Protein AF-0000000069985763 (afdb_homodimer)

InterPro domains:
  IPR008758 Peptidase S28 [PF05577] (62-496)
  IPR029058 Alpha/Beta hydrolase fold [G3DSA:3.40.50.1820] (59-503)
  IPR029058 Alpha/Beta hydrolase fold [SSF53474] (86-218)
  IPR042269 Serine carboxypeptidase S28, SKS domain [G3DSA:1.20.120.980] (218-400)

Secondary structure (DSSP, 8-state):
-------------------------HHHHHHHHHHHHHHHHHHHHH--SS---PPEEEEEEEES-TT-TT---EEEEEEEEE-TT---TTS-EEEEE--SS---GGGGTSHHHHHHHHHHT-EEEEEPPTTSTT---TT-SSHHHHTT-SHHHHHHHHHHHHHHHHHHTT--TTPPEEEEEETHHHHHHHHHHHH-TTT--EEEEES---S-EEE-THHHHHHHHHHT-GGGT--HHHHHHHHHHHHHHHHHHHS-HHHHHHHHHHTTBSS---SHHHHHHHHHHHHHHHHHHHHTTT-TT-S--HHHHHHHHH--TT---S---S-HHHHHHHHHHHHHHHHTT-SSB---HHHHHHHHT--S--TT--SHHHHHHHIIIIIEEE----STT-SS-S-S-HHHHHHHHHHHH---HHHHHHHHHHHHHHH-TT----SSEEEEEETT-GGGGGS--S--STTS-EEEETT--TTGGGSPP-TT--HHHHHHHHHHHHHHHHHHHHHHHHHHHHH-/-------------------------HHHHHHHHHHHHHHHHHHHHH--SS---PPEEEEEEEES-TT-TT---EEEEEEEEE-TT---TTS-EEEEE--SS---GGGGTSHHHHHHHHHHT-EEEEEPPTTSTT---TT-SSHHHHTT-SHHHHHHHHHHHHHHHHHHTT--TTPPEEEEEETHHHHHHHHHHHH-TTT--EEEEES---S-EEE-THHHHHHHHHHT-GGGT--HHHHHHHHHHHHHHHHHHHS-HHHHHHHHHHTTBSS---SHHHHHHHHHHHHHHHHHHHHTTT-TT-S--HHHHHHHHH--TT---S---S-HHHHHHHHHHHHHHHHTT-SSB---HHHHHHHHT--S--TT--SHHHHHHHIIIIIEEE----STT-SS-S-S-HHHHHHHHHHHH---HHHHHHHHHHHHHHH-TT----SSEEEEEETT-GGGGGS--S--STTS-EEEETT--TTGGGSPP-TT--HHHHHHHHHHHHHHHHHHHHHHHHHHHHH-

Sequence (1032 aa):
MDIGPVPWLGPLLLVSLWASSAPASLLRRLGEHILRFQESSALGLGLGPDSVTLPKEGWLEQPLDPFNASDRRSLLQRYWVNDQHWTSQDGPVFLHLGGEGSLGPGSVMRGHPANLAPIWGALVISLEHRFYGLSIPAEGLDMAQLRFLSSRHALADAASAHLTLSRLFNVSSTSPWICFGGSYAGSLAAWARLKFPHLFFASIASSAPVRATLDFSKYNDVVSRSLMNTAIGGSLECRAAASAAFAEVERRLRASRGARAALSVELGACGSLERAEDQAELLGALQALVGGAVQYDGQAGAPLSVRQLCRFLLGDRGNCRGNCSGPAPYRGLRRAVQVVTHGLGQRCLSISRAETVAQLRVTELQVSSVGDRQWLYQTCTEFGYYVTCEVPGCPFSQLPALPSELELCEQVFGLSTSSVAQAVAQTNSYYGGQTPGATQVLFVNGDTDPWHVLSVTQPLGPSEPALLIPSASHCLDMAPERPSDSPGLRLARQKISQQLQTWLGLAKESQVRGVVMDIGPVPWLGPLLLVSLWASSAPASLLRRLGEHILRFQESSALGLGLGPDSVTLPKEGWLEQPLDPFNASDRRSLLQRYWVNDQHWTSQDGPVFLHLGGEGSLGPGSVMRGHPANLAPIWGALVISLEHRFYGLSIPAEGLDMAQLRFLSSRHALADAASAHLTLSRLFNVSSTSPWICFGGSYAGSLAAWARLKFPHLFFASIASSAPVRATLDFSKYNDVVSRSLMNTAIGGSLECRAAASAAFAEVERRLRASRGARAALSVELGACGSLERAEDQAELLGALQALVGGAVQYDGQAGAPLSVRQLCRFLLGDRGNCRGNCSGPAPYRGLRRAVQVVTHGLGQRCLSISRAETVAQLRVTELQVSSVGDRQWLYQTCTEFGYYVTCEVPGCPFSQLPALPSELELCEQVFGLSTSSVAQAVAQTNSYYGGQTPGATQVLFVNGDTDPWHVLSVTQPLGPSEPALLIPSASHCLDMAPERPSDSPGLRLARQKISQQLQTWLGLAKESQVRGVV

Nearest PDB structures (foldseek):
  4ebb-assembly1_A  TM=8.493E-01  e=4.870E-25  Homo sapiens
  4ebb-assembly2_B  TM=8.503E-01  e=5.120E-25  Homo sapiens
  3n2z-assembly1_B-2  TM=8.230E-01  e=1.158E-22  Homo sapiens
  5d7b-assembly1_A  TM=5.131E-01  e=3.036E-05  Corynebacterium glutamicum
  5hcu-assembly1_B  TM=3.250E-01  e=1.850E-04  Mus musculus

Structure (mmCIF, N/CA/C/O backbone):
data_AF-0000000069985763-model_v1
#
loop_
_entity.id
_entity.type
_entity.pdbx_description
1 polymer 'Thymus-specific serine protease'
#
loop_
_atom_site.group_PDB
_atom_site.id
_atom_site.type_symbol
_atom_site.label_atom_id
_atom_site.label_alt_id
_atom_site.label_comp_id
_atom_site.label_asym_id
_atom_site.label_entity_id
_atom_site.label_seq_id
_atom_site.pdbx_PDB_ins_code
_atom_site.Cartn_x
_atom_site.Cartn_y
_atom_site.Cartn_z
_atom_site.occupancy
_atom_site.B_iso_or_equiv
_atom_site.auth_seq_id
_atom_site.auth_comp_id
_atom_site.auth_asym_id
_atom_site.auth_atom_id
_atom_site.pdbx_PDB_model_num
ATOM 1 N N . MET A 1 1 ? -63.969 12.508 34.781 1 21.58 1 MET A N 1
ATOM 2 C CA . MET A 1 1 ? -63.156 13.656 35.188 1 21.58 1 MET A CA 1
ATOM 3 C C . MET A 1 1 ? -61.75 13.594 34.562 1 21.58 1 MET A C 1
ATOM 5 O O . MET A 1 1 ? -61.031 12.617 34.75 1 21.58 1 MET A O 1
ATOM 9 N N . ASP A 1 2 ? -61.656 14.18 33.406 1 23.69 2 ASP A N 1
ATOM 10 C CA . ASP A 1 2 ? -60.75 14.109 32.25 1 23.69 2 ASP A CA 1
ATOM 11 C C . ASP A 1 2 ? -59.406 14.773 32.531 1 23.69 2 ASP A C 1
ATOM 13 O O . ASP A 1 2 ? -59.312 16 32.5 1 23.69 2 ASP A O 1
ATOM 17 N N . ILE A 1 3 ? -58.875 14.344 33.75 1 29.98 3 ILE A N 1
ATOM 18 C CA . ILE A 1 3 ? -57.656 15.039 34.219 1 29.98 3 ILE A CA 1
ATOM 19 C C . ILE A 1 3 ? -56.688 15.141 33.062 1 29.98 3 ILE A C 1
ATOM 21 O O . ILE A 1 3 ? -56.344 14.141 32.406 1 29.98 3 ILE A O 1
ATOM 25 N N . GLY A 1 4 ? -56.688 16.281 32.438 1 29.42 4 GLY A N 1
ATOM 26 C CA . GLY A 1 4 ? -55.906 16.703 31.297 1 29.42 4 GLY A CA 1
ATOM 27 C C . GLY A 1 4 ? -54.406 16.5 31.5 1 29.42 4 GLY A C 1
ATOM 28 O O . GLY A 1 4 ? -53.938 16.406 32.625 1 29.42 4 GLY A O 1
ATOM 29 N N . PRO A 1 5 ? -53.781 15.688 30.625 1 32.38 5 PRO A N 1
ATOM 30 C CA . PRO A 1 5 ? -52.406 15.234 30.703 1 32.38 5 PRO A CA 1
ATOM 31 C C . PRO A 1 5 ? -51.406 16.391 30.953 1 32.38 5 PRO A C 1
ATOM 33 O O . PRO A 1 5 ? -51.625 17.484 30.453 1 32.38 5 PRO A O 1
ATOM 36 N N . VAL A 1 6 ? -51.062 16.609 32.25 1 34.28 6 VAL A N 1
ATOM 37 C CA . VAL A 1 6 ? -50.094 17.609 32.656 1 34.28 6 VAL A CA 1
ATOM 38 C C . VAL A 1 6 ? -48.875 17.547 31.719 1 34.28 6 VAL A C 1
ATOM 40 O O . VAL A 1 6 ? -48.312 16.469 31.484 1 34.28 6 VAL A O 1
ATOM 43 N N . PRO A 1 7 ? -48.688 18.594 30.859 1 31.94 7 PRO A N 1
ATOM 44 C CA . PRO A 1 7 ? -47.562 18.625 29.938 1 31.94 7 PRO A CA 1
ATOM 45 C C . PRO A 1 7 ? -46.219 18.531 30.641 1 31.94 7 PRO A C 1
ATOM 47 O O . PRO A 1 7 ? -45.969 19.266 31.594 1 31.94 7 PRO A O 1
ATOM 50 N N . TRP A 1 8 ? -45.75 17.297 30.953 1 31.22 8 TRP A N 1
ATOM 51 C CA . TRP A 1 8 ? -44.438 17.094 31.562 1 31.22 8 TRP A CA 1
ATOM 52 C C . TRP A 1 8 ? -43.375 17.922 30.859 1 31.22 8 TRP A C 1
ATOM 54 O O . TRP A 1 8 ? -43.125 17.734 29.656 1 31.22 8 TRP A O 1
ATOM 64 N N . LEU A 1 9 ? -43.312 19.25 31.188 1 31.33 9 LEU A N 1
ATOM 65 C CA . LEU A 1 9 ? -42.188 20.062 30.734 1 31.33 9 LEU A CA 1
ATOM 66 C C . LEU A 1 9 ? -40.844 19.359 31.047 1 31.33 9 LEU A C 1
ATOM 68 O O . LEU A 1 9 ? -40.531 19.109 32.219 1 31.33 9 LEU A O 1
ATOM 72 N N . GLY A 1 10 ? -40.531 18.312 30.312 1 29.94 10 GLY A N 1
ATOM 73 C CA . GLY A 1 10 ? -39.219 17.672 30.469 1 29.94 10 GLY A CA 1
ATOM 74 C C . GLY A 1 10 ? -38.094 18.656 30.625 1 29.94 10 GLY A C 1
ATOM 75 O O . GLY A 1 10 ? -38.156 19.766 30.094 1 29.94 10 GLY A O 1
ATOM 76 N N . PRO A 1 11 ? -37.406 18.688 31.844 1 34.97 11 PRO A N 1
ATOM 77 C CA . PRO A 1 11 ? -36.281 19.578 32.125 1 34.97 11 PRO A CA 1
ATOM 78 C C . PRO A 1 11 ? -35.312 19.688 30.938 1 34.97 11 PRO A C 1
ATOM 80 O O . PRO A 1 11 ? -35.125 18.719 30.203 1 34.97 11 PRO A O 1
ATOM 83 N N . LEU A 1 12 ? -35.188 20.828 30.266 1 30.08 12 LEU A N 1
ATOM 84 C CA . LEU A 1 12 ? -34.125 21.266 29.391 1 30.08 12 LEU A CA 1
ATOM 85 C C . LEU A 1 12 ? -32.75 21 30.031 1 30.08 12 LEU A C 1
ATOM 87 O O . LEU A 1 12 ? -32.406 21.609 31.062 1 30.08 12 LEU A O 1
ATOM 91 N N . LEU A 1 13 ? -32.312 19.719 30.141 1 30.8 13 LEU A N 1
ATOM 92 C CA . LEU A 1 13 ? -30.938 19.484 30.516 1 30.8 13 LEU A CA 1
ATOM 93 C C . LEU A 1 13 ? -29.984 20.422 29.766 1 30.8 13 LEU A C 1
ATOM 95 O O . LEU A 1 13 ? -29.891 20.344 28.531 1 30.8 13 LEU A O 1
ATOM 99 N N . LEU A 1 14 ? -29.828 21.547 30.297 1 28.73 14 LEU A N 1
ATOM 100 C CA . LEU A 1 14 ? -28.688 22.359 29.938 1 28.73 14 LEU A CA 1
ATOM 101 C C . LEU A 1 14 ? -27.406 21.531 29.953 1 28.73 14 LEU A C 1
ATOM 103 O O . LEU A 1 14 ? -26.953 21.094 31 1 28.73 14 LEU A O 1
ATOM 107 N N . VAL A 1 15 ? -27.141 20.75 28.953 1 31.88 15 VAL A N 1
ATOM 108 C CA . VAL A 1 15 ? -25.781 20.234 28.75 1 31.88 15 VAL A CA 1
ATOM 109 C C . VAL A 1 15 ? -24.781 21.359 28.953 1 31.88 15 VAL A C 1
ATOM 111 O O . VAL A 1 15 ? -24.75 22.328 28.203 1 31.88 15 VAL A O 1
ATOM 114 N N . SER A 1 16 ? -24.609 21.672 30.234 1 30 16 SER A N 1
ATOM 115 C CA . SER A 1 16 ? -23.422 22.453 30.5 1 30 16 SER A CA 1
ATOM 116 C C . SER A 1 16 ? -22.234 21.969 29.672 1 30 16 SER A C 1
ATOM 118 O O . SER A 1 16 ? -21.812 20.812 29.797 1 30 16 SER A O 1
ATOM 120 N N . LEU A 1 17 ? -22.109 22.406 28.516 1 33.44 17 LEU A N 1
ATOM 121 C CA . LEU A 1 17 ? -20.891 22.344 27.719 1 33.44 17 LEU A CA 1
ATOM 122 C C . LEU A 1 17 ? -19.672 22.656 28.578 1 33.44 17 LEU A C 1
ATOM 124 O O . LEU A 1 17 ? -19.266 23.812 28.703 1 33.44 17 LEU A O 1
ATOM 128 N N . TRP A 1 18 ? -19.688 22.109 29.812 1 33.41 18 TRP A N 1
ATOM 129 C CA . TRP A 1 18 ? -18.344 22.266 30.344 1 33.41 18 TRP A CA 1
ATOM 130 C C . TRP A 1 18 ? -17.297 21.922 29.297 1 33.41 18 TRP A C 1
ATOM 132 O O . TRP A 1 18 ? -17.281 20.812 28.766 1 33.41 18 TRP A O 1
ATOM 142 N N . ALA A 1 19 ? -16.938 22.906 28.469 1 36.84 19 ALA A N 1
ATOM 143 C CA . ALA A 1 19 ? -15.781 22.875 27.578 1 36.84 19 ALA A CA 1
ATOM 144 C C . ALA A 1 19 ? -14.633 22.094 28.203 1 36.84 19 ALA A C 1
ATOM 146 O O . ALA A 1 19 ? -14.023 22.531 29.172 1 36.84 19 ALA A O 1
ATOM 147 N N . SER A 1 20 ? -14.719 20.891 28.391 1 38.59 20 SER A N 1
ATOM 148 C CA . SER A 1 20 ? -13.555 20.078 28.734 1 38.59 20 SER A CA 1
ATOM 149 C C . SER A 1 20 ? -12.305 20.609 28.031 1 38.59 20 SER A C 1
ATOM 151 O O . SER A 1 20 ? -12.258 20.688 26.797 1 38.59 20 SER A O 1
ATOM 153 N N . SER A 1 21 ? -11.492 21.547 28.625 1 39.97 21 SER A N 1
ATOM 154 C CA . SER A 1 21 ? -10.242 22.219 28.297 1 39.97 21 SER A CA 1
ATOM 155 C C . SER A 1 21 ? -9.141 21.219 27.984 1 39.97 21 SER A C 1
ATOM 157 O O . SER A 1 21 ? -8.188 21.062 28.75 1 39.97 21 SER A O 1
ATOM 159 N N . ALA A 1 22 ? -9.406 20.125 27.469 1 46.09 22 ALA A N 1
ATOM 160 C CA . ALA A 1 22 ? -8.188 19.391 27.188 1 46.09 22 ALA A CA 1
ATOM 161 C C . ALA A 1 22 ? -7.234 20.219 26.312 1 46.09 22 ALA A C 1
ATOM 163 O O . ALA A 1 22 ? -7.648 20.812 25.328 1 46.09 22 ALA A O 1
ATOM 164 N N . PRO A 1 23 ? -6.023 20.484 26.984 1 44.78 23 PRO A N 1
ATOM 165 C CA . PRO A 1 23 ? -5.082 21.312 26.219 1 44.78 23 PRO A CA 1
ATOM 166 C C . PRO A 1 23 ? -4.699 20.688 24.875 1 44.78 23 PRO A C 1
ATOM 168 O O . PRO A 1 23 ? -4.266 19.531 24.828 1 44.78 23 PRO A O 1
ATOM 171 N N . ALA A 1 24 ? -5.457 21 23.891 1 57.75 24 ALA A N 1
ATOM 172 C CA . ALA A 1 24 ? -5.02 20.766 22.516 1 57.75 24 ALA A CA 1
ATOM 173 C C . ALA A 1 24 ? -3.994 21.828 22.094 1 57.75 24 ALA A C 1
ATOM 175 O O . ALA A 1 24 ? -3.932 22.906 22.672 1 57.75 24 ALA A O 1
ATOM 176 N N . SER A 1 25 ? -3.125 21.281 21.266 1 82.12 25 SER A N 1
ATOM 177 C CA . SER A 1 25 ? -2.242 22.312 20.719 1 82.12 25 SER A CA 1
ATOM 178 C C . SER A 1 25 ? -3.037 23.5 20.188 1 82.12 25 SER A C 1
ATOM 180 O O . SER A 1 25 ? -4.164 23.344 19.719 1 82.12 25 SER A O 1
ATOM 182 N N . LEU A 1 26 ? -2.639 24.594 20.547 1 89.25 26 LEU A N 1
ATOM 183 C CA . LEU A 1 26 ? -3.32 25.812 20.172 1 89.25 26 LEU A CA 1
ATOM 184 C C . LEU A 1 26 ? -3.609 25.844 18.672 1 89.25 26 LEU A C 1
ATOM 186 O O . LEU A 1 26 ? -4.695 26.25 18.266 1 89.25 26 LEU A O 1
ATOM 190 N N . LEU A 1 27 ? -2.688 25.344 17.875 1 90.38 27 LEU A N 1
ATOM 191 C CA . LEU A 1 27 ? -2.879 25.328 16.422 1 90.38 27 LEU A CA 1
ATOM 192 C C . LEU A 1 27 ? -4.055 24.438 16.031 1 90.38 27 LEU A C 1
ATOM 194 O O . LEU A 1 27 ? -4.848 24.797 15.164 1 90.38 27 LEU A O 1
ATOM 198 N N . ARG A 1 28 ? -4.137 23.328 16.625 1 90.44 28 ARG A N 1
ATOM 199 C CA . ARG A 1 28 ? -5.23 22.406 16.312 1 90.44 28 ARG A CA 1
ATOM 200 C C . ARG A 1 28 ? -6.566 22.969 16.781 1 90.44 28 ARG A C 1
ATOM 202 O O . ARG A 1 28 ? -7.578 22.844 16.094 1 90.44 28 ARG A O 1
ATOM 209 N N . ARG A 1 29 ? -6.578 23.609 17.922 1 91.19 29 ARG A N 1
ATOM 210 C CA . ARG A 1 29 ? -7.797 24.234 18.422 1 91.19 29 ARG A CA 1
ATOM 211 C C . ARG A 1 29 ? -8.266 25.344 17.484 1 91.19 29 ARG A C 1
ATOM 213 O O . ARG A 1 29 ? -9.469 25.5 17.25 1 91.19 29 ARG A O 1
ATOM 220 N N . LEU A 1 30 ? -7.316 26.078 17.062 1 92.56 30 LEU A N 1
ATOM 221 C CA . LEU A 1 30 ? -7.633 27.141 16.094 1 92.56 30 LEU A CA 1
ATOM 222 C C . LEU A 1 30 ? -8.25 26.547 14.836 1 92.56 30 LEU A C 1
ATOM 224 O O . LEU A 1 30 ? -9.266 27.047 14.344 1 92.56 30 LEU A O 1
ATOM 228 N N . GLY A 1 31 ? -7.641 25.484 14.312 1 91.75 31 GLY A N 1
ATOM 229 C CA . GLY A 1 31 ? -8.156 24.828 13.125 1 91.75 31 GLY A CA 1
ATOM 230 C C . GLY A 1 31 ? -9.57 24.312 13.297 1 91.75 31 GLY A C 1
ATOM 231 O O . GLY A 1 31 ? -10.422 24.5 12.422 1 91.75 31 GLY A O 1
ATOM 232 N N . GLU A 1 32 ? -9.766 23.672 14.398 1 89.38 32 GLU A N 1
ATOM 233 C CA . GLU A 1 32 ? -11.094 23.125 14.688 1 89.38 32 GLU A CA 1
ATOM 234 C C . GLU A 1 32 ? -12.125 24.25 14.805 1 89.38 32 GLU A C 1
ATOM 236 O O . GLU A 1 32 ? -13.25 24.109 14.32 1 89.38 32 GLU A O 1
ATOM 241 N N . HIS A 1 33 ? -11.789 25.312 15.469 1 91.62 33 HIS A N 1
ATOM 242 C CA . HIS A 1 33 ? -12.672 26.453 15.641 1 91.62 33 HIS A CA 1
ATOM 243 C C . HIS A 1 33 ? -13.07 27.047 14.297 1 91.62 33 HIS A C 1
ATOM 245 O O . HIS A 1 33 ? -14.25 27.344 14.062 1 91.62 33 HIS A O 1
ATOM 251 N N . ILE A 1 34 ? -12.109 27.234 13.492 1 91.5 34 ILE A N 1
ATOM 252 C CA . ILE A 1 34 ? -12.328 27.844 12.188 1 91.5 34 ILE A CA 1
ATOM 253 C C . ILE A 1 34 ? -13.234 26.938 11.352 1 91.5 34 ILE A C 1
ATOM 255 O O . ILE A 1 34 ? -14.18 27.422 10.711 1 91.5 34 ILE A O 1
ATOM 259 N N . LEU A 1 35 ? -12.938 25.656 11.352 1 88 35 LEU A N 1
ATOM 260 C CA . LEU A 1 35 ? -13.75 24.703 10.602 1 88 35 LEU A CA 1
ATOM 261 C C . LEU A 1 35 ? -15.195 24.734 11.094 1 88 35 LEU A C 1
ATOM 263 O O . LEU A 1 35 ? -16.125 24.734 10.289 1 88 35 LEU A O 1
ATOM 267 N N . ARG A 1 36 ? -15.391 24.734 12.398 1 85.81 36 ARG A N 1
ATOM 268 C CA . ARG A 1 36 ? -16.734 24.781 12.984 1 85.81 36 ARG A CA 1
ATOM 269 C C . ARG A 1 36 ? -17.453 26.062 12.609 1 85.81 36 ARG A C 1
ATOM 271 O O . ARG A 1 36 ? -18.656 26.047 12.312 1 85.81 36 ARG A O 1
ATOM 278 N N . PHE A 1 37 ? -16.781 27.156 12.648 1 89.69 37 PHE A N 1
ATOM 279 C CA . PHE A 1 37 ? -17.359 28.453 12.281 1 89.69 37 PHE A CA 1
ATOM 280 C C . PHE A 1 37 ? -17.828 28.438 10.836 1 89.69 37 PHE A C 1
ATOM 282 O O . PHE A 1 37 ? -18.953 28.875 10.539 1 89.69 37 PHE A O 1
ATOM 289 N N . GLN A 1 38 ? -16.969 27.922 9.984 1 86.44 38 GLN A N 1
ATOM 290 C CA . GLN A 1 38 ? -17.297 27.906 8.562 1 86.44 38 GLN A CA 1
ATOM 291 C C . GLN A 1 38 ? -18.438 26.953 8.266 1 86.44 38 GLN A C 1
ATOM 293 O O . GLN A 1 38 ? -19.234 27.188 7.348 1 86.44 38 GLN A O 1
ATOM 298 N N . GLU A 1 39 ? -18.516 25.891 8.992 1 81.19 39 GLU A N 1
ATOM 299 C CA . GLU A 1 39 ? -19.625 24.938 8.812 1 81.19 39 GLU A CA 1
ATOM 300 C C . GLU A 1 39 ? -20.938 25.531 9.289 1 81.19 39 GLU A C 1
ATOM 302 O O . GLU A 1 39 ? -21.984 25.312 8.68 1 81.19 39 GLU A O 1
ATOM 307 N N . SER A 1 40 ? -20.906 26.234 10.328 1 79.06 40 SER A N 1
ATOM 308 C CA . SER A 1 40 ? -22.125 26.859 10.875 1 79.06 40 SER A CA 1
ATOM 309 C C . SER A 1 40 ? -22.609 27.984 9.984 1 79.06 40 SER A C 1
ATOM 311 O O . SER A 1 40 ? -23.828 28.172 9.82 1 79.06 40 SER A O 1
ATOM 313 N N . SER A 1 41 ? -21.75 28.719 9.445 1 72.38 41 SER A N 1
ATOM 314 C CA . SER A 1 41 ? -22.125 29.828 8.57 1 72.38 41 SER A CA 1
ATOM 315 C C . SER A 1 41 ? -22.75 29.312 7.27 1 72.38 41 SER A C 1
ATOM 317 O O . SER A 1 41 ? -23.609 29.969 6.691 1 72.38 41 SER A O 1
ATOM 319 N N . ALA A 1 42 ? -22.344 28.219 6.812 1 64.25 42 ALA A N 1
ATOM 320 C CA . ALA A 1 42 ? -22.859 27.625 5.586 1 64.25 42 ALA A CA 1
ATOM 321 C C . ALA A 1 42 ? -24.266 27.047 5.801 1 64.25 42 ALA A C 1
ATOM 323 O O . ALA A 1 42 ? -25.109 27.141 4.918 1 64.25 42 ALA A O 1
ATOM 324 N N . LEU A 1 43 ? -24.422 26.438 6.922 1 58.84 43 LEU A N 1
ATOM 325 C CA . LEU A 1 43 ? -25.734 25.891 7.23 1 58.84 43 LEU A CA 1
ATOM 326 C C . LEU A 1 43 ? -26.766 27 7.418 1 58.84 43 LEU A C 1
ATOM 328 O O . LEU A 1 43 ? -27.938 26.828 7.09 1 58.84 43 LEU A O 1
ATOM 332 N N . GLY A 1 44 ? -26.391 28.109 8.016 1 53.44 44 GLY A N 1
ATOM 333 C CA . GLY A 1 44 ? -27.297 29.234 8.18 1 53.44 44 GLY A CA 1
ATOM 334 C C . GLY A 1 44 ? -27.703 29.859 6.863 1 53.44 44 GLY A C 1
ATOM 335 O O . GLY A 1 44 ? -28.844 30.312 6.707 1 53.44 44 GLY A O 1
ATOM 336 N N . LEU A 1 45 ? -26.828 30.094 5.988 1 49.31 45 LEU A N 1
ATOM 337 C CA . LEU A 1 45 ? -27.109 30.766 4.727 1 49.31 45 LEU A CA 1
ATOM 338 C C . LEU A 1 45 ? -27.859 29.844 3.77 1 49.31 45 LEU A C 1
ATOM 340 O O . LEU A 1 45 ? -28.609 30.312 2.918 1 49.31 45 LEU A O 1
ATOM 344 N N . GLY A 1 46 ? -27.531 28.594 3.77 1 48.94 46 GLY A N 1
ATOM 345 C CA . GLY A 1 46 ? -28 27.734 2.695 1 48.94 46 GLY A CA 1
ATOM 346 C C . GLY A 1 46 ? -29.344 27.078 3.008 1 48.94 46 GLY A C 1
ATOM 347 O O . GLY A 1 46 ? -29.875 26.344 2.186 1 48.94 46 GLY A O 1
ATOM 348 N N . LEU A 1 47 ? -29.672 26.984 4.359 1 47 47 LEU A N 1
ATOM 349 C CA . LEU A 1 47 ? -30.938 26.281 4.52 1 47 47 LEU A CA 1
ATOM 350 C C . LEU A 1 47 ? -32.094 27.188 4.156 1 47 47 LEU A C 1
ATOM 352 O O . LEU A 1 47 ? -32.594 27.953 5 1 47 47 LEU A O 1
ATOM 356 N N . GLY A 1 48 ? -32.062 27.781 3.123 1 41.41 48 GLY A N 1
ATOM 357 C CA . GLY A 1 48 ? -33.344 28.344 2.742 1 41.41 48 GLY A CA 1
ATOM 358 C C . GLY A 1 48 ? -34.5 27.359 2.945 1 41.41 48 GLY A C 1
ATOM 359 O O . GLY A 1 48 ? -34.25 26.156 3.076 1 41.41 48 GLY A O 1
ATOM 360 N N . PRO A 1 49 ? -35.719 27.859 3.318 1 42.22 49 PRO A N 1
ATOM 361 C CA . PRO A 1 49 ? -36.906 27.031 3.541 1 42.22 49 PRO A CA 1
ATOM 362 C C . PRO A 1 49 ? -37.031 25.906 2.52 1 42.22 49 PRO A C 1
ATOM 364 O O . PRO A 1 49 ? -37.938 25.078 2.635 1 42.22 49 PRO A O 1
ATOM 367 N N . ASP A 1 50 ? -36.781 26.141 1.234 1 42.91 50 ASP A N 1
ATOM 368 C CA . ASP A 1 50 ? -37.188 25.109 0.279 1 42.91 50 ASP A CA 1
ATOM 369 C C . ASP A 1 50 ? -36.438 23.797 0.556 1 42.91 50 ASP A C 1
ATOM 371 O O . ASP A 1 50 ? -35.5 23.766 1.335 1 42.91 50 ASP A O 1
ATOM 375 N N . SER A 1 51 ? -36.531 22.578 -0.515 1 45.47 51 SER A N 1
ATOM 376 C CA . SER A 1 51 ? -36.312 21.141 -0.564 1 45.47 51 SER A CA 1
ATOM 377 C C . SER A 1 51 ? -34.844 20.812 -0.349 1 45.47 51 SER A C 1
ATOM 379 O O . SER A 1 51 ? -34.094 20.516 -1.304 1 45.47 51 SER A O 1
ATOM 381 N N . VAL A 1 52 ? -34.125 21.484 0.335 1 52.06 52 VAL A N 1
ATOM 382 C CA . VAL A 1 52 ? -32.719 21.109 0.406 1 52.06 52 VAL A CA 1
ATOM 383 C C . VAL A 1 52 ? -32.594 19.688 0.959 1 52.06 52 VAL A C 1
ATOM 385 O O . VAL A 1 52 ? -33 19.406 2.088 1 52.06 52 VAL A O 1
ATOM 388 N N . THR A 1 53 ? -32.5 18.672 0.192 1 63.06 53 THR A N 1
ATOM 389 C CA . THR A 1 53 ? -32.125 17.312 0.573 1 63.06 53 THR A CA 1
ATOM 390 C C . THR A 1 53 ? -30.859 17.312 1.44 1 63.06 53 THR A C 1
ATOM 392 O O . THR A 1 53 ? -29.828 17.875 1.052 1 63.06 53 THR A O 1
ATOM 395 N N . LEU A 1 54 ? -30.969 17.125 2.756 1 81.31 54 LEU A N 1
ATOM 396 C CA . LEU A 1 54 ? -29.938 17.047 3.787 1 81.31 54 LEU A CA 1
ATOM 397 C C . LEU A 1 54 ? -29.016 15.852 3.537 1 81.31 54 LEU A C 1
ATOM 399 O O . LEU A 1 54 ? -29.453 14.789 3.102 1 81.31 54 LEU A O 1
ATOM 403 N N . PRO A 1 55 ? -27.656 16.156 3.686 1 92.38 55 PRO A N 1
ATOM 404 C CA . PRO A 1 55 ? -26.719 15.031 3.592 1 92.38 55 PRO A CA 1
ATOM 405 C C . PRO A 1 55 ? -27.109 13.867 4.5 1 92.38 55 PRO A C 1
ATOM 407 O O . PRO A 1 55 ? -27.75 14.07 5.535 1 92.38 55 PRO A O 1
ATOM 410 N N . LYS A 1 56 ? -26.891 12.758 4.047 1 95.5 56 LYS A N 1
ATOM 411 C CA . LYS A 1 56 ? -27.188 11.539 4.797 1 95.5 56 LYS A CA 1
ATOM 412 C C . LYS A 1 56 ? -25.922 10.969 5.438 1 95.5 56 LYS A C 1
ATOM 414 O O . LYS A 1 56 ? -24.844 11.008 4.84 1 95.5 56 LYS A O 1
ATOM 419 N N . GLU A 1 57 ? -26.109 10.531 6.645 1 96.94 57 GLU A N 1
ATOM 420 C CA . GLU A 1 57 ? -25.047 9.828 7.363 1 96.94 57 GLU A CA 1
ATOM 421 C C . GLU A 1 57 ? -25.125 8.32 7.141 1 96.94 57 GLU A C 1
ATOM 423 O O . GLU A 1 57 ? -26.219 7.754 7.102 1 96.94 57 GLU A O 1
ATOM 428 N N . GLY A 1 58 ? -23.984 7.695 6.902 1 98.19 58 GLY A N 1
ATOM 429 C CA . GLY A 1 58 ? -23.906 6.246 6.801 1 98.19 58 GLY A CA 1
ATOM 430 C C . GLY A 1 58 ? -22.688 5.656 7.48 1 98.19 58 GLY A C 1
ATOM 431 O O . GLY A 1 58 ? -21.812 6.395 7.941 1 98.19 58 GLY A O 1
ATOM 432 N N . TRP A 1 59 ? -22.719 4.332 7.613 1 98.06 59 TRP A N 1
ATOM 433 C CA . TRP A 1 59 ? -21.641 3.598 8.273 1 98.06 59 TRP A CA 1
ATOM 434 C C . TRP A 1 59 ? -21.203 2.402 7.438 1 98.06 59 TRP A C 1
ATOM 436 O O . TRP A 1 59 ? -22.031 1.712 6.844 1 98.06 59 TRP A O 1
ATOM 446 N N . LEU A 1 60 ? -19.906 2.215 7.324 1 97.31 60 LEU A N 1
ATOM 447 C CA . LEU A 1 60 ? -19.297 1.07 6.656 1 97.31 60 LEU A CA 1
ATOM 448 C C . LEU A 1 60 ? -18.562 0.183 7.66 1 97.31 60 LEU A C 1
ATOM 450 O O . LEU A 1 60 ? -17.922 0.684 8.586 1 97.31 60 LEU A O 1
ATOM 454 N N . GLU A 1 61 ? -18.703 -1.067 7.434 1 96.38 61 GLU A N 1
ATOM 455 C CA . GLU A 1 61 ? -17.844 -1.984 8.172 1 96.38 61 GLU A CA 1
ATOM 456 C C . GLU A 1 61 ? -16.5 -2.148 7.477 1 96.38 61 GLU A C 1
ATOM 458 O O . GLU A 1 61 ? -16.438 -2.504 6.297 1 96.38 61 GLU A O 1
ATOM 463 N N . GLN A 1 62 ? -15.414 -1.823 8.164 1 96.69 62 GLN A N 1
ATOM 464 C CA . GLN A 1 62 ? -14.047 -1.951 7.664 1 96.69 62 GLN A CA 1
ATOM 465 C C . GLN A 1 62 ? -13.258 -2.967 8.484 1 96.69 62 GLN A C 1
ATOM 467 O O . GLN A 1 62 ? -13.422 -3.061 9.695 1 96.69 62 GLN A O 1
ATOM 472 N N . PRO A 1 63 ? -12.398 -3.787 7.762 1 95.56 63 PRO A N 1
ATOM 473 C CA . PRO A 1 63 ? -11.484 -4.586 8.578 1 95.56 63 PRO A CA 1
ATOM 474 C C . PRO A 1 63 ? -10.656 -3.736 9.539 1 95.56 63 PRO A C 1
ATOM 476 O O . PRO A 1 63 ? -10.195 -2.652 9.164 1 95.56 63 PRO A O 1
ATOM 479 N N . LEU A 1 64 ? -10.5 -4.188 10.789 1 97.12 64 LEU A N 1
ATOM 480 C CA . LEU A 1 64 ? -9.633 -3.477 11.727 1 97.12 64 LEU A CA 1
ATOM 481 C C . LEU A 1 64 ? -8.203 -3.426 11.211 1 97.12 64 LEU A C 1
ATOM 483 O O . LEU A 1 64 ? -7.535 -2.393 11.312 1 97.12 64 LEU A O 1
ATOM 487 N N . ASP A 1 65 ? -7.746 -4.566 10.656 1 96.69 65 ASP A N 1
ATOM 488 C CA . ASP A 1 65 ? -6.434 -4.66 10.023 1 96.69 65 ASP A CA 1
ATOM 489 C C . ASP A 1 65 ? -6.551 -5.125 8.578 1 96.69 65 ASP A C 1
ATOM 491 O O . ASP A 1 65 ? -6.523 -6.324 8.305 1 96.69 65 ASP A O 1
ATOM 495 N N . PRO A 1 66 ? -6.574 -4.195 7.684 1 96 66 PRO A N 1
ATOM 496 C CA . PRO A 1 66 ? -6.719 -4.566 6.273 1 96 66 PRO A CA 1
ATOM 497 C C . PRO A 1 66 ? -5.492 -5.289 5.727 1 96 66 PRO A C 1
ATOM 499 O O . PRO A 1 66 ? -5.531 -5.82 4.609 1 96 66 PRO A O 1
ATOM 502 N N . PHE A 1 67 ? -4.402 -5.441 6.453 1 96.69 67 PHE A N 1
ATOM 503 C CA . PHE A 1 67 ? -3.176 -6.074 5.98 1 96.69 67 PHE A CA 1
ATOM 504 C C . PHE A 1 67 ? -3.041 -7.48 6.543 1 96.69 67 PHE A C 1
ATOM 506 O O . PHE A 1 67 ? -2.031 -8.148 6.32 1 96.69 67 PHE A O 1
ATOM 513 N N . ASN A 1 68 ? -4.031 -7.91 7.32 1 95.31 68 ASN A N 1
ATOM 514 C CA . ASN A 1 68 ? -4.121 -9.25 7.895 1 95.31 68 ASN A CA 1
ATOM 515 C C . ASN A 1 68 ? -5.523 -9.836 7.734 1 95.31 68 ASN A C 1
ATOM 517 O O . ASN A 1 68 ? -6.375 -9.656 8.602 1 95.31 68 ASN A O 1
ATOM 521 N N . ALA A 1 69 ? -5.734 -10.609 6.75 1 93.38 69 ALA A N 1
ATOM 522 C CA . ALA A 1 69 ? -7.066 -11.117 6.43 1 93.38 69 ALA A CA 1
ATOM 523 C C . ALA A 1 69 ? -7.496 -12.195 7.426 1 93.38 69 ALA A C 1
ATOM 525 O O . ALA A 1 69 ? -8.672 -12.57 7.477 1 93.38 69 ALA A O 1
ATOM 526 N N . SER A 1 70 ? -6.516 -12.695 8.203 1 94.62 70 SER A N 1
ATOM 527 C CA . SER A 1 70 ? -6.887 -13.68 9.211 1 94.62 70 SER A CA 1
ATOM 528 C C . SER A 1 70 ? -7.473 -13.008 10.453 1 94.62 70 SER A C 1
ATOM 530 O O . SER A 1 70 ? -8.039 -13.672 11.32 1 94.62 70 SER A O 1
ATOM 532 N N . ASP A 1 71 ? -7.305 -11.688 10.57 1 93.81 71 ASP A N 1
ATOM 533 C CA . ASP A 1 71 ? -7.949 -10.914 11.625 1 93.81 71 ASP A CA 1
ATOM 534 C C . ASP A 1 71 ? -9.398 -10.594 11.266 1 93.81 71 ASP A C 1
ATOM 536 O O . ASP A 1 71 ? -9.656 -9.812 10.344 1 93.81 71 ASP A O 1
ATOM 540 N N . ARG A 1 72 ? -10.359 -11.047 11.984 1 91.19 72 ARG A N 1
ATOM 541 C CA . ARG A 1 72 ? -11.766 -10.953 11.625 1 91.19 72 ARG A CA 1
ATOM 542 C C . ARG A 1 72 ? -12.422 -9.742 12.289 1 91.19 72 ARG A C 1
ATOM 544 O O . ARG A 1 72 ? -13.602 -9.469 12.062 1 91.19 72 ARG A O 1
ATOM 551 N N . ARG A 1 73 ? -11.711 -9.055 13.133 1 95.19 73 ARG A N 1
ATOM 552 C CA . ARG A 1 73 ? -12.258 -7.875 13.797 1 95.19 73 ARG A CA 1
ATOM 553 C C . ARG A 1 73 ? -12.516 -6.754 12.789 1 95.19 73 ARG A C 1
ATOM 555 O O . ARG A 1 73 ? -11.844 -6.668 11.766 1 95.19 73 ARG A O 1
ATOM 562 N N . SER A 1 74 ? -13.445 -5.883 13.07 1 95.81 74 SER A N 1
ATOM 563 C CA . SER A 1 74 ? -13.836 -4.789 12.188 1 95.81 74 SER A CA 1
ATOM 564 C C . SER A 1 74 ? -14.094 -3.51 12.977 1 95.81 74 SER A C 1
ATOM 566 O O . SER A 1 74 ? -14.133 -3.527 14.203 1 95.81 74 SER A O 1
ATOM 568 N N . LEU A 1 75 ? -14.117 -2.428 12.352 1 96.5 75 LEU A N 1
ATOM 569 C CA . LEU A 1 75 ? -14.578 -1.162 12.906 1 96.5 75 LEU A CA 1
ATOM 570 C C . LEU A 1 75 ? -15.617 -0.516 11.992 1 96.5 75 LEU A C 1
ATOM 572 O O . LEU A 1 75 ? -15.68 -0.82 10.805 1 96.5 75 LEU A O 1
ATOM 576 N N . LEU A 1 76 ? -16.453 0.315 12.602 1 97.62 76 LEU A N 1
ATOM 577 C CA . LEU A 1 76 ? -17.422 1.096 11.844 1 97.62 76 LEU A CA 1
ATOM 578 C C . LEU A 1 76 ? -16.828 2.441 11.43 1 97.62 76 LEU A C 1
ATOM 580 O O . LEU A 1 76 ? -16.281 3.162 12.266 1 97.62 76 LEU A O 1
ATOM 584 N N . GLN A 1 77 ? -16.859 2.734 10.188 1 98.25 77 GLN A N 1
ATOM 585 C CA . GL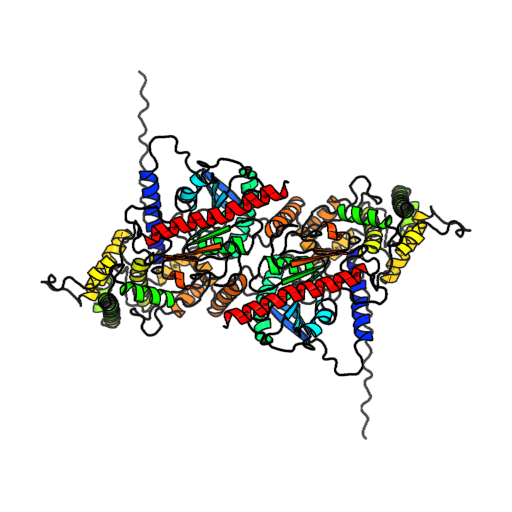N A 1 77 ? -16.359 3.984 9.625 1 98.25 77 GLN A CA 1
ATOM 586 C C . GLN A 1 77 ? -17.5 4.844 9.078 1 98.25 77 GLN A C 1
ATOM 588 O O . GLN A 1 77 ? -18.281 4.383 8.25 1 98.25 77 GLN A O 1
ATOM 593 N N . ARG A 1 78 ? -17.578 6.055 9.516 1 98.25 78 ARG A N 1
ATOM 594 C CA . ARG A 1 78 ? -18.672 6.965 9.164 1 98.25 78 ARG A CA 1
ATOM 595 C C . ARG A 1 78 ? -18.422 7.633 7.82 1 98.25 78 ARG A C 1
ATOM 597 O O . ARG A 1 78 ? -17.281 8.008 7.508 1 98.25 78 ARG A O 1
ATOM 604 N N . TYR A 1 79 ? -19.469 7.723 7.023 1 98.5 79 TYR A N 1
ATOM 605 C CA . TYR A 1 79 ? -19.422 8.508 5.797 1 98.5 79 TYR A CA 1
ATOM 606 C C . TYR A 1 79 ? -20.641 9.391 5.66 1 98.5 79 TYR A C 1
ATOM 608 O O . TYR A 1 79 ? -21.656 9.164 6.328 1 98.5 79 TYR A O 1
ATOM 616 N N . TRP A 1 80 ? -20.531 10.5 4.957 1 97.62 80 TRP A N 1
ATOM 617 C CA . TRP A 1 80 ? -21.641 11.375 4.598 1 97.62 80 TRP A CA 1
ATOM 618 C C . TRP A 1 80 ? -21.844 11.398 3.09 1 97.62 80 TRP A C 1
ATOM 620 O O . TRP A 1 80 ? -20.891 11.242 2.322 1 97.62 80 TRP A O 1
ATOM 630 N N . VAL A 1 81 ? -23.109 11.578 2.66 1 97.81 81 VAL A N 1
ATOM 631 C CA . VAL A 1 81 ? -23.438 11.57 1.236 1 97.81 81 VAL A CA 1
ATOM 632 C C . VAL A 1 81 ? -24.344 12.742 0.905 1 97.81 81 VAL A C 1
ATOM 634 O O . VAL A 1 81 ? -25.281 13.039 1.655 1 97.81 81 VAL A O 1
ATOM 637 N N . ASN A 1 82 ? -24.031 13.484 -0.084 1 96.75 82 ASN A N 1
ATOM 638 C CA . ASN A 1 82 ? -24.875 14.5 -0.712 1 96.75 82 ASN A CA 1
ATOM 639 C C . ASN A 1 82 ? -25.141 14.172 -2.178 1 96.75 82 ASN A C 1
ATOM 641 O O . ASN A 1 82 ? -24.266 14.359 -3.031 1 96.75 82 ASN A O 1
ATOM 645 N N . ASP A 1 83 ? -26.359 13.68 -2.484 1 95.5 83 ASP A N 1
ATOM 646 C CA . ASP A 1 83 ? -26.703 13.258 -3.838 1 95.5 83 ASP A CA 1
ATOM 647 C C . ASP A 1 83 ? -27.609 14.289 -4.52 1 95.5 83 ASP A C 1
ATOM 649 O O . ASP A 1 83 ? -28.281 13.977 -5.504 1 95.5 83 ASP A O 1
ATOM 653 N N . GLN A 1 84 ? -27.609 15.477 -4.039 1 93.38 84 GLN A N 1
ATOM 654 C CA . GLN A 1 84 ? -28.484 16.531 -4.535 1 93.38 84 GLN A CA 1
ATOM 655 C C . GLN A 1 84 ? -28.25 16.781 -6.023 1 93.38 84 GLN A C 1
ATOM 657 O O . GLN A 1 84 ? -29.203 17.094 -6.754 1 93.38 84 GLN A O 1
ATOM 662 N N . HIS A 1 85 ? -27.062 16.641 -6.48 1 94.38 85 HIS A N 1
ATOM 663 C CA . HIS A 1 85 ? -26.75 17 -7.859 1 94.38 85 HIS A CA 1
ATOM 664 C C . HIS A 1 85 ? -26.422 15.758 -8.695 1 94.38 85 HIS A C 1
ATOM 666 O O . HIS A 1 85 ? -25.953 15.875 -9.82 1 94.38 85 HIS A O 1
ATOM 672 N N . TRP A 1 86 ? -26.547 14.617 -8.07 1 93.88 86 TRP A N 1
ATOM 673 C CA . TRP A 1 86 ? -26.203 13.375 -8.758 1 93.88 86 TRP A CA 1
ATOM 674 C C . TRP A 1 86 ? -27.203 13.086 -9.883 1 93.88 86 TRP A C 1
ATOM 676 O O . TRP A 1 86 ? -28.391 12.898 -9.641 1 93.88 86 TRP A O 1
ATOM 686 N N . THR A 1 87 ? -26.688 12.977 -11.133 1 93.56 87 THR A N 1
ATOM 687 C CA . THR A 1 87 ? -27.594 12.945 -12.273 1 93.56 87 THR A CA 1
ATOM 688 C C . THR A 1 87 ? -27.672 11.539 -12.867 1 93.56 87 THR A C 1
ATOM 690 O O . THR A 1 87 ? -28.625 11.203 -13.57 1 93.56 87 THR A O 1
ATOM 693 N N . SER A 1 88 ? -26.641 10.766 -12.664 1 93.06 88 SER A N 1
ATOM 694 C CA . SER A 1 88 ? -26.594 9.453 -13.297 1 93.06 88 SER A CA 1
ATOM 695 C C . SER A 1 88 ? -25.656 8.516 -12.562 1 93.06 88 SER A C 1
ATOM 697 O O . SER A 1 88 ? -24.688 8.961 -11.938 1 93.06 88 SER A O 1
ATOM 699 N N . GLN A 1 89 ? -25.938 7.25 -12.734 1 93.5 89 GLN A N 1
ATOM 700 C CA . GLN A 1 89 ? -25.078 6.223 -12.148 1 93.5 89 GLN A CA 1
ATOM 701 C C . GLN A 1 89 ? -23.688 6.23 -12.789 1 93.5 89 GLN A C 1
ATOM 703 O O . GLN A 1 89 ? -22.734 5.688 -12.227 1 93.5 89 GLN A O 1
ATOM 708 N N . ASP A 1 90 ? -23.562 6.879 -13.914 1 92.56 90 ASP A N 1
ATOM 709 C CA . ASP A 1 90 ? -22.297 6.945 -14.633 1 92.56 90 ASP A CA 1
ATOM 710 C C . ASP A 1 90 ? -21.547 8.242 -14.328 1 92.56 90 ASP A C 1
ATOM 712 O O . ASP A 1 90 ? -20.422 8.438 -14.773 1 92.56 90 ASP A O 1
ATOM 716 N N . GLY A 1 91 ? -22.234 9.125 -13.578 1 94 91 GLY A N 1
ATOM 717 C CA . GLY A 1 91 ? -21.609 10.391 -13.227 1 94 91 GLY A CA 1
ATOM 718 C C . GLY A 1 91 ? -20.438 10.234 -12.289 1 94 91 GLY A C 1
ATOM 719 O O . GLY A 1 91 ? -20.266 9.18 -11.672 1 94 91 GLY A O 1
ATOM 720 N N . PRO A 1 92 ? -19.656 11.258 -12.195 1 96.38 92 PRO A N 1
ATOM 721 C CA . PRO A 1 92 ? -18.484 11.172 -11.32 1 96.38 92 PRO A CA 1
ATOM 722 C C . PRO A 1 92 ? -18.859 11.133 -9.836 1 96.38 92 PRO A C 1
ATOM 724 O O . PRO A 1 92 ? -19.938 11.578 -9.453 1 96.38 92 PRO A O 1
ATOM 727 N N . VAL A 1 93 ? -18.031 10.547 -9.078 1 98.12 93 VAL A N 1
ATOM 728 C CA . VAL A 1 93 ? -18.141 10.547 -7.625 1 98.12 93 VAL A CA 1
ATOM 729 C C . VAL A 1 93 ? -17 11.367 -7.023 1 98.12 93 VAL A C 1
ATOM 731 O O . VAL A 1 93 ? -15.82 11.109 -7.309 1 98.12 93 VAL A O 1
ATOM 734 N N . PHE A 1 94 ? -17.312 12.391 -6.309 1 98.44 94 PHE A N 1
ATOM 735 C CA . PHE A 1 94 ? -16.344 13.188 -5.578 1 98.44 94 PHE A CA 1
ATOM 736 C C . PHE A 1 94 ? -16.188 12.688 -4.145 1 98.44 94 PHE A C 1
ATOM 738 O O . PHE A 1 94 ? -17.125 12.82 -3.34 1 98.44 94 PHE A O 1
ATOM 745 N N . LEU A 1 95 ? -15.039 12.094 -3.842 1 98.75 95 LEU A N 1
ATOM 746 C CA . LEU A 1 95 ? -14.766 11.547 -2.518 1 98.75 95 LEU A CA 1
ATOM 747 C C . LEU A 1 95 ? -13.891 12.5 -1.707 1 98.75 95 LEU A C 1
ATOM 749 O O . LEU A 1 95 ? -12.719 12.711 -2.037 1 98.75 95 LEU A O 1
ATOM 753 N N . HIS A 1 96 ? -14.461 13.062 -0.692 1 98.5 96 HIS A N 1
ATOM 754 C CA . HIS A 1 96 ? -13.719 13.883 0.26 1 98.5 96 HIS A CA 1
ATOM 755 C C . HIS A 1 96 ? -13.156 13.031 1.396 1 98.5 96 HIS A C 1
ATOM 757 O O . HIS A 1 96 ? -13.914 12.531 2.234 1 98.5 96 HIS A O 1
ATOM 763 N N . LEU A 1 97 ? -11.852 12.875 1.42 1 98.69 97 LEU A N 1
ATOM 764 C CA . LEU A 1 97 ? -11.227 12.094 2.475 1 98.69 97 LEU A CA 1
ATOM 765 C C . LEU A 1 97 ? -11.039 12.922 3.738 1 98.69 97 LEU A C 1
ATOM 767 O O . LEU A 1 97 ? -10.625 14.086 3.668 1 98.69 97 LEU A O 1
ATOM 771 N N . GLY A 1 98 ? -11.406 12.312 4.875 1 97.62 98 GLY A N 1
ATOM 772 C CA . GLY A 1 98 ? -11.188 12.953 6.164 1 97.62 98 GLY A CA 1
ATOM 773 C C . GLY A 1 98 ? -9.758 12.828 6.652 1 97.62 98 GLY A C 1
ATOM 774 O O . GLY A 1 98 ? -9.023 11.938 6.223 1 97.62 98 GLY A O 1
ATOM 775 N N . GLY A 1 99 ? -9.383 13.766 7.535 1 96.25 99 GLY A N 1
ATOM 776 C CA . GLY A 1 99 ? -8.086 13.773 8.195 1 96.25 99 GLY A CA 1
ATOM 777 C C . GLY A 1 99 ? -8.18 13.562 9.695 1 96.25 99 GLY A C 1
ATOM 778 O O . GLY A 1 99 ? -8.867 12.656 10.156 1 96.25 99 GLY A O 1
ATOM 779 N N . GLU A 1 100 ? -7.527 14.391 10.453 1 94.25 100 GLU A N 1
ATOM 780 C CA . GLU A 1 100 ? -7.289 14.227 11.883 1 94.25 100 GLU A CA 1
ATOM 781 C C . GLU A 1 100 ? -8.414 14.836 12.703 1 94.25 100 GLU A C 1
ATOM 783 O O . GLU A 1 100 ? -8.164 15.508 13.711 1 94.25 100 GLU A O 1
ATOM 788 N N . GLY A 1 101 ? -9.648 14.625 12.266 1 91.75 101 GLY A N 1
ATOM 789 C CA . GLY A 1 101 ? -10.805 15.148 12.977 1 91.75 101 GLY A CA 1
ATOM 790 C C . GLY A 1 101 ? -12.109 14.516 12.539 1 91.75 101 GLY A C 1
ATOM 791 O O . GLY A 1 101 ? -12.133 13.68 11.641 1 91.75 101 GLY A O 1
ATOM 792 N N . SER A 1 102 ? -13.195 14.93 13.188 1 92.12 102 SER A N 1
ATOM 793 C CA . SER A 1 102 ? -14.531 14.438 12.875 1 92.12 102 SER A CA 1
ATOM 794 C C . SER A 1 102 ? -15.07 15.078 11.602 1 92.12 102 SER A C 1
ATOM 796 O O . SER A 1 102 ? -14.781 16.234 11.312 1 92.12 102 SER A O 1
ATOM 798 N N . LEU A 1 103 ? -15.82 14.344 10.867 1 93.25 103 LEU A N 1
ATOM 799 C CA . LEU A 1 103 ? -16.547 14.898 9.734 1 93.25 103 LEU A CA 1
ATOM 800 C C . LEU A 1 103 ? -18.031 15.055 10.062 1 93.25 103 LEU A C 1
ATOM 802 O O . LEU A 1 103 ? -18.609 14.219 10.758 1 93.25 103 LEU A O 1
ATOM 806 N N . GLY A 1 104 ? -18.594 16.172 9.641 1 91.31 104 GLY A N 1
ATOM 807 C CA . GLY A 1 104 ? -20.016 16.422 9.734 1 91.31 104 GLY A CA 1
ATOM 808 C C . GLY A 1 104 ? -20.672 16.625 8.383 1 91.31 104 GLY A C 1
ATOM 809 O O . GLY A 1 104 ? -20.031 16.438 7.34 1 91.31 104 GLY A O 1
ATOM 810 N N . PRO A 1 105 ? -21.906 16.906 8.375 1 91.69 105 PRO A N 1
ATOM 811 C CA . PRO A 1 105 ? -22.625 17.078 7.113 1 91.69 105 PRO A CA 1
ATOM 812 C C . PRO A 1 105 ? -21.984 18.141 6.215 1 91.69 105 PRO A C 1
ATOM 814 O O . PRO A 1 105 ? -22.094 18.062 4.988 1 91.69 105 PRO A O 1
ATOM 817 N N . GLY A 1 106 ? -21.297 19.094 6.84 1 90.56 106 GLY A N 1
ATOM 818 C CA . GLY A 1 106 ? -20.625 20.141 6.074 1 90.56 106 GLY A CA 1
ATOM 819 C C . GLY A 1 106 ? -19.562 19.609 5.141 1 90.56 106 GLY A C 1
ATOM 820 O O . GLY A 1 106 ? -19.219 20.25 4.145 1 90.56 106 GLY A O 1
ATOM 821 N N . SER A 1 107 ? -19.078 18.422 5.422 1 93 107 SER A N 1
ATOM 822 C CA . SER A 1 107 ? -18 17.828 4.637 1 93 107 SER A CA 1
ATOM 823 C C . SER A 1 107 ? -18.453 17.516 3.213 1 93 107 SER A C 1
ATOM 825 O O . SER A 1 107 ? -17.625 17.344 2.316 1 93 107 SER A O 1
ATOM 827 N N . VAL A 1 108 ? -19.781 17.453 2.977 1 95.19 108 VAL A N 1
ATOM 828 C CA . VAL A 1 108 ? -20.281 17.172 1.637 1 95.19 108 VAL A CA 1
ATOM 829 C C . VAL A 1 108 ? -21.125 18.344 1.137 1 95.19 108 VAL A C 1
ATOM 831 O O . VAL A 1 108 ? -21.797 18.234 0.107 1 95.19 108 VAL A O 1
ATOM 834 N N . MET A 1 109 ? -21.078 19.453 1.844 1 91.38 109 MET A N 1
ATOM 835 C CA . MET A 1 109 ? -21.906 20.594 1.465 1 91.38 109 MET A CA 1
ATOM 836 C C . MET A 1 109 ? -21.047 21.797 1.137 1 91.38 109 MET A C 1
ATOM 838 O O . MET A 1 109 ? -21.562 22.828 0.688 1 91.38 109 MET A O 1
ATOM 842 N N . ARG A 1 110 ? -19.766 21.641 1.377 1 87.62 110 ARG A N 1
ATOM 843 C CA . ARG A 1 110 ? -18.875 22.766 1.124 1 87.62 110 ARG A CA 1
ATOM 844 C C . ARG A 1 110 ? -17.594 22.312 0.433 1 87.62 110 ARG A C 1
ATOM 846 O O . ARG A 1 110 ? -17.359 21.109 0.295 1 87.62 110 ARG A O 1
ATOM 853 N N . GLY A 1 111 ? -16.812 23.359 0.057 1 87.75 111 GLY A N 1
ATOM 854 C CA . GLY A 1 111 ? -15.523 23.062 -0.545 1 87.75 111 GLY A CA 1
ATOM 855 C C . GLY A 1 111 ? -15.609 22.734 -2.023 1 87.75 111 GLY A C 1
ATOM 856 O O . GLY A 1 111 ? -16.656 22.953 -2.648 1 87.75 111 GLY A O 1
ATOM 857 N N . HIS A 1 112 ? -14.5 22.25 -2.516 1 89.19 112 HIS A N 1
ATOM 858 C CA . HIS A 1 112 ? -14.391 21.984 -3.945 1 89.19 112 HIS A CA 1
ATOM 859 C C . HIS A 1 112 ? -15.43 20.953 -4.391 1 89.19 112 HIS A C 1
ATOM 861 O O . HIS A 1 112 ? -16.141 21.172 -5.375 1 89.19 112 HIS A O 1
ATOM 867 N N . PRO A 1 113 ? -15.602 19.844 -3.637 1 90.88 113 PRO A N 1
ATOM 868 C CA . PRO A 1 113 ? -16.562 18.844 -4.109 1 90.88 113 PRO A CA 1
ATOM 869 C C . PRO A 1 113 ? -17.969 19.406 -4.246 1 90.88 113 PRO A C 1
ATOM 871 O O . PRO A 1 113 ? -18.625 19.188 -5.27 1 90.88 113 PRO A O 1
ATOM 874 N N . ALA A 1 114 ? -18.391 20.141 -3.277 1 90.06 114 ALA A N 1
ATOM 875 C CA . ALA A 1 114 ? -19.75 20.672 -3.285 1 90.06 114 ALA A CA 1
ATOM 876 C C . ALA A 1 114 ? -19.922 21.719 -4.383 1 90.06 114 ALA A C 1
ATOM 878 O O . ALA A 1 114 ? -20.969 21.797 -5.02 1 90.06 114 ALA A O 1
ATOM 879 N N . ASN A 1 115 ? -18.922 22.516 -4.594 1 90.5 115 ASN A N 1
ATOM 880 C CA . ASN A 1 115 ? -19 23.594 -5.59 1 90.5 115 ASN A CA 1
ATOM 881 C C . ASN A 1 115 ? -18.969 23.031 -7.008 1 90.5 115 ASN A C 1
ATOM 883 O O . ASN A 1 115 ? -19.562 23.594 -7.918 1 90.5 115 ASN A O 1
ATOM 887 N N . LEU A 1 116 ? -18.297 21.938 -7.164 1 93.75 116 LEU A N 1
ATOM 888 C CA . LEU A 1 116 ? -18.094 21.359 -8.492 1 93.75 116 LEU A CA 1
ATOM 889 C C . LEU A 1 116 ? -19.203 20.375 -8.828 1 93.75 116 LEU A C 1
ATOM 891 O O . LEU A 1 116 ? -19.438 20.078 -10 1 93.75 116 LEU A O 1
ATOM 895 N N . ALA A 1 117 ? -19.891 19.859 -7.855 1 95 117 ALA A N 1
ATOM 896 C CA . ALA A 1 117 ? -20.875 18.797 -8.016 1 95 117 ALA A CA 1
ATOM 897 C C . ALA A 1 117 ? -21.984 19.203 -8.984 1 95 117 ALA A C 1
ATOM 899 O O . ALA A 1 117 ? -22.375 18.438 -9.859 1 95 117 ALA A O 1
ATOM 900 N N . PRO A 1 118 ? -22.547 20.516 -8.891 1 93.81 118 PRO A N 1
ATOM 901 C CA . PRO A 1 118 ? -23.609 20.891 -9.82 1 93.81 118 PRO A CA 1
ATOM 902 C C . PRO A 1 118 ? -23.125 20.953 -11.273 1 93.81 118 PRO A C 1
ATOM 904 O O . PRO A 1 118 ? -23.906 20.703 -12.195 1 93.81 118 PRO A O 1
ATOM 907 N N . ILE A 1 119 ? -21.859 21.203 -11.484 1 92.56 119 ILE A N 1
ATOM 908 C CA . ILE A 1 119 ? -21.281 21.344 -12.82 1 92.56 119 ILE A CA 1
ATOM 909 C C . ILE A 1 119 ? -21.188 19.984 -13.484 1 92.56 119 ILE A C 1
ATOM 911 O O . ILE A 1 119 ? -21.469 19.844 -14.68 1 92.56 119 ILE A O 1
ATOM 915 N N . TRP A 1 120 ? -20.953 18.891 -12.695 1 93.81 120 TRP A N 1
ATOM 916 C CA . TRP A 1 120 ? -20.609 17.609 -13.289 1 93.81 120 TRP A CA 1
ATOM 917 C C . TRP A 1 120 ? -21.672 16.562 -12.992 1 93.81 120 TRP A C 1
ATOM 919 O O . TRP A 1 120 ? -21.578 15.422 -13.453 1 93.81 120 TRP A O 1
ATOM 929 N N . GLY A 1 121 ? -22.688 17.031 -12.195 1 95.25 121 GLY A N 1
ATOM 930 C CA . GLY A 1 121 ? -23.672 16.047 -11.789 1 95.25 121 GLY A CA 1
ATOM 931 C C . GLY A 1 121 ? -23.094 14.945 -10.914 1 95.25 121 GLY A C 1
ATOM 932 O O . GLY A 1 121 ? -23.359 13.766 -11.133 1 95.25 121 GLY A O 1
ATOM 933 N N . ALA A 1 122 ? -22.266 15.344 -9.992 1 96.75 122 ALA A N 1
ATOM 934 C CA . ALA A 1 122 ? -21.469 14.383 -9.234 1 96.75 122 ALA A CA 1
ATOM 935 C C . ALA A 1 122 ? -22.172 13.977 -7.945 1 96.75 122 ALA A C 1
ATOM 937 O O . ALA A 1 122 ? -22.938 14.766 -7.375 1 96.75 122 ALA A O 1
ATOM 938 N N . LEU A 1 123 ? -21.938 12.75 -7.555 1 97.75 123 LEU A N 1
ATOM 939 C CA . LEU A 1 123 ? -22.203 12.289 -6.195 1 97.75 123 LEU A CA 1
ATOM 940 C C . LEU A 1 123 ? -21.078 12.695 -5.25 1 97.75 123 LEU A C 1
ATOM 942 O O . LEU A 1 123 ? -19.906 12.469 -5.547 1 97.75 123 LEU A O 1
ATOM 946 N N . VAL A 1 124 ? -21.453 13.398 -4.137 1 98.12 124 VAL A N 1
ATOM 947 C CA . VAL A 1 124 ? -20.422 13.812 -3.186 1 98.12 124 VAL A CA 1
ATOM 948 C C . VAL A 1 124 ? -20.484 12.93 -1.942 1 98.12 124 VAL A C 1
ATOM 950 O O . VAL A 1 124 ? -21.531 12.812 -1.307 1 98.12 124 VAL A O 1
ATOM 953 N N . ILE A 1 125 ? -19.375 12.281 -1.62 1 98.62 125 ILE A N 1
ATOM 954 C CA . ILE A 1 125 ? -19.25 11.43 -0.444 1 98.62 125 ILE A CA 1
ATOM 955 C C . ILE A 1 125 ? -18.031 11.867 0.382 1 98.62 125 ILE A C 1
ATOM 957 O O . ILE A 1 125 ? -17 12.258 -0.172 1 98.62 125 ILE A O 1
ATOM 961 N N . SER A 1 126 ? -18.172 11.938 1.654 1 98.5 126 SER A N 1
ATOM 962 C CA . SER A 1 126 ? -17.016 12.094 2.516 1 98.5 126 SER A CA 1
ATOM 963 C C . SER A 1 126 ? -16.797 10.859 3.385 1 98.5 126 SER A C 1
ATOM 965 O O . SER A 1 126 ? -17.75 10.188 3.762 1 98.5 126 SER A O 1
ATOM 967 N N . LEU A 1 127 ? -15.594 10.492 3.619 1 98.81 127 LEU A N 1
ATOM 968 C CA . LEU A 1 127 ? -15.219 9.32 4.402 1 98.81 127 LEU A CA 1
ATOM 969 C C . LEU A 1 127 ? -14.367 9.719 5.605 1 98.81 127 LEU A C 1
ATOM 971 O O . LEU A 1 127 ? -13.25 10.219 5.445 1 98.81 127 LEU A O 1
ATOM 975 N N . GLU A 1 128 ? -14.922 9.547 6.809 1 98.12 128 GLU A N 1
ATOM 976 C CA . GLU A 1 128 ? -14.203 9.883 8.039 1 98.12 128 GLU A CA 1
ATOM 977 C C . GLU A 1 128 ? -12.984 8.984 8.219 1 98.12 128 GLU A C 1
ATOM 979 O O . GLU A 1 128 ? -13.023 7.793 7.906 1 98.12 128 GLU A O 1
ATOM 984 N N . HIS A 1 129 ? -11.898 9.516 8.664 1 98.25 129 HIS A N 1
ATOM 985 C CA . HIS A 1 129 ? -10.672 8.773 8.898 1 98.25 129 HIS A CA 1
ATOM 986 C C . HIS A 1 129 ? -10.828 7.789 10.055 1 98.25 129 HIS A C 1
ATOM 988 O O . HIS A 1 129 ? -11.438 8.125 11.078 1 98.25 129 HIS A O 1
ATOM 994 N N . ARG A 1 130 ? -10.328 6.602 9.859 1 97.88 130 ARG A N 1
ATOM 995 C CA . ARG A 1 130 ? -10.336 5.668 10.977 1 97.88 130 ARG A CA 1
ATOM 996 C C . ARG A 1 130 ? -9.695 6.297 12.211 1 97.88 130 ARG A C 1
ATOM 998 O O . ARG A 1 130 ? -8.703 7.023 12.109 1 97.88 130 ARG A O 1
ATOM 1005 N N . PHE A 1 131 ? -10.305 6.031 13.43 1 96.75 131 PHE A N 1
ATOM 1006 C CA . PHE A 1 131 ? -9.812 6.391 14.758 1 96.75 131 PHE A CA 1
ATOM 1007 C C . PHE A 1 131 ? -10.031 7.875 15.031 1 96.75 131 PHE A C 1
ATOM 1009 O O . PHE A 1 131 ? -9.555 8.406 16.031 1 96.75 131 PHE A O 1
ATOM 1016 N N . TYR A 1 132 ? -10.703 8.609 14.18 1 95.62 132 TYR A N 1
ATOM 1017 C CA . TYR A 1 132 ? -11.109 9.984 14.445 1 95.62 132 TYR A CA 1
ATOM 1018 C C . TYR A 1 132 ? -12.625 10.117 14.422 1 95.62 132 TYR A C 1
ATOM 1020 O O . TYR A 1 132 ? -13.32 9.25 13.883 1 95.62 132 TYR A O 1
ATOM 1028 N N . GLY A 1 133 ? -13.125 11.234 14.992 1 93.38 133 GLY A N 1
ATOM 1029 C CA . GLY A 1 133 ? -14.57 11.391 15.062 1 93.38 133 GLY A CA 1
ATOM 1030 C C . GLY A 1 133 ? -15.266 10.242 15.773 1 93.38 133 GLY A C 1
ATOM 1031 O O . GLY A 1 133 ? -14.883 9.875 16.891 1 93.38 133 GLY A O 1
ATOM 1032 N N . LEU A 1 134 ? -16.219 9.664 15.031 1 93.56 134 LEU A N 1
ATOM 1033 C CA . LEU A 1 134 ? -16.953 8.547 15.609 1 93.56 134 LEU A CA 1
ATOM 1034 C C . LEU A 1 134 ? -16.469 7.219 15.031 1 93.56 134 LEU A C 1
ATOM 1036 O O . LEU A 1 134 ? -16.938 6.152 15.453 1 93.56 134 LEU A O 1
ATOM 1040 N N . SER A 1 135 ? -15.523 7.312 14.133 1 96.12 135 SER A N 1
ATOM 1041 C CA . SER A 1 135 ? -14.984 6.113 13.492 1 96.12 135 SER A CA 1
ATOM 1042 C C . SER A 1 135 ? -13.867 5.496 14.336 1 96.12 135 SER A C 1
ATOM 1044 O O . SER A 1 135 ? -12.734 5.363 13.875 1 96.12 135 SER A O 1
ATOM 1046 N N . ILE A 1 136 ? -14.164 5.148 15.578 1 95.06 136 ILE A N 1
ATOM 1047 C CA . ILE A 1 136 ? -13.219 4.621 16.562 1 95.06 136 ILE A CA 1
ATOM 1048 C C . ILE A 1 136 ? -13.625 3.201 16.953 1 95.06 136 ILE A C 1
ATOM 1050 O O . ILE A 1 136 ? -14.812 2.93 17.188 1 95.06 136 ILE A O 1
ATOM 1054 N N . PRO A 1 137 ? -12.625 2.301 16.953 1 92.88 137 PRO A N 1
ATOM 1055 C CA . PRO A 1 137 ? -12.969 0.952 17.406 1 92.88 137 PRO A CA 1
ATOM 1056 C C . PRO A 1 137 ? -13.617 0.945 18.797 1 92.88 137 PRO A C 1
ATOM 1058 O O . PRO A 1 137 ? -13.258 1.757 19.656 1 92.88 137 PRO A O 1
ATOM 1061 N N . ALA A 1 138 ? -14.453 -0.051 19.016 1 88.69 138 ALA A N 1
ATOM 1062 C CA . ALA A 1 138 ? -15.188 -0.159 20.266 1 88.69 138 ALA A CA 1
ATOM 1063 C C . ALA A 1 138 ? -14.234 -0.32 21.453 1 88.69 138 ALA A C 1
ATOM 1065 O O . ALA A 1 138 ? -14.531 0.128 22.562 1 88.69 138 ALA A O 1
ATOM 1066 N N . GLU A 1 139 ? -13.055 -0.85 21.141 1 90.31 139 GLU A N 1
ATOM 1067 C CA . GLU A 1 139 ? -12.086 -1.157 22.203 1 90.31 139 GLU A CA 1
ATOM 1068 C C . GLU A 1 139 ? -11.328 0.093 22.641 1 90.31 139 GLU A C 1
ATOM 1070 O O . GLU A 1 139 ? -10.641 0.08 23.656 1 90.31 139 GLU A O 1
ATOM 1075 N N . GLY A 1 140 ? -11.5 1.128 21.891 1 91.38 140 GLY A N 1
ATOM 1076 C CA . GLY A 1 140 ? -10.969 2.4 22.359 1 91.38 140 GLY A CA 1
ATOM 1077 C C . GLY A 1 140 ? -9.672 2.791 21.688 1 91.38 140 GLY A C 1
ATOM 1078 O O . GLY A 1 140 ? -9.5 2.555 20.484 1 91.38 140 GLY A O 1
ATOM 1079 N N . LEU A 1 141 ? -8.773 3.551 22.453 1 95.06 141 LEU A N 1
ATOM 1080 C CA . LEU A 1 141 ? -7.617 4.203 21.828 1 95.06 141 LEU A CA 1
ATOM 1081 C C . LEU A 1 141 ? -6.328 3.791 22.531 1 95.06 141 LEU A C 1
ATOM 1083 O O . LEU A 1 141 ? -5.355 4.547 22.547 1 95.06 141 LEU A O 1
ATOM 1087 N N . ASP A 1 142 ? -6.316 2.668 23.203 1 95.06 142 ASP A N 1
ATOM 1088 C CA . ASP A 1 142 ? -5.062 2.217 23.797 1 95.06 142 ASP A CA 1
ATOM 1089 C C . ASP A 1 142 ? -4.074 1.769 22.719 1 95.06 142 ASP A C 1
ATOM 1091 O O . ASP A 1 142 ? -4.398 1.778 21.531 1 95.06 142 ASP A O 1
ATOM 1095 N N . MET A 1 143 ? -2.918 1.423 23.125 1 95.19 143 MET A N 1
ATOM 1096 C CA . MET A 1 143 ? -1.851 1.111 22.188 1 95.19 143 MET A CA 1
ATOM 1097 C C . MET A 1 143 ? -2.197 -0.124 21.359 1 95.19 143 MET A C 1
ATOM 1099 O O . MET A 1 143 ? -1.807 -0.229 20.188 1 95.19 143 MET A O 1
ATOM 1103 N N . ALA A 1 144 ? -2.959 -1.024 21.938 1 94.38 144 ALA A N 1
ATOM 1104 C CA . ALA A 1 144 ? -3.371 -2.24 21.234 1 94.38 144 ALA A CA 1
ATOM 1105 C C . ALA A 1 144 ? -4.242 -1.911 20.031 1 94.38 144 ALA A C 1
ATOM 1107 O O . ALA A 1 144 ? -4.289 -2.676 19.062 1 94.38 144 ALA A O 1
ATOM 1108 N N . GLN A 1 145 ? -4.918 -0.781 20.094 1 95.62 145 GLN A N 1
ATOM 1109 C CA . GLN A 1 145 ? -5.777 -0.362 18.984 1 95.62 145 GLN A CA 1
ATOM 1110 C C . GLN A 1 145 ? -5.07 0.662 18.094 1 95.62 145 GLN A C 1
ATOM 1112 O O . GLN A 1 145 ? -5.184 0.612 16.875 1 95.62 145 GLN A O 1
ATOM 1117 N N . LEU A 1 146 ? -4.262 1.547 18.703 1 97 146 LEU A N 1
ATOM 1118 C CA . LEU A 1 146 ? -3.646 2.648 17.969 1 97 146 LEU A CA 1
ATOM 1119 C C . LEU A 1 146 ? -2.715 2.127 16.875 1 97 146 LEU A C 1
ATOM 1121 O O . LEU A 1 146 ? -2.447 2.822 15.891 1 97 146 LEU A O 1
ATOM 1125 N N . ARG A 1 147 ? -2.287 0.906 17.078 1 96.5 147 ARG A N 1
ATOM 1126 C CA . ARG A 1 147 ? -1.37 0.332 16.094 1 96.5 147 ARG A CA 1
ATOM 1127 C C . ARG A 1 147 ? -2.029 0.226 14.727 1 96.5 147 ARG A C 1
ATOM 1129 O O . ARG A 1 147 ? -1.344 0.072 13.719 1 96.5 147 ARG A O 1
ATOM 1136 N N . PHE A 1 148 ? -3.426 0.301 14.656 1 97.94 148 PHE A N 1
ATOM 1137 C CA . PHE A 1 148 ? -4.156 0.203 13.398 1 97.94 148 PHE A CA 1
ATOM 1138 C C . PHE A 1 148 ? -4.496 1.588 12.859 1 97.94 148 PHE A C 1
ATOM 1140 O O . PHE A 1 148 ? -5.336 1.725 11.969 1 97.94 148 PHE A O 1
ATOM 1147 N N . LEU A 1 149 ? -3.943 2.607 13.477 1 98.19 149 LEU A N 1
ATOM 1148 C CA . LEU A 1 149 ? -4.07 3.98 13 1 98.19 149 LEU A CA 1
ATOM 1149 C C . LEU A 1 149 ? -2.838 4.398 12.211 1 98.19 149 LEU A C 1
ATOM 1151 O O . LEU A 1 149 ? -1.759 4.57 12.781 1 98.19 149 LEU A O 1
ATOM 1155 N N . SER A 1 150 ? -3.002 4.527 10.93 1 98.38 150 SER A N 1
ATOM 1156 C CA . SER A 1 150 ? -1.959 5.059 10.055 1 98.38 150 SER A CA 1
ATOM 1157 C C . SER A 1 150 ? -2.533 5.512 8.719 1 98.38 150 SER A C 1
ATOM 1159 O O . SER A 1 150 ? -3.678 5.195 8.391 1 98.38 150 SER A O 1
ATOM 1161 N N . SER A 1 151 ? -1.776 6.254 7.98 1 98.75 151 SER A N 1
ATOM 1162 C CA . SER A 1 151 ? -2.146 6.648 6.625 1 98.75 151 SER A CA 1
ATOM 1163 C C . SER A 1 151 ? -2.311 5.434 5.719 1 98.75 151 SER A C 1
ATOM 1165 O O . SER A 1 151 ? -3.182 5.418 4.848 1 98.75 151 SER A O 1
ATOM 1167 N N . ARG A 1 152 ? -1.515 4.395 5.926 1 98.19 152 ARG A N 1
ATOM 1168 C CA . ARG A 1 152 ? -1.576 3.184 5.113 1 98.19 152 ARG A CA 1
ATOM 1169 C C . ARG A 1 152 ? -2.895 2.445 5.328 1 98.19 152 ARG A C 1
ATOM 1171 O O . ARG A 1 152 ? -3.533 2.014 4.367 1 98.19 152 ARG A O 1
ATOM 1178 N N . HIS A 1 153 ? -3.301 2.346 6.582 1 98.44 153 HIS A N 1
ATOM 1179 C CA . HIS A 1 153 ? -4.598 1.757 6.902 1 98.44 153 HIS A CA 1
ATOM 1180 C C . HIS A 1 153 ? -5.738 2.578 6.309 1 98.44 153 HIS A C 1
ATOM 1182 O O . HIS A 1 153 ? -6.695 2.02 5.77 1 98.44 153 HIS A O 1
ATOM 1188 N N . ALA A 1 154 ? -5.598 3.877 6.453 1 98.75 154 ALA A N 1
ATOM 1189 C CA . ALA A 1 154 ? -6.633 4.77 5.945 1 98.75 154 ALA A CA 1
ATOM 1190 C C . ALA A 1 154 ? -6.801 4.613 4.438 1 98.75 154 ALA A C 1
ATOM 1192 O O . ALA A 1 154 ? -7.922 4.668 3.924 1 98.75 154 ALA A O 1
ATOM 1193 N N . LEU A 1 155 ? -5.711 4.445 3.676 1 98.75 155 LEU A N 1
ATOM 1194 C CA . LEU A 1 155 ? -5.781 4.258 2.23 1 98.75 155 LEU A CA 1
ATOM 1195 C C . LEU A 1 155 ? -6.445 2.932 1.883 1 98.75 155 LEU A C 1
ATOM 1197 O O . LEU A 1 155 ? -7.203 2.846 0.914 1 98.75 155 LEU A O 1
ATOM 1201 N N . ALA A 1 156 ? -6.113 1.908 2.666 1 98 156 ALA A N 1
ATOM 1202 C CA . ALA A 1 156 ? -6.797 0.632 2.459 1 98 156 ALA A CA 1
ATOM 1203 C C . ALA A 1 156 ? -8.297 0.767 2.695 1 98 156 ALA A C 1
ATOM 1205 O O . ALA A 1 156 ? -9.102 0.141 1.999 1 98 156 ALA A O 1
ATOM 1206 N N . ASP A 1 157 ? -8.711 1.597 3.705 1 98.38 157 ASP A N 1
ATOM 1207 C CA . ASP A 1 157 ? -10.117 1.88 3.943 1 98.38 157 ASP A CA 1
ATOM 1208 C C . ASP A 1 157 ? -10.766 2.523 2.719 1 98.38 157 ASP A C 1
ATOM 1210 O O . ASP A 1 157 ? -11.906 2.209 2.373 1 98.38 157 ASP A O 1
ATOM 1214 N N . ALA A 1 158 ? -10.039 3.453 2.152 1 98.69 158 ALA A N 1
ATOM 1215 C CA . ALA A 1 158 ? -10.586 4.145 0.986 1 98.69 158 ALA A CA 1
ATOM 1216 C C . ALA A 1 158 ? -10.867 3.17 -0.153 1 98.69 158 ALA A C 1
ATOM 1218 O O . ALA A 1 158 ? -11.898 3.256 -0.813 1 98.69 158 ALA A O 1
ATOM 1219 N N . ALA A 1 159 ? -9.977 2.246 -0.393 1 97.5 159 ALA A N 1
ATOM 1220 C CA . ALA A 1 159 ? -10.164 1.235 -1.432 1 97.5 159 ALA A CA 1
ATOM 1221 C C . ALA A 1 159 ? -11.367 0.352 -1.129 1 97.5 159 ALA A C 1
ATOM 1223 O O . ALA A 1 159 ? -12.188 0.083 -2.012 1 97.5 159 ALA A O 1
ATOM 1224 N N . SER A 1 160 ? -11.445 -0.086 0.127 1 96.62 160 SER A N 1
ATOM 1225 C CA . SER A 1 160 ? -12.57 -0.907 0.556 1 96.62 160 SER A CA 1
ATOM 1226 C C . SER A 1 160 ? -13.883 -0.14 0.454 1 96.62 160 SER A C 1
ATOM 1228 O O . SER A 1 160 ? -14.906 -0.694 0.037 1 96.62 160 SER A O 1
ATOM 1230 N N . ALA A 1 161 ? -13.844 1.113 0.86 1 98.25 161 ALA A N 1
ATOM 1231 C CA . ALA A 1 161 ? -15.039 1.955 0.799 1 98.25 161 ALA A CA 1
ATOM 1232 C C . ALA A 1 161 ? -15.508 2.141 -0.642 1 98.25 161 ALA A C 1
ATOM 1234 O O . ALA A 1 161 ? -16.703 2.152 -0.915 1 98.25 161 ALA A O 1
ATOM 1235 N N . HIS A 1 162 ? -14.547 2.354 -1.554 1 97.81 162 HIS A N 1
ATOM 1236 C CA . HIS A 1 162 ? -14.891 2.471 -2.967 1 97.81 162 HIS A CA 1
ATOM 1237 C C . HIS A 1 162 ? -15.75 1.299 -3.426 1 97.81 162 HIS A C 1
ATOM 1239 O O . HIS A 1 162 ? -16.781 1.495 -4.078 1 97.81 162 HIS A O 1
ATOM 1245 N N . LEU A 1 163 ? -15.328 0.102 -3.053 1 94.31 163 LEU A N 1
ATOM 1246 C CA . LEU A 1 163 ? -16.031 -1.113 -3.455 1 94.31 163 LEU A CA 1
ATOM 1247 C C . LEU A 1 163 ? -17.422 -1.153 -2.861 1 94.31 163 LEU A C 1
ATOM 1249 O O . LEU A 1 163 ? -18.406 -1.376 -3.58 1 94.31 163 LEU A O 1
ATOM 1253 N N . THR A 1 164 ? -17.531 -0.905 -1.59 1 96.25 164 THR A N 1
ATOM 1254 C CA . THR A 1 164 ? -18.797 -1.036 -0.874 1 96.25 164 THR A CA 1
ATOM 1255 C C . THR A 1 164 ? -19.766 0.072 -1.279 1 96.25 164 THR A C 1
ATOM 1257 O O . THR A 1 164 ? -20.953 -0.184 -1.508 1 96.25 164 THR A O 1
ATOM 1260 N N . LEU A 1 165 ? -19.281 1.284 -1.371 1 97.75 165 LEU A N 1
ATOM 1261 C CA . LEU A 1 165 ? -20.141 2.424 -1.673 1 97.75 165 LEU A CA 1
ATOM 1262 C C . LEU A 1 165 ? -20.609 2.383 -3.125 1 97.75 165 LEU A C 1
ATOM 1264 O O . LEU A 1 165 ? -21.703 2.828 -3.438 1 97.75 165 LEU A O 1
ATOM 1268 N N . SER A 1 166 ? -19.75 1.861 -4.023 1 96.88 166 SER A N 1
ATOM 1269 C CA . SER A 1 166 ? -20.188 1.676 -5.406 1 96.88 166 SER A CA 1
ATOM 1270 C C . SER A 1 166 ? -21.391 0.758 -5.488 1 96.88 166 SER A C 1
ATOM 1272 O O . SER A 1 166 ? -22.328 1.021 -6.254 1 96.88 166 SER A O 1
ATOM 1274 N N . ARG A 1 167 ? -21.344 -0.294 -4.699 1 95.56 167 ARG A N 1
ATOM 1275 C CA . ARG A 1 167 ? -22.484 -1.22 -4.672 1 95.56 167 ARG A CA 1
ATOM 1276 C C . ARG A 1 167 ? -23.703 -0.575 -4.02 1 95.56 167 ARG A C 1
ATOM 1278 O O . ARG A 1 167 ? -24.812 -0.667 -4.547 1 95.56 167 ARG A O 1
ATOM 1285 N N . LEU A 1 168 ? -23.5 0.126 -2.932 1 96.88 168 LEU A N 1
ATOM 1286 C CA . LEU A 1 168 ? -24.578 0.708 -2.139 1 96.88 168 LEU A CA 1
ATOM 1287 C C . LEU A 1 168 ? -25.312 1.78 -2.932 1 96.88 168 LEU A C 1
ATOM 1289 O O . LEU A 1 168 ? -26.547 1.911 -2.816 1 96.88 168 LEU A O 1
ATOM 1293 N N . PHE A 1 169 ? -24.609 2.557 -3.736 1 97.12 169 PHE A N 1
ATOM 1294 C CA . PHE A 1 169 ? -25.219 3.686 -4.43 1 97.12 169 PHE A CA 1
ATOM 1295 C C . PHE A 1 169 ? -25.375 3.391 -5.918 1 97.12 169 PHE A C 1
ATOM 1297 O O . PHE A 1 169 ? -25.672 4.289 -6.703 1 97.12 169 PHE A O 1
ATOM 1304 N N . ASN A 1 170 ? -25.078 2.102 -6.305 1 96.88 170 ASN A N 1
ATOM 1305 C CA . ASN A 1 170 ? -25.203 1.649 -7.684 1 96.88 170 ASN A CA 1
ATOM 1306 C C . ASN A 1 170 ? -24.406 2.518 -8.641 1 96.88 170 ASN A C 1
ATOM 1308 O O . ASN A 1 170 ? -24.922 2.984 -9.656 1 96.88 170 ASN A O 1
ATOM 1312 N N . VAL A 1 171 ? -23.219 2.867 -8.203 1 97.12 171 VAL A N 1
ATOM 1313 C CA . VAL A 1 171 ? -22.297 3.607 -9.047 1 97.12 171 VAL A CA 1
ATOM 1314 C C . VAL A 1 171 ? -21.734 2.684 -10.125 1 97.12 171 VAL A C 1
ATOM 1316 O O . VAL A 1 171 ? -21.297 1.569 -9.828 1 97.12 171 VAL A O 1
ATOM 1319 N N . SER A 1 172 ? -21.703 3.146 -11.32 1 94.62 172 SER A N 1
ATOM 1320 C CA . SER A 1 172 ? -21.188 2.355 -12.43 1 94.62 172 SER A CA 1
ATOM 1321 C C . SER A 1 172 ? -19.688 2.131 -12.297 1 94.62 172 SER A C 1
ATOM 1323 O O . SER A 1 172 ? -18.984 2.959 -11.719 1 94.62 172 SER A O 1
ATOM 1325 N N . SER A 1 173 ? -19.172 1.006 -12.859 1 89.81 173 SER A N 1
ATOM 1326 C CA . SER A 1 173 ? -17.75 0.681 -12.812 1 89.81 173 SER A CA 1
ATOM 1327 C C . SER A 1 173 ? -16.938 1.656 -13.656 1 89.81 173 SER A C 1
ATOM 1329 O O . SER A 1 173 ? -15.719 1.756 -13.484 1 89.81 173 SER A O 1
ATOM 1331 N N . THR A 1 174 ? -17.609 2.414 -14.5 1 89.44 174 THR A N 1
ATOM 1332 C CA . THR A 1 174 ? -16.891 3.336 -15.383 1 89.44 174 THR A CA 1
ATOM 1333 C C . THR A 1 174 ? -16.922 4.754 -14.812 1 89.44 174 THR A C 1
ATOM 1335 O O . THR A 1 174 ? -16.281 5.66 -15.359 1 89.44 174 THR A O 1
ATOM 1338 N N . SER A 1 175 ? -17.656 4.934 -13.719 1 95 175 SER A N 1
ATOM 1339 C CA . SER A 1 175 ? -17.734 6.254 -13.109 1 95 175 SER A CA 1
ATOM 1340 C C . SER A 1 175 ? -16.375 6.668 -12.531 1 95 175 SER A C 1
ATOM 1342 O O . SER A 1 175 ? -15.781 5.934 -11.734 1 95 175 SER A O 1
ATOM 1344 N N . PRO A 1 176 ? -15.875 7.816 -12.922 1 96.62 176 PRO A N 1
ATOM 1345 C CA . PRO A 1 176 ? -14.602 8.266 -12.344 1 96.62 176 PRO A CA 1
ATOM 1346 C C . PRO A 1 176 ? -14.758 8.773 -10.914 1 96.62 176 PRO A C 1
ATOM 1348 O O . PRO A 1 176 ? -15.672 9.555 -10.625 1 96.62 176 PRO A O 1
ATOM 1351 N N . TRP A 1 177 ? -13.953 8.297 -10.047 1 97.94 177 TRP A N 1
ATOM 1352 C CA . TRP A 1 177 ? -13.859 8.789 -8.68 1 97.94 177 TRP A CA 1
ATOM 1353 C C . TRP A 1 177 ? -12.742 9.812 -8.539 1 97.94 177 TRP A C 1
ATOM 1355 O O . TRP A 1 177 ? -11.602 9.547 -8.93 1 97.94 177 TRP A O 1
ATOM 1365 N N . ILE A 1 178 ? -13.016 10.953 -8.031 1 98.5 178 ILE A N 1
ATOM 1366 C CA . ILE A 1 178 ? -12.031 12 -7.77 1 98.5 178 ILE A CA 1
ATOM 1367 C C . ILE A 1 178 ? -11.883 12.211 -6.266 1 98.5 178 ILE A C 1
ATOM 1369 O O . ILE A 1 178 ? -12.875 12.453 -5.566 1 98.5 178 ILE A O 1
ATOM 1373 N N . CYS A 1 179 ? -10.641 12.117 -5.762 1 98.62 179 CYS A N 1
ATOM 1374 C CA . CYS A 1 179 ? -10.391 12.305 -4.336 1 98.62 179 CYS A CA 1
ATOM 1375 C C . CYS A 1 179 ? -10.023 13.758 -4.039 1 98.62 179 CYS A C 1
ATOM 1377 O O . CYS A 1 179 ? -9.305 14.398 -4.812 1 98.62 179 CYS A O 1
ATOM 1379 N N . PHE A 1 180 ? -10.578 14.227 -2.99 1 98.69 180 PHE A N 1
ATOM 1380 C CA . PHE A 1 180 ? -10.281 15.555 -2.477 1 98.69 180 PHE A CA 1
ATOM 1381 C C . PHE A 1 180 ? -9.82 15.492 -1.025 1 98.69 180 PHE A C 1
ATOM 1383 O O . PHE A 1 180 ? -10.266 14.625 -0.267 1 98.69 180 PHE A O 1
ATOM 1390 N N . GLY A 1 181 ? -8.953 16.359 -0.604 1 98.19 181 GLY A N 1
ATOM 1391 C CA . GLY A 1 181 ? -8.531 16.5 0.781 1 98.19 181 GLY A CA 1
ATOM 1392 C C . GLY A 1 181 ? -7.672 17.734 1.025 1 98.19 181 GLY A C 1
ATOM 1393 O O . GLY A 1 181 ? -7.109 18.297 0.086 1 98.19 181 GLY A O 1
ATOM 1394 N N . GLY A 1 182 ? -7.621 18.172 2.232 1 97.94 182 GLY A N 1
ATOM 1395 C CA . GLY A 1 182 ? -6.789 19.281 2.67 1 97.94 182 GLY A CA 1
ATOM 1396 C C . GLY A 1 182 ? -5.871 18.906 3.822 1 97.94 182 GLY A C 1
ATOM 1397 O O . GLY A 1 182 ? -6.254 18.156 4.711 1 97.94 182 GLY A O 1
ATOM 1398 N N . SER A 1 183 ? -4.719 19.531 3.805 1 97.94 183 SER A N 1
ATOM 1399 C CA . SER A 1 183 ? -3.754 19.25 4.859 1 97.94 183 SER A CA 1
ATOM 1400 C C . SER A 1 183 ? -3.357 17.766 4.863 1 97.94 183 SER A C 1
ATOM 1402 O O . SER A 1 183 ? -2.973 17.219 3.828 1 97.94 183 SER A O 1
ATOM 1404 N N . TYR A 1 184 ? -3.395 17.094 5.996 1 98.38 184 TYR A N 1
ATOM 1405 C CA . TYR A 1 184 ? -3.113 15.664 6.066 1 98.38 184 TYR A CA 1
ATOM 1406 C C . TYR A 1 184 ? -4.039 14.883 5.145 1 98.38 184 TYR A C 1
ATOM 1408 O O . TYR A 1 184 ? -3.598 13.969 4.438 1 98.38 184 TYR A O 1
ATOM 1416 N N . ALA A 1 185 ? -5.266 15.242 5.094 1 98.62 185 ALA A N 1
ATOM 1417 C CA . ALA A 1 185 ? -6.215 14.602 4.188 1 98.62 185 ALA A CA 1
ATOM 1418 C C . ALA A 1 185 ? -5.852 14.867 2.732 1 98.62 185 ALA A C 1
ATOM 1420 O O . ALA A 1 185 ? -6.156 14.062 1.85 1 98.62 185 ALA A O 1
ATOM 1421 N N . GLY A 1 186 ? -5.234 16.016 2.451 1 98.81 186 GLY A N 1
ATOM 1422 C CA . GLY A 1 186 ? -4.715 16.266 1.116 1 98.81 186 GLY A CA 1
ATOM 1423 C C . GLY A 1 186 ? -3.637 15.281 0.704 1 98.81 186 GLY A C 1
ATOM 1424 O O . GLY A 1 186 ? -3.613 14.82 -0.44 1 98.81 186 GLY A O 1
ATOM 1425 N N . SER A 1 187 ? -2.715 15.016 1.666 1 98.88 187 SER A N 1
ATOM 1426 C CA . SER A 1 187 ? -1.723 13.977 1.415 1 98.88 187 SER A CA 1
ATOM 1427 C C . SER A 1 187 ? -2.389 12.633 1.117 1 98.88 187 SER A C 1
ATOM 1429 O O . SER A 1 187 ? -1.976 11.922 0.202 1 98.88 187 SER A O 1
ATOM 1431 N N . LEU A 1 188 ? -3.438 12.305 1.9 1 98.88 188 LEU A N 1
ATOM 1432 C CA . LEU A 1 188 ? -4.156 11.055 1.68 1 98.88 188 LEU A CA 1
ATOM 1433 C C . LEU A 1 188 ? -4.766 11.016 0.282 1 98.88 188 LEU A C 1
ATOM 1435 O O . LEU A 1 188 ? -4.746 9.977 -0.381 1 98.88 188 LEU A O 1
ATOM 1439 N N . ALA A 1 189 ? -5.32 12.141 -0.145 1 98.88 189 ALA A N 1
ATOM 1440 C CA . ALA A 1 189 ? -5.898 12.195 -1.483 1 98.88 189 ALA A CA 1
ATOM 1441 C C . ALA A 1 189 ? -4.844 11.914 -2.551 1 98.88 189 ALA A C 1
ATOM 1443 O O . ALA A 1 189 ? -5.07 11.117 -3.461 1 98.88 189 ALA A O 1
ATOM 1444 N N . ALA A 1 190 ? -3.711 12.57 -2.414 1 98.88 190 ALA A N 1
ATOM 1445 C CA . ALA A 1 190 ? -2.621 12.352 -3.361 1 98.88 190 ALA A CA 1
ATOM 1446 C C . ALA A 1 190 ? -2.158 10.898 -3.334 1 98.88 190 ALA A C 1
ATOM 1448 O O . ALA A 1 190 ? -1.95 10.289 -4.387 1 98.88 190 ALA A O 1
ATOM 1449 N N . TRP A 1 191 ? -2.012 10.367 -2.154 1 98.88 191 TRP A N 1
ATOM 1450 C CA . TRP A 1 191 ? -1.515 9.008 -1.98 1 98.88 191 TRP A CA 1
ATOM 1451 C C . TRP A 1 191 ? -2.545 7.988 -2.457 1 98.88 191 TRP A C 1
ATOM 1453 O O . TRP A 1 191 ? -2.184 6.914 -2.941 1 98.88 191 TRP A O 1
ATOM 1463 N N . ALA A 1 192 ? -3.863 8.336 -2.334 1 98.75 192 ALA A N 1
ATOM 1464 C CA . ALA A 1 192 ? -4.902 7.445 -2.848 1 98.75 192 ALA A CA 1
ATOM 1465 C C . ALA A 1 192 ? -4.754 7.246 -4.352 1 98.75 192 ALA A C 1
ATOM 1467 O O . ALA A 1 192 ? -4.836 6.117 -4.848 1 98.75 192 ALA A O 1
ATOM 1468 N N . ARG A 1 193 ? -4.527 8.32 -5.059 1 98.31 193 ARG A N 1
ATOM 1469 C CA . ARG A 1 193 ? -4.297 8.219 -6.496 1 98.31 193 ARG A CA 1
ATOM 1470 C C . ARG A 1 193 ? -2.992 7.48 -6.785 1 98.31 193 ARG A C 1
ATOM 1472 O O . ARG A 1 193 ? -2.92 6.684 -7.727 1 98.31 193 ARG A O 1
ATOM 1479 N N . LEU A 1 194 ? -1.986 7.746 -6.008 1 98.12 194 LEU A N 1
ATOM 1480 C CA . LEU A 1 194 ? -0.67 7.141 -6.176 1 98.12 194 LEU A CA 1
ATOM 1481 C C . LEU A 1 194 ? -0.752 5.621 -6.055 1 98.12 194 LEU A C 1
ATOM 1483 O O . LEU A 1 194 ? -0.198 4.898 -6.887 1 98.12 194 LEU A O 1
ATOM 1487 N N . LYS A 1 195 ? -1.444 5.129 -5.039 1 98.44 195 LYS A N 1
ATOM 1488 C CA . LYS A 1 195 ? -1.438 3.711 -4.695 1 98.44 195 LYS A CA 1
ATOM 1489 C C . LYS A 1 195 ? -2.543 2.961 -5.43 1 98.44 195 LYS A C 1
ATOM 1491 O O . LYS A 1 195 ? -2.438 1.753 -5.656 1 98.44 195 LYS A O 1
ATOM 1496 N N . PHE A 1 196 ? -3.688 3.68 -5.797 1 98.19 196 PHE A N 1
ATOM 1497 C CA . PHE A 1 196 ? -4.859 3.018 -6.355 1 98.19 196 PHE A CA 1
ATOM 1498 C C . PHE A 1 196 ? -5.332 3.73 -7.617 1 98.19 196 PHE A C 1
ATOM 1500 O O . PHE A 1 196 ? -6.496 4.133 -7.707 1 98.19 196 PHE A O 1
ATOM 1507 N N . PRO A 1 197 ? -4.512 3.816 -8.609 1 96.44 197 PRO A N 1
ATOM 1508 C CA . PRO A 1 197 ? -4.91 4.516 -9.836 1 96.44 197 PRO A CA 1
ATOM 1509 C C . PRO A 1 197 ? -6.059 3.824 -10.562 1 96.44 197 PRO A C 1
ATOM 1511 O O . PRO A 1 197 ? -6.754 4.453 -11.367 1 96.44 197 PRO A O 1
ATOM 1514 N N . HIS A 1 198 ? -6.324 2.529 -10.273 1 95.5 198 HIS A N 1
ATOM 1515 C CA . HIS A 1 198 ? -7.418 1.786 -10.891 1 95.5 198 HIS A CA 1
ATOM 1516 C C . HIS A 1 198 ? -8.75 2.109 -10.219 1 95.5 198 HIS A C 1
ATOM 1518 O O . HIS A 1 198 ? -9.812 1.814 -10.773 1 95.5 198 HIS A O 1
ATOM 1524 N N . LEU A 1 199 ? -8.703 2.707 -9.039 1 97.62 199 LEU A N 1
ATOM 1525 C CA . LEU A 1 199 ? -9.93 3.031 -8.312 1 97.62 199 LEU A CA 1
ATOM 1526 C C . LEU A 1 199 ? -10.219 4.527 -8.367 1 97.62 199 LEU A C 1
ATOM 1528 O O . LEU A 1 199 ? -11.375 4.938 -8.484 1 97.62 199 LEU A O 1
ATOM 1532 N N . PHE A 1 200 ? -9.18 5.312 -8.242 1 98 200 PHE A N 1
ATOM 1533 C CA . PHE A 1 200 ? -9.32 6.762 -8.172 1 98 200 PHE A CA 1
ATOM 1534 C C . PHE A 1 200 ? -8.727 7.422 -9.414 1 98 200 PHE A C 1
ATOM 1536 O O . PHE A 1 200 ? -7.516 7.375 -9.625 1 98 200 PHE A O 1
ATOM 1543 N N . PHE A 1 201 ? -9.578 8.07 -10.133 1 97.12 201 PHE A N 1
ATOM 1544 C CA . PHE A 1 201 ? -9.25 8.609 -11.453 1 97.12 201 PHE A CA 1
ATOM 1545 C C . PHE A 1 201 ? -8.312 9.805 -11.328 1 97.12 201 PHE A C 1
ATOM 1547 O O . PHE A 1 201 ? -7.391 9.961 -12.133 1 97.12 201 PHE A O 1
ATOM 1554 N N . ALA A 1 202 ? -8.531 10.641 -10.352 1 98 202 ALA A N 1
ATOM 1555 C CA . ALA A 1 202 ? -7.723 11.836 -10.109 1 98 202 ALA A CA 1
ATOM 1556 C C . ALA A 1 202 ? -7.852 12.297 -8.656 1 98 202 ALA A C 1
ATOM 1558 O O . ALA A 1 202 ? -8.695 11.797 -7.914 1 98 202 ALA A O 1
ATOM 1559 N N . SER A 1 203 ? -6.922 13.227 -8.273 1 98.62 203 SER A N 1
ATOM 1560 C CA . SER A 1 203 ? -6.98 13.781 -6.926 1 98.62 203 SER A CA 1
ATOM 1561 C C . SER A 1 203 ? -6.648 15.273 -6.926 1 98.62 203 SER A C 1
ATOM 1563 O O . SER A 1 203 ? -5.797 15.719 -7.695 1 98.62 203 SER A O 1
ATOM 1565 N N . ILE A 1 204 ? -7.387 15.977 -6.145 1 98.69 204 ILE A N 1
ATOM 1566 C CA . ILE A 1 204 ? -7.059 17.359 -5.801 1 98.69 204 ILE A CA 1
ATOM 1567 C C . ILE A 1 204 ? -6.559 17.422 -4.359 1 98.69 204 ILE A C 1
ATOM 1569 O O . ILE A 1 204 ? -7.32 17.188 -3.418 1 98.69 204 ILE A O 1
ATOM 1573 N N . ALA A 1 205 ? -5.301 17.75 -4.195 1 98.81 205 ALA A N 1
ATOM 1574 C CA . ALA A 1 205 ? -4.637 17.75 -2.896 1 98.81 205 ALA A CA 1
ATOM 1575 C C . ALA A 1 205 ? -4.293 19.172 -2.457 1 98.81 205 ALA A C 1
ATOM 1577 O O . ALA A 1 205 ? -3.314 19.75 -2.932 1 98.81 205 ALA A O 1
ATOM 1578 N N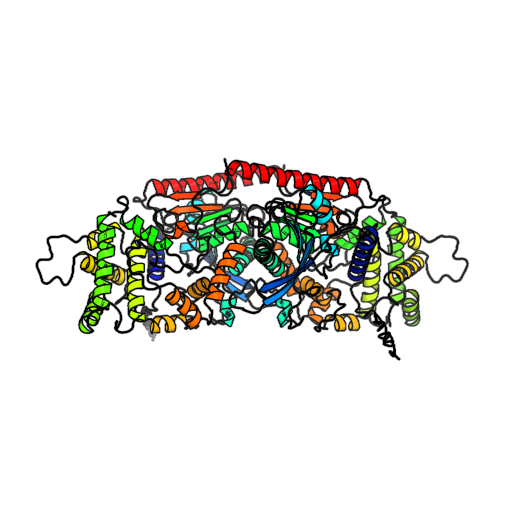 . SER A 1 206 ? -5.047 19.688 -1.479 1 98.75 206 SER A N 1
ATOM 1579 C CA . SER A 1 206 ? -4.863 21.062 -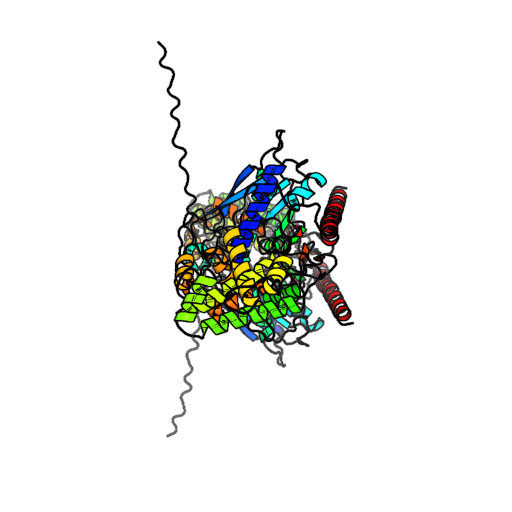1.007 1 98.75 206 SER A CA 1
ATOM 1580 C C . SER A 1 206 ? -3.988 21.094 0.241 1 98.75 206 SER A C 1
ATOM 1582 O O . SER A 1 206 ? -4.242 20.375 1.208 1 98.75 206 SER A O 1
ATOM 1584 N N . SER A 1 207 ? -2.961 22 0.226 1 98.69 207 SER A N 1
ATOM 1585 C CA . SER A 1 207 ? -2.074 22.203 1.369 1 98.69 207 SER A CA 1
ATOM 1586 C C . SER A 1 207 ? -1.564 20.859 1.904 1 98.69 207 SER A C 1
ATOM 1588 O O . SER A 1 207 ? -1.584 20.625 3.113 1 98.69 207 SER A O 1
ATOM 1590 N N . ALA A 1 208 ? -1.139 19.922 1.003 1 98.81 208 ALA A N 1
ATOM 1591 C CA . ALA A 1 208 ? -0.836 18.531 1.332 1 98.81 208 ALA A CA 1
ATOM 1592 C C . ALA A 1 208 ? 0.638 18.359 1.686 1 98.81 208 ALA A C 1
ATOM 1594 O O . ALA A 1 208 ? 1.493 18.297 0.799 1 98.81 208 ALA A O 1
ATOM 1595 N N . PRO A 1 209 ? 0.988 18.297 2.943 1 98.75 209 PRO A N 1
ATOM 1596 C CA . PRO A 1 209 ? 2.387 18.047 3.301 1 98.75 209 PRO A CA 1
ATOM 1597 C C . PRO A 1 209 ? 2.824 16.609 3.02 1 98.75 209 PRO A C 1
ATOM 1599 O O . PRO A 1 209 ? 2.916 15.797 3.941 1 98.75 209 PRO A O 1
ATOM 1602 N N . VAL A 1 210 ? 3.279 16.297 1.802 1 98.75 210 VAL A N 1
ATOM 1603 C CA . VAL A 1 210 ? 3.566 14.945 1.351 1 98.75 210 VAL A CA 1
ATOM 1604 C C . VAL A 1 210 ? 4.961 14.531 1.812 1 98.75 210 VAL A C 1
ATOM 1606 O O . VAL A 1 210 ? 5.309 13.352 1.78 1 98.75 210 VAL A O 1
ATOM 1609 N N . ARG A 1 211 ? 5.781 15.43 2.262 1 98.81 211 ARG A N 1
ATOM 1610 C CA . ARG A 1 211 ? 7.074 15.086 2.844 1 98.81 211 ARG A CA 1
ATOM 1611 C C . ARG A 1 211 ? 7.008 15.078 4.367 1 98.81 211 ARG A C 1
ATOM 1613 O O . ARG A 1 211 ? 6.691 16.094 4.984 1 98.81 211 ARG A O 1
ATOM 1620 N N . ALA A 1 212 ? 7.234 13.914 4.945 1 98.69 212 ALA A N 1
ATOM 1621 C CA . ALA A 1 212 ? 7.402 13.852 6.395 1 98.69 212 ALA A CA 1
ATOM 1622 C C . ALA A 1 212 ? 8.75 14.43 6.816 1 98.69 212 ALA A C 1
ATOM 1624 O O . ALA A 1 212 ? 9.734 14.336 6.082 1 98.69 212 ALA A O 1
ATOM 1625 N N . THR A 1 213 ? 8.727 15.062 7.926 1 98.44 213 THR A N 1
ATOM 1626 C CA . THR A 1 213 ? 9.953 15.688 8.414 1 98.44 213 THR A CA 1
ATOM 1627 C C . THR A 1 213 ? 9.969 15.727 9.938 1 98.44 213 THR A C 1
ATOM 1629 O O . THR A 1 213 ? 8.969 16.078 10.562 1 98.44 213 THR A O 1
ATOM 1632 N N . LEU A 1 214 ? 11.086 15.312 10.492 1 97.81 214 LEU A N 1
ATOM 1633 C CA . LEU A 1 214 ? 11.195 15.297 11.945 1 97.81 214 LEU A CA 1
ATOM 1634 C C . LEU A 1 214 ? 11.164 16.703 12.516 1 97.81 214 LEU A C 1
ATOM 1636 O O . LEU A 1 214 ? 10.172 17.125 13.109 1 97.81 214 LEU A O 1
ATOM 1640 N N . ASP A 1 215 ? 12.117 17.516 12.188 1 97.31 215 ASP A N 1
ATOM 1641 C CA . ASP A 1 215 ? 12.211 18.906 12.57 1 97.31 215 ASP A CA 1
ATOM 1642 C C . ASP A 1 215 ? 11.609 19.812 11.5 1 97.31 215 ASP A C 1
ATOM 1644 O O . ASP A 1 215 ? 12.172 19.953 10.414 1 97.31 215 ASP A O 1
ATOM 1648 N N . PHE A 1 216 ? 10.555 20.5 11.82 1 97.31 216 PHE A N 1
ATOM 1649 C CA . PHE A 1 216 ? 9.844 21.344 10.875 1 97.31 216 PHE A CA 1
ATOM 1650 C C . PHE A 1 216 ? 10.117 22.812 11.164 1 97.31 216 PHE A C 1
ATOM 1652 O O . PHE A 1 216 ? 9.188 23.625 11.281 1 97.31 216 PHE A O 1
ATOM 1659 N N . SER A 1 217 ? 11.336 23.203 11.281 1 96.31 217 SER A N 1
ATOM 1660 C CA . SER A 1 217 ? 11.75 24.594 11.523 1 96.31 217 SER A CA 1
ATOM 1661 C C . SER A 1 217 ? 11.336 25.484 10.359 1 96.31 217 SER A C 1
ATOM 1663 O O . SER A 1 217 ? 11.094 26.688 10.555 1 96.31 217 SER A O 1
ATOM 1665 N N . LYS A 1 218 ? 11.18 24.875 9.172 1 96.88 218 LYS A N 1
ATOM 1666 C CA . LYS A 1 218 ? 10.797 25.656 7.996 1 96.88 218 LYS A CA 1
ATOM 1667 C C . LYS A 1 218 ? 9.414 26.266 8.172 1 96.88 218 LYS A C 1
ATOM 1669 O O . LYS A 1 218 ? 9.086 27.266 7.516 1 96.88 218 LYS A O 1
ATOM 1674 N N . TYR A 1 219 ? 8.625 25.656 9.07 1 97.56 219 TYR A N 1
ATOM 1675 C CA . TYR A 1 219 ? 7.355 26.281 9.422 1 97.56 219 TYR A CA 1
ATOM 1676 C C . TYR A 1 219 ? 7.559 27.734 9.867 1 97.56 219 TYR A C 1
ATOM 1678 O O . TYR A 1 219 ? 6.918 28.641 9.344 1 97.56 219 TYR A O 1
ATOM 1686 N N . ASN A 1 220 ? 8.445 27.922 10.812 1 97.19 220 ASN A N 1
ATOM 1687 C CA . ASN A 1 220 ? 8.68 29.25 11.383 1 97.19 220 ASN A CA 1
ATOM 1688 C C . ASN A 1 220 ? 9.43 30.156 10.414 1 97.19 220 ASN A C 1
ATOM 1690 O O . ASN A 1 220 ? 9.336 31.375 10.492 1 97.19 220 ASN A O 1
ATOM 1694 N N . ASP A 1 221 ? 10.156 29.547 9.445 1 96.56 221 ASP A N 1
ATOM 1695 C CA . ASP A 1 221 ? 10.734 30.359 8.367 1 96.56 221 ASP A CA 1
ATOM 1696 C C . ASP A 1 221 ? 9.641 31.062 7.562 1 96.56 221 ASP A C 1
ATOM 1698 O O . ASP A 1 221 ? 9.766 32.25 7.246 1 96.56 221 ASP A O 1
ATOM 1702 N N . VAL A 1 222 ? 8.617 30.297 7.273 1 97.38 222 VAL A N 1
ATOM 1703 C CA . VAL A 1 222 ? 7.523 30.859 6.488 1 97.38 222 VAL A CA 1
ATOM 1704 C C . VAL A 1 222 ? 6.758 31.875 7.328 1 97.38 222 VAL A C 1
ATOM 1706 O O . VAL A 1 222 ? 6.379 32.938 6.828 1 97.38 222 VAL A O 1
ATOM 1709 N N . VAL A 1 223 ? 6.543 31.578 8.609 1 98.12 223 VAL A N 1
ATOM 1710 C CA . VAL A 1 223 ? 5.863 32.5 9.5 1 98.12 223 VAL A CA 1
ATOM 1711 C C . VAL A 1 223 ? 6.648 33.812 9.57 1 98.12 223 VAL A C 1
ATOM 1713 O O . VAL A 1 223 ? 6.07 34.906 9.461 1 98.12 223 VAL A O 1
ATOM 1716 N N . SER A 1 224 ? 7.953 33.688 9.727 1 97.56 224 SER A N 1
ATOM 1717 C CA . SER A 1 224 ? 8.836 34.844 9.773 1 97.56 224 SER A CA 1
ATOM 1718 C C . SER A 1 224 ? 8.703 35.688 8.508 1 97.56 224 SER A C 1
ATOM 1720 O O . SER A 1 224 ? 8.539 36.906 8.586 1 97.56 224 SER A O 1
ATOM 1722 N N . ARG A 1 225 ? 8.766 35.062 7.375 1 97.06 225 ARG A N 1
ATOM 1723 C CA . ARG A 1 225 ? 8.648 35.781 6.098 1 97.06 225 ARG A CA 1
ATOM 1724 C C . ARG A 1 225 ? 7.281 36.438 5.957 1 97.06 225 ARG A C 1
ATOM 1726 O O . ARG A 1 225 ? 7.168 37.531 5.434 1 97.06 225 ARG A O 1
ATOM 1733 N N . SER A 1 226 ? 6.273 35.75 6.426 1 97.81 226 SER A N 1
ATOM 1734 C CA . SER A 1 226 ? 4.906 36.25 6.312 1 97.81 226 SER A CA 1
ATOM 1735 C C . SER A 1 226 ? 4.695 37.469 7.176 1 97.81 226 SER A C 1
ATOM 1737 O O . SER A 1 226 ? 3.932 38.375 6.809 1 97.81 226 SER A O 1
ATOM 1739 N N . LEU A 1 227 ? 5.359 37.562 8.312 1 98.06 227 LEU A N 1
ATOM 1740 C CA . LEU A 1 227 ? 5.277 38.719 9.188 1 98.06 227 LEU A CA 1
ATOM 1741 C C . LEU A 1 227 ? 5.891 39.969 8.516 1 98.06 227 LEU A C 1
ATOM 1743 O O . LEU A 1 227 ? 5.66 41.094 8.945 1 98.06 227 LEU A O 1
ATOM 1747 N N . MET A 1 228 ? 6.703 39.719 7.465 1 98 228 MET A N 1
ATOM 1748 C CA . MET A 1 228 ? 7.316 40.812 6.734 1 98 228 MET A CA 1
ATOM 1749 C C . MET A 1 228 ? 6.516 41.156 5.477 1 98 228 MET A C 1
ATOM 1751 O O . MET A 1 228 ? 6.793 42.156 4.809 1 98 228 MET A O 1
ATOM 1755 N N . ASN A 1 229 ? 5.539 40.375 5.137 1 97.69 229 ASN A N 1
ATOM 1756 C CA . ASN A 1 229 ? 4.812 40.469 3.875 1 97.69 229 ASN A CA 1
ATOM 1757 C C . ASN A 1 229 ? 3.756 41.594 3.936 1 97.69 229 ASN A C 1
ATOM 1759 O O . ASN A 1 229 ? 2.723 41.406 4.586 1 97.69 229 ASN A O 1
ATOM 1763 N N . THR A 1 230 ? 3.871 42.594 3.145 1 97.56 230 THR A N 1
ATOM 1764 C CA . THR A 1 230 ? 3 43.781 3.197 1 97.56 230 THR A CA 1
ATOM 1765 C C . THR A 1 230 ? 1.631 43.438 2.602 1 97.56 230 THR A C 1
ATOM 1767 O O . THR A 1 230 ? 0.632 44.062 2.959 1 97.56 230 THR A O 1
ATOM 1770 N N . ALA A 1 231 ? 1.569 42.438 1.793 1 95.81 231 ALA A N 1
ATOM 1771 C CA . ALA A 1 231 ? 0.317 42.094 1.131 1 95.81 231 ALA A CA 1
ATOM 1772 C C . ALA A 1 231 ? -0.725 41.625 2.145 1 95.81 231 ALA A C 1
ATOM 1774 O O . ALA A 1 231 ? -1.928 41.781 1.916 1 95.81 231 ALA A O 1
ATOM 1775 N N . ILE A 1 232 ? -0.21 41.188 3.305 1 97.19 232 ILE A N 1
ATOM 1776 C CA . ILE A 1 232 ? -1.165 40.656 4.285 1 97.19 232 ILE A CA 1
ATOM 1777 C C . ILE A 1 232 ? -1.027 41.469 5.59 1 97.19 232 ILE A C 1
ATOM 1779 O O . ILE A 1 232 ? -1.455 41 6.648 1 97.19 232 ILE A O 1
ATOM 1783 N N . GLY A 1 233 ? -0.359 42.562 5.523 1 97.38 233 GLY A N 1
ATOM 1784 C CA . GLY A 1 233 ? -0.328 43.5 6.645 1 97.38 233 GLY A CA 1
ATOM 1785 C C . GLY A 1 233 ? 0.951 43.406 7.453 1 97.38 233 GLY A C 1
ATOM 1786 O O . GLY A 1 233 ? 1.076 44.062 8.5 1 97.38 233 GLY A O 1
ATOM 1787 N N . GLY A 1 234 ? 1.946 42.625 6.961 1 97.69 234 GLY A N 1
ATOM 1788 C CA . GLY A 1 234 ? 3.232 42.531 7.633 1 97.69 234 GLY A CA 1
ATOM 1789 C C . GLY A 1 234 ? 4.184 43.656 7.25 1 97.69 234 GLY A C 1
ATOM 1790 O O . GLY A 1 234 ? 3.832 44.531 6.465 1 97.69 234 GLY A O 1
ATOM 1791 N N . SER A 1 235 ? 5.25 43.719 7.906 1 98.06 235 SER A N 1
ATOM 1792 C CA . SER A 1 235 ? 6.352 44.625 7.66 1 98.06 235 SER A CA 1
ATOM 1793 C C . SER A 1 235 ? 7.629 44.156 8.344 1 98.06 235 SER A C 1
ATOM 1795 O O . SER A 1 235 ? 7.59 43.312 9.227 1 98.06 235 SER A O 1
ATOM 1797 N N . LEU A 1 236 ? 8.766 44.688 7.875 1 97.69 236 LEU A N 1
ATOM 1798 C CA . LEU A 1 236 ? 10.023 44.375 8.531 1 97.69 236 LEU A CA 1
ATOM 1799 C C . LEU A 1 236 ? 9.961 44.719 10.016 1 97.69 236 LEU A C 1
ATOM 1801 O O . LEU A 1 236 ? 10.508 44 10.852 1 97.69 236 LEU A O 1
ATOM 1805 N N . GLU A 1 237 ? 9.281 45.844 10.305 1 97.5 237 GLU A N 1
ATOM 1806 C CA . GLU A 1 237 ? 9.133 46.281 11.688 1 97.5 237 GLU A CA 1
ATOM 1807 C C . GLU A 1 237 ? 8.305 45.312 12.5 1 97.5 237 GLU A C 1
ATOM 1809 O O . GLU A 1 237 ? 8.578 45.062 13.68 1 97.5 237 GLU A O 1
ATOM 1814 N N . CYS A 1 238 ? 7.297 44.75 11.836 1 97.94 238 CYS A N 1
ATOM 1815 C CA . CYS A 1 238 ? 6.445 43.812 12.523 1 97.94 238 CYS A CA 1
ATOM 1816 C C . CYS A 1 238 ? 7.242 42.562 12.945 1 97.94 238 CYS A C 1
ATOM 1818 O O . CYS A 1 238 ? 7.137 42.125 14.086 1 97.94 238 CYS A O 1
ATOM 1820 N N . ARG A 1 239 ? 8.023 42 12.016 1 98 239 ARG A N 1
ATOM 1821 C CA . ARG A 1 239 ? 8.867 40.844 12.336 1 98 239 ARG A CA 1
ATOM 1822 C C . ARG A 1 239 ? 9.82 41.156 13.477 1 98 239 ARG A C 1
ATOM 1824 O O . ARG A 1 239 ? 10.008 40.344 14.391 1 98 239 ARG A O 1
ATOM 1831 N N . ALA A 1 240 ? 10.438 42.312 13.438 1 97.38 240 ALA A N 1
ATOM 1832 C CA . ALA A 1 240 ? 11.352 42.75 14.492 1 97.38 240 ALA A CA 1
ATOM 1833 C C . ALA A 1 240 ? 10.625 42.875 15.828 1 97.38 240 ALA A C 1
ATOM 1835 O O . ALA A 1 240 ? 11.172 42.531 16.875 1 97.38 240 ALA A O 1
ATOM 1836 N N . ALA A 1 241 ? 9.445 43.438 15.758 1 97.69 241 ALA A N 1
ATOM 1837 C CA . ALA A 1 241 ? 8.648 43.594 16.969 1 97.69 241 ALA A CA 1
ATOM 1838 C C . ALA A 1 241 ? 8.297 42.25 17.562 1 97.69 241 ALA A C 1
ATOM 1840 O O . ALA A 1 241 ? 8.281 42.094 18.797 1 97.69 241 ALA A O 1
ATOM 1841 N N . ALA A 1 242 ? 7.969 41.281 16.703 1 98.12 242 ALA A N 1
ATOM 1842 C CA . ALA A 1 242 ? 7.707 39.938 17.203 1 98.12 242 ALA A CA 1
ATOM 1843 C C . ALA A 1 242 ? 8.93 39.375 17.922 1 98.12 242 ALA A C 1
ATOM 1845 O O . ALA A 1 242 ? 8.805 38.812 19.016 1 98.12 242 ALA A O 1
ATOM 1846 N N . SER A 1 243 ? 10.078 39.531 17.312 1 97.62 243 SER A N 1
ATOM 1847 C CA . SER A 1 243 ? 11.32 39.062 17.922 1 97.62 243 SER A CA 1
ATOM 1848 C C . SER A 1 243 ? 11.555 39.719 19.281 1 97.62 243 SER A C 1
ATOM 1850 O O . SER A 1 243 ? 11.922 39.062 20.25 1 97.62 243 SER A O 1
ATOM 1852 N N . ALA A 1 244 ? 11.305 40.969 19.328 1 97.31 244 ALA A N 1
ATOM 1853 C CA . ALA A 1 244 ? 11.492 41.719 20.578 1 97.31 244 ALA A CA 1
ATOM 1854 C C . ALA A 1 244 ? 10.516 41.25 21.641 1 97.31 244 ALA A C 1
ATOM 1856 O O . ALA A 1 244 ? 10.867 41.219 22.828 1 97.31 244 ALA A O 1
ATOM 1857 N N . ALA A 1 245 ? 9.312 41.031 21.234 1 97.81 245 ALA A N 1
ATOM 1858 C CA . ALA A 1 245 ? 8.312 40.562 22.188 1 97.81 245 ALA A CA 1
ATOM 1859 C C . ALA A 1 245 ? 8.734 39.219 22.828 1 97.81 245 ALA A C 1
ATOM 1861 O O . ALA A 1 245 ? 8.625 39.062 24.031 1 97.81 245 ALA A O 1
ATOM 1862 N N . PHE A 1 246 ? 9.195 38.25 22.047 1 97.81 246 PHE A N 1
ATOM 1863 C CA . PHE A 1 246 ? 9.625 36.938 22.547 1 97.81 246 PHE A CA 1
ATOM 1864 C C . PHE A 1 246 ? 10.859 37.094 23.438 1 97.81 246 PHE A C 1
ATOM 1866 O O . PHE A 1 246 ? 10.977 36.406 24.453 1 97.81 246 PHE A O 1
ATOM 1873 N N . ALA A 1 247 ? 11.758 37.969 23.031 1 96.75 247 ALA A N 1
ATOM 1874 C CA . ALA A 1 247 ? 12.93 38.219 23.844 1 96.75 247 ALA A CA 1
ATOM 1875 C C . ALA A 1 247 ? 12.531 38.75 25.234 1 96.75 247 ALA A C 1
ATOM 1877 O O . ALA A 1 247 ? 13.148 38.375 26.234 1 96.75 247 ALA A O 1
ATOM 1878 N N . GLU A 1 248 ? 11.562 39.656 25.234 1 96.81 248 GLU A N 1
ATOM 1879 C CA . GLU A 1 248 ? 11.086 40.188 26.5 1 96.81 248 GLU A CA 1
ATOM 1880 C C . GLU A 1 248 ? 10.469 39.094 27.375 1 96.81 248 GLU A C 1
ATOM 1882 O O . GLU A 1 248 ? 10.672 39.062 28.594 1 96.81 248 GLU A O 1
ATOM 1887 N N . VAL A 1 249 ? 9.719 38.188 26.766 1 97.75 249 VAL A N 1
ATOM 1888 C CA . VAL A 1 249 ? 9.141 37.062 27.484 1 97.75 249 VAL A CA 1
ATOM 1889 C C . VAL A 1 249 ? 10.25 36.219 28.094 1 97.75 249 VAL A C 1
ATOM 1891 O O . VAL A 1 249 ? 10.188 35.844 29.266 1 97.75 249 VAL A O 1
ATOM 1894 N N . GLU A 1 250 ? 11.258 35.906 27.328 1 97.25 250 GLU A N 1
ATOM 1895 C CA . GLU A 1 250 ? 12.367 35.094 27.797 1 97.25 250 GLU A CA 1
ATOM 1896 C C . GLU A 1 250 ? 13.109 35.781 28.938 1 97.25 250 GLU A C 1
ATOM 1898 O O . GLU A 1 250 ? 13.523 35.125 29.906 1 97.25 250 GLU A O 1
ATOM 1903 N N . ARG A 1 251 ? 13.312 37.062 28.828 1 96.94 251 ARG A N 1
ATOM 1904 C CA . ARG A 1 251 ? 13.977 37.812 29.875 1 96.94 251 ARG A CA 1
ATOM 1905 C C . ARG A 1 251 ? 13.211 37.719 31.188 1 96.94 251 ARG A C 1
ATOM 1907 O O . ARG A 1 251 ? 13.805 37.5 32.25 1 96.94 251 ARG A O 1
ATOM 1914 N N . ARG A 1 252 ? 11.953 37.844 31.078 1 96.5 252 ARG A N 1
ATOM 1915 C CA . ARG A 1 252 ? 11.109 37.781 32.281 1 96.5 252 ARG A CA 1
ATOM 1916 C C . ARG A 1 252 ? 11.086 36.375 32.844 1 96.5 252 ARG A C 1
ATOM 1918 O O . ARG A 1 252 ? 11 36.188 34.062 1 96.5 252 ARG A O 1
ATOM 1925 N N . LEU A 1 253 ? 11.164 35.344 32.031 1 97.62 253 LEU A N 1
ATOM 1926 C CA . LEU A 1 253 ? 11.203 33.969 32.5 1 97.62 253 LEU A CA 1
ATOM 1927 C C . LEU A 1 253 ? 12.492 33.656 33.25 1 97.62 253 LEU A C 1
ATOM 1929 O O . LEU A 1 253 ? 12.508 32.844 34.156 1 97.62 253 LEU A O 1
ATOM 1933 N N . ARG A 1 254 ? 13.555 34.375 32.938 1 96.38 254 ARG A N 1
ATOM 1934 C CA . ARG A 1 254 ? 14.859 34.156 33.562 1 96.38 254 ARG A CA 1
ATOM 1935 C C . ARG A 1 254 ? 15.023 35.062 34.781 1 96.38 254 ARG A C 1
ATOM 1937 O O . ARG A 1 254 ? 16 34.906 35.531 1 96.38 254 ARG A O 1
ATOM 1944 N N . ALA A 1 255 ? 14.133 35.906 35 1 94.56 255 ALA A N 1
ATOM 1945 C CA . ALA A 1 255 ? 14.242 36.875 36.094 1 94.56 255 ALA A CA 1
ATOM 1946 C C . ALA A 1 255 ? 13.844 36.25 37.438 1 94.56 255 ALA A C 1
ATOM 1948 O O . ALA A 1 255 ? 14.039 35.031 37.625 1 94.56 255 ALA A O 1
ATOM 1949 N N . SER A 1 256 ? 13.156 37.062 38.375 1 93.88 256 SER A N 1
ATOM 1950 C CA . SER A 1 256 ? 12.82 36.594 39.719 1 93.88 256 SER A CA 1
ATOM 1951 C C . SER A 1 256 ? 11.523 35.812 39.719 1 93.88 256 SER A C 1
ATOM 1953 O O . SER A 1 256 ? 10.773 35.812 38.719 1 93.88 256 SER A O 1
ATOM 1955 N N . ARG A 1 257 ? 11.328 35.156 40.781 1 95.19 257 ARG A N 1
ATOM 1956 C CA . ARG A 1 257 ? 10.078 34.438 40.969 1 95.19 257 ARG A CA 1
ATOM 1957 C C . ARG A 1 257 ? 8.883 35.375 40.844 1 95.19 257 ARG A C 1
ATOM 1959 O O . ARG A 1 257 ? 7.852 35.031 40.281 1 95.19 257 ARG A O 1
ATOM 1966 N N . GLY A 1 258 ? 9.039 36.531 41.375 1 94.69 258 GLY A N 1
ATOM 1967 C CA . GLY A 1 258 ? 7.98 37.531 41.25 1 94.69 258 GLY A CA 1
ATOM 1968 C C . GLY A 1 258 ? 7.707 37.938 39.812 1 94.69 258 GLY A C 1
ATOM 1969 O O . GLY A 1 258 ? 6.551 38.125 39.438 1 94.69 258 GLY A O 1
ATOM 1970 N N . ALA A 1 259 ? 8.742 38.031 39.031 1 94.81 259 ALA A N 1
ATOM 1971 C CA . ALA A 1 259 ? 8.609 38.406 37.625 1 94.81 259 ALA A CA 1
ATOM 1972 C C . ALA A 1 259 ? 7.891 37.312 36.844 1 94.81 259 ALA A C 1
ATOM 1974 O O . ALA A 1 259 ? 7.078 37.594 35.969 1 94.81 259 ALA A O 1
ATOM 1975 N N . ARG A 1 260 ? 8.227 36.062 37.156 1 96.75 260 ARG A N 1
ATOM 1976 C CA . ARG A 1 260 ? 7.566 34.906 36.531 1 96.75 260 ARG A CA 1
ATOM 1977 C C . ARG A 1 260 ? 6.082 34.875 36.875 1 96.75 260 ARG A C 1
ATOM 1979 O O . ARG A 1 260 ? 5.242 34.562 36.031 1 96.75 260 ARG A O 1
ATOM 1986 N N . ALA A 1 261 ? 5.77 35.125 38.125 1 96.12 261 ALA A N 1
ATOM 1987 C CA . ALA A 1 261 ? 4.375 35.125 38.562 1 96.12 261 ALA A CA 1
ATOM 1988 C C . ALA A 1 261 ? 3.596 36.219 37.844 1 96.12 261 ALA A C 1
ATOM 1990 O O . ALA A 1 261 ? 2.453 36.031 37.438 1 96.12 261 ALA A O 1
ATOM 1991 N N . ALA A 1 262 ? 4.203 37.438 37.719 1 95.25 262 ALA A N 1
ATOM 1992 C CA . ALA A 1 262 ? 3.566 38.531 37 1 95.25 262 ALA A CA 1
ATOM 1993 C C . ALA A 1 262 ? 3.359 38.188 35.531 1 95.25 262 ALA A C 1
ATOM 1995 O O . ALA A 1 262 ? 2.326 38.531 34.938 1 95.25 262 ALA A O 1
ATOM 1996 N N . LEU A 1 263 ? 4.387 37.594 35 1 96.62 263 LEU A N 1
ATOM 1997 C CA . LEU A 1 263 ? 4.316 37.188 33.594 1 96.62 263 LEU A CA 1
ATOM 1998 C C . LEU A 1 263 ? 3.148 36.219 33.344 1 96.62 263 LEU A C 1
ATOM 2000 O O . LEU A 1 263 ? 2.432 36.344 32.344 1 96.62 263 LEU A O 1
ATOM 2004 N N . SER A 1 264 ? 2.998 35.219 34.188 1 96.81 264 SER A N 1
ATOM 2005 C CA . SER A 1 264 ? 1.905 34.281 34.094 1 96.81 264 SER A CA 1
ATOM 2006 C C . SER A 1 264 ? 0.552 34.969 34.062 1 96.81 264 SER A C 1
ATOM 2008 O O . SER A 1 264 ? -0.31 34.625 33.25 1 96.81 264 SER A O 1
ATOM 2010 N N . VAL A 1 265 ? 0.362 35.938 34.875 1 95 265 VAL A N 1
ATOM 2011 C CA . VAL A 1 265 ? -0.891 36.688 34.969 1 95 265 VAL A CA 1
ATOM 2012 C C . VAL A 1 265 ? -1.067 37.562 33.719 1 95 265 VAL A C 1
ATOM 2014 O O . VAL A 1 265 ? -2.15 37.594 33.125 1 95 265 VAL A O 1
ATOM 2017 N N . GLU A 1 266 ? -0.064 38.219 33.312 1 94.56 266 GLU A N 1
ATOM 2018 C CA . GLU A 1 266 ? -0.131 39.156 32.188 1 94.56 266 GLU A CA 1
ATOM 2019 C C . GLU A 1 266 ? -0.449 38.438 30.891 1 94.56 266 GLU A C 1
ATOM 2021 O O . GLU A 1 266 ? -1.196 38.938 30.047 1 94.56 266 GLU A O 1
ATOM 2026 N N . LEU A 1 267 ? 0.105 37.219 30.75 1 96 267 LEU A N 1
ATOM 2027 C CA . LEU A 1 267 ? -0.08 36.5 29.5 1 96 267 LEU A CA 1
ATOM 2028 C C . LEU A 1 267 ? -1.25 35.531 29.594 1 96 267 LEU A C 1
ATOM 2030 O O . LEU A 1 267 ? -1.532 34.781 28.656 1 96 267 LEU A O 1
ATOM 2034 N N . GLY A 1 268 ? -1.868 35.562 30.703 1 94.69 268 GLY A N 1
ATOM 2035 C CA . GLY A 1 268 ? -3.006 34.656 30.875 1 94.69 268 GLY A CA 1
ATOM 2036 C C . GLY A 1 268 ? -2.633 33.188 30.812 1 94.69 268 GLY A C 1
ATOM 2037 O O . GLY A 1 268 ? -3.266 32.438 30.094 1 94.69 268 GLY A O 1
ATOM 2038 N N . ALA A 1 269 ? -1.564 32.75 31.469 1 94.75 269 ALA A N 1
ATOM 2039 C CA . ALA A 1 269 ? -1.124 31.375 31.531 1 94.75 269 ALA A CA 1
ATOM 2040 C C . ALA A 1 269 ? -1.844 30.625 32.656 1 94.75 269 ALA A C 1
ATOM 2042 O O . ALA A 1 269 ? -2.096 31.172 33.719 1 94.75 269 ALA A O 1
ATOM 2043 N N . CYS A 1 270 ? -2.225 29.391 32.375 1 91.5 270 CYS A N 1
ATOM 2044 C CA . CYS A 1 270 ? -2.92 28.562 33.344 1 91.5 270 CYS A CA 1
ATOM 2045 C C . CYS A 1 270 ? -1.935 27.938 34.344 1 91.5 270 CYS A C 1
ATOM 2047 O O . CYS A 1 270 ? -1.726 26.734 34.344 1 91.5 270 CYS A O 1
ATOM 2049 N N . GLY A 1 271 ? -1.317 28.688 35.25 1 90.5 271 GLY A N 1
ATOM 2050 C CA . GLY A 1 271 ? -0.502 28.062 36.281 1 90.5 271 GLY A CA 1
ATOM 2051 C C . GLY A 1 271 ? 0.834 28.75 36.469 1 90.5 271 GLY A C 1
ATOM 2052 O O . GLY A 1 271 ? 1.051 29.859 35.969 1 90.5 271 GLY A O 1
ATOM 2053 N N . SER A 1 272 ? 1.723 27.984 37.156 1 94.5 272 SER A N 1
ATOM 2054 C CA . SER A 1 272 ? 3.012 28.531 37.531 1 94.5 272 SER A CA 1
ATOM 2055 C C . SER A 1 272 ? 4.062 28.328 36.469 1 94.5 272 SER A C 1
ATOM 2057 O O . SER A 1 272 ? 4.055 27.312 35.781 1 94.5 272 SER A O 1
ATOM 2059 N N . LEU A 1 273 ? 4.996 29.266 36.344 1 97.31 273 LEU A N 1
ATOM 2060 C CA . LEU A 1 273 ? 6.09 29.203 35.375 1 97.31 273 LEU A CA 1
ATOM 2061 C C . LEU A 1 273 ? 7.414 28.906 36.062 1 97.31 273 LEU A C 1
ATOM 2063 O O . LEU A 1 273 ? 8.477 29.328 35.594 1 97.31 273 LEU A O 1
ATOM 2067 N N . GLU A 1 274 ? 7.324 28.156 37.125 1 95.56 274 GLU A N 1
ATOM 2068 C CA . GLU A 1 274 ? 8.539 27.844 37.875 1 95.56 274 GLU A CA 1
ATOM 2069 C C . GLU A 1 274 ? 9.32 26.719 37.219 1 95.56 274 GLU A C 1
ATOM 2071 O O . GLU A 1 274 ? 10.539 26.625 37.375 1 95.56 274 GLU A O 1
ATOM 2076 N N . ARG A 1 275 ? 8.656 25.812 36.656 1 94.56 275 ARG A N 1
ATOM 2077 C CA . ARG A 1 275 ? 9.312 24.656 36.031 1 94.56 275 ARG A CA 1
ATOM 2078 C C . ARG A 1 275 ? 9.727 24.969 34.625 1 94.56 275 ARG A C 1
ATOM 2080 O O . ARG A 1 275 ? 8.969 25.578 33.844 1 94.56 275 ARG A O 1
ATOM 2087 N N . ALA A 1 276 ? 10.867 24.5 34.25 1 95.62 276 ALA A N 1
ATOM 2088 C CA . ALA A 1 276 ? 11.43 24.75 32.938 1 95.62 276 ALA A CA 1
ATOM 2089 C C . ALA A 1 276 ? 10.523 24.203 31.828 1 95.62 276 ALA A C 1
ATOM 2091 O O . ALA A 1 276 ? 10.383 24.812 30.781 1 95.62 276 ALA A O 1
ATOM 2092 N N . GLU A 1 277 ? 9.977 23.078 32.094 1 95.25 277 GLU A N 1
ATOM 2093 C CA . GLU A 1 277 ? 9.117 22.453 31.078 1 95.25 277 GLU A CA 1
ATOM 2094 C C . GLU A 1 277 ? 7.859 23.297 30.844 1 95.25 277 GLU A C 1
ATOM 2096 O O . GLU A 1 277 ? 7.363 23.359 29.719 1 95.25 277 GLU A O 1
ATOM 2101 N N . ASP A 1 278 ? 7.363 23.906 31.844 1 96.25 278 ASP A N 1
ATOM 2102 C CA . ASP A 1 278 ? 6.184 24.75 31.703 1 96.25 278 ASP A CA 1
ATOM 2103 C C . ASP A 1 278 ? 6.527 26.047 30.984 1 96.25 278 ASP A C 1
ATOM 2105 O O . ASP A 1 278 ? 5.699 26.594 30.25 1 96.25 278 ASP A O 1
ATOM 2109 N N . GLN A 1 279 ? 7.738 26.547 31.234 1 96.88 279 GLN A N 1
ATOM 2110 C CA . GLN A 1 279 ? 8.211 27.719 30.5 1 96.88 279 GLN A CA 1
ATOM 2111 C C . GLN A 1 279 ? 8.289 27.438 29 1 96.88 279 GLN A C 1
ATOM 2113 O O . GLN A 1 279 ? 7.863 28.25 28.188 1 96.88 279 GLN A O 1
ATOM 2118 N N . ALA A 1 280 ? 8.773 26.266 28.703 1 95.31 280 ALA A N 1
ATOM 2119 C CA . ALA A 1 280 ? 8.867 25.859 27.297 1 95.31 280 ALA A CA 1
ATOM 2120 C C . ALA A 1 280 ? 7.484 25.734 26.672 1 95.31 280 ALA A C 1
ATOM 2122 O O . ALA A 1 280 ? 7.285 26.109 25.516 1 95.31 280 ALA A O 1
ATOM 2123 N N . GLU A 1 281 ? 6.555 25.25 27.453 1 95.25 281 GLU A N 1
ATOM 2124 C CA . GLU A 1 281 ? 5.188 25.125 26.969 1 95.25 281 GLU A CA 1
ATOM 2125 C C . GLU A 1 281 ? 4.594 26.5 26.656 1 95.25 281 GLU A C 1
ATOM 2127 O O . GLU A 1 281 ? 3.885 26.656 25.656 1 95.25 281 GLU A O 1
ATOM 2132 N N . LEU A 1 282 ? 4.84 27.422 27.547 1 96.25 282 LEU A N 1
ATOM 2133 C CA . LEU A 1 282 ? 4.348 28.781 27.312 1 96.25 282 LEU A CA 1
ATOM 2134 C C . LEU A 1 282 ? 4.922 29.344 26.016 1 96.25 282 LEU A C 1
ATOM 2136 O O . LEU A 1 282 ? 4.188 29.906 25.203 1 96.25 282 LEU A O 1
ATOM 2140 N N . LEU A 1 283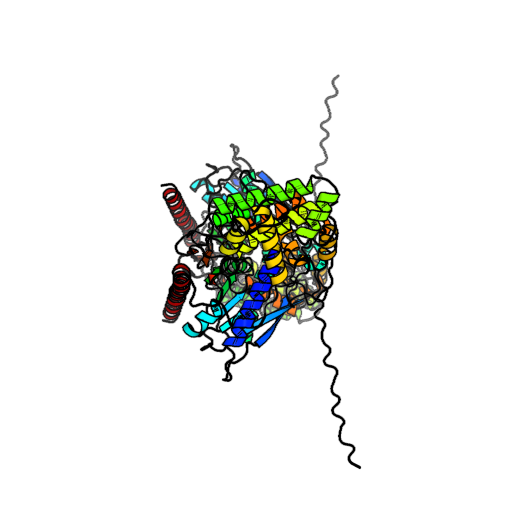 ? 6.219 29.203 25.875 1 96.5 283 LEU A N 1
ATOM 2141 C CA . LEU A 1 283 ? 6.879 29.719 24.672 1 96.5 283 LEU A CA 1
ATOM 2142 C C . LEU A 1 283 ? 6.348 29.031 23.422 1 96.5 283 LEU A C 1
ATOM 2144 O O . LEU A 1 283 ? 6.156 29.688 22.391 1 96.5 283 LEU A O 1
ATOM 2148 N N . GLY A 1 284 ? 6.082 27.75 23.516 1 95.19 284 GLY A N 1
ATOM 2149 C CA . GLY A 1 284 ? 5.465 27.031 22.406 1 95.19 284 GLY A CA 1
ATOM 2150 C C . GLY A 1 284 ? 4.078 27.531 22.078 1 95.19 284 GLY A C 1
ATOM 2151 O O . GLY A 1 284 ? 3.725 27.656 20.891 1 95.19 284 GLY A O 1
ATOM 2152 N N . ALA A 1 285 ? 3.316 27.781 23.062 1 95.62 285 ALA A N 1
ATOM 2153 C CA . ALA A 1 285 ? 1.967 28.297 22.844 1 95.62 285 ALA A CA 1
ATOM 2154 C C . ALA A 1 285 ? 2.002 29.656 22.172 1 95.62 285 ALA A C 1
ATOM 2156 O O . ALA A 1 285 ? 1.172 29.953 21.297 1 95.62 285 ALA A O 1
ATOM 2157 N N . LEU A 1 286 ? 2.951 30.5 22.609 1 97.19 286 LEU A N 1
ATOM 2158 C CA . LEU A 1 286 ? 3.08 31.828 22 1 97.19 286 LEU A CA 1
ATOM 2159 C C . LEU A 1 286 ? 3.52 31.719 20.547 1 97.19 286 LEU A C 1
ATOM 2161 O O . LEU A 1 286 ? 3.035 32.469 19.688 1 97.19 286 LEU A O 1
ATOM 2165 N N . GLN A 1 287 ? 4.422 30.812 20.281 1 96.62 287 GLN A N 1
ATOM 2166 C CA . GLN A 1 287 ? 4.824 30.547 18.906 1 96.62 287 GLN A CA 1
ATOM 2167 C C . GLN A 1 287 ? 3.641 30.078 18.062 1 96.62 287 GLN A C 1
ATOM 2169 O O . GLN A 1 287 ? 3.465 30.516 16.922 1 96.62 287 GLN A O 1
ATOM 2174 N N . ALA A 1 288 ? 2.846 29.188 18.625 1 96.25 288 ALA A N 1
ATOM 2175 C CA . ALA A 1 288 ? 1.668 28.656 17.938 1 96.25 288 ALA A CA 1
ATOM 2176 C C . ALA A 1 288 ? 0.655 29.766 17.672 1 96.25 288 ALA A C 1
ATOM 2178 O O . ALA A 1 288 ? -0.035 29.75 16.641 1 96.25 288 ALA A O 1
ATOM 2179 N N . LEU A 1 289 ? 0.581 30.688 18.609 1 97 289 LEU A N 1
ATOM 2180 C CA . LEU A 1 289 ? -0.326 31.812 18.422 1 97 289 LEU A CA 1
ATOM 2181 C C . LEU A 1 289 ? 0.071 32.656 17.219 1 97 289 LEU A C 1
ATOM 2183 O O . LEU A 1 289 ? -0.765 32.938 16.359 1 97 289 LEU A O 1
ATOM 2187 N N . VAL A 1 290 ? 1.339 33 17.109 1 98.06 290 VAL A N 1
ATOM 2188 C CA . VAL A 1 290 ? 1.834 33.781 15.977 1 98.06 290 VAL A CA 1
ATOM 2189 C C . VAL A 1 290 ? 1.721 32.969 14.703 1 98.06 290 VAL A C 1
ATOM 2191 O O . VAL A 1 290 ? 1.25 33.438 13.672 1 98.06 290 VAL A O 1
ATOM 2194 N N . GLY A 1 291 ? 2.145 31.703 14.805 1 97.81 291 GLY A N 1
ATOM 2195 C CA . GLY A 1 291 ? 2.01 30.797 13.672 1 97.81 291 GLY A CA 1
ATOM 2196 C C . GLY A 1 291 ? 0.573 30.625 13.219 1 97.81 291 GLY A C 1
ATOM 2197 O O . GLY A 1 291 ? 0.305 30.516 12.016 1 97.81 291 GLY A O 1
ATOM 2198 N N . GLY A 1 292 ? -0.346 30.531 14.18 1 97.88 292 GLY A N 1
ATOM 2199 C CA . GLY A 1 292 ? -1.762 30.406 13.867 1 97.88 292 GLY A CA 1
ATOM 2200 C C . GLY A 1 292 ? -2.318 31.609 13.133 1 97.88 292 GLY A C 1
ATOM 2201 O O . GLY A 1 292 ? -3.156 31.469 12.242 1 97.88 292 GLY A O 1
ATOM 2202 N N . ALA A 1 293 ? -1.879 32.812 13.531 1 98.31 293 ALA A N 1
ATOM 2203 C CA . ALA A 1 293 ? -2.297 34.031 12.828 1 98.31 293 ALA A CA 1
ATOM 2204 C C . ALA A 1 293 ? -1.897 33.969 11.352 1 98.31 293 ALA A C 1
ATOM 2206 O O . ALA A 1 293 ? -2.643 34.438 10.484 1 98.31 293 ALA A O 1
ATOM 2207 N N . VAL A 1 294 ? -0.734 33.438 11.078 1 98.5 294 VAL A N 1
ATOM 2208 C CA . VAL A 1 294 ? -0.225 33.312 9.719 1 98.5 294 VAL A CA 1
ATOM 2209 C C . VAL A 1 294 ? -0.918 32.156 9 1 98.5 294 VAL A C 1
ATOM 2211 O O . VAL A 1 294 ? -1.47 32.344 7.91 1 98.5 294 VAL A O 1
ATOM 2214 N N . GLN A 1 295 ? -0.984 31 9.586 1 98.31 295 GLN A N 1
ATOM 2215 C CA . GLN A 1 295 ? -1.501 29.766 9 1 98.31 295 GLN A CA 1
ATOM 2216 C C . GLN A 1 295 ? -2.973 29.906 8.617 1 98.31 295 GLN A C 1
ATOM 2218 O O . GLN A 1 295 ? -3.43 29.312 7.641 1 98.31 295 GLN A O 1
ATOM 2223 N N . TYR A 1 296 ? -3.668 30.734 9.359 1 97.88 296 TYR A N 1
ATOM 2224 C CA . TYR A 1 296 ? -5.102 30.859 9.125 1 97.88 296 TYR A CA 1
ATOM 2225 C C . TYR A 1 296 ? -5.473 32.281 8.758 1 97.88 296 TYR A C 1
ATOM 2227 O O . TYR A 1 296 ? -6.617 32.719 8.945 1 97.88 296 TYR A O 1
ATOM 2235 N N . ASP A 1 297 ? -4.488 33.031 8.258 1 97.81 297 ASP A N 1
ATOM 2236 C CA . ASP A 1 297 ? -4.734 34.438 7.871 1 97.81 297 ASP A CA 1
ATOM 2237 C C . ASP A 1 297 ? -5.824 34.531 6.805 1 97.81 297 ASP A C 1
ATOM 2239 O O . ASP A 1 297 ? -5.805 33.781 5.824 1 97.81 297 ASP A O 1
ATOM 2243 N N . GLY A 1 298 ? -6.742 35.406 7.027 1 93.94 298 GLY A N 1
ATOM 2244 C CA . GLY A 1 298 ? -7.77 35.688 6.035 1 93.94 298 GLY A CA 1
ATOM 2245 C C . GLY A 1 298 ? -8.914 34.688 6.062 1 93.94 298 GLY A C 1
ATOM 2246 O O . GLY A 1 298 ? -9.883 34.812 5.32 1 93.94 298 GLY A O 1
ATOM 2247 N N . GLN A 1 299 ? -8.852 33.75 6.938 1 95.06 299 GLN A N 1
ATOM 2248 C CA . GLN A 1 299 ? -9.922 32.75 7.016 1 95.06 299 GLN A CA 1
ATOM 2249 C C . GLN A 1 299 ? -11.094 33.25 7.848 1 95.06 299 GLN A C 1
ATOM 2251 O O . GLN A 1 299 ? -10.891 33.906 8.883 1 95.06 299 GLN A O 1
ATOM 2256 N N . ALA A 1 300 ? -12.281 32.969 7.297 1 92.06 300 ALA A N 1
ATOM 2257 C CA . ALA A 1 300 ? -13.453 33.281 8.102 1 92.06 300 ALA A CA 1
ATOM 2258 C C . ALA A 1 300 ? -13.445 32.531 9.43 1 92.06 300 ALA A C 1
ATOM 2260 O O . ALA A 1 300 ? -13.258 31.328 9.453 1 92.06 300 ALA A O 1
ATOM 2261 N N . GLY A 1 301 ? -13.555 33.25 10.477 1 92.81 301 GLY A N 1
ATOM 2262 C CA . GLY A 1 301 ? -13.594 32.625 11.797 1 92.81 301 GLY A CA 1
ATOM 2263 C C . GLY A 1 301 ? -12.273 32.719 12.531 1 92.81 301 GLY A C 1
ATOM 2264 O O . GLY A 1 301 ? -12.211 32.469 13.742 1 92.81 301 GLY A O 1
ATOM 2265 N N . ALA A 1 302 ? -11.18 33.031 11.859 1 95.5 302 ALA A N 1
ATOM 2266 C CA . ALA A 1 302 ? -9.891 33.188 12.531 1 95.5 302 ALA A CA 1
ATOM 2267 C C . ALA A 1 302 ? -9.906 34.375 13.5 1 95.5 302 ALA A C 1
ATOM 2269 O O . ALA A 1 302 ? -10.258 35.469 13.125 1 95.5 302 ALA A O 1
ATOM 2270 N N . PRO A 1 303 ? -9.5 34.188 14.68 1 96.81 303 PRO A N 1
ATOM 2271 C CA . PRO A 1 303 ? -9.602 35.25 15.672 1 96.81 303 PRO A CA 1
ATOM 2272 C C . PRO A 1 303 ? -8.562 36.344 15.461 1 96.81 303 PRO A C 1
ATOM 2274 O O . PRO A 1 303 ? -8.742 37.469 15.938 1 96.81 303 PRO A O 1
ATOM 2277 N N . LEU A 1 304 ? -7.543 36.062 14.781 1 97.62 304 LEU A N 1
ATOM 2278 C CA . LEU A 1 304 ? -6.422 37 14.664 1 97.62 304 LEU A CA 1
ATOM 2279 C C . LEU A 1 304 ? -5.785 36.906 13.281 1 97.62 304 LEU A C 1
ATOM 2281 O O . LEU A 1 304 ? -5.41 35.812 12.836 1 97.62 304 LEU A O 1
ATOM 2285 N N . SER A 1 305 ? -5.688 38.031 12.562 1 97.81 305 SER A N 1
ATOM 2286 C CA . SER A 1 305 ? -4.996 38.094 11.281 1 97.81 305 SER A CA 1
ATOM 2287 C C . SER A 1 305 ? -3.568 38.594 11.453 1 97.81 305 SER A C 1
ATOM 2289 O O . SER A 1 305 ? -3.209 39.094 12.523 1 97.81 305 SER A O 1
ATOM 2291 N N . VAL A 1 306 ? -2.777 38.469 10.445 1 98.5 306 VAL A N 1
ATOM 2292 C CA . VAL A 1 306 ? -1.42 39 10.469 1 98.5 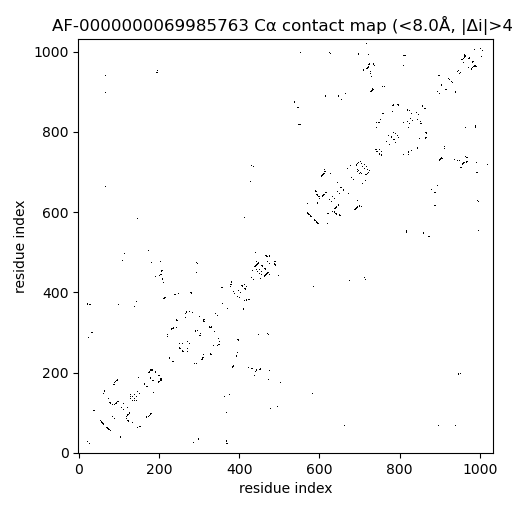306 VAL A CA 1
ATOM 2293 C C . VAL A 1 306 ? -1.464 40.531 10.625 1 98.5 306 VAL A C 1
ATOM 2295 O O . VAL A 1 306 ? -0.698 41.094 11.406 1 98.5 306 VAL A O 1
ATOM 2298 N N . ARG A 1 307 ? -2.346 41.156 9.922 1 97.94 307 ARG A N 1
ATOM 2299 C CA . ARG A 1 307 ? -2.494 42.625 9.984 1 97.94 307 ARG A CA 1
ATOM 2300 C C . ARG A 1 307 ? -2.793 43.062 11.406 1 97.94 307 ARG A C 1
ATOM 2302 O O . ARG A 1 307 ? -2.172 44.031 11.906 1 97.94 307 ARG A O 1
ATOM 2309 N N . GLN A 1 308 ? -3.727 42.438 12.039 1 97.94 308 GLN A N 1
ATOM 2310 C CA . GLN A 1 308 ? -4.094 42.781 13.406 1 97.94 308 GLN A CA 1
ATOM 2311 C C . GLN A 1 308 ? -2.939 42.531 14.375 1 97.94 308 GLN A C 1
ATOM 2313 O O . GLN A 1 308 ? -2.672 43.312 15.266 1 97.94 308 GLN A O 1
ATOM 2318 N N . LEU A 1 309 ? -2.303 41.375 14.234 1 98.5 309 LEU A N 1
ATOM 2319 C CA . LEU A 1 309 ? -1.156 41.031 15.07 1 98.5 309 LEU A CA 1
ATOM 2320 C C . LEU A 1 309 ? -0.067 42.094 14.953 1 98.5 309 LEU A C 1
ATOM 2322 O O . LEU A 1 309 ? 0.478 42.531 15.961 1 98.5 309 LEU A O 1
ATOM 2326 N N . CYS A 1 310 ? 0.225 42.469 13.742 1 98.06 310 CYS A N 1
ATOM 2327 C CA . CYS A 1 310 ? 1.267 43.469 13.516 1 98.06 310 CYS A CA 1
ATOM 2328 C C . CYS A 1 310 ? 0.869 44.812 14.102 1 98.06 310 CYS A C 1
ATOM 2330 O O . CYS A 1 310 ? 1.706 45.531 14.656 1 98.06 310 CYS A O 1
ATOM 2332 N N . ARG A 1 311 ? -0.371 45.125 13.984 1 97.25 311 ARG A N 1
ATOM 2333 C CA . ARG A 1 311 ? -0.853 46.375 14.609 1 97.25 311 ARG A CA 1
ATOM 2334 C C . ARG A 1 311 ? -0.64 46.312 16.125 1 97.25 311 ARG A C 1
ATOM 2336 O O . ARG A 1 311 ? -0.216 47.312 16.719 1 97.25 311 ARG A O 1
ATOM 2343 N N . PHE A 1 312 ? -0.949 45.188 16.703 1 96.94 312 PHE A N 1
ATOM 2344 C CA . PHE A 1 312 ? -0.759 45.031 18.141 1 96.94 312 PHE A CA 1
ATOM 2345 C C . PHE A 1 312 ? 0.714 45.188 18.516 1 96.94 312 PHE A C 1
ATOM 2347 O O . PHE A 1 312 ? 1.063 45.906 19.438 1 96.94 312 PHE A O 1
ATOM 2354 N N . LEU A 1 313 ? 1.584 44.5 17.812 1 97.12 313 LEU A N 1
ATOM 2355 C CA . LEU A 1 313 ? 3.002 44.438 18.141 1 97.12 313 LEU A CA 1
ATOM 2356 C C . LEU A 1 313 ? 3.68 45.781 17.953 1 97.12 313 LEU A C 1
ATOM 2358 O O . LEU A 1 313 ? 4.621 46.094 18.688 1 97.12 313 LEU A O 1
ATOM 2362 N N . LEU A 1 314 ? 3.242 46.531 17 1 95 314 LEU A N 1
ATOM 2363 C CA . LEU A 1 314 ? 3.867 47.812 16.688 1 95 314 LEU A CA 1
ATOM 2364 C C . LEU A 1 314 ? 3.254 48.938 17.531 1 95 314 LEU A C 1
ATOM 2366 O O . LEU A 1 314 ? 3.863 50 17.703 1 95 314 LEU A O 1
ATOM 2370 N N . GLY A 1 315 ? 2.346 48.688 18.359 1 81.75 315 GLY A N 1
ATOM 2371 C CA . GLY A 1 315 ? 1.772 49.625 19.312 1 81.75 315 GLY A CA 1
ATOM 2372 C C . GLY A 1 315 ? 1.307 50.906 18.672 1 81.75 315 GLY A C 1
ATOM 2373 O O . GLY A 1 315 ? 1.666 51.219 17.531 1 81.75 315 GLY A O 1
ATOM 2374 N N . ASP A 1 316 ? 0.145 51.469 19.109 1 63 316 ASP A N 1
ATOM 2375 C CA . ASP A 1 316 ? -0.037 52.906 18.891 1 63 316 ASP A CA 1
ATOM 2376 C C . ASP A 1 316 ? 0.91 53.719 19.766 1 63 316 ASP A C 1
ATOM 2378 O O . ASP A 1 316 ? 1.018 53.438 20.969 1 63 316 ASP A O 1
ATOM 2382 N N . ARG A 1 317 ? 2.213 54.188 19.438 1 52.88 317 ARG A N 1
ATOM 2383 C CA . ARG A 1 317 ? 3.133 55 20.219 1 52.88 317 ARG A CA 1
ATOM 2384 C C . ARG A 1 317 ? 2.4 55.75 21.328 1 52.88 317 ARG A C 1
ATOM 2386 O O . ARG A 1 317 ? 2.967 56 22.391 1 52.88 317 ARG A O 1
ATOM 2393 N N . GLY A 1 318 ? 1.323 56.344 21.078 1 45.69 318 GLY A N 1
ATOM 2394 C CA . GLY A 1 318 ? 0.841 57.469 21.844 1 45.69 318 GLY A CA 1
ATOM 2395 C C . GLY A 1 318 ? 0.025 57.062 23.062 1 45.69 318 GLY A C 1
ATOM 2396 O O . GLY A 1 318 ? -0.316 57.906 23.906 1 45.69 318 GLY A O 1
ATOM 2397 N N . ASN A 1 319 ? -0.62 55.969 22.953 1 45.06 319 ASN A N 1
ATOM 2398 C CA . ASN A 1 319 ? -1.742 56 23.891 1 45.06 319 ASN A CA 1
ATOM 2399 C C . ASN A 1 319 ? -1.365 55.375 25.234 1 45.06 319 ASN A C 1
ATOM 2401 O O . ASN A 1 319 ? -2.229 54.875 25.969 1 45.06 319 ASN A O 1
ATOM 2405 N N . CYS A 1 320 ? -0.074 54.875 25.344 1 50 320 CYS A N 1
ATOM 2406 C CA . CYS A 1 320 ? -0.036 54.312 26.688 1 50 320 CYS A CA 1
ATOM 2407 C C . CYS A 1 320 ? 0.238 55.406 27.719 1 50 320 CYS A C 1
ATOM 2409 O O . CYS A 1 320 ? 1.382 55.844 27.891 1 50 320 CYS A O 1
ATOM 2411 N N . ARG A 1 321 ? -0.581 56.281 27.875 1 46.84 321 ARG A N 1
ATOM 2412 C CA . ARG A 1 321 ? -0.399 57.312 28.922 1 46.84 321 ARG A CA 1
ATOM 2413 C C . ARG A 1 321 ? 0.176 56.688 30.188 1 46.84 321 ARG A C 1
ATOM 2415 O O . ARG A 1 321 ? 0.829 57.375 30.969 1 46.84 321 ARG A O 1
ATOM 2422 N N . GLY A 1 322 ? -0.526 55.625 30.828 1 42.56 322 GLY A N 1
ATOM 2423 C CA . GLY A 1 322 ? -0.207 55.188 32.188 1 42.56 322 GLY A CA 1
ATOM 2424 C C . GLY A 1 322 ? 0.926 54.188 32.25 1 42.56 322 GLY A C 1
ATOM 2425 O O . GLY A 1 322 ? 1.646 54 31.25 1 42.56 322 GLY A O 1
ATOM 2426 N N . ASN A 1 323 ? 1.108 53.438 33.5 1 46.12 323 ASN A N 1
ATOM 2427 C CA . ASN A 1 323 ? 2.012 52.375 33.969 1 46.12 323 ASN A CA 1
ATOM 2428 C C . ASN A 1 323 ? 2.004 51.188 33 1 46.12 323 ASN A C 1
ATOM 2430 O O . ASN A 1 323 ? 1.383 50.156 33.281 1 46.12 323 ASN A O 1
ATOM 2434 N N . CYS A 1 324 ? 2.227 51.438 31.828 1 59.41 324 CYS A N 1
ATOM 2435 C CA . CYS A 1 324 ? 2.227 50.312 30.906 1 59.41 324 CYS A CA 1
ATOM 2436 C C . CYS A 1 324 ? 3.434 49.406 31.156 1 59.41 324 CYS A C 1
ATOM 2438 O O . CYS A 1 324 ? 4.574 49.875 31.125 1 59.41 324 CYS A O 1
ATOM 2440 N N . SER A 1 325 ? 3.32 48.312 31.797 1 64.5 325 SER A N 1
ATOM 2441 C CA . SER A 1 325 ? 4.355 47.344 32.125 1 64.5 325 SER A CA 1
ATOM 2442 C C . SER A 1 325 ? 4.887 46.656 30.891 1 64.5 325 SER A C 1
ATOM 2444 O O . SER A 1 325 ? 4.227 45.75 30.328 1 64.5 325 SER A O 1
ATOM 2446 N N . GLY A 1 326 ? 6.09 47.125 30.438 1 70.62 326 GLY A N 1
ATOM 2447 C CA . GLY A 1 326 ? 6.898 46.469 29.422 1 70.62 326 GLY A CA 1
ATOM 2448 C C . GLY A 1 326 ? 6.895 47.188 28.078 1 70.62 326 GLY A C 1
ATOM 2449 O O . GLY A 1 326 ? 6.098 48.094 27.859 1 70.62 326 GLY A O 1
ATOM 2450 N N . PRO A 1 327 ? 7.746 46.812 27.172 1 87.44 327 PRO A N 1
ATOM 2451 C CA . PRO A 1 327 ? 7.875 47.438 25.859 1 87.44 327 PRO A CA 1
ATOM 2452 C C . PRO A 1 327 ? 6.668 47.156 24.953 1 87.44 327 PRO A C 1
ATOM 2454 O O . PRO A 1 327 ? 5.922 46.219 25.203 1 87.44 327 PRO A O 1
ATOM 2457 N N . ALA A 1 328 ? 6.379 47.969 24 1 89.12 328 ALA A N 1
ATOM 2458 C CA . ALA A 1 328 ? 5.211 47.938 23.125 1 89.12 328 ALA A CA 1
ATO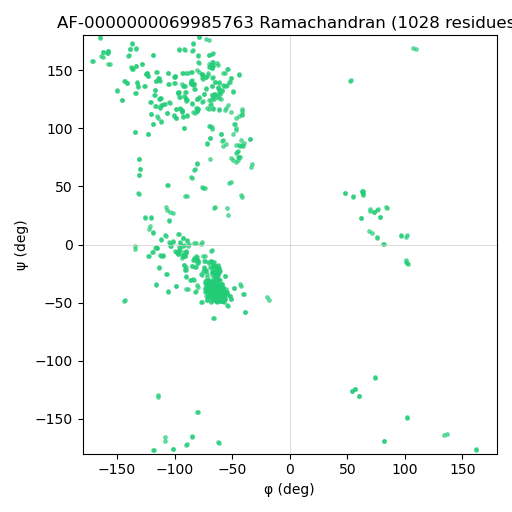M 2459 C C . ALA A 1 328 ? 5.023 46.594 22.484 1 89.12 328 ALA A C 1
ATOM 2461 O O . ALA A 1 328 ? 3.914 46.031 22.453 1 89.12 328 ALA A O 1
ATOM 2462 N N . PRO A 1 329 ? 6.117 45.969 21.969 1 95.44 329 PRO A N 1
ATOM 2463 C CA . PRO A 1 329 ? 5.938 44.656 21.359 1 95.44 329 PRO A CA 1
ATOM 2464 C C . PRO A 1 329 ? 5.402 43.625 22.344 1 95.44 329 PRO A C 1
ATOM 2466 O O . PRO A 1 329 ? 4.547 42.812 21.984 1 95.44 329 PRO A O 1
ATOM 2469 N N . TYR A 1 330 ? 5.867 43.625 23.547 1 96.19 330 TYR A N 1
ATOM 2470 C CA . TYR A 1 330 ? 5.402 42.688 24.562 1 96.19 330 TYR A CA 1
ATOM 2471 C C . TYR A 1 330 ? 3.936 42.938 24.906 1 96.19 330 TYR A C 1
ATOM 2473 O O . TYR A 1 330 ? 3.154 42 25.016 1 96.19 330 TYR A O 1
ATOM 2481 N N . ARG A 1 331 ? 3.541 44.188 25.062 1 95.25 331 ARG A N 1
ATOM 2482 C CA . ARG A 1 331 ? 2.141 44.5 25.312 1 95.25 331 ARG A CA 1
ATOM 2483 C C . ARG A 1 331 ? 1.256 44.062 24.156 1 95.25 331 ARG A C 1
ATOM 2485 O O . ARG A 1 331 ? 0.127 43.625 24.375 1 95.25 331 ARG A O 1
ATOM 2492 N N . GLY A 1 332 ? 1.791 44.281 22.969 1 96.56 332 GLY A N 1
ATOM 2493 C CA . GLY A 1 332 ? 1.077 43.812 21.797 1 96.56 332 GLY A CA 1
ATOM 2494 C C . GLY A 1 332 ? 0.861 42.312 21.797 1 96.56 332 GLY A C 1
ATOM 2495 O O . GLY A 1 332 ? -0.212 41.844 21.422 1 96.56 332 GLY A O 1
ATOM 2496 N N . LEU A 1 333 ? 1.925 41.562 22.156 1 97 333 LEU A N 1
ATOM 2497 C CA . LEU A 1 333 ? 1.812 40.094 22.25 1 97 333 LEU A CA 1
ATOM 2498 C C . LEU A 1 333 ? 0.776 39.719 23.297 1 97 333 LEU A C 1
ATOM 2500 O O . LEU A 1 333 ? -0 38.781 23.078 1 97 333 LEU A O 1
ATOM 2504 N N . ARG A 1 334 ? 0.727 40.375 24.422 1 96 334 ARG A N 1
ATOM 2505 C CA . ARG A 1 334 ? -0.268 40.156 25.469 1 96 334 ARG A CA 1
ATOM 2506 C C . ARG A 1 334 ? -1.681 40.344 24.922 1 96 334 ARG A C 1
ATOM 2508 O O . ARG A 1 334 ? -2.57 39.531 25.188 1 96 334 ARG A O 1
ATOM 2515 N N . ARG A 1 335 ? -1.883 41.438 24.156 1 95.75 335 ARG A N 1
ATOM 2516 C CA . ARG A 1 335 ? -3.189 41.719 23.562 1 95.75 335 ARG A CA 1
ATOM 2517 C C . ARG A 1 335 ? -3.582 40.625 22.578 1 95.75 335 ARG A C 1
ATOM 2519 O O . ARG A 1 335 ? -4.742 40.188 22.531 1 95.75 335 ARG A O 1
ATOM 2526 N N . ALA A 1 336 ? -2.611 40.188 21.812 1 97.56 336 ALA A N 1
ATOM 2527 C CA . ALA A 1 336 ? -2.863 39.125 20.875 1 97.56 336 ALA A CA 1
ATOM 2528 C C . ALA A 1 336 ? -3.32 37.844 21.594 1 97.56 336 ALA A C 1
ATOM 2530 O O . ALA A 1 336 ? -4.242 37.156 21.141 1 97.56 336 ALA A O 1
ATOM 2531 N N . VAL A 1 337 ? -2.648 37.469 22.719 1 97.12 337 VAL A N 1
ATOM 2532 C CA . VAL A 1 337 ? -3.021 36.312 23.516 1 97.12 337 VAL A CA 1
ATOM 2533 C C . VAL A 1 337 ? -4.469 36.469 23.984 1 97.12 337 VAL A C 1
ATOM 2535 O O . VAL A 1 337 ? -5.246 35.5 23.906 1 97.12 337 VAL A O 1
ATOM 2538 N N . GLN A 1 338 ? -4.859 37.656 24.391 1 96 338 GLN A N 1
ATOM 2539 C CA . GLN A 1 338 ? -6.215 37.906 24.875 1 96 338 GLN A CA 1
ATOM 2540 C C . GLN A 1 338 ? -7.238 37.719 23.75 1 96 338 GLN A C 1
ATOM 2542 O O . GLN A 1 338 ? -8.289 37.094 23.969 1 96 338 GLN A O 1
ATOM 2547 N N . VAL A 1 339 ? -6.93 38.219 22.641 1 96.94 339 VAL A N 1
ATOM 2548 C CA . VAL A 1 339 ? -7.836 38.125 21.5 1 96.94 339 VAL A CA 1
ATOM 2549 C C . VAL A 1 339 ? -8.039 36.656 21.109 1 96.94 339 VAL A C 1
ATOM 2551 O O . VAL A 1 339 ? -9.172 36.219 20.875 1 96.94 339 VAL A O 1
ATOM 2554 N N . VAL A 1 340 ? -6.961 35.906 21.078 1 96.88 340 VAL A N 1
ATOM 2555 C CA . VAL A 1 340 ? -7.031 34.531 20.641 1 96.88 340 VAL A CA 1
ATOM 2556 C C . VAL A 1 340 ? -7.734 33.688 21.703 1 96.88 340 VAL A C 1
ATOM 2558 O O . VAL A 1 340 ? -8.609 32.875 21.391 1 96.88 340 VAL A O 1
ATOM 2561 N N . THR A 1 341 ? -7.348 33.812 23 1 95.56 341 THR A N 1
ATOM 2562 C CA . THR A 1 341 ? -7.98 33.031 24.062 1 95.56 341 THR A CA 1
ATOM 2563 C C . THR A 1 341 ? -9.469 33.344 24.156 1 95.56 341 THR A C 1
ATOM 2565 O O . THR A 1 341 ? -10.297 32.469 24.344 1 95.56 341 THR A O 1
ATOM 2568 N N . HIS A 1 342 ? -9.836 34.625 23.969 1 94.81 342 HIS A N 1
ATOM 2569 C CA . HIS A 1 342 ? -11.242 35.031 23.969 1 94.81 342 HIS A CA 1
ATOM 2570 C C . HIS A 1 342 ? -11.977 34.438 22.766 1 94.81 342 HIS A C 1
ATOM 2572 O O . HIS A 1 342 ? -13.102 33.969 22.906 1 94.81 342 HIS A O 1
ATOM 2578 N N . GLY A 1 343 ? -11.328 34.531 21.656 1 94.25 343 GLY A N 1
ATOM 2579 C CA . GLY A 1 343 ? -11.922 34 20.438 1 94.25 343 GLY A CA 1
ATOM 2580 C C . GLY A 1 343 ? -12.188 32.5 20.516 1 94.25 343 GLY A C 1
ATOM 2581 O O . GLY A 1 343 ? -13.148 32 19.922 1 94.25 343 GLY A O 1
ATOM 2582 N N . LEU A 1 344 ? -11.367 31.797 21.266 1 93.5 344 LEU A N 1
ATOM 2583 C CA . LEU A 1 344 ? -11.484 30.344 21.375 1 93.5 344 LEU A CA 1
ATOM 2584 C C . LEU A 1 344 ? -12.305 29.953 22.609 1 93.5 344 LEU A C 1
ATOM 2586 O O . LEU A 1 344 ? -12.516 28.766 22.875 1 93.5 344 LEU A O 1
ATOM 2590 N N . GLY A 1 345 ? -12.695 30.938 23.375 1 91.69 345 GLY A N 1
ATOM 2591 C CA . GLY A 1 345 ? -13.438 30.688 24.594 1 91.69 345 GLY A CA 1
ATOM 2592 C C . GLY A 1 345 ? -12.609 30.031 25.672 1 91.69 345 GLY A C 1
ATOM 2593 O O . GLY A 1 345 ? -13.117 29.25 26.469 1 91.69 345 GLY A O 1
ATOM 2594 N N . GLN A 1 346 ? -11.359 30.328 25.641 1 91.06 346 GLN A N 1
ATOM 2595 C CA . GLN A 1 346 ? -10.453 29.797 26.641 1 91.06 346 GLN A CA 1
ATOM 2596 C C . GLN A 1 346 ? -10.164 30.828 27.734 1 91.06 346 GLN A C 1
ATOM 2598 O O . GLN A 1 346 ? -10.047 32.031 27.453 1 91.06 346 GLN A O 1
ATOM 2603 N N . ARG A 1 347 ? -10.016 30.375 28.969 1 90.38 347 ARG A N 1
ATOM 2604 C CA . ARG A 1 347 ? -9.773 31.281 30.094 1 90.38 347 ARG A CA 1
ATOM 2605 C C . ARG A 1 347 ? -8.297 31.625 30.203 1 90.38 347 ARG A C 1
ATOM 2607 O O . ARG A 1 347 ? -7.945 32.719 30.688 1 90.38 347 ARG A O 1
ATOM 2614 N N . CYS A 1 348 ? -7.516 30.75 29.797 1 92.62 348 CYS A N 1
ATOM 2615 C CA . CYS A 1 348 ? -6.074 30.922 29.906 1 92.62 348 CYS A CA 1
ATOM 2616 C C . CYS A 1 348 ? -5.336 30.016 28.922 1 92.62 348 CYS A C 1
ATOM 2618 O O . CYS A 1 348 ? -5.945 29.156 28.281 1 92.62 348 CYS A O 1
ATOM 2620 N N . LEU A 1 349 ? -4.059 30.328 28.734 1 93.19 349 LEU A N 1
ATOM 2621 C CA . LEU A 1 349 ? -3.197 29.484 27.906 1 93.19 349 LEU A CA 1
ATOM 2622 C C . LEU A 1 349 ? -2.734 28.25 28.672 1 93.19 349 LEU A C 1
ATOM 2624 O O . LEU A 1 349 ? -2.201 28.375 29.781 1 93.19 349 LEU A O 1
ATOM 2628 N N . SER A 1 350 ? -2.951 27.125 28.125 1 89.31 350 SER A N 1
ATOM 2629 C CA . SER A 1 350 ? -2.465 25.891 28.75 1 89.31 350 SER A CA 1
ATOM 2630 C C . SER A 1 350 ? -0.942 25.828 28.703 1 89.31 350 SER A C 1
ATOM 2632 O O . SER A 1 350 ? -0.345 25.828 27.625 1 89.31 350 SER A O 1
ATOM 2634 N N . ILE A 1 351 ? -0.25 25.656 29.906 1 93.06 351 ILE A N 1
ATOM 2635 C CA . ILE A 1 351 ? 1.208 25.719 29.906 1 93.06 351 ILE A CA 1
ATOM 2636 C C . ILE A 1 351 ? 1.779 24.562 30.719 1 93.06 351 ILE A C 1
ATOM 2638 O O . ILE A 1 351 ? 2.998 24.422 30.828 1 93.06 351 ILE A O 1
ATOM 2642 N N . SER A 1 352 ? 0.967 23.766 31.328 1 94.06 352 SER A N 1
ATOM 2643 C CA . SER A 1 352 ? 1.46 22.688 32.188 1 94.06 352 SER A CA 1
ATOM 2644 C C . SER A 1 352 ? 1.839 21.469 31.359 1 94.06 352 SER A C 1
ATOM 2646 O O . SER A 1 352 ? 0.967 20.766 30.828 1 94.06 352 SER A O 1
ATOM 2648 N N . ARG A 1 353 ? 3.078 21.156 31.328 1 94.56 353 ARG A N 1
ATOM 2649 C CA . ARG A 1 353 ? 3.557 19.969 30.625 1 94.56 353 ARG A CA 1
ATOM 2650 C C . ARG A 1 353 ? 2.965 18.703 31.234 1 94.56 353 ARG A C 1
ATOM 2652 O O . ARG A 1 353 ? 2.561 17.781 30.5 1 94.56 353 ARG A O 1
ATOM 2659 N N . ALA A 1 354 ? 2.922 18.656 32.531 1 95.06 354 ALA A N 1
ATOM 2660 C CA . ALA A 1 354 ? 2.377 17.5 33.219 1 95.06 354 ALA A CA 1
ATOM 2661 C C . ALA A 1 354 ? 0.92 17.25 32.844 1 95.06 354 ALA A C 1
ATOM 2663 O O . ALA A 1 354 ? 0.504 16.109 32.625 1 95.06 354 ALA A O 1
ATOM 2664 N N . GLU A 1 355 ? 0.178 18.359 32.75 1 92.56 355 GLU A N 1
ATOM 2665 C CA . GLU A 1 355 ? -1.223 18.234 32.344 1 92.56 355 GLU A CA 1
ATOM 2666 C C . GLU A 1 355 ? -1.349 17.797 30.906 1 92.56 355 GLU A C 1
ATOM 2668 O O . GLU A 1 355 ? -2.242 17.016 30.562 1 92.56 355 GLU A O 1
ATOM 2673 N N . THR A 1 356 ? -0.509 18.328 30.062 1 92.44 356 THR A N 1
ATOM 2674 C CA . THR A 1 356 ? -0.499 17.938 28.656 1 92.44 356 THR A CA 1
ATOM 2675 C C . THR A 1 356 ? -0.253 16.438 28.516 1 92.44 356 THR A C 1
ATOM 2677 O O . THR A 1 356 ? -0.981 15.742 27.812 1 92.44 356 THR A O 1
ATOM 2680 N N . VAL A 1 357 ? 0.749 15.914 29.219 1 95.38 357 VAL A N 1
ATOM 2681 C CA . VAL A 1 357 ? 1.085 14.5 29.172 1 95.38 357 VAL A CA 1
ATOM 2682 C C . VAL A 1 357 ? -0.083 13.672 29.703 1 95.38 357 VAL A C 1
ATOM 2684 O O . VAL A 1 357 ? -0.446 12.648 29.109 1 95.38 357 VAL A O 1
ATOM 2687 N N . ALA A 1 358 ? -0.655 14.117 30.797 1 94 358 ALA A N 1
ATOM 2688 C CA . ALA A 1 358 ? -1.771 13.398 31.406 1 94 358 ALA A CA 1
ATOM 2689 C C . ALA A 1 358 ? -2.945 13.281 30.438 1 94 358 ALA A C 1
ATOM 2691 O O . ALA A 1 358 ? -3.568 12.219 30.328 1 94 358 ALA A O 1
ATOM 2692 N N . GLN A 1 359 ? -3.242 14.367 29.797 1 90.56 359 GLN A N 1
ATOM 2693 C CA . GLN A 1 359 ? -4.348 14.375 28.844 1 90.56 359 GLN A CA 1
ATOM 2694 C C . GLN A 1 359 ? -4.062 13.469 27.641 1 90.56 359 GLN A C 1
ATOM 2696 O O . GLN A 1 359 ? -4.949 12.758 27.172 1 90.56 359 GLN A O 1
ATOM 2701 N N . LEU A 1 360 ? -2.871 13.484 27.141 1 94 360 LEU A N 1
ATOM 2702 C CA . LEU A 1 360 ? -2.48 12.688 25.984 1 94 360 LEU A CA 1
ATOM 2703 C C . LEU A 1 360 ? -2.428 11.203 26.344 1 94 360 LEU A C 1
ATOM 2705 O O . LEU A 1 360 ? -2.43 10.352 25.453 1 94 360 LEU A O 1
ATOM 2709 N N . ARG A 1 361 ? -2.412 10.867 27.594 1 94.69 361 ARG A N 1
ATOM 2710 C CA . ARG A 1 361 ? -2.352 9.477 28.016 1 94.69 361 ARG A CA 1
ATOM 2711 C C . ARG A 1 361 ? -3.752 8.898 28.203 1 94.69 361 ARG A C 1
ATOM 2713 O O . ARG A 1 361 ? -3.912 7.688 28.359 1 94.69 361 ARG A O 1
ATOM 2720 N N . VAL A 1 362 ? -4.715 9.789 28.156 1 92 362 VAL A N 1
ATOM 2721 C CA . VAL A 1 362 ? -6.086 9.312 28.297 1 92 362 VAL A CA 1
ATOM 2722 C C . VAL A 1 362 ? -6.48 8.477 27.094 1 92 362 VAL A C 1
ATOM 2724 O O . VAL A 1 362 ? -6.348 8.922 25.953 1 92 362 VAL A O 1
ATOM 2727 N N . THR A 1 363 ? -7 7.293 27.297 1 92.44 363 THR A N 1
ATOM 2728 C CA . THR A 1 363 ? -7.336 6.383 26.203 1 92.44 363 THR A CA 1
ATOM 2729 C C . THR A 1 363 ? -8.852 6.238 26.062 1 92.44 363 THR A C 1
ATOM 2731 O O . THR A 1 363 ? -9.336 5.68 25.078 1 92.44 363 THR A O 1
ATOM 2734 N N . GLU A 1 364 ? -9.586 6.754 27 1 85.56 364 GLU A N 1
ATOM 2735 C CA . GLU A 1 364 ? -11.047 6.68 26.969 1 85.56 364 GLU A CA 1
ATOM 2736 C C . GLU A 1 364 ? -11.633 7.668 25.969 1 85.56 364 GLU A C 1
ATOM 2738 O O . GLU A 1 364 ? -11.117 8.781 25.812 1 85.56 364 GLU A O 1
ATOM 2743 N N . LEU A 1 365 ? -12.664 7.141 25.391 1 79.69 365 LEU A N 1
ATOM 2744 C CA . LEU A 1 365 ? -13.297 7.965 24.359 1 79.69 365 LEU A CA 1
ATOM 2745 C C . LEU A 1 365 ? -14.031 9.141 25 1 79.69 365 LEU A C 1
ATOM 2747 O O . LEU A 1 365 ? -14.766 8.969 25.969 1 79.69 365 LEU A O 1
ATOM 2751 N N . GLN A 1 366 ? -13.531 10.266 24.625 1 67.88 366 GLN A N 1
ATOM 2752 C CA . GLN A 1 366 ? -14.281 11.453 25.047 1 67.88 366 GLN A CA 1
ATOM 2753 C C . GLN A 1 366 ? -14.961 12.117 23.859 1 67.88 366 GLN A C 1
ATOM 2755 O O . GLN A 1 366 ? -14.375 12.242 22.781 1 67.88 366 GLN A O 1
ATOM 2760 N N . VAL A 1 367 ? -16.25 12.25 23.875 1 57.81 367 VAL A N 1
ATOM 2761 C CA . VAL A 1 367 ? -17.109 12.781 22.812 1 57.81 367 VAL A CA 1
ATOM 2762 C C . VAL A 1 367 ? -16.453 14.031 22.203 1 57.81 367 VAL A C 1
ATOM 2764 O O . VAL A 1 367 ? -16.5 14.234 21 1 57.81 367 VAL A O 1
ATOM 2767 N N . SER A 1 368 ? -15.797 14.797 23 1 58.12 368 SER A N 1
ATOM 2768 C CA . SER A 1 368 ? -15.367 16.109 22.547 1 58.12 368 SER A CA 1
ATOM 2769 C C . SER A 1 368 ? -13.891 16.109 22.172 1 58.12 368 SER A C 1
ATOM 2771 O O . SER A 1 368 ? -13.305 17.172 21.906 1 58.12 368 SER A O 1
ATOM 2773 N N . SER A 1 369 ? -13.391 14.984 21.781 1 66.06 369 SER A N 1
ATOM 2774 C CA . SER A 1 369 ? -11.945 15.008 21.609 1 66.06 369 SER A CA 1
ATOM 2775 C C . SER A 1 369 ? -11.562 15.398 20.188 1 66.06 369 SER A C 1
ATOM 2777 O O . SER A 1 369 ? -12.195 14.953 19.219 1 66.06 369 SER A O 1
ATOM 2779 N N . VAL A 1 370 ? -10.602 16.375 20.094 1 74.12 370 VAL A N 1
ATOM 2780 C CA . VAL A 1 370 ? -10.102 16.891 18.812 1 74.12 370 VAL A CA 1
ATOM 2781 C C . VAL A 1 370 ? -9.133 15.883 18.203 1 74.12 370 VAL A C 1
ATOM 2783 O O . VAL A 1 370 ? -8.664 16.078 17.078 1 74.12 370 VAL A O 1
ATOM 2786 N N . GLY A 1 371 ? -8.938 14.82 18.875 1 91 371 GLY A N 1
ATOM 2787 C CA . GLY A 1 371 ? -8.102 13.781 18.312 1 91 371 GLY A CA 1
ATOM 2788 C C . GLY A 1 371 ? -6.621 13.992 18.562 1 91 371 GLY A C 1
ATOM 2789 O O . GLY A 1 371 ? -5.777 13.602 17.75 1 91 371 GLY A O 1
ATOM 2790 N N . ASP A 1 372 ? -6.281 14.602 19.688 1 92.25 372 ASP A N 1
ATOM 2791 C CA . ASP A 1 372 ? -4.91 15 19.984 1 92.25 372 ASP A CA 1
ATOM 2792 C C . ASP A 1 372 ? -4.012 13.781 20.172 1 92.25 372 ASP A C 1
ATOM 2794 O O . ASP A 1 372 ? -2.881 13.75 19.688 1 92.25 372 ASP A O 1
ATOM 2798 N N . ARG A 1 373 ? -4.539 12.852 20.969 1 94.69 373 ARG A N 1
ATOM 2799 C CA . ARG A 1 373 ? -3.74 11.656 21.188 1 94.69 373 ARG A CA 1
ATOM 2800 C C . ARG A 1 373 ? -3.443 10.938 19.875 1 94.69 373 ARG A C 1
ATOM 2802 O O . ARG A 1 373 ? -2.301 10.555 19.609 1 94.69 373 ARG A O 1
ATOM 2809 N N . GLN A 1 374 ? -4.488 10.844 19.062 1 96.38 374 GLN A N 1
ATOM 2810 C CA . GLN A 1 374 ? -4.379 10.148 17.781 1 96.38 374 GLN A CA 1
ATOM 2811 C C . GLN A 1 374 ? -3.383 10.844 16.859 1 96.38 374 GLN A C 1
ATOM 2813 O O . GLN A 1 374 ? -2.539 10.195 16.234 1 96.38 374 GLN A O 1
ATOM 2818 N N . TRP A 1 375 ? -3.506 12.125 16.797 1 96.62 375 TRP A N 1
ATOM 2819 C CA . TRP A 1 375 ? -2.605 12.867 15.93 1 96.62 375 TRP A CA 1
ATOM 2820 C C . TRP A 1 375 ? -1.169 12.797 16.438 1 96.62 375 TRP A C 1
ATOM 2822 O O . TRP A 1 375 ? -0.236 12.625 15.641 1 96.62 375 TRP A O 1
ATOM 2832 N N . LEU A 1 376 ? -0.984 12.938 17.75 1 96.62 376 LEU A N 1
ATOM 2833 C CA . LEU A 1 376 ? 0.365 12.766 18.281 1 96.62 376 LEU A CA 1
ATOM 2834 C C . LEU A 1 376 ? 0.931 11.398 17.906 1 96.62 376 LEU A C 1
ATOM 2836 O O . LEU A 1 376 ? 2.104 11.289 17.531 1 96.62 376 LEU A O 1
ATOM 2840 N N . TYR A 1 377 ? 0.075 10.391 18.016 1 97.81 377 TYR A N 1
ATOM 2841 C CA . TYR A 1 377 ? 0.523 9.055 17.656 1 97.81 377 TYR A CA 1
ATOM 2842 C C . TYR A 1 377 ? 1.025 9.008 16.219 1 97.81 377 TYR A C 1
ATOM 2844 O O . TYR A 1 377 ? 2.086 8.445 15.945 1 97.81 377 TYR A O 1
ATOM 2852 N N . GLN A 1 378 ? 0.327 9.562 15.328 1 98.44 378 GLN A N 1
ATOM 2853 C CA . GLN A 1 378 ? 0.735 9.562 13.93 1 98.44 378 GLN A CA 1
ATOM 2854 C C . GLN A 1 378 ? 1.998 10.391 13.719 1 98.44 378 GLN A C 1
ATOM 2856 O O . GLN A 1 378 ? 2.836 10.055 12.875 1 98.44 378 GLN A O 1
ATOM 2861 N N . THR A 1 379 ? 2.145 11.531 14.422 1 98.25 379 THR A N 1
ATOM 2862 C CA . THR A 1 379 ? 3.389 12.289 14.312 1 98.25 379 THR A CA 1
ATOM 2863 C C . THR A 1 379 ? 4.574 11.438 14.773 1 98.25 379 THR A C 1
ATOM 2865 O O . THR A 1 379 ? 5.664 11.531 14.203 1 98.25 379 THR A O 1
ATOM 2868 N N . CYS A 1 380 ? 4.359 10.602 15.812 1 98.31 380 CYS A N 1
ATOM 2869 C CA . CYS A 1 380 ? 5.422 9.773 16.375 1 98.31 380 CYS A CA 1
ATOM 2870 C C . CYS A 1 380 ? 5.711 8.578 15.484 1 98.31 380 CYS A C 1
ATOM 2872 O O . CYS A 1 380 ? 6.836 8.078 15.461 1 98.31 380 CYS A O 1
ATOM 2874 N N . THR A 1 381 ? 4.719 8.141 14.703 1 98.5 381 THR A N 1
ATOM 2875 C CA . THR A 1 381 ? 4.879 6.859 14.031 1 98.5 381 THR A CA 1
ATOM 2876 C C . THR A 1 381 ? 4.926 7.039 12.516 1 98.5 381 THR A C 1
ATOM 2878 O O . THR A 1 381 ? 5.121 6.074 11.773 1 98.5 381 THR A O 1
ATOM 2881 N N . GLU A 1 382 ? 4.758 8.281 12.016 1 98.44 382 GLU A N 1
ATOM 2882 C CA . GLU A 1 382 ? 4.766 8.445 10.57 1 98.44 382 GLU A CA 1
ATOM 2883 C C . GLU A 1 382 ? 5.445 9.75 10.164 1 98.44 382 GLU A C 1
ATOM 2885 O O . GLU A 1 382 ? 6.309 9.766 9.281 1 98.44 382 GLU A O 1
ATOM 2890 N N . PHE A 1 383 ? 5.09 10.953 10.812 1 98.62 383 PHE A N 1
ATOM 2891 C CA . PHE A 1 383 ? 5.246 12.18 10.039 1 98.62 383 PHE A CA 1
ATOM 2892 C C . PHE A 1 383 ? 6.285 13.094 10.672 1 98.62 383 PHE A C 1
ATOM 2894 O O . PHE A 1 383 ? 6.949 13.867 9.984 1 98.62 383 PHE A O 1
ATOM 2901 N N . GLY A 1 384 ? 6.344 13.062 12.031 1 98.31 384 GLY A N 1
ATOM 2902 C CA . GLY A 1 384 ? 7.09 14.125 12.688 1 98.31 384 GLY A CA 1
ATOM 2903 C C . GLY A 1 384 ? 6.359 15.453 12.68 1 98.31 384 GLY A C 1
ATOM 2904 O O . GLY A 1 384 ? 5.27 15.57 13.242 1 98.31 384 GLY A O 1
ATOM 2905 N N . TYR A 1 385 ? 6.84 16.453 12 1 98 385 TYR A N 1
ATOM 2906 C CA . TYR A 1 385 ? 6.223 17.75 11.82 1 98 385 TYR A CA 1
ATOM 2907 C C . TYR A 1 385 ? 6.363 18.609 13.078 1 98 385 TYR A C 1
ATOM 2909 O O . TYR A 1 385 ? 5.465 19.375 13.422 1 98 385 TYR A O 1
ATOM 2917 N N . TYR A 1 386 ? 7.422 18.422 13.844 1 97.19 386 TYR A N 1
ATOM 2918 C CA . TYR A 1 386 ? 7.598 19.188 15.07 1 97.19 386 TYR A CA 1
ATOM 2919 C C . TYR A 1 386 ? 8.148 20.578 14.773 1 97.19 386 TYR A C 1
ATOM 2921 O O . TYR A 1 386 ? 9.289 20.719 14.32 1 97.19 386 TYR A O 1
ATOM 2929 N N . VAL A 1 387 ? 7.371 21.562 15.047 1 96.25 387 VAL A N 1
ATOM 2930 C CA . VAL A 1 387 ? 7.715 22.938 14.75 1 96.25 387 VAL A CA 1
ATOM 2931 C C . VAL A 1 387 ? 8.734 23.453 15.773 1 96.25 387 VAL A C 1
ATOM 2933 O O . VAL A 1 387 ? 8.492 23.391 16.984 1 96.25 387 VAL A O 1
ATOM 2936 N N . THR A 1 388 ? 9.867 23.906 15.297 1 95.5 388 THR A N 1
ATOM 2937 C CA . THR A 1 388 ? 10.906 24.422 16.172 1 95.5 388 THR A CA 1
ATOM 2938 C C . THR A 1 388 ? 11.445 25.75 15.641 1 95.5 388 THR A C 1
ATOM 2940 O O . THR A 1 388 ? 11.07 26.188 14.547 1 95.5 388 THR A O 1
ATOM 2943 N N . CYS A 1 389 ? 12.211 26.422 16.438 1 95.12 389 CYS A N 1
ATOM 2944 C CA . CYS A 1 389 ? 12.867 27.672 16.078 1 95.12 389 CYS A CA 1
ATOM 2945 C C . CYS A 1 389 ? 14.344 27.641 16.453 1 95.12 389 CYS A C 1
ATOM 2947 O O . CYS A 1 389 ? 14.875 28.594 17.031 1 95.12 389 CYS A O 1
ATOM 2949 N N . GLU A 1 390 ? 14.945 26.562 16.156 1 87.12 390 GLU A N 1
ATOM 2950 C CA . GLU A 1 390 ? 16.328 26.359 16.594 1 87.12 390 GLU A CA 1
ATOM 2951 C C . GLU A 1 390 ? 17.312 26.875 15.562 1 87.12 390 GLU A C 1
ATOM 2953 O O . GLU A 1 390 ? 18.516 26.953 15.828 1 87.12 390 GLU A O 1
ATOM 2958 N N . VAL A 1 391 ? 16.859 27.281 14.438 1 86.12 391 VAL A N 1
ATOM 2959 C CA . VAL A 1 391 ? 17.734 27.734 13.359 1 86.12 391 VAL A CA 1
ATOM 2960 C C . VAL A 1 391 ? 18.078 29.203 13.57 1 86.12 391 VAL A C 1
ATOM 2962 O O . VAL A 1 391 ? 17.25 29.984 14.055 1 86.12 391 VAL A O 1
ATOM 2965 N N . PRO A 1 392 ? 19.281 29.5 13.125 1 85.25 392 PRO A N 1
ATOM 2966 C CA . PRO A 1 392 ? 19.656 30.906 13.258 1 85.25 392 PRO A CA 1
ATOM 2967 C C . PRO A 1 392 ? 18.75 31.844 12.469 1 85.25 392 PRO A C 1
ATOM 2969 O O . PRO A 1 392 ? 18.359 31.516 11.336 1 85.25 392 PRO A O 1
ATOM 2972 N N . GLY A 1 393 ? 18.312 32.875 13.094 1 87.19 393 GLY A N 1
ATOM 2973 C CA . GLY A 1 393 ? 17.484 33.844 12.398 1 87.19 393 GLY A CA 1
ATOM 2974 C C . GLY A 1 393 ? 16 33.719 12.727 1 87.19 393 GLY A C 1
ATOM 2975 O O . GLY A 1 393 ? 15.203 34.594 12.398 1 87.19 393 GLY A O 1
ATOM 2976 N N . CYS A 1 394 ? 15.617 32.594 13.297 1 93.81 394 CYS A N 1
ATOM 2977 C CA . CYS A 1 394 ? 14.227 32.469 13.727 1 93.81 394 CYS A CA 1
ATOM 2978 C C . CYS A 1 394 ? 13.875 33.531 14.758 1 93.81 394 CYS A C 1
ATOM 2980 O O . CYS A 1 394 ? 14.609 33.75 15.727 1 93.81 394 CYS A O 1
ATOM 2982 N N . PRO A 1 395 ? 12.789 34.281 14.586 1 94.81 395 PRO A N 1
ATOM 2983 C CA . PRO A 1 395 ? 12.516 35.438 15.43 1 94.81 395 PRO A CA 1
ATOM 2984 C C . PRO A 1 395 ? 11.875 35.062 16.766 1 94.81 395 PRO A C 1
ATOM 2986 O O . PRO A 1 395 ? 11.578 35.938 17.578 1 94.81 395 PRO A O 1
ATOM 2989 N N . PHE A 1 396 ? 11.688 33.812 16.984 1 96.5 396 PHE A N 1
ATOM 2990 C CA . PHE A 1 396 ? 11 33.406 18.203 1 96.5 396 PHE A CA 1
ATOM 2991 C C . PHE A 1 396 ? 11.969 32.75 19.188 1 96.5 396 PHE A C 1
ATOM 2993 O O . PHE A 1 396 ? 13.188 32.906 19.062 1 96.5 396 PHE A O 1
ATOM 3000 N N . SER A 1 397 ? 11.461 32.094 20.172 1 95 397 SER A N 1
ATOM 3001 C CA . SER A 1 397 ? 12.312 31.422 21.141 1 95 397 SER A CA 1
ATOM 3002 C C . SER A 1 397 ? 12.805 30.078 20.625 1 95 397 SER A C 1
ATOM 3004 O O . SER A 1 397 ? 12.078 29.375 19.922 1 95 397 SER A O 1
ATOM 3006 N N . GLN A 1 398 ? 13.969 29.703 21.078 1 94.88 398 GLN A N 1
ATOM 3007 C CA . GLN A 1 398 ? 14.516 28.406 20.688 1 94.88 398 GLN A CA 1
ATOM 3008 C C . GLN A 1 398 ? 13.812 27.281 21.438 1 94.88 398 GLN A C 1
ATOM 3010 O O . GLN A 1 398 ? 13.953 26.109 21.078 1 94.88 398 GLN A O 1
ATOM 3015 N N . LEU A 1 399 ? 13.023 27.688 22.406 1 93.25 399 LEU A N 1
ATOM 3016 C CA . LEU A 1 399 ? 12.242 26.688 23.156 1 93.25 399 LEU A CA 1
ATOM 3017 C C . LEU A 1 399 ? 10.773 26.734 22.75 1 93.25 399 LEU A C 1
ATOM 3019 O O . LEU A 1 399 ? 10.242 27.812 22.453 1 93.25 399 LEU A O 1
ATOM 3023 N N . PRO A 1 400 ? 10.031 25.688 22.734 1 94.25 400 PRO A N 1
ATOM 3024 C CA . PRO A 1 400 ? 10.562 24.359 23 1 94.25 400 PRO A CA 1
ATOM 3025 C C . PRO A 1 400 ? 11.445 23.828 21.875 1 94.25 400 PRO A C 1
ATOM 3027 O O . PRO A 1 400 ? 11.203 24.141 20.703 1 94.25 400 PRO A O 1
ATOM 3030 N N . ALA A 1 401 ? 12.469 23.016 22.281 1 95.25 401 ALA A N 1
ATOM 3031 C CA . ALA A 1 401 ? 13.367 22.406 21.297 1 95.25 401 ALA A CA 1
ATOM 3032 C C . ALA A 1 401 ? 12.867 21.031 20.875 1 95.25 401 ALA A C 1
ATOM 3034 O O . ALA A 1 401 ? 11.945 20.484 21.484 1 95.25 401 ALA A O 1
ATOM 3035 N N . LEU A 1 402 ? 13.469 20.484 19.812 1 96.5 402 LEU A N 1
ATOM 3036 C CA . LEU A 1 402 ? 13.047 19.234 19.219 1 96.5 402 LEU A CA 1
ATOM 3037 C C . LEU A 1 402 ? 13.023 18.109 20.25 1 96.5 402 LEU A C 1
ATOM 3039 O O . LEU A 1 402 ? 12.086 17.312 20.281 1 96.5 402 LEU A O 1
ATOM 3043 N N . PRO A 1 403 ? 13.969 17.984 21.156 1 96.62 403 PRO A N 1
ATOM 3044 C CA . PRO A 1 403 ? 13.945 16.891 22.141 1 96.62 403 PRO A CA 1
ATOM 3045 C C . PRO A 1 403 ? 12.703 16.906 23.016 1 96.62 403 PRO A C 1
ATOM 3047 O O . PRO A 1 403 ? 12.219 15.859 23.438 1 96.62 403 PRO A O 1
ATOM 3050 N N . SER A 1 404 ? 12.234 18.125 23.328 1 94.38 404 SER A N 1
ATOM 3051 C CA . SER A 1 404 ? 11.039 18.219 24.156 1 94.38 404 SER A CA 1
ATOM 3052 C C . SER A 1 404 ? 9.836 17.578 23.469 1 94.38 404 SER A C 1
ATOM 3054 O O . SER A 1 404 ? 9 16.953 24.141 1 94.38 404 SER A O 1
ATOM 3056 N N . GLU A 1 405 ? 9.719 17.75 22.125 1 93.25 405 GLU A N 1
ATOM 3057 C CA . GLU A 1 405 ? 8.641 17.125 21.375 1 93.25 405 GLU A CA 1
ATOM 3058 C C . GLU A 1 405 ? 8.82 15.609 21.312 1 93.25 405 GLU A C 1
ATOM 3060 O O . GLU A 1 405 ? 7.848 14.867 21.453 1 93.25 405 GLU A O 1
ATOM 3065 N N . LEU A 1 406 ? 9.992 15.125 21.125 1 97.38 406 LEU A N 1
ATOM 3066 C CA . LEU A 1 406 ? 10.289 13.703 21 1 97.38 406 LEU A CA 1
ATOM 3067 C C . LEU A 1 406 ? 10.086 13 22.344 1 97.38 406 LEU A C 1
ATOM 3069 O O . LEU A 1 406 ? 9.688 11.836 22.391 1 97.38 406 LEU A O 1
ATOM 3073 N N . GLU A 1 407 ? 10.336 13.703 23.406 1 96.69 407 GLU A N 1
ATOM 3074 C CA . GLU A 1 407 ? 10.117 13.156 24.75 1 96.69 407 GLU A CA 1
ATOM 3075 C C . GLU A 1 407 ? 8.633 12.867 24.984 1 96.69 407 GLU A C 1
ATOM 3077 O O . GLU A 1 407 ? 8.289 11.922 25.688 1 96.69 407 GLU A O 1
ATOM 3082 N N . LEU A 1 408 ? 7.77 13.664 24.391 1 96 408 LEU A N 1
ATOM 3083 C CA . LEU A 1 408 ? 6.34 13.406 24.5 1 96 408 LEU A CA 1
ATOM 3084 C C . LEU A 1 408 ? 5.992 12.031 23.922 1 96 408 LEU A C 1
ATOM 3086 O O . LEU A 1 408 ? 5.156 11.32 24.484 1 96 408 LEU A O 1
ATOM 3090 N N . CYS A 1 409 ? 6.617 11.656 22.766 1 97.69 409 CYS A N 1
ATOM 3091 C CA . CYS A 1 409 ? 6.391 10.344 22.156 1 97.69 409 CYS A CA 1
ATOM 3092 C C . CYS A 1 409 ? 6.805 9.227 23.109 1 97.69 409 CYS A C 1
ATOM 3094 O O . CYS A 1 409 ? 6.109 8.211 23.219 1 97.69 409 CYS A O 1
ATOM 3096 N N . GLU A 1 410 ? 7.883 9.445 23.781 1 98 410 GLU A N 1
ATOM 3097 C CA . GLU A 1 410 ? 8.375 8.453 24.734 1 98 410 GLU A CA 1
ATOM 3098 C C . GLU A 1 410 ? 7.473 8.375 25.969 1 98 410 GLU A C 1
ATOM 3100 O O . GLU A 1 410 ? 7.121 7.277 26.406 1 98 410 GLU A O 1
ATOM 3105 N N . GLN A 1 411 ? 7.09 9.516 26.469 1 97.5 411 GLN A N 1
ATOM 3106 C CA . GLN A 1 411 ? 6.305 9.57 27.703 1 97.5 411 GLN A CA 1
ATOM 3107 C C . GLN A 1 411 ? 4.902 9.016 27.5 1 97.5 411 GLN A C 1
ATOM 3109 O O . GLN A 1 411 ? 4.348 8.359 28.375 1 97.5 411 GLN A O 1
ATOM 3114 N N . VAL A 1 412 ? 4.383 9.305 26.344 1 97.44 412 VAL A N 1
ATOM 3115 C CA . VAL A 1 412 ? 2.979 8.977 26.125 1 97.44 412 VAL A CA 1
ATOM 3116 C C . VAL A 1 412 ? 2.867 7.562 25.547 1 97.44 412 VAL A C 1
ATOM 3118 O O . VAL A 1 412 ? 1.971 6.805 25.922 1 97.44 412 VAL A O 1
ATOM 3121 N N . PHE A 1 413 ? 3.85 7.176 24.609 1 97.88 413 PHE A N 1
ATOM 3122 C CA . PHE A 1 413 ? 3.654 5.941 23.859 1 97.88 413 PHE A CA 1
ATOM 3123 C C . PHE A 1 413 ? 4.824 4.992 24.078 1 97.88 413 PHE A C 1
ATOM 3125 O O . PHE A 1 413 ? 4.797 3.848 23.609 1 97.88 413 PHE A O 1
ATOM 3132 N N . GLY A 1 414 ? 5.898 5.426 24.688 1 97.44 414 GLY A N 1
ATOM 3133 C CA . GLY A 1 414 ? 7.078 4.598 24.875 1 97.44 414 GLY A CA 1
ATOM 3134 C C . GLY A 1 414 ? 7.926 4.48 23.625 1 97.44 414 GLY A C 1
ATOM 3135 O O . GLY A 1 414 ? 8.664 3.506 23.453 1 97.44 414 GLY A O 1
ATOM 3136 N N . LEU A 1 415 ? 7.824 5.422 22.734 1 97.94 415 LEU A N 1
ATOM 3137 C CA . LEU A 1 415 ? 8.555 5.375 21.469 1 97.94 415 LEU A CA 1
ATOM 3138 C C . LEU A 1 415 ? 9.836 6.199 21.547 1 97.94 415 LEU A C 1
ATOM 3140 O O . LEU A 1 415 ? 9.797 7.375 21.938 1 97.94 415 LEU A O 1
ATOM 3144 N N . SER A 1 416 ? 10.938 5.668 21.156 1 97.56 416 SER A N 1
ATOM 3145 C CA . SER A 1 416 ? 12.234 6.328 21.25 1 97.56 416 SER A CA 1
ATOM 3146 C C . SER A 1 416 ? 12.43 7.34 20.125 1 97.56 416 SER A C 1
ATOM 3148 O O . SER A 1 416 ? 11.719 7.301 19.125 1 97.56 416 SER A O 1
ATOM 3150 N N . THR A 1 417 ? 13.391 8.188 20.375 1 97.25 417 THR A N 1
ATOM 3151 C CA . THR A 1 417 ? 13.75 9.18 19.359 1 97.25 417 THR A CA 1
ATOM 3152 C C . THR A 1 417 ? 14.164 8.5 18.062 1 97.25 417 THR A C 1
ATOM 3154 O O . THR A 1 417 ? 13.773 8.938 16.969 1 97.25 417 THR A O 1
ATOM 3157 N N . SER A 1 418 ? 14.898 7.477 18.188 1 96.25 418 SER A N 1
ATOM 3158 C CA . SER A 1 418 ? 15.375 6.758 17 1 96.25 418 SER A CA 1
ATOM 3159 C C . SER A 1 418 ? 14.219 6.121 16.234 1 96.25 418 SER A C 1
ATOM 3161 O O . SER A 1 418 ? 14.211 6.102 15.008 1 96.25 418 SER A O 1
ATOM 3163 N N . SER A 1 419 ? 13.266 5.594 16.953 1 96.25 419 SER A N 1
ATOM 3164 C CA . SER A 1 419 ? 12.117 4.969 16.312 1 96.25 419 SER A CA 1
ATOM 3165 C C . SER A 1 419 ? 11.281 5.992 15.555 1 96.25 419 SER A C 1
ATOM 3167 O O . SER A 1 419 ? 10.758 5.699 14.477 1 96.25 419 SER A O 1
ATOM 3169 N N . VAL A 1 420 ? 11.172 7.172 16.109 1 98.06 420 VAL A N 1
ATOM 3170 C CA . VAL A 1 420 ? 10.414 8.227 15.445 1 98.06 420 VAL A CA 1
ATOM 3171 C C . VAL A 1 420 ? 11.133 8.656 14.172 1 98.06 420 VAL A C 1
ATOM 3173 O O . VAL A 1 420 ? 10.5 8.828 13.125 1 98.06 420 VAL A O 1
ATOM 3176 N N . ALA A 1 421 ? 12.414 8.805 14.242 1 97.44 421 ALA A N 1
ATOM 3177 C CA . ALA A 1 421 ? 13.203 9.18 13.07 1 97.44 421 ALA A CA 1
ATOM 3178 C C . ALA A 1 421 ? 13.094 8.133 11.969 1 97.44 421 ALA A C 1
ATOM 3180 O O . ALA A 1 421 ? 12.977 8.461 10.789 1 97.44 421 ALA A O 1
ATOM 3181 N N . GLN A 1 422 ? 13.164 6.934 12.359 1 94.88 422 GLN A N 1
ATOM 3182 C CA . GLN A 1 422 ? 13.047 5.836 11.406 1 94.88 422 GLN A CA 1
ATOM 3183 C C . GLN A 1 422 ? 11.672 5.828 10.742 1 94.88 422 GLN A C 1
ATOM 3185 O O . GLN A 1 422 ? 11.555 5.578 9.539 1 94.88 422 GLN A O 1
ATOM 3190 N N . ALA A 1 423 ? 10.664 6.059 11.508 1 96.94 423 ALA A N 1
ATOM 3191 C CA . ALA A 1 423 ? 9.305 6.094 10.977 1 96.94 423 ALA A CA 1
ATOM 3192 C C . ALA A 1 423 ? 9.156 7.188 9.922 1 96.94 423 ALA A C 1
ATOM 3194 O O . ALA A 1 423 ? 8.508 6.984 8.891 1 96.94 423 ALA A O 1
ATOM 3195 N N . VAL A 1 424 ? 9.75 8.32 10.164 1 98.06 424 VAL A N 1
ATOM 3196 C CA . VAL A 1 424 ? 9.703 9.445 9.234 1 98.06 424 VAL A CA 1
ATOM 3197 C C . VAL A 1 424 ? 10.383 9.047 7.922 1 98.06 424 VAL A C 1
ATOM 3199 O O . VAL A 1 424 ? 9.836 9.273 6.84 1 98.06 424 VAL A O 1
ATOM 3202 N N . ALA A 1 425 ? 11.539 8.406 8.016 1 95.31 425 ALA A N 1
ATOM 3203 C CA . ALA A 1 425 ? 12.266 7.965 6.832 1 95.31 425 ALA A CA 1
ATOM 3204 C C . ALA A 1 425 ? 11.469 6.93 6.047 1 95.31 425 ALA A C 1
ATOM 3206 O O . ALA A 1 425 ? 11.43 6.965 4.816 1 95.31 425 ALA A O 1
ATOM 3207 N N . GLN A 1 426 ? 10.828 6.059 6.754 1 94.69 426 GLN A N 1
ATOM 3208 C CA . GLN A 1 426 ? 10.039 5.004 6.121 1 94.69 426 GLN A CA 1
ATOM 3209 C C . GLN A 1 426 ? 8.828 5.582 5.402 1 94.69 426 GLN A C 1
ATOM 3211 O O . GLN A 1 426 ? 8.445 5.102 4.332 1 94.69 426 GLN A O 1
ATOM 3216 N N . THR A 1 427 ? 8.242 6.566 5.996 1 97.88 427 THR A N 1
ATOM 3217 C CA . THR A 1 427 ? 7.09 7.203 5.363 1 97.88 427 THR A CA 1
ATOM 3218 C C . THR A 1 427 ? 7.492 7.84 4.035 1 97.88 427 THR A C 1
ATOM 3220 O O . THR A 1 427 ? 6.793 7.691 3.031 1 97.88 427 THR A O 1
ATOM 3223 N N . ASN A 1 428 ? 8.609 8.531 4.062 1 97.62 428 ASN A N 1
ATOM 3224 C CA . ASN A 1 428 ? 9.078 9.164 2.834 1 97.62 428 ASN A CA 1
ATOM 3225 C C . ASN A 1 428 ? 9.445 8.133 1.773 1 97.62 428 ASN A C 1
ATOM 3227 O O . ASN A 1 428 ? 9.188 8.336 0.586 1 97.62 428 ASN A O 1
ATOM 3231 N N . SER A 1 429 ? 10.023 7.035 2.199 1 94.38 429 SER A N 1
ATOM 3232 C CA . SER A 1 429 ? 10.344 5.969 1.254 1 94.38 429 SER A CA 1
ATOM 3233 C C . SER A 1 429 ? 9.078 5.34 0.683 1 94.38 429 SER A C 1
ATOM 3235 O O . SER A 1 429 ? 9.031 4.992 -0.5 1 94.38 429 SER A O 1
ATOM 3237 N N . TYR A 1 430 ? 8.07 5.184 1.479 1 97.19 430 TYR A N 1
ATOM 3238 C CA . TYR A 1 430 ? 6.836 4.504 1.108 1 97.19 430 TYR A CA 1
ATOM 3239 C C . TYR A 1 430 ? 6.023 5.344 0.131 1 97.19 430 TYR A C 1
ATOM 3241 O O . TYR A 1 430 ? 5.367 4.809 -0.764 1 97.19 430 TYR A O 1
ATOM 3249 N N . TYR A 1 431 ? 6.078 6.727 0.271 1 98.31 431 TYR A N 1
ATOM 3250 C CA . TYR A 1 431 ? 5.164 7.57 -0.492 1 98.31 431 TYR A CA 1
ATOM 3251 C C . TYR A 1 431 ? 5.922 8.406 -1.517 1 98.31 431 TYR A C 1
ATOM 3253 O O . TYR A 1 431 ? 5.32 8.984 -2.424 1 98.31 431 TYR A O 1
ATOM 3261 N N . GLY A 1 432 ? 7.164 8.586 -1.351 1 97.25 432 GLY A N 1
ATOM 3262 C CA . GLY A 1 432 ? 7.957 9.281 -2.348 1 97.25 432 GLY A CA 1
ATOM 3263 C C . GLY A 1 432 ? 8.164 10.75 -2.031 1 97.25 432 GLY A C 1
ATOM 3264 O O . GLY A 1 432 ? 8.664 11.508 -2.863 1 97.25 432 GLY A O 1
ATOM 3265 N N . GLY A 1 433 ? 7.746 11.25 -0.8 1 97.69 433 GLY A N 1
ATOM 3266 C CA . GLY A 1 433 ? 7.918 12.641 -0.41 1 97.69 433 GLY A CA 1
ATOM 3267 C C . GLY A 1 433 ? 7.336 13.617 -1.414 1 97.69 433 GLY A C 1
ATOM 3268 O O . GLY A 1 433 ? 6.172 13.5 -1.805 1 97.69 433 GLY A O 1
ATOM 3269 N N . GLN A 1 434 ? 8.133 14.547 -1.873 1 98.06 434 GLN A N 1
ATOM 3270 C CA . GLN A 1 434 ? 7.656 15.617 -2.744 1 98.06 434 GLN A CA 1
ATOM 3271 C C . GLN A 1 434 ? 7.812 15.242 -4.215 1 98.06 434 GLN A C 1
ATOM 3273 O O . GLN A 1 434 ? 7.629 16.078 -5.098 1 98.06 434 GLN A O 1
ATOM 3278 N N . THR A 1 435 ? 8.227 13.984 -4.492 1 95.81 435 THR A N 1
ATOM 3279 C CA . THR A 1 435 ? 8.258 13.406 -5.828 1 95.81 435 THR A CA 1
ATOM 3280 C C . THR A 1 435 ? 7.578 12.039 -5.836 1 95.81 435 THR A C 1
ATOM 3282 O O . THR A 1 435 ? 8.219 11.023 -6.125 1 95.81 435 THR A O 1
ATOM 3285 N N . PRO A 1 436 ? 6.34 12.023 -5.586 1 94.19 436 PRO A N 1
ATOM 3286 C CA . PRO A 1 436 ? 5.641 10.742 -5.402 1 94.19 436 PRO A CA 1
ATOM 3287 C C . PRO A 1 436 ? 5.559 9.93 -6.691 1 94.19 436 PRO A C 1
ATOM 3289 O O . PRO A 1 436 ? 5.387 8.703 -6.641 1 94.19 436 PRO A O 1
ATOM 3292 N N . GLY A 1 437 ? 5.645 10.531 -7.844 1 91.94 437 GLY A N 1
ATOM 3293 C CA . GLY A 1 437 ? 5.539 9.828 -9.109 1 91.94 437 GLY A CA 1
ATOM 3294 C C . GLY A 1 437 ? 4.121 9.383 -9.43 1 91.94 437 GLY A C 1
ATOM 3295 O O . GLY A 1 437 ? 3.92 8.359 -10.086 1 91.94 437 GLY A O 1
ATOM 3296 N N . ALA A 1 438 ? 3.162 10.086 -8.93 1 93.75 438 ALA A N 1
ATOM 3297 C CA . ALA A 1 438 ? 1.756 9.812 -9.203 1 93.75 438 ALA A CA 1
ATOM 3298 C C . ALA A 1 438 ? 1.355 10.344 -10.578 1 93.75 438 ALA A C 1
ATOM 3300 O O . ALA A 1 438 ? 2.213 10.75 -11.367 1 93.75 438 ALA A O 1
ATOM 3301 N N . THR A 1 439 ? 0.11 10.133 -10.977 1 93.56 439 THR A N 1
ATOM 3302 C CA . THR A 1 439 ? -0.503 10.695 -12.172 1 93.56 439 THR A CA 1
ATOM 3303 C C . THR A 1 439 ? -1.876 11.273 -11.859 1 93.56 439 THR A C 1
ATOM 3305 O O . THR A 1 439 ? -2.615 10.727 -11.039 1 93.56 439 THR A O 1
ATOM 3308 N N . GLN A 1 440 ? -2.178 12.43 -12.461 1 96.75 440 GLN A N 1
ATOM 3309 C CA . GLN A 1 440 ? -3.469 13.102 -12.344 1 96.75 440 GLN A CA 1
ATOM 3310 C C . GLN A 1 440 ? -3.74 13.539 -10.906 1 96.75 440 GLN A C 1
ATOM 3312 O O . GLN A 1 440 ? -4.801 13.242 -10.352 1 96.75 440 GLN A O 1
ATOM 3317 N N . VAL A 1 441 ? -2.705 14.141 -10.289 1 98.44 441 VAL A N 1
ATOM 3318 C CA . VAL A 1 441 ? -2.826 14.797 -8.992 1 98.44 441 VAL A CA 1
ATOM 3319 C C . VAL A 1 441 ? -2.541 16.281 -9.141 1 98.44 441 VAL A C 1
ATOM 3321 O O . VAL A 1 441 ? -1.491 16.672 -9.656 1 98.44 441 VAL A O 1
ATOM 3324 N N . LEU A 1 442 ? -3.516 17.094 -8.812 1 98.69 442 LEU A N 1
ATOM 3325 C CA . LEU A 1 442 ? -3.305 18.531 -8.742 1 98.69 442 LEU A CA 1
ATOM 3326 C C . LEU A 1 442 ? -2.996 18.969 -7.309 1 98.69 442 LEU A C 1
ATOM 3328 O O . LEU A 1 442 ? -3.824 18.797 -6.41 1 98.69 442 LEU A O 1
ATOM 3332 N N . PHE A 1 443 ? -1.799 19.516 -7.078 1 98.81 443 PHE A N 1
ATOM 3333 C CA . PHE A 1 443 ? -1.423 20.062 -5.781 1 98.81 443 PHE A CA 1
ATOM 3334 C C . PHE A 1 443 ? -1.746 21.547 -5.715 1 98.81 443 PHE A C 1
ATOM 3336 O O . PHE A 1 443 ? -1.386 22.312 -6.617 1 98.81 443 PHE A O 1
ATOM 3343 N N . VAL A 1 444 ? -2.479 21.953 -4.66 1 98.81 444 VAL A N 1
ATOM 3344 C CA . VAL A 1 444 ? -2.873 23.344 -4.48 1 98.81 444 VAL A CA 1
ATOM 3345 C C . VAL A 1 444 ? -2.334 23.875 -3.15 1 98.81 444 VAL A C 1
ATOM 3347 O O . VAL A 1 444 ? -2.617 23.312 -2.094 1 98.81 444 VAL A O 1
ATOM 3350 N N . ASN A 1 445 ? -1.537 24.969 -3.195 1 98.81 445 ASN A N 1
ATOM 3351 C CA . ASN A 1 445 ? -0.921 25.531 -1.996 1 98.81 445 ASN A CA 1
ATOM 3352 C C . ASN A 1 445 ? -1.025 27.047 -1.969 1 98.81 445 ASN A C 1
ATOM 3354 O O . ASN A 1 445 ? -1.185 27.688 -3.012 1 98.81 445 ASN A O 1
ATOM 3358 N N . GLY A 1 446 ? -1.062 27.625 -0.773 1 98.62 446 GLY A N 1
ATOM 3359 C CA . GLY A 1 446 ? -0.851 29.047 -0.575 1 98.62 446 GLY A CA 1
ATOM 3360 C C . GLY A 1 446 ? 0.55 29.375 -0.098 1 98.62 446 GLY A C 1
ATOM 3361 O O . GLY A 1 446 ? 1.132 28.641 0.703 1 98.62 446 GLY A O 1
ATOM 3362 N N . ASP A 1 447 ? 1.055 30.469 -0.544 1 98 447 ASP A N 1
ATOM 3363 C CA . ASP A 1 447 ? 2.449 30.75 -0.22 1 98 447 ASP A CA 1
ATOM 3364 C C . ASP A 1 447 ? 2.58 31.344 1.181 1 98 447 ASP A C 1
ATOM 3366 O O . ASP A 1 447 ? 3.682 31.422 1.729 1 98 447 ASP A O 1
ATOM 3370 N N . THR A 1 448 ? 1.444 31.766 1.837 1 98.38 448 THR A N 1
ATOM 3371 C CA . THR A 1 448 ? 1.452 32.156 3.238 1 98.38 448 THR A CA 1
ATOM 3372 C C . THR A 1 448 ? 1.298 30.953 4.152 1 98.38 448 THR A C 1
ATOM 3374 O O . THR A 1 448 ? 1.558 31.047 5.355 1 98.38 448 THR A O 1
ATOM 3377 N N . ASP A 1 449 ? 0.819 29.844 3.611 1 98.62 449 ASP A N 1
ATOM 3378 C CA . ASP A 1 449 ? 0.683 28.578 4.348 1 98.62 449 ASP A CA 1
ATOM 3379 C C . ASP A 1 449 ? 2.049 28.016 4.719 1 98.62 449 ASP A C 1
ATOM 3381 O O . ASP A 1 449 ? 2.818 27.609 3.844 1 98.62 449 ASP A O 1
ATOM 3385 N N . PRO A 1 450 ? 2.346 27.906 5.984 1 98.44 450 PRO A N 1
ATOM 3386 C CA . PRO A 1 450 ? 3.664 27.375 6.332 1 98.44 450 PRO A CA 1
ATOM 3387 C C . PRO A 1 450 ? 3.871 25.938 5.855 1 98.44 450 PRO A C 1
ATOM 3389 O O . PRO A 1 450 ? 5.004 25.531 5.602 1 98.44 450 PRO A O 1
ATOM 3392 N N . TRP A 1 451 ? 2.838 25.234 5.621 1 98.69 451 TRP A N 1
ATOM 3393 C CA . TRP A 1 451 ? 2.92 23.812 5.301 1 98.69 451 TRP A CA 1
ATOM 3394 C C . TRP A 1 451 ? 3.283 23.594 3.832 1 98.69 451 TRP A C 1
ATOM 3396 O O . TRP A 1 451 ? 3.66 22.5 3.43 1 98.69 451 TRP A O 1
ATOM 3406 N N . HIS A 1 452 ? 3.217 24.641 2.971 1 98.75 452 HIS A N 1
ATOM 3407 C CA . HIS A 1 452 ? 3.449 24.469 1.541 1 98.75 452 HIS A CA 1
ATOM 3408 C C . HIS A 1 452 ? 4.871 23.984 1.269 1 98.75 452 HIS A C 1
ATOM 3410 O O . HIS A 1 452 ? 5.129 23.344 0.25 1 98.75 452 HIS A O 1
ATOM 3416 N N . VAL A 1 453 ? 5.797 24.234 2.219 1 98.44 453 VAL A N 1
ATOM 3417 C CA . VAL A 1 453 ? 7.199 23.875 2.004 1 98.44 453 VAL A CA 1
ATOM 3418 C C . VAL A 1 453 ? 7.352 22.359 1.989 1 98.44 453 VAL A C 1
ATOM 3420 O O . VAL A 1 453 ? 8.344 21.828 1.479 1 98.44 453 VAL A O 1
ATOM 3423 N N . LEU A 1 454 ? 6.375 21.656 2.555 1 98.75 454 LEU A N 1
ATOM 3424 C CA . LEU A 1 454 ? 6.414 20.188 2.588 1 98.75 454 LEU A CA 1
ATOM 3425 C C . LEU A 1 454 ? 5.508 19.594 1.514 1 98.75 454 LEU A C 1
ATOM 3427 O O . LEU A 1 454 ? 5.324 18.375 1.454 1 98.75 454 LEU A O 1
ATOM 3431 N N . SER A 1 455 ? 4.855 20.375 0.674 1 98.69 455 SER A N 1
ATOM 3432 C CA . SER A 1 455 ? 3.994 19.953 -0.428 1 98.69 455 SER A CA 1
ATOM 3433 C C . SER A 1 455 ? 4.719 20.062 -1.767 1 98.69 455 SER A C 1
ATOM 3435 O O . SER A 1 455 ? 5.941 20.219 -1.807 1 98.69 455 SER A O 1
ATOM 3437 N N . VAL A 1 456 ? 4.047 19.797 -2.826 1 98.56 456 VAL A N 1
ATOM 3438 C CA . VAL A 1 456 ? 4.527 20.031 -4.184 1 98.56 456 VAL A CA 1
ATOM 3439 C C . VAL A 1 456 ? 4.051 21.406 -4.672 1 98.56 456 VAL A C 1
ATOM 3441 O O . VAL A 1 456 ? 2.85 21.641 -4.805 1 98.56 456 VAL A O 1
ATOM 3444 N N . THR A 1 457 ? 5.023 22.312 -4.902 1 98.12 457 THR A N 1
ATOM 3445 C CA . THR A 1 457 ? 4.629 23.688 -5.199 1 98.12 457 THR A CA 1
ATOM 3446 C C . THR A 1 457 ? 4.969 24.047 -6.641 1 98.12 457 THR A C 1
ATOM 3448 O O . THR A 1 457 ? 4.598 25.125 -7.121 1 98.12 457 THR A O 1
ATOM 3451 N N . GLN A 1 458 ? 5.695 23.219 -7.332 1 97.25 458 GLN A N 1
ATOM 3452 C CA . GLN A 1 458 ? 5.98 23.328 -8.758 1 97.25 458 GLN A CA 1
ATOM 3453 C C . GLN A 1 458 ? 5.547 22.062 -9.508 1 97.25 458 GLN A C 1
ATOM 3455 O O . GLN A 1 458 ? 5.637 20.953 -8.977 1 97.25 458 GLN A O 1
ATOM 3460 N N . PRO A 1 459 ? 5.086 22.266 -10.719 1 95.56 459 PRO A N 1
ATOM 3461 C CA . PRO A 1 459 ? 4.672 21.078 -11.453 1 95.56 459 PRO A CA 1
ATOM 3462 C C . PRO A 1 459 ? 5.793 20.047 -11.594 1 95.56 459 PRO A C 1
ATOM 3464 O O . PRO A 1 459 ? 6.945 20.406 -11.844 1 95.56 459 PRO A O 1
ATOM 3467 N N . LEU A 1 460 ? 5.547 18.797 -11.406 1 92.56 460 LEU A N 1
ATOM 3468 C CA . LEU A 1 460 ? 6.512 17.719 -11.555 1 92.56 460 LEU A CA 1
ATOM 3469 C C . LEU A 1 460 ? 6.461 17.125 -12.961 1 92.56 460 LEU A C 1
ATOM 3471 O O . LEU A 1 460 ? 7.348 16.359 -13.359 1 92.56 460 LEU A O 1
ATOM 3475 N N . GLY A 1 461 ? 5.527 17.469 -13.727 1 87.75 461 GLY A N 1
ATOM 3476 C CA . GLY A 1 461 ? 5.227 17.047 -15.086 1 87.75 461 GLY A CA 1
ATOM 3477 C C . GLY A 1 461 ? 3.797 17.344 -15.5 1 87.75 461 GLY A C 1
ATOM 3478 O O . GLY A 1 461 ? 3.023 17.891 -14.719 1 87.75 461 GLY A O 1
ATOM 3479 N N . PRO A 1 462 ? 3.445 16.906 -16.688 1 85.31 462 PRO A N 1
ATOM 3480 C CA . PRO A 1 462 ? 2.1 17.203 -17.172 1 85.31 462 PRO A CA 1
ATOM 3481 C C . PRO A 1 462 ? 1.008 16.5 -16.375 1 85.31 462 PRO A C 1
ATOM 3483 O O . PRO A 1 462 ? -0.131 16.969 -16.328 1 85.31 462 PRO A O 1
ATOM 3486 N N . SER A 1 463 ? 1.387 15.461 -15.773 1 88.69 463 SER A N 1
ATOM 3487 C CA . SER A 1 463 ? 0.375 14.672 -15.078 1 88.69 463 SER A CA 1
ATOM 3488 C C . SER A 1 463 ? 0.263 15.07 -13.617 1 88.69 463 SER A C 1
ATOM 3490 O O . SER A 1 463 ? -0.627 14.602 -12.906 1 88.69 463 SER A O 1
ATOM 3492 N N . GLU A 1 464 ? 1.164 15.891 -13.117 1 94.5 464 GLU A N 1
ATOM 3493 C CA . GLU A 1 464 ? 1.14 16.375 -11.742 1 94.5 464 GLU A CA 1
ATOM 3494 C C . GLU A 1 464 ? 1.307 17.891 -11.68 1 94.5 464 GLU A C 1
ATOM 3496 O O . GLU A 1 464 ? 2.324 18.391 -11.195 1 94.5 464 GLU A O 1
ATOM 3501 N N . PRO A 1 465 ? 0.22 18.562 -12.07 1 97.19 465 PRO A N 1
ATOM 3502 C CA . PRO A 1 465 ? 0.279 20.031 -11.977 1 97.19 465 PRO A CA 1
ATOM 3503 C C . PRO A 1 465 ? 0.263 20.531 -10.539 1 97.19 465 PRO A C 1
ATOM 3505 O O . PRO A 1 465 ? -0.036 19.766 -9.617 1 97.19 465 PRO A O 1
ATOM 3508 N N . ALA A 1 466 ? 0.667 21.812 -10.367 1 98.38 466 ALA A N 1
ATOM 3509 C CA . ALA A 1 466 ? 0.692 22.438 -9.055 1 98.38 466 ALA A CA 1
ATOM 3510 C C . ALA A 1 466 ? 0.296 23.906 -9.148 1 98.38 466 ALA A C 1
ATOM 3512 O O . ALA A 1 466 ? 0.601 24.578 -10.133 1 98.38 466 ALA A O 1
ATOM 3513 N N . LEU A 1 467 ? -0.441 24.359 -8.195 1 98.44 467 LEU A N 1
ATOM 3514 C CA . LEU A 1 467 ? -0.824 25.766 -8.047 1 98.44 467 LEU A CA 1
ATOM 3515 C C . LEU A 1 467 ? -0.286 26.328 -6.742 1 98.44 467 LEU A C 1
ATOM 3517 O O . LEU A 1 467 ? -0.398 25.703 -5.688 1 98.44 467 LEU A O 1
ATOM 3521 N N . LEU A 1 468 ? 0.394 27.453 -6.766 1 98.56 468 LEU A N 1
ATOM 3522 C CA . LEU A 1 468 ? 0.801 28.234 -5.598 1 98.56 468 LEU A CA 1
ATOM 3523 C C . LEU A 1 468 ? 0.112 29.594 -5.57 1 98.56 468 LEU A C 1
ATOM 3525 O O . LEU A 1 468 ? 0.423 30.453 -6.387 1 98.56 468 LEU A O 1
ATOM 3529 N N . ILE A 1 469 ? -0.786 29.781 -4.676 1 98.56 469 ILE A N 1
ATOM 3530 C CA . ILE A 1 469 ? -1.644 30.969 -4.625 1 98.56 469 ILE A CA 1
ATOM 3531 C C . ILE A 1 469 ? -0.969 32.062 -3.799 1 98.56 469 ILE A C 1
ATOM 3533 O O . ILE A 1 469 ? -0.691 31.859 -2.613 1 98.56 469 ILE A O 1
ATOM 3537 N N . PRO A 1 470 ? -0.807 33.188 -4.383 1 97.25 470 PRO A N 1
ATOM 3538 C CA . PRO A 1 470 ? -0.182 34.281 -3.629 1 97.25 470 PRO A CA 1
ATOM 3539 C C . PRO A 1 470 ? -1.012 34.719 -2.422 1 97.25 470 PRO A C 1
ATOM 3541 O O . PRO A 1 470 ? -2.221 34.906 -2.541 1 97.25 470 PRO A O 1
ATOM 3544 N N . SER A 1 471 ? -0.394 34.75 -1.222 1 96.25 471 SER A N 1
ATOM 3545 C CA . SER A 1 471 ? -0.92 35.312 0.026 1 96.25 471 SER A CA 1
ATOM 3546 C C . SER A 1 471 ? -2.041 34.438 0.58 1 96.25 471 SER A C 1
ATOM 3548 O O . SER A 1 471 ? -2.824 34.875 1.421 1 96.25 471 SER A O 1
ATOM 3550 N N . ALA A 1 472 ? -2.197 33.281 -0.002 1 98.06 472 ALA A N 1
ATOM 3551 C CA . ALA A 1 472 ? -3.234 32.406 0.519 1 98.06 472 ALA A CA 1
ATOM 3552 C C . ALA A 1 472 ? -2.713 31.578 1.692 1 98.06 472 ALA A C 1
ATOM 3554 O O . ALA A 1 472 ? -1.566 31.125 1.678 1 98.06 472 ALA A O 1
ATOM 3555 N N . SER A 1 473 ? -3.57 31.453 2.664 1 98.12 473 SER A N 1
ATOM 3556 C CA . SER A 1 473 ? -3.223 30.688 3.861 1 98.12 473 SER A CA 1
ATOM 3557 C C . SER A 1 473 ? -3.607 29.219 3.717 1 98.12 473 SER A C 1
ATOM 3559 O O . SER A 1 473 ? -3.902 28.766 2.613 1 98.12 473 SER A O 1
ATOM 3561 N N . HIS A 1 474 ? -3.484 28.453 4.824 1 98.06 474 HIS A N 1
ATOM 3562 C CA . HIS A 1 474 ? -3.639 27 4.875 1 98.06 474 HIS A CA 1
ATOM 3563 C C . HIS A 1 474 ? -5.043 26.578 4.453 1 98.06 474 HIS A C 1
ATOM 3565 O O . HIS A 1 474 ? -6.027 26.953 5.098 1 98.06 474 HIS A O 1
ATOM 3571 N N . CYS A 1 475 ? -5.203 25.828 3.336 1 97.19 475 CYS A N 1
ATOM 3572 C CA . CYS A 1 475 ? -6.434 25.25 2.809 1 97.19 475 CYS A CA 1
ATOM 3573 C C . CYS A 1 475 ? -7.438 26.344 2.445 1 97.19 475 CYS A C 1
ATOM 3575 O O . CYS A 1 475 ? -8.641 26.094 2.404 1 97.19 475 CYS A O 1
ATOM 3577 N N . LEU A 1 476 ? -6.973 27.531 2.199 1 97.31 476 LEU A N 1
ATOM 3578 C CA . LEU A 1 476 ? -7.887 28.641 1.921 1 97.31 476 LEU A CA 1
ATOM 3579 C C . LEU A 1 476 ? -8.672 28.375 0.637 1 97.31 476 LEU A C 1
ATOM 3581 O O . LEU A 1 476 ? -9.82 28.812 0.509 1 97.31 476 LEU A O 1
ATOM 3585 N N . ASP A 1 477 ? -8.109 27.688 -0.312 1 97.25 477 ASP A N 1
ATOM 3586 C CA . ASP A 1 477 ? -8.766 27.375 -1.58 1 97.25 477 ASP A CA 1
ATOM 3587 C C . ASP A 1 477 ? -10.031 26.547 -1.359 1 97.25 477 ASP A C 1
ATOM 3589 O O . ASP A 1 477 ? -10.938 26.562 -2.197 1 97.25 477 ASP A O 1
ATOM 3593 N N . MET A 1 478 ? -10.102 25.859 -0.235 1 95.69 478 MET A N 1
ATOM 3594 C CA . MET A 1 478 ? -11.227 24.969 0.039 1 95.69 478 MET A CA 1
ATOM 3595 C C . MET A 1 478 ? -12.328 25.703 0.793 1 95.69 478 MET A C 1
ATOM 3597 O O . MET A 1 478 ? -13.453 25.203 0.888 1 95.69 478 MET A O 1
ATOM 3601 N N . ALA A 1 479 ? -12.031 26.844 1.404 1 93.06 479 ALA A N 1
ATOM 3602 C CA . ALA A 1 479 ? -13.008 27.609 2.18 1 93.06 479 ALA A CA 1
ATOM 3603 C C . ALA A 1 479 ? -14.148 28.094 1.295 1 93.06 479 ALA A C 1
ATOM 3605 O O . ALA A 1 479 ? -14 28.219 0.078 1 93.06 479 ALA A O 1
ATOM 3606 N N . PRO A 1 480 ? -15.289 28.344 1.912 1 88.81 480 PRO A N 1
ATOM 3607 C CA . PRO A 1 480 ? -16.391 28.891 1.122 1 88.81 480 PRO A CA 1
ATOM 3608 C C . PRO A 1 480 ? -16.031 30.203 0.43 1 88.81 480 PRO A C 1
ATOM 3610 O O . PRO A 1 480 ? -15.289 31.016 0.994 1 88.81 480 PRO A O 1
ATOM 3613 N N . GLU A 1 481 ? -16.594 30.391 -0.699 1 89.62 481 GLU A N 1
ATOM 3614 C CA . GLU A 1 481 ? -16.328 31.609 -1.458 1 89.62 481 GLU A CA 1
ATOM 3615 C C . GLU A 1 481 ? -16.875 32.844 -0.736 1 89.62 481 GLU A C 1
ATOM 3617 O O . GLU A 1 481 ? -17.953 32.781 -0.136 1 89.62 481 GLU A O 1
ATOM 3622 N N . ARG A 1 482 ? -16.141 33.906 -0.854 1 89.5 482 ARG A N 1
ATOM 3623 C CA . ARG A 1 482 ? -16.531 35.188 -0.286 1 89.5 482 ARG A CA 1
ATOM 3624 C C . ARG A 1 482 ? -16.25 36.344 -1.26 1 89.5 482 ARG A C 1
ATOM 3626 O O . ARG A 1 482 ? -15.328 36.25 -2.076 1 89.5 482 ARG A O 1
ATOM 3633 N N . PRO A 1 483 ? -17.047 37.406 -1.118 1 90.75 483 PRO A N 1
ATOM 3634 C CA . PRO A 1 483 ? -16.781 38.562 -1.974 1 90.75 483 PRO A CA 1
ATOM 3635 C C . PRO A 1 483 ? -15.398 39.156 -1.752 1 90.75 483 PRO A C 1
ATOM 3637 O O . PRO A 1 483 ? -14.812 39.719 -2.672 1 90.75 483 PRO A O 1
ATOM 3640 N N . SER A 1 484 ? -14.812 38.938 -0.638 1 89.44 484 SER A N 1
ATOM 3641 C CA . SER A 1 484 ? -13.523 39.531 -0.282 1 89.44 484 SER A CA 1
ATOM 3642 C C . SER A 1 484 ? -12.367 38.656 -0.739 1 89.44 484 SER A C 1
ATOM 3644 O O . SER A 1 484 ? -11.203 39 -0.529 1 89.44 484 SER A O 1
ATOM 3646 N N . ASP A 1 485 ? -12.68 37.594 -1.414 1 94.31 485 ASP A N 1
ATOM 3647 C CA . ASP A 1 485 ? -11.625 36.688 -1.886 1 94.31 485 ASP A CA 1
ATOM 3648 C C . ASP A 1 485 ? -10.688 37.406 -2.85 1 94.31 485 ASP A C 1
ATOM 3650 O O . ASP A 1 485 ? -11.133 38.219 -3.684 1 94.31 485 ASP A O 1
ATOM 3654 N N . SER A 1 486 ? -9.398 37.156 -2.742 1 95.38 486 SER A N 1
ATOM 3655 C CA . SER A 1 486 ? -8.414 37.781 -3.619 1 95.38 486 SER A CA 1
ATOM 3656 C C . SER A 1 486 ? -8.555 37.281 -5.055 1 95.38 486 SER A C 1
ATOM 3658 O O . SER A 1 486 ? -9.094 36.219 -5.285 1 95.38 486 SER A O 1
ATOM 3660 N N . PRO A 1 487 ? -8.062 38.094 -6.078 1 96.06 487 PRO A N 1
ATOM 3661 C CA . PRO A 1 487 ? -8.07 37.625 -7.465 1 96.06 487 PRO A CA 1
ATOM 3662 C C . PRO A 1 487 ? -7.293 36.312 -7.652 1 96.06 487 PRO A C 1
ATOM 3664 O O . PRO A 1 487 ? -7.703 35.469 -8.438 1 96.06 487 PRO A O 1
ATOM 3667 N N . GLY A 1 488 ? -6.168 36.219 -6.898 1 96.88 488 GLY A N 1
ATOM 3668 C CA . GLY A 1 488 ? -5.387 34.969 -6.984 1 96.88 488 GLY A CA 1
ATOM 3669 C C . GLY A 1 488 ? -6.156 33.75 -6.539 1 96.88 488 GLY A C 1
ATOM 3670 O O . GLY A 1 488 ? -6.043 32.688 -7.148 1 96.88 488 GLY A O 1
ATOM 3671 N N . LEU A 1 489 ? -6.883 33.875 -5.477 1 97.31 489 LEU A N 1
ATOM 3672 C CA . LEU A 1 489 ? -7.684 32.781 -4.957 1 97.31 489 LEU A CA 1
ATOM 3673 C C . LEU A 1 489 ? -8.781 32.406 -5.938 1 97.31 489 LEU A C 1
ATOM 3675 O O . LEU A 1 489 ? -9.023 31.219 -6.18 1 97.31 489 LEU A O 1
ATOM 3679 N N . ARG A 1 490 ? -9.484 33.375 -6.535 1 96.88 490 ARG A N 1
ATOM 3680 C CA . ARG A 1 490 ? -10.531 33.125 -7.527 1 96.88 490 ARG A CA 1
ATOM 3681 C C . ARG A 1 490 ? -9.961 32.406 -8.758 1 96.88 490 ARG A C 1
ATOM 3683 O O . ARG A 1 490 ? -10.562 31.469 -9.266 1 96.88 490 ARG A O 1
ATOM 3690 N N . LEU A 1 491 ? -8.828 32.875 -9.203 1 97.81 491 LEU A N 1
ATOM 3691 C CA . LEU A 1 491 ? -8.18 32.281 -10.359 1 97.81 491 LEU A CA 1
ATOM 3692 C C . LEU A 1 491 ? -7.801 30.828 -10.07 1 97.81 491 LEU A C 1
ATOM 3694 O O . LEU A 1 491 ? -7.934 29.953 -10.945 1 97.81 491 LEU A O 1
ATOM 3698 N N . ALA A 1 492 ? -7.285 30.594 -8.891 1 97.94 492 ALA A N 1
ATOM 3699 C CA . ALA A 1 492 ? -6.902 29.234 -8.516 1 97.94 492 ALA A CA 1
ATOM 3700 C C . ALA A 1 492 ? -8.102 28.297 -8.562 1 97.94 492 ALA A C 1
ATOM 3702 O O . ALA A 1 492 ? -8 27.172 -9.055 1 97.94 492 ALA A O 1
ATOM 3703 N N . ARG A 1 493 ? -9.211 28.688 -8.023 1 97.12 493 ARG A N 1
ATOM 3704 C CA . ARG A 1 493 ? -10.422 27.875 -8.039 1 97.12 493 ARG A CA 1
ATOM 3705 C C . ARG A 1 493 ? -10.875 27.609 -9.469 1 97.12 493 ARG A C 1
ATOM 3707 O O . ARG A 1 493 ? -11.32 26.5 -9.781 1 97.12 493 ARG A O 1
ATOM 3714 N N . GLN A 1 494 ? -10.742 28.594 -10.336 1 96.88 494 GLN A N 1
ATOM 3715 C CA . GLN A 1 494 ? -11.062 28.406 -11.75 1 96.88 494 GLN A CA 1
ATOM 3716 C C . GLN A 1 494 ? -10.133 27.375 -12.391 1 96.88 494 GLN A C 1
ATOM 3718 O O . GLN A 1 494 ? -10.57 26.547 -13.18 1 96.88 494 GLN A O 1
ATOM 3723 N N . LYS A 1 495 ? -8.906 27.469 -12.047 1 97.56 495 LYS A N 1
ATOM 3724 C CA . LYS A 1 495 ? -7.922 26.547 -12.602 1 97.56 495 LYS A CA 1
ATOM 3725 C C . LYS A 1 495 ? -8.18 25.109 -12.133 1 97.56 495 LYS A C 1
ATOM 3727 O O . LYS A 1 495 ? -7.953 24.156 -12.875 1 97.56 495 LYS A O 1
ATOM 3732 N N . ILE A 1 496 ? -8.586 24.953 -10.914 1 97.56 496 ILE A N 1
ATOM 3733 C CA . ILE A 1 496 ? -8.953 23.641 -10.398 1 97.56 496 ILE A CA 1
ATOM 3734 C C . ILE A 1 496 ? -10.094 23.062 -11.227 1 97.56 496 ILE A C 1
ATOM 3736 O O . ILE A 1 496 ? -10.031 21.906 -11.656 1 97.56 496 ILE A O 1
ATOM 3740 N N . SER A 1 497 ? -11.117 23.875 -11.438 1 96.25 497 SER A N 1
ATOM 3741 C CA . SER A 1 497 ? -12.258 23.453 -12.25 1 96.25 497 SER A CA 1
ATOM 3742 C C . SER A 1 497 ? -11.828 23.094 -13.664 1 96.25 497 SER A C 1
ATOM 3744 O O . SER A 1 497 ? -12.281 22.078 -14.219 1 96.25 497 SER A O 1
ATOM 3746 N N . GLN A 1 498 ? -10.961 23.875 -14.242 1 96.12 498 GLN A N 1
ATOM 3747 C CA . GLN A 1 498 ? -10.492 23.656 -15.609 1 96.12 498 GLN A CA 1
ATOM 3748 C C . GLN A 1 498 ? -9.68 22.359 -15.703 1 96.12 498 GLN A C 1
ATOM 3750 O O . GLN A 1 498 ? -9.797 21.625 -16.688 1 96.12 498 GLN A O 1
ATOM 3755 N N . GLN A 1 499 ? -8.859 22.141 -14.703 1 95.69 499 GLN A N 1
ATOM 3756 C CA . GLN A 1 499 ? -8.055 20.922 -14.688 1 95.69 499 GLN A CA 1
ATOM 3757 C C . GLN A 1 499 ? -8.945 19.688 -14.633 1 95.69 499 GLN A C 1
ATOM 3759 O O . GLN A 1 499 ? -8.68 18.703 -15.32 1 95.69 499 GLN A O 1
ATOM 3764 N N . LEU A 1 500 ? -9.938 19.703 -13.828 1 94.81 500 LEU A N 1
ATOM 3765 C CA . LEU A 1 500 ? -10.875 18.594 -13.734 1 94.81 500 LEU A CA 1
ATOM 3766 C C . LEU A 1 500 ? -11.609 18.391 -15.055 1 94.81 500 LEU A C 1
ATOM 3768 O O . LEU A 1 500 ? -11.859 17.266 -15.477 1 94.81 500 LEU A O 1
ATOM 3772 N N . GLN A 1 501 ? -11.992 19.516 -15.711 1 93 501 GLN A N 1
ATOM 3773 C CA . GLN A 1 501 ? -12.641 19.453 -17.016 1 93 501 GLN A CA 1
ATOM 3774 C C . GLN A 1 501 ? -11.75 18.75 -18.047 1 93 501 GLN A C 1
ATOM 3776 O O . GLN A 1 501 ? -12.219 17.938 -18.844 1 93 501 GLN A O 1
ATOM 3781 N N . THR A 1 502 ? -10.555 19.078 -17.969 1 93.56 502 THR A N 1
ATOM 3782 C CA . THR A 1 502 ? -9.594 18.469 -18.891 1 93.56 502 THR A CA 1
ATOM 3783 C C . THR A 1 502 ? -9.484 16.969 -18.656 1 93.56 502 THR A C 1
ATOM 3785 O O . THR A 1 502 ? -9.57 16.188 -19.594 1 93.56 502 THR A O 1
ATOM 3788 N N . TRP A 1 503 ? -9.352 16.547 -17.422 1 93.31 503 TRP A N 1
ATOM 3789 C CA . TRP A 1 503 ? -9.18 15.141 -17.094 1 93.31 503 TRP A CA 1
ATOM 3790 C C . TRP A 1 503 ? -10.453 14.352 -17.391 1 93.31 503 TRP A C 1
ATOM 3792 O O . TRP A 1 503 ? -10.398 13.281 -18 1 93.31 503 TRP A O 1
ATOM 3802 N N . LEU A 1 504 ? -11.57 14.844 -16.922 1 90.62 504 LEU A N 1
ATOM 3803 C CA . LEU A 1 504 ? -12.836 14.141 -17.078 1 90.62 504 LEU A CA 1
ATOM 3804 C C . LEU A 1 504 ? -13.281 14.141 -18.547 1 90.62 504 LEU A C 1
ATOM 3806 O O . LEU A 1 504 ? -13.93 13.195 -19 1 90.62 504 LEU A O 1
ATOM 3810 N N . GLY A 1 505 ? -12.953 15.211 -19.25 1 86.5 505 GLY A N 1
ATOM 3811 C CA . GLY A 1 505 ? -13.25 15.258 -20.672 1 86.5 505 GLY A CA 1
ATOM 3812 C C . GLY A 1 505 ? -12.516 14.195 -21.469 1 86.5 505 GLY A C 1
ATOM 3813 O O . GLY A 1 505 ? -13.117 13.531 -22.328 1 86.5 505 GLY A O 1
ATOM 3814 N N . LEU A 1 506 ? -11.297 13.977 -21.156 1 80.12 506 LEU A N 1
ATOM 3815 C CA . LEU A 1 506 ? -10.484 12.977 -21.844 1 80.12 506 LEU A CA 1
ATOM 3816 C C . LEU A 1 506 ? -10.984 11.57 -21.516 1 80.12 506 LEU A C 1
ATOM 3818 O O . LEU A 1 506 ? -10.969 10.688 -22.375 1 80.12 506 LEU A O 1
ATOM 3822 N N . ALA A 1 507 ? -11.406 11.367 -20.328 1 80.38 507 ALA A N 1
ATOM 3823 C CA . ALA A 1 507 ? -11.914 10.062 -19.906 1 80.38 507 ALA A CA 1
ATOM 3824 C C . ALA A 1 507 ? -13.195 9.711 -20.656 1 80.38 507 ALA A C 1
ATOM 3826 O O . ALA A 1 507 ? -13.398 8.562 -21.047 1 80.38 507 ALA A O 1
ATOM 3827 N N . LYS A 1 508 ? -14.047 10.625 -20.797 1 77.94 508 LYS A N 1
ATOM 3828 C CA . LYS A 1 508 ? -15.305 10.414 -21.516 1 77.94 508 LYS A CA 1
ATOM 3829 C C . LYS A 1 508 ? -15.062 10.086 -22.984 1 77.94 508 LYS A C 1
ATOM 3831 O O . LYS A 1 508 ? -15.734 9.219 -23.547 1 77.94 508 LYS A O 1
ATOM 3836 N N . GLU A 1 509 ? -14.062 10.703 -23.516 1 74.12 509 GLU A N 1
ATOM 3837 C CA . GLU A 1 509 ? -13.719 10.445 -24.906 1 74.12 509 GLU A CA 1
ATOM 3838 C C . GLU A 1 509 ? -13.164 9.039 -25.094 1 74.12 509 GLU A C 1
ATOM 3840 O O . GLU A 1 509 ? -13.469 8.367 -26.078 1 74.12 509 GLU A O 1
ATOM 3845 N N . SER A 1 510 ? -12.43 8.617 -24.109 1 69.94 510 SER A N 1
ATOM 3846 C CA . SER A 1 510 ? -11.82 7.289 -24.188 1 69.94 510 SER A CA 1
ATOM 3847 C C . SER A 1 510 ? -12.859 6.191 -24.016 1 69.94 510 SER A C 1
ATOM 3849 O O . SER A 1 510 ? -12.734 5.113 -24.594 1 69.94 510 SER A O 1
ATOM 3851 N N . GLN A 1 511 ? -13.82 6.438 -23.234 1 68.19 511 GLN A N 1
ATOM 3852 C CA . GLN A 1 511 ? -14.898 5.48 -23.031 1 68.19 511 GLN A CA 1
ATOM 3853 C C . GLN A 1 511 ? -15.766 5.352 -24.281 1 68.19 511 GLN A C 1
ATOM 3855 O O . GLN A 1 511 ? -16.203 4.254 -24.625 1 68.19 511 GLN A O 1
ATOM 3860 N N . VAL A 1 512 ? -15.898 6.441 -24.875 1 55.06 512 VAL A N 1
ATOM 3861 C CA . VAL A 1 512 ? -16.688 6.434 -26.094 1 55.06 512 VAL A CA 1
ATOM 3862 C C . VAL A 1 512 ? -15.914 5.734 -27.203 1 55.06 512 VAL A C 1
ATOM 3864 O O . VAL A 1 512 ? -16.484 4.969 -27.984 1 55.06 512 VAL A O 1
ATOM 3867 N N . ARG A 1 513 ? -14.664 5.762 -27.141 1 51.72 513 ARG A N 1
ATOM 3868 C CA . ARG A 1 513 ? -13.844 5.137 -28.188 1 51.72 513 ARG A CA 1
ATOM 3869 C C . ARG A 1 513 ? -13.734 3.631 -27.953 1 51.72 513 ARG A C 1
ATOM 3871 O O . ARG A 1 513 ? -13.656 2.859 -28.922 1 51.72 513 ARG A O 1
ATOM 3878 N N . GLY A 1 514 ? -13.586 3.211 -26.781 1 47.09 514 GLY A N 1
ATOM 3879 C CA . GLY A 1 514 ? -13.523 1.782 -26.516 1 47.09 514 GLY A CA 1
ATOM 3880 C C . GLY A 1 514 ? -14.812 1.059 -26.859 1 47.09 514 GLY A C 1
ATOM 3881 O O . GLY A 1 514 ? -14.812 -0.154 -27.078 1 47.09 514 GLY A O 1
ATOM 3882 N N . VAL A 1 515 ? -15.992 1.714 -26.828 1 48.12 515 VAL A N 1
ATOM 3883 C CA . VAL A 1 515 ? -17.266 1.128 -27.219 1 48.12 515 VAL A CA 1
ATOM 3884 C C . VAL A 1 515 ? -17.422 1.178 -28.734 1 48.12 515 VAL A C 1
ATOM 3886 O O . VAL A 1 515 ? -18.219 0.422 -29.312 1 48.12 515 VAL A O 1
ATOM 3889 N N . VAL A 1 516 ? -16.766 1.949 -29.469 1 36.38 516 VAL A N 1
ATOM 3890 C CA . VAL A 1 516 ? -16.906 1.916 -30.922 1 36.38 516 VAL A CA 1
ATOM 3891 C C . VAL A 1 516 ? -15.938 0.886 -31.516 1 36.38 516 VAL A C 1
ATOM 3893 O O . VAL A 1 516 ? -14.773 0.822 -31.125 1 36.38 516 VAL A O 1
ATOM 3896 N N . MET B 1 1 ? 62.219 -38.469 15.375 1 23.48 1 MET B N 1
ATOM 3897 C CA . MET B 1 1 ? 61.406 -39.406 14.617 1 23.48 1 MET B CA 1
ATOM 3898 C C . MET B 1 1 ? 59.969 -38.969 14.555 1 23.48 1 MET B C 1
ATOM 3900 O O . MET B 1 1 ? 59.281 -38.906 15.578 1 23.48 1 MET B O 1
ATOM 3904 N N . ASP B 1 2 ? 59.781 -37.938 13.719 1 24.81 2 ASP B N 1
ATOM 3905 C CA . ASP B 1 2 ? 58.719 -36.906 13.586 1 24.81 2 ASP B CA 1
ATOM 3906 C C . ASP B 1 2 ? 57.406 -37.531 13.102 1 24.81 2 ASP B C 1
ATOM 3908 O O . ASP B 1 2 ? 57.375 -38.125 12.023 1 24.81 2 ASP B O 1
ATOM 3912 N N . ILE B 1 3 ? 56.781 -38.281 14.125 1 29.45 3 ILE B N 1
ATOM 3913 C CA . ILE B 1 3 ? 55.531 -38.969 13.93 1 29.45 3 ILE B CA 1
ATOM 3914 C C . ILE B 1 3 ? 54.531 -38.125 13.141 1 29.45 3 ILE B C 1
ATOM 3916 O O . ILE B 1 3 ? 54.219 -37 13.547 1 29.45 3 ILE B O 1
ATOM 3920 N N . GLY B 1 4 ? 54.562 -38.25 11.836 1 29.19 4 GLY B N 1
ATOM 3921 C CA . GLY B 1 4 ? 53.781 -37.562 10.844 1 29.19 4 GLY B CA 1
ATOM 3922 C C . GLY B 1 4 ? 52.281 -37.594 11.109 1 29.19 4 GLY B C 1
ATOM 3923 O O . GLY B 1 4 ? 51.781 -38.531 11.742 1 29.19 4 GLY B O 1
ATOM 3924 N N . PRO B 1 5 ? 51.688 -36.438 11.391 1 32.75 5 PRO B N 1
ATOM 3925 C CA . PRO B 1 5 ? 50.312 -36.281 11.828 1 32.75 5 PRO B CA 1
ATOM 3926 C C . PRO B 1 5 ? 49.312 -37.094 10.984 1 32.75 5 PRO B C 1
ATOM 3928 O O . PRO B 1 5 ? 49.562 -37.281 9.781 1 32.75 5 PRO B O 1
ATOM 3931 N N . VAL B 1 6 ? 48.875 -38.281 11.523 1 33.94 6 VAL B N 1
ATOM 3932 C CA . VAL B 1 6 ? 47.875 -39.125 10.898 1 33.94 6 VAL B CA 1
ATOM 3933 C C . VAL B 1 6 ? 46.688 -38.281 10.445 1 33.94 6 VAL B C 1
ATOM 3935 O O . VAL B 1 6 ? 46.156 -37.469 11.219 1 33.94 6 VAL B O 1
ATOM 3938 N N . PRO B 1 7 ? 46.531 -38.094 9.102 1 31.09 7 PRO B N 1
ATOM 3939 C CA . PRO B 1 7 ? 45.438 -37.312 8.555 1 31.09 7 PRO B CA 1
ATOM 3940 C C . PRO B 1 7 ? 44.062 -37.781 9.008 1 31.09 7 PRO B C 1
ATOM 3942 O O . PRO B 1 7 ? 43.781 -39 8.945 1 31.09 7 PRO B O 1
ATOM 3945 N N . TRP B 1 8 ? 43.531 -37.312 10.172 1 29.8 8 TRP B N 1
ATOM 3946 C CA . TRP B 1 8 ? 42.188 -37.625 10.656 1 29.8 8 TRP B CA 1
ATOM 3947 C C . TRP B 1 8 ? 41.188 -37.5 9.539 1 29.8 8 TRP B C 1
ATOM 3949 O O . TRP B 1 8 ? 40.969 -36.438 8.977 1 29.8 8 TRP B O 1
ATOM 3959 N N . LEU B 1 9 ? 41.094 -38.562 8.68 1 30.72 9 LEU B N 1
ATOM 3960 C CA . LEU B 1 9 ? 40 -38.625 7.723 1 30.72 9 LEU B CA 1
ATOM 3961 C C . LEU B 1 9 ? 38.656 -38.406 8.422 1 30.72 9 LEU B C 1
ATOM 3963 O O . LEU B 1 9 ? 38.281 -39.219 9.281 1 30.72 9 LEU B O 1
ATOM 3967 N N . GLY B 1 10 ? 38.312 -37.188 8.828 1 30.48 10 GLY B N 1
ATOM 3968 C CA . GLY B 1 10 ? 37 -36.875 9.383 1 30.48 10 GLY B CA 1
ATOM 3969 C C . GLY B 1 10 ? 35.875 -37.562 8.633 1 30.48 10 GLY B C 1
ATOM 3970 O O . GLY B 1 10 ? 36 -37.812 7.438 1 30.48 10 GLY B O 1
ATOM 3971 N N . PRO B 1 11 ? 35.094 -38.5 9.328 1 34.75 11 PRO B N 1
ATOM 3972 C CA . PRO B 1 11 ? 33.969 -39.188 8.727 1 34.75 11 PRO B CA 1
ATOM 3973 C C . PRO B 1 11 ? 33.094 -38.312 7.855 1 34.75 11 PRO B C 1
ATOM 3975 O O . PRO B 1 11 ? 32.906 -37.125 8.156 1 34.75 11 PRO B O 1
ATOM 3978 N N . LEU B 1 12 ? 33.031 -38.469 6.559 1 30.02 12 LEU B N 1
ATOM 3979 C CA . LEU B 1 12 ? 32.031 -38.031 5.602 1 30.02 12 LEU B CA 1
ATOM 3980 C C . LEU B 1 12 ? 30.609 -38.312 6.117 1 30.02 12 LEU B C 1
ATOM 3982 O O . LEU B 1 12 ? 30.219 -39.469 6.254 1 30.02 12 LEU B O 1
ATOM 3986 N N . LEU B 1 13 ? 30.125 -37.531 7.137 1 30.75 13 LEU B N 1
ATOM 3987 C CA . LEU B 1 13 ? 28.703 -37.625 7.465 1 30.75 13 LEU B CA 1
ATOM 3988 C C . LEU B 1 13 ? 27.859 -37.562 6.199 1 30.75 13 LEU B C 1
ATOM 3990 O O . LEU B 1 13 ? 27.859 -36.562 5.48 1 30.75 13 LEU B O 1
ATOM 3994 N N . LEU B 1 14 ? 27.688 -38.688 5.621 1 28.8 14 LEU B N 1
ATOM 3995 C CA . LEU B 1 14 ? 26.594 -38.875 4.664 1 28.8 14 LEU B CA 1
ATOM 3996 C C . LEU B 1 14 ? 25.297 -38.281 5.215 1 28.8 14 LEU B C 1
ATOM 3998 O O . LEU B 1 14 ? 24.719 -38.844 6.168 1 28.8 14 LEU B O 1
ATOM 4002 N N . VAL B 1 15 ? 25.094 -37 5.23 1 32.16 15 VAL B N 1
ATOM 4003 C CA . VAL B 1 15 ? 23.75 -36.469 5.379 1 32.16 15 VAL B CA 1
ATOM 4004 C C . VAL B 1 15 ? 22.766 -37.25 4.52 1 32.16 15 VAL B C 1
ATOM 4006 O O . VAL B 1 15 ? 22.859 -37.219 3.287 1 32.16 15 VAL B O 1
ATOM 4009 N N . SER B 1 16 ? 22.469 -38.438 5.02 1 29.89 16 SER B N 1
ATOM 4010 C CA . SER B 1 16 ? 21.297 -39.062 4.441 1 29.89 16 SER B CA 1
ATOM 4011 C C . SER B 1 16 ? 20.188 -38.031 4.195 1 29.89 16 SER B C 1
ATOM 4013 O O . SER B 1 16 ? 19.719 -37.406 5.129 1 29.89 16 SER B O 1
ATOM 4015 N N . LEU B 1 17 ? 20.219 -37.438 3.119 1 32.97 17 LEU B N 1
ATOM 4016 C CA . LEU B 1 17 ? 19.078 -36.688 2.562 1 32.97 17 LEU B CA 1
ATOM 4017 C C . LEU B 1 17 ? 17.781 -37.469 2.758 1 32.97 17 LEU B C 1
ATOM 4019 O O . LEU B 1 17 ? 17.422 -38.312 1.922 1 32.97 17 LEU B O 1
ATOM 4023 N N . TRP B 1 18 ? 17.625 -38.062 3.953 1 32.75 18 TRP B N 1
ATOM 4024 C CA . TRP B 1 18 ? 16.234 -38.5 4.066 1 32.75 18 TRP B CA 1
ATOM 4025 C C . TRP B 1 18 ? 15.281 -37.438 3.51 1 32.75 18 TRP B C 1
ATOM 4027 O O . TRP B 1 18 ? 15.281 -36.281 3.965 1 32.75 18 TRP B O 1
ATOM 4037 N N . ALA B 1 19 ? 15.039 -37.469 2.203 1 37 19 ALA B N 1
ATOM 4038 C CA . ALA B 1 19 ? 13.969 -36.75 1.51 1 37 19 ALA B CA 1
ATOM 4039 C C . ALA B 1 19 ? 12.734 -36.625 2.4 1 37 19 ALA B C 1
ATOM 4041 O O . ALA B 1 19 ? 12.07 -37.594 2.717 1 37 19 ALA B O 1
ATOM 4042 N N . SER B 1 20 ? 12.766 -35.906 3.385 1 38.62 20 SER B N 1
ATOM 4043 C CA . SER B 1 20 ? 11.562 -35.531 4.113 1 38.62 20 SER B CA 1
ATOM 4044 C C . SER B 1 20 ? 10.375 -35.375 3.166 1 38.62 20 SER B C 1
ATOM 4046 O O . SER B 1 20 ? 10.414 -34.594 2.229 1 38.62 20 SER B O 1
ATOM 4048 N N . SER B 1 21 ? 9.531 -36.469 2.887 1 40 21 SER B N 1
ATOM 4049 C CA . SER B 1 21 ? 8.32 -36.688 2.113 1 40 21 SER B CA 1
ATOM 4050 C C . SER B 1 21 ? 7.219 -35.719 2.502 1 40 21 SER B C 1
ATOM 4052 O O . SER B 1 21 ? 6.082 -36.125 2.758 1 40 21 SER B O 1
ATOM 4054 N N . ALA B 1 22 ? 7.496 -34.625 2.996 1 45.91 22 ALA B N 1
ATOM 4055 C CA . ALA B 1 22 ? 6.273 -33.844 3.227 1 45.91 22 ALA B CA 1
ATOM 4056 C C . ALA B 1 22 ? 5.48 -33.688 1.935 1 45.91 22 ALA B C 1
ATOM 4058 O O . ALA B 1 22 ? 6.043 -33.312 0.898 1 45.91 22 ALA B O 1
ATOM 4059 N N . PRO B 1 23 ? 4.23 -34.312 1.998 1 44.53 23 PRO B N 1
ATOM 4060 C CA . PRO B 1 23 ? 3.438 -34.188 0.771 1 44.53 23 PRO B CA 1
ATOM 4061 C C . PRO B 1 23 ? 3.176 -32.75 0.354 1 44.53 23 PRO B C 1
ATOM 4063 O O . PRO B 1 23 ? 2.68 -31.953 1.154 1 44.53 23 PRO B O 1
ATOM 4066 N N . ALA B 1 24 ? 4.059 -32.219 -0.429 1 57.84 24 ALA B N 1
ATOM 4067 C CA . ALA B 1 24 ? 3.779 -31 -1.176 1 57.84 24 ALA B CA 1
ATOM 4068 C C . ALA B 1 24 ? 2.867 -31.281 -2.367 1 57.84 24 ALA B C 1
ATOM 4070 O O . ALA B 1 24 ? 2.793 -32.406 -2.844 1 57.84 24 ALA B O 1
ATOM 4071 N N . SER B 1 25 ? 2.064 -30.25 -2.584 1 82.25 25 SER B N 1
ATOM 4072 C CA . SER B 1 25 ? 1.308 -30.438 -3.82 1 82.25 25 SER B CA 1
ATOM 4073 C C . SER B 1 25 ? 2.221 -30.828 -4.973 1 82.25 25 SER B C 1
ATOM 4075 O O . SER B 1 25 ? 3.385 -30.438 -5.02 1 82.25 25 SER B O 1
ATOM 4077 N N . LEU B 1 26 ? 1.84 -31.797 -5.629 1 89.44 26 LEU B N 1
ATOM 4078 C CA . LEU B 1 26 ? 2.627 -32.344 -6.734 1 89.44 26 LEU B CA 1
ATOM 4079 C C . LEU B 1 26 ? 3.088 -31.219 -7.664 1 89.44 26 LEU B C 1
ATOM 4081 O O . LEU B 1 26 ? 4.234 -31.219 -8.117 1 89.44 26 LEU B O 1
ATOM 4085 N N . LEU B 1 27 ? 2.246 -30.219 -7.887 1 90.56 27 LEU B N 1
ATOM 4086 C CA . LEU B 1 27 ? 2.604 -29.109 -8.773 1 90.56 27 LEU B CA 1
ATOM 4087 C C . LEU B 1 27 ? 3.766 -28.312 -8.203 1 90.56 27 LEU B C 1
ATOM 4089 O O . LEU B 1 27 ? 4.676 -27.922 -8.938 1 90.56 27 LEU B O 1
ATOM 4093 N N . ARG B 1 28 ? 3.711 -28.047 -6.965 1 90.5 28 ARG B N 1
ATOM 4094 C CA . ARG B 1 28 ? 4.781 -27.281 -6.324 1 90.5 28 ARG B CA 1
ATOM 4095 C C . ARG B 1 28 ? 6.082 -28.078 -6.309 1 90.5 28 ARG B C 1
ATOM 4097 O O . ARG B 1 28 ? 7.156 -27.516 -6.535 1 90.5 28 ARG B O 1
ATOM 4104 N N . ARG B 1 29 ? 6 -29.359 -6.078 1 91.31 29 ARG B N 1
ATOM 4105 C CA . ARG B 1 29 ? 7.188 -30.219 -6.102 1 91.31 29 ARG B CA 1
ATOM 4106 C C . ARG B 1 29 ? 7.82 -30.234 -7.488 1 91.31 29 ARG B C 1
ATOM 4108 O O . ARG B 1 29 ? 9.047 -30.203 -7.617 1 91.31 29 ARG B O 1
ATOM 4115 N N . LEU B 1 30 ? 6.965 -30.328 -8.438 1 92.69 30 LEU B N 1
ATOM 4116 C CA . LEU B 1 30 ? 7.445 -30.281 -9.812 1 92.69 30 LEU B CA 1
ATOM 4117 C C . LEU B 1 30 ? 8.164 -28.969 -10.094 1 92.69 30 LEU B C 1
ATOM 4119 O O . LEU B 1 30 ? 9.266 -28.969 -10.664 1 92.69 30 LEU B O 1
ATOM 4123 N N . GLY B 1 31 ? 7.562 -27.859 -9.68 1 91.75 31 GLY B N 1
ATOM 4124 C CA . GLY B 1 31 ? 8.18 -26.562 -9.875 1 91.75 31 GLY B CA 1
ATOM 4125 C C . GLY B 1 31 ? 9.531 -26.422 -9.203 1 91.75 31 GLY B C 1
ATOM 4126 O O . GLY B 1 31 ? 10.484 -25.922 -9.805 1 91.75 31 GLY B O 1
ATOM 4127 N N . GLU B 1 32 ? 9.57 -26.859 -7.988 1 89.38 32 GLU B N 1
ATOM 4128 C CA . GLU B 1 32 ? 10.828 -26.812 -7.242 1 89.38 32 GLU B CA 1
ATOM 4129 C C . GLU B 1 32 ? 11.898 -27.672 -7.902 1 89.38 32 GLU B C 1
ATOM 4131 O O . GLU B 1 32 ? 13.062 -27.266 -7.98 1 89.38 32 GLU B O 1
ATOM 4136 N N . HIS B 1 33 ? 11.539 -28.844 -8.336 1 91.69 33 HIS B N 1
ATOM 4137 C CA . HIS B 1 33 ? 12.461 -29.766 -9 1 91.69 33 HIS B CA 1
ATOM 4138 C C . HIS B 1 33 ? 13.039 -29.141 -10.266 1 91.69 33 HIS B C 1
ATOM 4140 O O . HIS B 1 33 ? 14.25 -29.219 -10.5 1 91.69 33 HIS B O 1
ATOM 4146 N N . ILE B 1 34 ? 12.188 -28.594 -11.016 1 91.44 34 ILE B N 1
ATOM 4147 C CA . ILE B 1 34 ? 12.594 -27.984 -12.289 1 91.44 34 ILE B CA 1
ATOM 4148 C C . ILE B 1 34 ? 13.539 -26.828 -12.023 1 91.44 34 ILE B C 1
ATOM 4150 O O . ILE B 1 34 ? 14.57 -26.703 -12.688 1 91.44 34 ILE B O 1
ATOM 4154 N N . LEU B 1 35 ? 13.164 -25.984 -11.078 1 87.94 35 LEU B N 1
ATOM 4155 C CA . LEU B 1 35 ? 14.016 -24.844 -10.734 1 87.94 35 LEU B CA 1
ATOM 4156 C C . LEU B 1 35 ? 15.391 -25.312 -10.273 1 87.94 35 LEU B C 1
ATOM 4158 O O . LEU B 1 35 ? 16.406 -24.75 -10.68 1 87.94 35 LEU B O 1
ATOM 4162 N N . ARG B 1 36 ? 15.438 -26.328 -9.438 1 85.81 36 ARG B N 1
ATOM 4163 C CA . ARG B 1 36 ? 16.703 -26.875 -8.945 1 85.81 36 ARG B CA 1
ATOM 4164 C C . ARG B 1 36 ? 17.531 -27.453 -10.086 1 85.81 36 ARG B C 1
ATOM 4166 O O . ARG B 1 36 ? 18.75 -27.281 -10.125 1 85.81 36 ARG B O 1
ATOM 4173 N N . PHE B 1 37 ? 16.922 -28.141 -10.969 1 89.69 37 PHE B N 1
ATOM 4174 C CA . PHE B 1 37 ? 17.594 -28.719 -12.117 1 89.69 37 PHE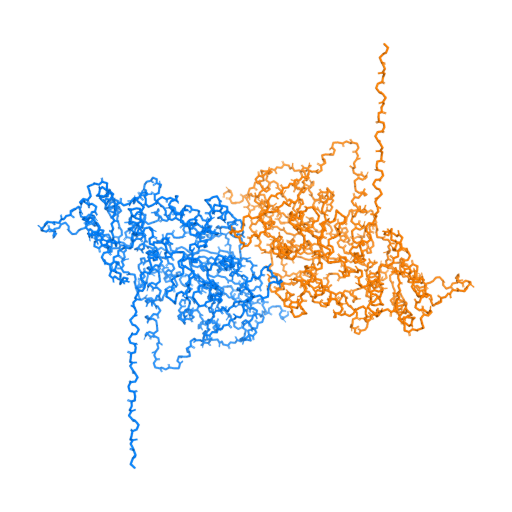 B CA 1
ATOM 4175 C C . PHE B 1 37 ? 18.234 -27.641 -12.969 1 89.69 37 PHE B C 1
ATOM 4177 O O . PHE B 1 37 ? 19.391 -27.75 -13.367 1 89.69 37 PHE B O 1
ATOM 4184 N N . GLN B 1 38 ? 17.453 -26.594 -13.211 1 86.44 38 GLN B N 1
ATOM 4185 C CA . GLN B 1 38 ? 17.938 -25.516 -14.07 1 86.44 38 GLN B CA 1
ATOM 4186 C C . GLN B 1 38 ? 19.062 -24.734 -13.391 1 86.44 38 GLN B C 1
ATOM 4188 O O . GLN B 1 38 ? 19.953 -24.234 -14.062 1 86.44 38 GLN B O 1
ATOM 4193 N N . GLU B 1 39 ? 18.984 -24.609 -12.117 1 81.25 39 GLU B N 1
ATOM 4194 C CA . GLU B 1 39 ? 20.047 -23.938 -11.375 1 81.25 39 GLU B CA 1
ATOM 4195 C C . GLU B 1 39 ? 21.344 -24.75 -11.383 1 81.25 39 GLU B C 1
ATOM 4197 O O . GLU B 1 39 ? 22.438 -24.188 -11.477 1 81.25 39 GLU B O 1
ATOM 4202 N N . SER B 1 40 ? 21.234 -26 -11.266 1 79.25 40 SER B N 1
ATOM 4203 C CA . SER B 1 40 ? 22.406 -26.875 -11.258 1 79.25 40 SER B CA 1
ATOM 4204 C C . SER B 1 40 ? 23.047 -26.953 -12.633 1 79.25 40 SER B C 1
ATOM 4206 O O . SER B 1 40 ? 24.281 -27 -12.742 1 79.25 40 SER B O 1
ATOM 4208 N N . SER B 1 41 ? 22.297 -26.953 -13.625 1 73.25 41 SER B N 1
ATOM 4209 C CA . SER B 1 41 ? 22.812 -27 -14.984 1 73.25 41 SER B CA 1
ATOM 4210 C C . SER B 1 41 ? 23.547 -25.719 -15.344 1 73.25 41 SER B C 1
ATOM 4212 O O . SER B 1 41 ? 24.516 -25.75 -16.109 1 73.25 41 SER B O 1
ATOM 4214 N N . ALA B 1 42 ? 23.094 -24.641 -14.836 1 64.62 42 ALA B N 1
ATOM 4215 C CA . ALA B 1 42 ? 23.719 -23.344 -15.094 1 64.62 42 ALA B CA 1
ATOM 4216 C C . ALA B 1 42 ? 25.047 -23.219 -14.359 1 64.62 42 ALA B C 1
ATOM 4218 O O . ALA B 1 42 ? 26 -22.641 -14.891 1 64.62 42 ALA B O 1
ATOM 4219 N N . LEU B 1 43 ? 25.094 -23.703 -13.164 1 59 43 LEU B N 1
ATOM 4220 C CA . LEU B 1 43 ? 26.344 -23.656 -12.398 1 59 43 LEU B CA 1
ATOM 4221 C C . LEU B 1 43 ? 27.391 -24.578 -13.016 1 59 43 LEU B C 1
ATOM 4223 O O . LEU B 1 43 ? 28.578 -24.281 -12.969 1 59 43 LEU B O 1
ATOM 4227 N N . GLY B 1 44 ? 27 -25.719 -13.516 1 53.81 44 GLY B N 1
ATOM 4228 C CA . GLY B 1 44 ? 27.938 -26.609 -14.172 1 53.81 44 GLY B CA 1
ATOM 4229 C C . GLY B 1 44 ? 28.531 -26.031 -15.445 1 53.81 44 GLY B C 1
ATOM 4230 O O . GLY B 1 44 ? 29.703 -26.266 -15.766 1 53.81 44 GLY B O 1
ATOM 4231 N N . LEU B 1 45 ? 27.766 -25.438 -16.266 1 49.25 45 LEU B N 1
ATOM 4232 C CA . LEU B 1 45 ? 28.219 -24.906 -17.547 1 49.25 45 LEU B CA 1
ATOM 4233 C C . LEU B 1 45 ? 29.047 -23.641 -17.344 1 49.25 45 LEU B C 1
ATOM 4235 O O . LEU B 1 45 ? 29.922 -23.328 -18.156 1 49.25 45 LEU B O 1
ATOM 4239 N N . GLY B 1 46 ? 28.672 -22.812 -16.406 1 49.16 46 GLY B N 1
ATOM 4240 C CA . GLY B 1 46 ? 29.25 -21.469 -16.359 1 49.16 46 GLY B CA 1
ATOM 4241 C C . GLY B 1 46 ? 30.5 -21.406 -15.5 1 49.16 46 GLY B C 1
ATOM 4242 O O . GLY B 1 46 ? 31.109 -20.344 -15.383 1 49.16 46 GLY B O 1
ATOM 4243 N N . LEU B 1 47 ? 30.656 -22.406 -14.555 1 47.34 47 LEU B N 1
ATOM 4244 C CA . LEU B 1 47 ? 31.859 -22.172 -13.773 1 47.34 47 LEU B CA 1
ATOM 4245 C C . LEU B 1 47 ? 33.094 -22.531 -14.57 1 47.34 47 LEU B C 1
ATOM 4247 O O . LEU B 1 47 ? 33.531 -23.688 -14.57 1 47.34 47 LEU B O 1
ATOM 4251 N N . GLY B 1 48 ? 33.188 -22.109 -15.695 1 41.94 48 GLY B N 1
ATOM 4252 C CA . GLY B 1 48 ? 34.531 -22.234 -16.219 1 41.94 48 GLY B CA 1
ATOM 4253 C C . GLY B 1 48 ? 35.594 -21.812 -15.219 1 41.94 48 GLY B C 1
ATOM 4254 O O . GLY B 1 48 ? 35.312 -21.141 -14.234 1 41.94 48 GLY B O 1
ATOM 4255 N N . PRO B 1 49 ? 36.812 -22.469 -15.234 1 42.59 49 PRO B N 1
ATOM 4256 C CA . PRO B 1 49 ? 37.938 -22.172 -14.328 1 42.59 49 PRO B CA 1
ATOM 4257 C C . PRO B 1 49 ? 38.125 -20.672 -14.094 1 42.59 49 PRO B C 1
ATOM 4259 O O . PRO B 1 49 ? 38.938 -20.281 -13.273 1 42.59 49 PRO B O 1
ATOM 4262 N N . ASP B 1 50 ? 38.031 -19.812 -15.109 1 43.09 50 ASP B N 1
ATOM 4263 C CA . ASP B 1 50 ? 38.469 -18.438 -14.875 1 43.09 50 ASP B CA 1
ATOM 4264 C C . ASP B 1 50 ? 37.625 -17.781 -13.781 1 43.09 50 ASP B C 1
ATOM 4266 O O . ASP B 1 50 ? 36.594 -18.312 -13.375 1 43.09 50 ASP B O 1
ATOM 4270 N N . SER B 1 51 ? 37.781 -16.188 -13.508 1 45.72 51 SER B N 1
ATOM 4271 C CA . SER B 1 51 ? 37.469 -15.227 -12.461 1 45.72 51 SER B CA 1
ATOM 4272 C C . SER B 1 51 ? 35.969 -15.102 -12.25 1 45.72 51 SER B C 1
ATOM 4274 O O . SER B 1 51 ? 35.344 -14.148 -12.727 1 45.72 51 SER B O 1
ATOM 4276 N N . VAL B 1 52 ? 35.219 -16.016 -12.398 1 52.09 52 VAL B N 1
ATOM 4277 C CA . VAL B 1 52 ? 33.781 -15.758 -12.219 1 52.09 52 VAL B CA 1
ATOM 4278 C C . VAL B 1 52 ? 33.531 -15.258 -10.805 1 52.09 52 VAL B C 1
ATOM 4280 O O . VAL B 1 52 ? 33.812 -15.961 -9.828 1 52.09 52 VAL B O 1
ATOM 4283 N N . THR B 1 53 ? 33.469 -14.008 -10.523 1 63.09 53 THR B N 1
ATOM 4284 C CA . THR B 1 53 ? 32.969 -13.414 -9.281 1 63.09 53 THR B CA 1
ATOM 4285 C C . THR B 1 53 ? 31.641 -14.016 -8.883 1 63.09 53 THR B C 1
ATOM 4287 O O . THR B 1 53 ? 30.703 -14.031 -9.68 1 63.09 53 THR B O 1
ATOM 4290 N N . LEU B 1 54 ? 31.578 -14.906 -7.895 1 81.38 54 LEU B N 1
ATOM 4291 C CA . LEU B 1 54 ? 30.438 -15.594 -7.293 1 81.38 54 LEU B CA 1
ATOM 4292 C C . LEU B 1 54 ? 29.484 -14.594 -6.648 1 81.38 54 LEU B C 1
ATOM 4294 O O . LEU B 1 54 ? 29.922 -13.609 -6.055 1 81.38 54 LEU B O 1
ATOM 4298 N N . PRO B 1 55 ? 28.156 -14.836 -6.938 1 92.31 55 PRO B N 1
ATOM 4299 C CA . PRO B 1 55 ? 27.172 -13.992 -6.246 1 92.31 55 PRO B CA 1
ATOM 4300 C C . PRO B 1 55 ? 27.391 -13.961 -4.734 1 92.31 55 PRO B C 1
ATOM 4302 O O . PRO B 1 55 ? 27.922 -14.914 -4.164 1 92.31 55 PRO B O 1
ATOM 4305 N N . LYS B 1 56 ? 27.172 -12.891 -4.188 1 95.5 56 LYS B N 1
ATOM 4306 C CA . LYS B 1 56 ? 27.297 -12.703 -2.744 1 95.5 56 LYS B CA 1
ATOM 4307 C C . LYS B 1 56 ? 25.938 -12.758 -2.053 1 95.5 56 LYS B C 1
ATOM 4309 O O . LYS B 1 56 ? 24.938 -12.266 -2.584 1 95.5 56 LYS B O 1
ATOM 4314 N N . GLU B 1 57 ? 25.953 -13.414 -0.931 1 96.94 57 GLU B N 1
ATOM 4315 C CA . GLU B 1 57 ? 24.781 -13.461 -0.064 1 96.94 57 GLU B CA 1
ATOM 4316 C C . GLU B 1 57 ? 24.812 -12.336 0.961 1 96.94 57 GLU B C 1
ATOM 4318 O O . GLU B 1 57 ? 25.875 -11.992 1.494 1 96.94 57 GLU B O 1
ATOM 4323 N N . GLY B 1 58 ? 23.672 -11.688 1.155 1 98.19 58 GLY B N 1
ATOM 4324 C CA . GLY B 1 58 ? 23.531 -10.68 2.193 1 98.19 58 GLY B CA 1
ATOM 4325 C C . GLY B 1 58 ? 22.203 -10.758 2.934 1 98.19 58 GLY B C 1
ATOM 4326 O O . GLY B 1 58 ? 21.328 -11.531 2.561 1 98.19 58 GLY B O 1
ATOM 4327 N N . TRP B 1 59 ? 22.156 -10.016 4.039 1 98.06 59 TRP B N 1
ATOM 4328 C CA . TRP B 1 59 ? 20.969 -9.992 4.895 1 98.06 59 TRP B CA 1
ATOM 4329 C C . TRP B 1 59 ? 20.562 -8.562 5.23 1 98.06 59 TRP B C 1
ATOM 4331 O O . TRP B 1 59 ? 21.422 -7.711 5.48 1 98.06 59 TRP B O 1
ATOM 4341 N N . LEU B 1 60 ? 19.281 -8.281 5.16 1 97.25 60 LEU B N 1
ATOM 4342 C CA . LEU B 1 60 ? 18.703 -7.004 5.547 1 97.25 60 LEU B CA 1
ATOM 4343 C C . LEU B 1 60 ? 17.812 -7.164 6.773 1 97.25 60 LEU B C 1
ATOM 4345 O O . LEU B 1 60 ? 17.094 -8.156 6.902 1 97.25 60 LEU B O 1
ATOM 4349 N N . GLU B 1 61 ? 17.906 -6.188 7.602 1 96.31 61 GLU B N 1
ATOM 4350 C CA . GLU B 1 61 ? 16.906 -6.113 8.672 1 96.31 61 GLU B CA 1
ATOM 4351 C C . GLU B 1 61 ? 15.641 -5.406 8.195 1 96.31 61 GLU B C 1
ATOM 4353 O O . GLU B 1 61 ? 15.703 -4.277 7.703 1 96.31 61 GLU B O 1
ATOM 4358 N N . GLN B 1 62 ? 14.516 -6.098 8.273 1 96.69 62 GLN B N 1
ATOM 4359 C CA . GLN B 1 62 ? 13.211 -5.559 7.898 1 96.69 62 GLN B CA 1
ATOM 4360 C C . GLN B 1 62 ? 12.273 -5.488 9.102 1 96.69 62 GLN B C 1
ATOM 4362 O O . GLN B 1 62 ? 12.297 -6.371 9.961 1 96.69 62 GLN B O 1
ATOM 4367 N N . PRO B 1 63 ? 11.461 -4.355 9.18 1 95.5 63 PRO B N 1
ATOM 4368 C CA . PRO B 1 63 ? 10.414 -4.422 10.211 1 95.5 63 PRO B CA 1
ATOM 4369 C C . PRO B 1 63 ? 9.523 -5.652 10.062 1 95.5 63 PRO B C 1
ATOM 4371 O O . PRO B 1 63 ? 9.172 -6.039 8.945 1 95.5 63 PRO B O 1
ATOM 4374 N N . LEU B 1 64 ? 9.211 -6.32 11.18 1 97.12 64 LEU B N 1
ATOM 4375 C CA . LEU B 1 64 ? 8.281 -7.445 11.125 1 97.12 64 LEU B CA 1
ATOM 4376 C C . LEU B 1 64 ? 6.926 -7.008 10.594 1 97.12 64 LEU B C 1
ATOM 4378 O O . LEU B 1 64 ? 6.312 -7.711 9.781 1 97.12 64 LEU B O 1
ATOM 4382 N N . ASP B 1 65 ? 6.477 -5.828 11.062 1 96.75 65 ASP B N 1
ATOM 4383 C CA . ASP B 1 65 ? 5.238 -5.219 10.586 1 96.75 65 ASP B CA 1
ATOM 4384 C C . ASP B 1 65 ? 5.492 -3.816 10.031 1 96.75 65 ASP B C 1
ATOM 4386 O O . ASP B 1 65 ? 5.434 -2.834 10.773 1 96.75 65 ASP B O 1
ATOM 4390 N N . PRO B 1 66 ? 5.672 -3.729 8.758 1 95.94 66 PRO B N 1
ATOM 4391 C CA . PRO B 1 66 ? 5.961 -2.422 8.156 1 95.94 66 PRO B CA 1
ATOM 4392 C C . PRO B 1 66 ? 4.77 -1.468 8.227 1 95.94 66 PRO B C 1
ATOM 4394 O O . PRO B 1 66 ? 4.906 -0.278 7.934 1 95.94 66 PRO B O 1
ATOM 4397 N N . PHE B 1 67 ? 3.592 -1.871 8.695 1 96.69 67 PHE B N 1
ATOM 4398 C CA . PHE B 1 67 ? 2.398 -1.035 8.734 1 96.69 67 PHE B CA 1
ATOM 4399 C C . PHE B 1 67 ? 2.123 -0.559 10.156 1 96.69 67 PHE B C 1
ATOM 4401 O O . PHE B 1 67 ? 1.114 0.105 10.406 1 96.69 67 PHE B O 1
ATOM 4408 N N . ASN B 1 68 ? 2.996 -0.931 11.086 1 95.38 68 ASN B N 1
ATOM 4409 C CA . ASN B 1 68 ? 2.947 -0.521 12.484 1 95.38 68 ASN B CA 1
ATOM 4410 C C . ASN B 1 68 ? 4.324 -0.099 12.992 1 95.38 68 ASN B C 1
ATOM 4412 O O . ASN B 1 68 ? 5.082 -0.926 13.508 1 95.38 68 ASN B O 1
ATOM 4416 N N . ALA B 1 69 ? 4.602 1.141 13 1 93.44 69 ALA B N 1
ATOM 4417 C CA . ALA B 1 69 ? 5.93 1.642 13.344 1 93.44 69 ALA B CA 1
ATOM 4418 C C . ALA B 1 69 ? 6.176 1.544 14.844 1 93.44 69 ALA B C 1
ATOM 4420 O O . ALA B 1 69 ? 7.316 1.681 15.305 1 93.44 69 ALA B O 1
ATOM 4421 N N . SER B 1 70 ? 5.082 1.324 15.609 1 94.69 70 SER B N 1
ATOM 4422 C CA . SER B 1 70 ? 5.281 1.157 17.047 1 94.69 70 SER B CA 1
ATOM 4423 C C . SER B 1 70 ? 5.758 -0.252 17.375 1 94.69 70 SER B C 1
ATOM 4425 O O . SER B 1 70 ? 6.184 -0.52 18.5 1 94.69 70 SER B O 1
ATOM 4427 N N . ASP B 1 71 ? 5.652 -1.176 16.422 1 93.94 71 ASP B N 1
ATOM 4428 C CA . ASP B 1 71 ? 6.211 -2.516 16.578 1 93.94 71 ASP B CA 1
ATOM 4429 C C . ASP B 1 71 ? 7.707 -2.523 16.266 1 93.94 71 ASP B C 1
ATOM 4431 O O . ASP B 1 71 ? 8.109 -2.33 15.117 1 93.94 71 ASP B O 1
ATOM 4435 N N . ARG B 1 72 ? 8.555 -2.83 17.188 1 91.19 72 ARG B N 1
ATOM 4436 C CA . ARG B 1 72 ? 10 -2.691 17.031 1 91.19 72 ARG B CA 1
ATOM 4437 C C . ARG B 1 72 ? 10.633 -4.008 16.609 1 91.19 72 ARG B C 1
ATOM 4439 O O . ARG B 1 72 ? 11.844 -4.074 16.391 1 91.19 72 ARG B O 1
ATOM 4446 N N . ARG B 1 73 ? 9.891 -5.066 16.531 1 95.25 73 ARG B N 1
ATOM 4447 C CA . ARG B 1 73 ? 10.43 -6.355 16.109 1 95.25 73 ARG B CA 1
ATOM 4448 C C . ARG B 1 73 ? 10.852 -6.316 14.648 1 95.25 73 ARG B C 1
ATOM 4450 O O . ARG B 1 73 ? 10.312 -5.547 13.852 1 95.25 73 ARG B O 1
ATOM 4457 N N . SER B 1 74 ? 11.781 -7.145 14.266 1 95.88 74 SER B N 1
ATOM 4458 C CA . SER B 1 74 ? 12.336 -7.188 12.914 1 95.88 74 SER B CA 1
ATOM 4459 C C . SER B 1 74 ? 12.57 -8.625 12.461 1 95.88 74 SER B C 1
ATOM 4461 O O . SER B 1 74 ? 12.469 -9.555 13.258 1 95.88 74 SER B O 1
ATOM 4463 N N . LEU B 1 75 ? 12.719 -8.836 11.234 1 96.5 75 LEU B N 1
ATOM 4464 C CA . LEU B 1 75 ? 13.18 -10.102 10.672 1 96.5 75 LEU B CA 1
ATOM 4465 C C . LEU B 1 75 ? 14.352 -9.875 9.719 1 96.5 75 LEU B C 1
ATOM 4467 O O . LEU B 1 75 ? 14.531 -8.766 9.203 1 96.5 75 LEU B O 1
ATOM 4471 N N . LEU B 1 76 ? 15.148 -10.922 9.555 1 97.56 76 LEU B N 1
ATOM 4472 C CA . LEU B 1 76 ? 16.234 -10.891 8.586 1 97.56 76 LEU B CA 1
ATOM 4473 C C . LEU B 1 76 ? 15.773 -11.398 7.23 1 97.56 76 LEU B C 1
ATOM 4475 O O . LEU B 1 76 ? 15.164 -12.477 7.141 1 97.56 76 LEU B O 1
ATOM 4479 N N . GLN B 1 77 ? 15.961 -10.641 6.227 1 98.25 77 GLN B N 1
ATOM 4480 C CA . GLN B 1 77 ? 15.594 -10.984 4.855 1 98.25 77 GLN B CA 1
ATOM 4481 C C . GLN B 1 77 ? 16.828 -11.172 3.982 1 98.25 77 GLN B C 1
ATOM 4483 O O . GLN B 1 77 ? 17.688 -10.289 3.908 1 98.25 77 GLN B O 1
ATOM 4488 N N . ARG B 1 78 ? 16.922 -12.281 3.33 1 98.25 78 ARG B N 1
ATOM 4489 C CA . ARG B 1 78 ? 18.094 -12.656 2.541 1 98.25 78 ARG B CA 1
ATOM 4490 C C . ARG B 1 78 ? 18.031 -12.039 1.149 1 98.25 78 ARG B C 1
ATOM 4492 O O . ARG B 1 78 ? 16.969 -11.977 0.534 1 98.25 78 ARG B O 1
ATOM 4499 N N . TYR B 1 79 ? 19.172 -11.547 0.703 1 98.5 79 TYR B N 1
ATOM 4500 C CA . TYR B 1 79 ? 19.312 -11.109 -0.681 1 98.5 79 TYR B CA 1
ATOM 4501 C C . TYR B 1 79 ? 20.594 -11.641 -1.303 1 98.5 79 TYR B C 1
ATOM 4503 O O . TYR B 1 79 ? 21.516 -12.055 -0.589 1 98.5 79 TYR B O 1
ATOM 4511 N N . TRP B 1 80 ? 20.625 -11.797 -2.607 1 97.56 80 TRP B N 1
ATOM 4512 C CA . TRP B 1 80 ? 21.812 -12.148 -3.375 1 97.56 80 TRP B CA 1
ATOM 4513 C C . TRP B 1 80 ? 22.188 -11.016 -4.324 1 97.56 80 TRP B C 1
ATOM 4515 O O . TRP B 1 80 ? 21.328 -10.273 -4.797 1 97.56 80 TRP B O 1
ATOM 4525 N N . VAL B 1 81 ? 23.5 -10.875 -4.586 1 97.81 81 VAL B N 1
ATOM 4526 C CA . VAL B 1 81 ? 23.984 -9.789 -5.445 1 97.81 81 VAL B CA 1
ATOM 4527 C C . VAL B 1 81 ? 25 -10.336 -6.449 1 97.81 81 VAL B C 1
ATOM 4529 O O . VAL B 1 81 ? 25.859 -11.148 -6.094 1 97.81 81 VAL B O 1
ATOM 4532 N N . ASN B 1 82 ? 24.844 -10.031 -7.68 1 96.69 82 ASN B N 1
ATOM 4533 C CA . ASN B 1 82 ? 25.797 -10.242 -8.758 1 96.69 82 ASN B CA 1
ATOM 4534 C C . ASN B 1 82 ? 26.219 -8.93 -9.398 1 96.69 82 ASN B C 1
ATOM 4536 O O . ASN B 1 82 ? 25.469 -8.344 -10.18 1 96.69 82 ASN B O 1
ATOM 4540 N N . ASP B 1 83 ? 27.438 -8.445 -9.078 1 95.5 83 ASP B N 1
ATOM 4541 C CA . ASP B 1 83 ? 27.906 -7.152 -9.57 1 95.5 83 ASP B CA 1
ATOM 4542 C C . ASP B 1 83 ? 28.938 -7.332 -10.68 1 95.5 83 ASP B C 1
ATOM 4544 O O . ASP B 1 83 ? 29.703 -6.414 -10.984 1 95.5 83 ASP B O 1
ATOM 4548 N N . GLN B 1 84 ? 28.938 -8.469 -11.297 1 93.25 84 GLN B N 1
ATOM 4549 C CA . GLN B 1 84 ? 29.922 -8.812 -12.32 1 93.25 84 GLN B CA 1
ATOM 4550 C C . GLN B 1 84 ? 29.891 -7.812 -13.477 1 93.25 84 GLN B C 1
ATOM 4552 O O . GLN B 1 84 ? 30.922 -7.5 -14.07 1 93.25 84 GLN B O 1
ATOM 4557 N N . HIS B 1 85 ? 28.734 -7.301 -13.789 1 94.38 85 HIS B N 1
ATOM 4558 C CA . HIS B 1 85 ? 28.609 -6.457 -14.969 1 94.38 85 HIS B CA 1
ATOM 4559 C C . HIS B 1 85 ? 28.328 -5.012 -14.578 1 94.38 85 HIS B C 1
ATOM 4561 O O . HIS B 1 85 ? 27.984 -4.191 -15.438 1 94.38 85 HIS B O 1
ATOM 4567 N N . TRP B 1 86 ? 28.344 -4.758 -13.297 1 94 86 TRP B N 1
ATOM 4568 C CA . TRP B 1 86 ? 28.016 -3.42 -12.805 1 94 86 TRP B CA 1
ATOM 4569 C C . TRP B 1 86 ? 29.109 -2.428 -13.195 1 94 86 TRP B C 1
ATOM 4571 O O . TRP B 1 86 ? 30.266 -2.557 -12.758 1 94 86 TRP B O 1
ATOM 4581 N N . THR B 1 87 ? 28.734 -1.378 -13.969 1 93.5 87 THR B N 1
ATOM 4582 C CA . THR B 1 87 ? 29.766 -0.533 -14.562 1 93.5 87 THR B CA 1
ATOM 4583 C C . THR B 1 87 ? 29.828 0.823 -13.867 1 93.5 87 THR B C 1
ATOM 4585 O O . THR B 1 87 ? 30.828 1.523 -13.938 1 93.5 87 THR B O 1
ATOM 4588 N N . SER B 1 88 ? 28.734 1.229 -13.281 1 92.94 88 SER B N 1
ATOM 4589 C CA . SER B 1 88 ? 28.688 2.561 -12.68 1 92.94 88 SER B CA 1
ATOM 4590 C C . SER B 1 88 ? 27.625 2.645 -11.594 1 92.94 88 SER B C 1
ATOM 4592 O O . SER B 1 88 ? 26.625 1.927 -11.641 1 92.94 88 SER B O 1
ATOM 4594 N N . GLN B 1 89 ? 27.844 3.555 -10.711 1 93.31 89 GLN B N 1
ATOM 4595 C CA . GLN B 1 89 ? 26.875 3.807 -9.648 1 93.31 89 GLN B CA 1
ATOM 4596 C C . GLN B 1 89 ? 25.578 4.371 -10.211 1 93.31 89 GLN B C 1
ATOM 4598 O O . GLN B 1 89 ? 24.547 4.344 -9.539 1 93.31 89 GLN B O 1
ATOM 4603 N N . ASP B 1 90 ? 25.609 4.824 -11.438 1 92.38 90 ASP B N 1
ATOM 4604 C CA . ASP B 1 90 ? 24.422 5.406 -12.078 1 92.38 90 ASP B CA 1
ATOM 4605 C C . ASP B 1 90 ? 23.719 4.379 -12.961 1 92.38 90 ASP B C 1
ATOM 4607 O O . ASP B 1 90 ? 22.672 4.66 -13.531 1 92.38 90 ASP B O 1
ATOM 4611 N N . GLY B 1 91 ? 24.375 3.209 -13.086 1 94 91 GLY B N 1
ATOM 4612 C CA . GLY B 1 91 ? 23.781 2.164 -13.906 1 94 91 GLY B CA 1
ATOM 4613 C C . GLY B 1 91 ? 22.484 1.605 -13.328 1 94 91 GLY B C 1
ATOM 4614 O O . GLY B 1 91 ? 22.188 1.827 -12.156 1 94 91 GLY B O 1
ATOM 4615 N N . PRO B 1 92 ? 21.766 0.914 -14.133 1 96.38 92 PRO B N 1
ATOM 4616 C CA . PRO B 1 92 ? 20.5 0.362 -13.648 1 96.38 92 PRO B CA 1
ATOM 4617 C C . PRO B 1 92 ? 20.703 -0.768 -12.641 1 96.38 92 PRO B C 1
ATOM 4619 O O . PRO B 1 92 ? 21.75 -1.406 -12.625 1 96.38 92 PRO B O 1
ATOM 4622 N N . VAL B 1 93 ? 19.766 -0.925 -11.805 1 98.12 93 VAL B N 1
ATOM 4623 C CA . VAL B 1 93 ? 19.703 -2.047 -10.875 1 98.12 93 VAL B CA 1
ATOM 4624 C C . VAL B 1 93 ? 18.547 -2.971 -11.258 1 98.12 93 VAL B C 1
ATOM 4626 O O . VAL B 1 93 ? 17.406 -2.527 -11.383 1 98.12 93 VAL B O 1
ATOM 4629 N N . PHE B 1 94 ? 18.844 -4.199 -11.547 1 98.44 94 PHE B N 1
ATOM 4630 C CA . PHE B 1 94 ? 17.828 -5.219 -11.805 1 98.44 94 PHE B CA 1
ATOM 4631 C C . PHE B 1 94 ? 17.484 -5.98 -10.531 1 98.44 94 PHE B C 1
ATOM 4633 O O . PHE B 1 94 ? 18.328 -6.723 -10 1 98.44 94 PHE B O 1
ATOM 4640 N N . LEU B 1 95 ? 16.281 -5.777 -10.023 1 98.75 95 LEU B N 1
ATOM 4641 C CA . LEU B 1 95 ? 15.812 -6.426 -8.797 1 98.75 95 LEU B CA 1
ATOM 4642 C C . LEU B 1 95 ? 14.906 -7.609 -9.117 1 98.75 95 LEU B C 1
ATOM 4644 O O . LEU B 1 95 ? 13.797 -7.43 -9.617 1 98.75 95 LEU B O 1
ATOM 4648 N N . HIS B 1 96 ? 15.391 -8.773 -8.844 1 98.5 96 HIS B N 1
ATOM 4649 C CA . HIS B 1 96 ? 14.586 -9.984 -8.953 1 98.5 96 HIS B CA 1
ATOM 4650 C C . HIS B 1 96 ? 13.852 -10.281 -7.645 1 98.5 96 HIS B C 1
ATOM 4652 O O . HIS B 1 96 ? 14.477 -10.648 -6.645 1 98.5 96 HIS B O 1
ATOM 4658 N N . LEU B 1 97 ? 12.547 -10.141 -7.668 1 98.69 97 LEU B N 1
ATOM 4659 C CA . LEU B 1 97 ? 11.758 -10.406 -6.469 1 98.69 97 LEU B CA 1
ATOM 4660 C C . LEU B 1 97 ? 11.477 -11.898 -6.332 1 98.69 97 LEU B C 1
ATOM 4662 O O . LEU B 1 97 ? 11.133 -12.562 -7.312 1 98.69 97 LEU B O 1
ATOM 4666 N N . GLY B 1 98 ? 11.68 -12.391 -5.102 1 97.62 98 GLY B N 1
ATOM 4667 C CA . GLY B 1 98 ? 11.344 -13.773 -4.797 1 97.62 98 GLY B CA 1
ATOM 4668 C C . GLY B 1 98 ? 9.859 -13.992 -4.566 1 97.62 98 GLY B C 1
ATOM 4669 O O . GLY B 1 98 ? 9.133 -13.055 -4.242 1 97.62 98 GLY B O 1
ATOM 4670 N N . GLY B 1 99 ? 9.43 -15.25 -4.77 1 96.25 99 GLY B N 1
ATOM 4671 C CA . GLY B 1 99 ? 8.07 -15.695 -4.512 1 96.25 99 GLY B CA 1
ATOM 4672 C C . GLY B 1 99 ? 7.977 -16.703 -3.391 1 96.25 99 GLY B C 1
ATOM 4673 O O . GLY B 1 99 ? 8.539 -16.5 -2.311 1 96.25 99 GLY B O 1
ATOM 4674 N N . GLU B 1 100 ? 7.312 -17.797 -3.627 1 94.38 100 GLU B N 1
ATOM 4675 C CA . GLU B 1 100 ? 6.898 -18.766 -2.621 1 94.38 100 GLU B CA 1
ATOM 4676 C C . GLU B 1 100 ? 7.957 -19.859 -2.432 1 94.38 100 GLU B C 1
ATOM 4678 O O . GLU B 1 100 ? 7.633 -21.031 -2.326 1 94.38 100 GLU B O 1
ATOM 4683 N N . GLY B 1 101 ? 9.219 -19.453 -2.414 1 91.75 101 GLY B N 1
ATOM 4684 C CA . GLY B 1 101 ? 10.305 -20.391 -2.225 1 91.75 101 GLY B CA 1
ATOM 4685 C C . GLY B 1 101 ? 11.617 -19.719 -1.873 1 91.75 101 GLY B C 1
ATOM 4686 O O . GLY B 1 101 ? 11.703 -18.5 -1.801 1 91.75 101 GLY B O 1
ATOM 4687 N N . SER B 1 102 ? 12.641 -20.547 -1.66 1 92.06 102 SER B N 1
ATOM 4688 C CA . SER B 1 102 ? 13.977 -20.062 -1.324 1 92.06 102 SER B CA 1
ATOM 4689 C C . SER B 1 102 ? 14.695 -19.516 -2.557 1 92.06 102 SER B C 1
ATOM 4691 O O . SER B 1 102 ? 14.5 -20.031 -3.664 1 92.06 102 SER B O 1
ATOM 4693 N N . LEU B 1 103 ? 15.484 -18.531 -2.367 1 93.19 103 LEU B N 1
ATOM 4694 C CA . LEU B 1 103 ? 16.359 -18.062 -3.426 1 93.19 103 LEU B CA 1
ATOM 4695 C C . LEU B 1 103 ? 17.812 -18.484 -3.17 1 93.19 103 LEU B C 1
ATOM 4697 O O . LEU B 1 103 ? 18.25 -18.516 -2.021 1 93.19 103 LEU B O 1
ATOM 4701 N N . GLY B 1 104 ? 18.453 -18.906 -4.227 1 91.19 104 GLY B N 1
ATOM 4702 C CA . GLY B 1 104 ? 19.875 -19.219 -4.203 1 91.19 104 GLY B CA 1
ATOM 4703 C C . GLY B 1 104 ? 20.703 -18.344 -5.133 1 91.19 104 GLY B C 1
ATOM 4704 O O . GLY B 1 104 ? 20.172 -17.406 -5.723 1 91.19 104 GLY B O 1
ATOM 4705 N N . PRO B 1 105 ? 21.938 -18.594 -5.211 1 91.56 105 PRO B N 1
ATOM 4706 C CA . PRO B 1 105 ? 22.797 -17.781 -6.059 1 91.56 105 PRO B CA 1
ATOM 4707 C C . PRO B 1 105 ? 22.328 -17.734 -7.512 1 91.56 105 PRO B C 1
ATOM 4709 O O . PRO B 1 105 ? 22.562 -16.734 -8.211 1 91.56 105 PRO B O 1
ATOM 4712 N N . GLY B 1 106 ? 21.625 -18.797 -7.926 1 90.38 106 GLY B N 1
ATOM 4713 C CA . GLY B 1 106 ? 21.109 -18.828 -9.289 1 90.38 106 GLY B CA 1
ATOM 4714 C C . GLY B 1 106 ? 20.125 -17.703 -9.586 1 90.38 106 GLY B C 1
ATOM 4715 O O . GLY B 1 106 ? 19.938 -17.344 -10.75 1 90.38 106 GLY B O 1
ATOM 4716 N N . SER B 1 107 ? 19.562 -17.141 -8.555 1 92.94 107 SER B N 1
ATOM 4717 C CA . SER B 1 107 ? 18.547 -16.094 -8.719 1 92.94 107 SER B CA 1
ATOM 4718 C C . SER B 1 107 ? 19.141 -14.836 -9.328 1 92.94 107 SER B C 1
ATOM 4720 O O . SER B 1 107 ? 18.406 -13.992 -9.852 1 92.94 107 SER B O 1
ATOM 4722 N N . VAL B 1 108 ? 20.484 -14.688 -9.281 1 95.12 108 VAL B N 1
ATOM 4723 C CA . VAL B 1 108 ? 21.125 -13.5 -9.852 1 95.12 108 VAL B CA 1
ATOM 4724 C C . VAL B 1 108 ? 22.062 -13.922 -10.977 1 95.12 108 VAL B C 1
ATOM 4726 O O . VAL B 1 108 ? 22.859 -13.102 -11.469 1 95.12 108 VAL B O 1
ATOM 4729 N N . MET B 1 109 ? 22 -15.172 -11.383 1 91.06 109 MET B N 1
ATOM 4730 C CA . MET B 1 109 ? 22.938 -15.656 -12.406 1 91.06 109 MET B CA 1
ATOM 4731 C C . MET B 1 109 ? 22.172 -16.125 -13.641 1 91.06 109 MET B C 1
ATOM 4733 O O . MET B 1 109 ? 22.797 -16.469 -14.656 1 91.06 109 MET B O 1
ATOM 4737 N N . ARG B 1 110 ? 20.891 -16.141 -13.516 1 87.31 110 ARG B N 1
ATOM 4738 C CA . ARG B 1 110 ? 20.094 -16.625 -14.641 1 87.31 110 ARG B CA 1
ATOM 4739 C C . ARG B 1 110 ? 18.875 -15.727 -14.867 1 87.31 110 ARG B C 1
ATOM 4741 O O . ARG B 1 110 ? 18.578 -14.844 -14.062 1 87.31 110 ARG B O 1
ATOM 4748 N N . GLY B 1 111 ? 18.203 -16.062 -16 1 87.75 111 GLY B N 1
ATOM 4749 C CA . GLY B 1 111 ? 16.969 -15.344 -16.312 1 87.75 111 GLY B CA 1
ATOM 4750 C C . GLY B 1 111 ? 17.219 -14 -16.984 1 87.75 111 GLY B C 1
ATOM 4751 O O . GLY B 1 111 ? 18.328 -13.719 -17.422 1 87.75 111 GLY B O 1
ATOM 4752 N N . HIS B 1 112 ? 16.125 -13.266 -17.047 1 89.12 112 HIS B N 1
ATOM 4753 C CA . HIS B 1 112 ? 16.172 -11.992 -17.75 1 89.12 112 HIS B CA 1
ATOM 4754 C C . HIS B 1 112 ? 17.188 -11.047 -17.125 1 89.12 112 HIS B C 1
ATOM 4756 O O . HIS B 1 112 ? 18.016 -10.469 -17.828 1 89.12 112 HIS B O 1
ATOM 4762 N N . PRO B 1 113 ? 17.234 -10.93 -15.773 1 90.88 113 PRO B N 1
ATOM 4763 C CA . PRO B 1 113 ? 18.188 -9.977 -15.188 1 90.88 113 PRO B CA 1
ATOM 4764 C C . PRO B 1 113 ? 19.625 -10.305 -15.547 1 90.88 113 PRO B C 1
ATOM 4766 O O . PRO B 1 113 ? 20.375 -9.414 -15.961 1 90.88 113 PRO B O 1
ATOM 4769 N N . ALA B 1 114 ? 19.969 -11.539 -15.453 1 90.06 114 ALA B N 1
ATOM 4770 C CA . ALA B 1 114 ? 21.344 -11.945 -15.711 1 90.06 114 ALA B CA 1
ATOM 4771 C C . ALA B 1 114 ? 21.703 -11.781 -17.188 1 90.06 114 ALA B C 1
ATOM 4773 O O . ALA B 1 114 ? 22.828 -11.398 -17.531 1 90.06 114 ALA B O 1
ATOM 4774 N N . ASN B 1 115 ? 20.781 -12.07 -18.047 1 90.5 115 ASN B N 1
ATOM 4775 C CA . ASN B 1 115 ? 21.031 -11.992 -19.484 1 90.5 115 ASN B CA 1
ATOM 4776 C C . ASN B 1 115 ? 21.125 -10.547 -19.953 1 90.5 115 ASN B C 1
ATOM 4778 O O . ASN B 1 115 ? 21.859 -10.242 -20.906 1 90.5 115 ASN B O 1
ATOM 4782 N N . LEU B 1 116 ? 20.406 -9.695 -19.297 1 93.69 116 LEU B N 1
ATOM 4783 C CA . LEU B 1 116 ? 20.344 -8.297 -19.719 1 93.69 116 LEU B CA 1
ATOM 4784 C C . LEU B 1 116 ? 21.422 -7.469 -19.047 1 93.69 116 LEU B C 1
ATOM 4786 O O . LEU B 1 116 ? 21.766 -6.391 -19.531 1 93.69 116 LEU B O 1
ATOM 4790 N N . ALA B 1 117 ? 21.969 -7.926 -17.969 1 94.94 117 ALA B N 1
ATOM 4791 C CA . ALA B 1 117 ? 22.906 -7.168 -17.125 1 94.94 117 ALA B CA 1
ATOM 4792 C C . ALA B 1 117 ? 24.141 -6.758 -17.938 1 94.94 117 ALA B C 1
ATOM 4794 O O . ALA B 1 117 ? 24.594 -5.613 -17.844 1 94.94 117 ALA B O 1
ATOM 4795 N N . PRO B 1 118 ? 24.766 -7.691 -18.812 1 93.81 118 PRO B N 1
ATOM 4796 C CA . PRO B 1 118 ? 25.938 -7.281 -19.578 1 93.81 118 PRO B CA 1
ATOM 4797 C C . PRO B 1 118 ? 25.641 -6.18 -20.578 1 93.81 118 PRO B C 1
ATOM 4799 O O . PRO B 1 118 ? 26.5 -5.355 -20.875 1 93.81 118 PRO B O 1
ATOM 4802 N N . ILE B 1 119 ? 24.406 -6.109 -21.047 1 92.56 119 ILE B N 1
ATOM 4803 C CA . ILE B 1 119 ? 24.016 -5.145 -22.062 1 92.56 119 ILE B CA 1
ATOM 4804 C C . ILE B 1 119 ? 23.922 -3.752 -21.453 1 92.56 119 ILE B C 1
ATOM 4806 O O . ILE B 1 119 ? 24.328 -2.766 -22.062 1 92.56 119 ILE B O 1
ATOM 4810 N N . TRP B 1 120 ? 23.547 -3.658 -20.141 1 93.75 120 TRP B N 1
ATOM 4811 C CA . TRP B 1 120 ? 23.188 -2.359 -19.578 1 93.75 120 TRP B CA 1
ATOM 4812 C C . TRP B 1 120 ? 24.156 -1.97 -18.469 1 93.75 120 TRP B C 1
ATOM 4814 O O . TRP B 1 120 ? 24.062 -0.881 -17.891 1 93.75 120 TRP B O 1
ATOM 4824 N N . GLY B 1 121 ? 25.109 -2.936 -18.203 1 95.25 121 GLY B N 1
ATOM 4825 C CA . GLY B 1 121 ? 25.984 -2.668 -17.078 1 95.25 121 GLY B CA 1
ATOM 4826 C C . GLY B 1 121 ? 25.234 -2.605 -15.75 1 95.25 121 GLY B C 1
ATOM 4827 O O . GLY B 1 121 ? 25.469 -1.701 -14.945 1 95.25 121 GLY B O 1
ATOM 4828 N N . ALA B 1 122 ? 24.344 -3.529 -15.562 1 96.75 122 ALA B N 1
ATOM 4829 C CA . ALA B 1 122 ? 23.406 -3.453 -14.445 1 96.75 122 ALA B CA 1
ATOM 4830 C C . ALA B 1 122 ? 23.938 -4.219 -13.234 1 96.75 122 ALA B C 1
ATOM 4832 O O . ALA B 1 122 ? 24.672 -5.195 -13.391 1 96.75 122 ALA B O 1
ATOM 4833 N N . LEU B 1 123 ? 23.594 -3.719 -12.07 1 97.75 123 LEU B N 1
ATOM 4834 C CA . LEU B 1 123 ? 23.672 -4.48 -10.828 1 97.75 123 LEU B CA 1
ATOM 4835 C C . LEU B 1 123 ? 22.469 -5.406 -10.672 1 97.75 123 LEU B C 1
ATOM 4837 O O . LEU B 1 123 ? 21.328 -4.973 -10.82 1 97.75 123 LEU B O 1
ATOM 4841 N N . VAL B 1 124 ? 22.734 -6.727 -10.477 1 98.06 124 VAL B N 1
ATOM 4842 C CA . VAL B 1 124 ? 21.641 -7.668 -10.312 1 98.06 124 VAL B CA 1
ATOM 4843 C C . VAL B 1 124 ? 21.5 -8.062 -8.844 1 98.06 124 VAL B C 1
ATOM 4845 O O . VAL B 1 124 ? 22.469 -8.539 -8.234 1 98.06 124 VAL B O 1
ATOM 4848 N N . ILE B 1 125 ? 20.344 -7.828 -8.266 1 98.62 125 ILE B N 1
ATOM 4849 C CA . ILE B 1 125 ? 20.031 -8.18 -6.887 1 98.62 125 ILE B CA 1
ATOM 4850 C C . ILE B 1 125 ? 18.75 -9.031 -6.848 1 98.62 125 ILE B C 1
ATOM 4852 O O . ILE B 1 125 ? 17.812 -8.797 -7.613 1 98.62 125 ILE B O 1
ATOM 4856 N N . SER B 1 126 ? 18.75 -10.055 -6.074 1 98.5 126 SER B N 1
ATOM 4857 C CA . SER B 1 126 ? 17.5 -10.75 -5.789 1 98.5 126 SER B CA 1
ATOM 4858 C C . SER B 1 126 ? 17.109 -10.617 -4.316 1 98.5 126 SER B C 1
ATOM 4860 O O . SER B 1 126 ? 17.984 -10.523 -3.451 1 98.5 126 SER B O 1
ATOM 4862 N N . LEU B 1 127 ? 15.883 -10.5 -4.02 1 98.81 127 LEU B N 1
ATOM 4863 C CA . LEU B 1 127 ? 15.352 -10.328 -2.672 1 98.81 127 LEU B CA 1
ATOM 4864 C C . LEU B 1 127 ? 14.391 -11.461 -2.318 1 98.81 127 LEU B C 1
ATOM 4866 O O . LEU B 1 127 ? 13.328 -11.594 -2.93 1 98.81 127 LEU B O 1
ATOM 4870 N N . GLU B 1 128 ? 14.789 -12.305 -1.363 1 98.06 128 GLU B N 1
ATOM 4871 C CA . GLU B 1 128 ? 13.953 -13.422 -0.927 1 98.06 128 GLU B CA 1
ATOM 4872 C C . GLU B 1 128 ? 12.672 -12.922 -0.263 1 98.06 128 GLU B C 1
ATOM 4874 O O . GLU B 1 128 ? 12.688 -11.914 0.452 1 98.06 128 GLU B O 1
ATOM 4879 N N . HIS B 1 129 ? 11.578 -13.555 -0.517 1 98.25 129 HIS B N 1
ATOM 4880 C CA . HIS B 1 129 ? 10.289 -13.188 0.063 1 98.25 129 HIS B CA 1
ATOM 4881 C C . HIS B 1 129 ? 10.266 -13.453 1.564 1 98.25 129 HIS B C 1
ATOM 4883 O O . HIS B 1 129 ? 10.773 -14.477 2.025 1 98.25 129 HIS B O 1
ATOM 4889 N N . ARG B 1 130 ? 9.734 -12.508 2.291 1 97.88 130 ARG B N 1
ATOM 4890 C CA . ARG B 1 130 ? 9.555 -12.773 3.715 1 97.88 130 ARG B CA 1
ATOM 4891 C C . ARG B 1 130 ? 8.812 -14.086 3.943 1 97.88 130 ARG B C 1
ATOM 4893 O O . ARG B 1 130 ? 7.887 -14.414 3.203 1 97.88 130 ARG B O 1
ATOM 4900 N N . PHE B 1 131 ? 9.266 -14.883 4.988 1 96.69 131 PHE B N 1
ATOM 4901 C CA . PHE B 1 131 ? 8.641 -16.109 5.492 1 96.69 131 PHE B CA 1
ATOM 4902 C C . PHE B 1 131 ? 8.906 -17.281 4.555 1 96.69 131 PHE B C 1
ATOM 4904 O O . PHE B 1 131 ? 8.352 -18.359 4.734 1 96.69 131 PHE B O 1
ATOM 4911 N N . TYR B 1 132 ? 9.703 -17.125 3.527 1 95.62 132 TYR B N 1
ATOM 4912 C CA . TYR B 1 132 ? 10.148 -18.234 2.689 1 95.62 132 TYR B CA 1
ATOM 4913 C C . TYR B 1 132 ? 11.664 -18.375 2.746 1 95.62 132 TYR B C 1
ATOM 4915 O O . TYR B 1 132 ? 12.367 -17.453 3.158 1 95.62 132 TYR B O 1
ATOM 4923 N N . GLY B 1 133 ? 12.172 -19.562 2.309 1 93.31 133 GLY B N 1
ATOM 4924 C CA . GLY B 1 133 ? 13.602 -19.797 2.4 1 93.31 133 GLY B CA 1
ATOM 4925 C C . GLY B 1 133 ? 14.141 -19.641 3.809 1 93.31 133 GLY B C 1
ATOM 4926 O O . GLY B 1 133 ? 13.617 -20.234 4.75 1 93.31 133 GLY B O 1
ATOM 4927 N N . LEU B 1 134 ? 15.141 -18.75 3.893 1 93.56 134 LEU B N 1
ATOM 4928 C CA . LEU B 1 134 ? 15.734 -18.516 5.203 1 93.56 134 LEU B CA 1
ATOM 4929 C C . LEU B 1 134 ? 15.258 -17.203 5.801 1 93.56 134 LEU B C 1
ATOM 4931 O O . LEU B 1 134 ? 15.602 -16.859 6.934 1 93.56 134 LEU B O 1
ATOM 4935 N N . SER B 1 135 ? 14.43 -16.516 5.043 1 96.06 135 SER B N 1
ATOM 4936 C CA . SER B 1 135 ? 13.898 -15.234 5.496 1 96.06 135 SER B CA 1
ATOM 4937 C C . SER B 1 135 ? 12.664 -15.422 6.375 1 96.06 135 SER B C 1
ATOM 4939 O O . SER B 1 135 ? 11.586 -14.922 6.051 1 96.06 135 SER B O 1
ATOM 4941 N N . ILE B 1 136 ? 12.797 -16.172 7.465 1 95.06 136 ILE B N 1
ATOM 4942 C CA . ILE B 1 136 ? 11.719 -16.531 8.383 1 95.06 136 ILE B CA 1
ATOM 4943 C C . ILE B 1 136 ? 12 -15.945 9.766 1 95.06 136 ILE B C 1
ATOM 4945 O O . ILE B 1 136 ? 13.133 -16 10.25 1 95.06 136 ILE B O 1
ATOM 4949 N N . PRO B 1 137 ? 10.961 -15.312 10.336 1 92.88 137 PRO B N 1
ATOM 4950 C CA . PRO B 1 137 ? 11.172 -14.82 11.703 1 92.88 137 PRO B CA 1
ATOM 4951 C C . PRO B 1 137 ? 11.656 -15.914 12.656 1 92.88 137 PRO B C 1
ATOM 4953 O O . PRO B 1 137 ? 11.25 -17.078 12.531 1 92.88 137 PRO B O 1
ATOM 4956 N N . ALA B 1 138 ? 12.406 -15.492 13.656 1 88.62 138 ALA B N 1
ATOM 4957 C CA . ALA B 1 138 ? 12.992 -16.422 14.617 1 88.62 138 ALA B CA 1
ATOM 4958 C C . ALA B 1 138 ? 11.898 -17.172 15.375 1 88.62 138 ALA B C 1
ATOM 4960 O O . ALA B 1 138 ? 12.094 -18.328 15.766 1 88.62 138 ALA B O 1
ATOM 4961 N N . GLU B 1 139 ? 10.727 -16.547 15.453 1 90.31 139 GLU B N 1
ATOM 4962 C CA . GLU B 1 139 ? 9.633 -17.109 16.25 1 90.31 139 GLU B CA 1
ATOM 4963 C C . GLU B 1 139 ? 8.898 -18.203 15.477 1 90.31 139 GLU B C 1
ATOM 4965 O O . GLU B 1 139 ? 8.094 -18.938 16.047 1 90.31 139 GLU B O 1
ATOM 4970 N N . GLY B 1 140 ? 9.211 -18.312 14.227 1 91.31 140 GLY B N 1
ATOM 4971 C CA . GLY B 1 140 ? 8.703 -19.453 13.484 1 91.31 140 GLY B CA 1
ATOM 4972 C C . GLY B 1 140 ? 7.512 -19.109 12.609 1 91.31 140 GLY B C 1
ATOM 4973 O O . GLY B 1 140 ? 7.469 -18.031 12.008 1 91.31 140 GLY B O 1
ATOM 4974 N N . LEU B 1 141 ? 6.566 -20.125 12.414 1 95 141 LEU B N 1
ATOM 4975 C CA . LEU B 1 141 ? 5.531 -20.016 11.391 1 95 141 LEU B CA 1
ATOM 4976 C C . LEU B 1 141 ? 4.145 -20.219 12 1 95 141 LEU B C 1
ATOM 4978 O O . LEU B 1 141 ? 3.225 -20.672 11.312 1 95 141 LEU B O 1
ATOM 4982 N N . ASP B 1 142 ? 4.004 -19.984 13.273 1 95.06 142 ASP B N 1
ATOM 4983 C CA . ASP B 1 142 ? 2.664 -20.094 13.844 1 95.06 142 ASP B CA 1
ATOM 4984 C C . ASP B 1 142 ? 1.784 -18.922 13.398 1 95.06 142 ASP B C 1
ATOM 4986 O O . ASP B 1 142 ? 2.242 -18.047 12.672 1 95.06 142 ASP B O 1
ATOM 4990 N N . MET B 1 143 ? 0.572 -18.969 13.797 1 95.25 143 MET B N 1
ATOM 4991 C CA . MET B 1 143 ? -0.395 -17.984 13.312 1 95.25 143 MET B CA 1
ATOM 4992 C C . MET B 1 143 ? -0.025 -16.578 13.781 1 95.25 143 MET B C 1
ATOM 4994 O O . MET B 1 143 ? -0.291 -15.602 13.086 1 95.25 143 MET B O 1
ATOM 4998 N N . ALA B 1 144 ? 0.611 -16.484 14.922 1 94.38 144 ALA B N 1
ATOM 4999 C CA . ALA B 1 144 ? 1.035 -15.195 15.461 1 94.38 144 ALA B CA 1
ATOM 5000 C C . ALA B 1 144 ? 2.059 -14.531 14.547 1 94.38 144 ALA B C 1
ATOM 5002 O O . ALA B 1 144 ? 2.176 -13.305 14.531 1 94.38 144 ALA B O 1
ATOM 5003 N N . GLN B 1 145 ? 2.787 -15.328 13.797 1 95.62 145 GLN B N 1
ATOM 5004 C CA . GLN B 1 145 ? 3.787 -14.797 12.875 1 95.62 145 GLN B CA 1
ATOM 5005 C C . GLN B 1 145 ? 3.244 -14.742 11.445 1 95.62 145 GLN B C 1
ATOM 5007 O O . GLN B 1 145 ? 3.492 -13.773 10.727 1 95.62 145 GLN B O 1
ATOM 5012 N N . LEU B 1 146 ? 2.418 -15.719 11.055 1 97 146 LEU B N 1
ATOM 5013 C CA . LEU B 1 146 ? 1.955 -15.828 9.68 1 97 146 LEU B CA 1
ATOM 5014 C C . LEU B 1 146 ? 1.125 -14.609 9.289 1 97 146 LEU B C 1
ATOM 5016 O O . LEU B 1 146 ? 1.009 -14.289 8.102 1 97 146 LEU B O 1
ATOM 5020 N N . ARG B 1 147 ? 0.611 -13.961 10.297 1 96.44 147 ARG B N 1
ATOM 5021 C CA . ARG B 1 147 ? -0.216 -12.797 10.016 1 96.44 147 ARG B CA 1
ATOM 5022 C C . ARG B 1 147 ? 0.591 -11.711 9.305 1 96.44 147 ARG B C 1
ATOM 5024 O O . ARG B 1 147 ? 0.021 -10.797 8.703 1 96.44 147 ARG B O 1
ATOM 5031 N N . PHE B 1 148 ? 1.979 -11.773 9.375 1 97.94 148 PHE B N 1
ATOM 5032 C CA . PHE B 1 148 ? 2.846 -10.789 8.742 1 97.94 148 PHE B CA 1
ATOM 5033 C C . PHE B 1 148 ? 3.318 -11.281 7.375 1 97.94 148 PHE B C 1
ATOM 5035 O O . PHE B 1 148 ? 4.262 -10.727 6.805 1 97.94 148 PHE B O 1
ATOM 5042 N N . LEU B 1 149 ? 2.754 -12.375 6.914 1 98.19 149 LEU B N 1
ATOM 5043 C CA . LEU B 1 149 ? 3.01 -12.898 5.574 1 98.19 149 LEU B CA 1
ATOM 5044 C C . LEU B 1 149 ? 1.9 -12.484 4.613 1 98.19 149 LEU B C 1
ATOM 5046 O O . LEU B 1 149 ? 0.772 -12.969 4.715 1 98.19 149 LEU B O 1
ATOM 5050 N N . SER B 1 150 ? 2.219 -11.594 3.723 1 98.44 150 SER B N 1
ATOM 5051 C CA . SER B 1 150 ? 1.314 -11.211 2.645 1 98.44 150 SER B CA 1
ATOM 5052 C C . SER B 1 150 ? 2.064 -10.508 1.518 1 98.44 150 SER B C 1
ATOM 5054 O O . SER B 1 150 ? 3.221 -10.109 1.687 1 98.44 150 SER B O 1
ATOM 5056 N N . SER B 1 151 ? 1.439 -10.375 0.394 1 98.75 151 SER B N 1
ATOM 5057 C CA . SER B 1 151 ? 1.986 -9.617 -0.723 1 98.75 151 SER B CA 1
ATOM 5058 C C . SER B 1 151 ? 2.189 -8.148 -0.347 1 98.75 151 SER B C 1
ATOM 5060 O O . SER B 1 151 ? 3.152 -7.52 -0.787 1 98.75 151 SER B O 1
ATOM 5062 N N . ARG B 1 152 ? 1.312 -7.598 0.487 1 98.19 152 ARG B N 1
ATOM 5063 C CA . ARG B 1 152 ? 1.403 -6.203 0.908 1 98.19 152 ARG B CA 1
ATOM 5064 C C . ARG B 1 152 ? 2.646 -5.969 1.758 1 98.19 152 ARG B C 1
ATOM 5066 O O . ARG B 1 152 ? 3.367 -4.988 1.554 1 98.19 152 ARG B O 1
ATOM 5073 N N . HIS B 1 153 ? 2.9 -6.891 2.678 1 98.44 153 HIS B N 1
ATOM 5074 C CA . HIS B 1 153 ? 4.117 -6.832 3.479 1 98.44 153 HIS B CA 1
ATOM 5075 C C . HIS B 1 153 ? 5.359 -6.965 2.605 1 98.44 153 HIS B C 1
ATOM 5077 O O . HIS B 1 153 ? 6.344 -6.246 2.803 1 98.44 153 HIS B O 1
ATOM 5083 N N . ALA B 1 154 ? 5.277 -7.898 1.682 1 98.75 154 ALA B N 1
ATOM 5084 C CA . ALA B 1 154 ? 6.414 -8.141 0.793 1 98.75 154 ALA B CA 1
ATOM 5085 C C . ALA B 1 154 ? 6.746 -6.887 -0.018 1 98.75 154 ALA B C 1
ATOM 5087 O O . ALA B 1 154 ? 7.922 -6.59 -0.253 1 98.75 154 ALA B O 1
ATOM 5088 N N . LEU B 1 155 ? 5.746 -6.137 -0.489 1 98.75 155 LEU B N 1
ATOM 5089 C CA . LEU B 1 155 ? 5.969 -4.914 -1.253 1 98.75 155 LEU B CA 1
ATOM 5090 C C . LEU B 1 155 ? 6.594 -3.832 -0.377 1 98.75 155 LEU B C 1
ATOM 5092 O O . LEU B 1 155 ? 7.453 -3.076 -0.836 1 98.75 155 LEU B O 1
ATOM 5096 N N . ALA B 1 156 ? 6.125 -3.758 0.863 1 98 156 ALA B N 1
ATOM 5097 C CA . ALA B 1 156 ? 6.754 -2.822 1.791 1 98 156 ALA B CA 1
ATOM 5098 C C . ALA B 1 156 ? 8.227 -3.17 2.01 1 98 156 ALA B C 1
ATOM 5100 O O . ALA B 1 156 ? 9.062 -2.279 2.143 1 98 156 ALA B O 1
ATOM 5101 N N . ASP B 1 157 ? 8.562 -4.496 2.059 1 98.38 157 ASP B N 1
ATOM 5102 C CA . ASP B 1 157 ? 9.953 -4.938 2.154 1 98.38 157 ASP B CA 1
ATOM 5103 C C . ASP B 1 157 ? 10.766 -4.449 0.959 1 98.38 157 ASP B C 1
ATOM 5105 O O . ASP B 1 157 ? 11.922 -4.043 1.112 1 98.38 157 ASP B O 1
ATOM 5109 N N . ALA B 1 158 ? 10.156 -4.566 -0.196 1 98.69 158 ALA B N 1
ATOM 5110 C CA . ALA B 1 158 ? 10.867 -4.145 -1.401 1 98.69 158 ALA B CA 1
ATOM 5111 C C . ALA B 1 158 ? 11.219 -2.662 -1.34 1 98.69 158 ALA B C 1
ATOM 5113 O O . ALA B 1 158 ? 12.328 -2.268 -1.703 1 98.69 158 ALA B O 1
ATOM 5114 N N . ALA B 1 159 ? 10.32 -1.842 -0.881 1 97.44 159 ALA B N 1
ATOM 5115 C CA . ALA B 1 159 ? 10.57 -0.409 -0.741 1 97.44 159 ALA B CA 1
ATOM 5116 C C . ALA B 1 159 ? 11.68 -0.14 0.266 1 97.44 159 ALA B C 1
ATOM 5118 O O . ALA B 1 159 ? 12.578 0.665 0.007 1 97.44 159 ALA B O 1
ATOM 5119 N N . SER B 1 160 ? 11.594 -0.825 1.401 1 96.56 160 SER B N 1
ATOM 5120 C CA . SER B 1 160 ? 12.617 -0.688 2.432 1 96.56 160 SER B CA 1
ATOM 5121 C C . SER B 1 160 ? 13.969 -1.17 1.931 1 96.56 160 SER B C 1
ATOM 5123 O O . SER B 1 160 ? 15 -0.548 2.209 1 96.56 160 SER B O 1
ATOM 5125 N N . ALA B 1 161 ? 13.953 -2.279 1.219 1 98.19 161 ALA B N 1
ATOM 5126 C CA . ALA B 1 161 ? 15.188 -2.836 0.672 1 98.19 161 ALA B CA 1
ATOM 5127 C C . ALA B 1 161 ? 15.828 -1.876 -0.329 1 98.19 161 ALA B C 1
ATOM 5129 O O . ALA B 1 161 ? 17.047 -1.738 -0.373 1 98.19 161 ALA B O 1
ATOM 5130 N N . HIS B 1 162 ? 14.992 -1.267 -1.175 1 97.75 162 HIS B N 1
ATOM 5131 C CA . HIS B 1 162 ? 15.5 -0.278 -2.119 1 97.75 162 HIS B CA 1
ATOM 5132 C C . HIS B 1 162 ? 16.344 0.777 -1.414 1 97.75 162 HIS B C 1
ATOM 5134 O O . HIS B 1 162 ? 17.453 1.097 -1.861 1 97.75 162 HIS B O 1
ATOM 5140 N N . LEU B 1 163 ? 15.82 1.284 -0.312 1 94.12 163 LEU B N 1
ATOM 5141 C CA . LEU B 1 163 ? 16.5 2.332 0.444 1 94.12 163 LEU B CA 1
ATOM 5142 C C . LEU B 1 163 ? 17.828 1.826 1.01 1 94.12 163 LEU B C 1
ATOM 5144 O O . LEU B 1 163 ? 18.859 2.465 0.834 1 94.12 163 LEU B O 1
ATOM 5148 N N . THR B 1 164 ? 17.781 0.687 1.639 1 96.06 164 THR B N 1
ATOM 5149 C CA . THR B 1 164 ? 18.953 0.154 2.336 1 96.06 164 THR B CA 1
ATOM 5150 C C . THR B 1 164 ? 20.016 -0.297 1.343 1 96.06 164 THR B C 1
ATOM 5152 O O . THR B 1 164 ? 21.203 -0.021 1.529 1 96.06 164 THR B O 1
ATOM 5155 N N . LEU B 1 165 ? 19.609 -0.976 0.295 1 97.75 165 LEU B N 1
ATOM 5156 C CA . LEU B 1 165 ? 20.547 -1.52 -0.67 1 97.75 165 LEU B CA 1
ATOM 5157 C C . LEU B 1 165 ? 21.188 -0.406 -1.501 1 97.75 165 LEU B C 1
ATOM 5159 O O . LEU B 1 165 ? 22.344 -0.51 -1.915 1 97.75 165 LEU B O 1
ATOM 5163 N N . SER B 1 166 ? 20.406 0.669 -1.766 1 96.81 166 SER B N 1
ATOM 5164 C CA . SER B 1 166 ? 20.984 1.824 -2.447 1 96.81 166 SER B CA 1
ATOM 5165 C C . SER B 1 166 ? 22.156 2.406 -1.656 1 96.81 166 SER B C 1
ATOM 5167 O O . SER B 1 166 ? 23.172 2.773 -2.232 1 96.81 166 SER B O 1
ATOM 5169 N N . ARG B 1 167 ? 21.969 2.475 -0.358 1 95.5 167 ARG B N 1
ATOM 5170 C CA . ARG B 1 167 ? 23.031 2.982 0.5 1 95.5 167 ARG B CA 1
ATOM 5171 C C . ARG B 1 167 ? 24.203 2.006 0.553 1 95.5 167 ARG B C 1
ATOM 5173 O O . ARG B 1 167 ? 25.359 2.408 0.418 1 95.5 167 ARG B O 1
ATOM 5180 N N . LEU B 1 168 ? 23.938 0.732 0.679 1 96.81 168 LEU B N 1
ATOM 5181 C CA . LEU B 1 168 ? 24.938 -0.306 0.855 1 96.81 168 LEU B CA 1
ATOM 5182 C C . LEU B 1 168 ? 25.828 -0.424 -0.384 1 96.81 168 LEU B C 1
ATOM 5184 O O . LEU B 1 168 ? 27.031 -0.663 -0.274 1 96.81 168 LEU B O 1
ATOM 5188 N N . PHE B 1 169 ? 25.234 -0.255 -1.562 1 97 169 PHE B N 1
ATOM 5189 C CA . PHE B 1 169 ? 25.984 -0.479 -2.797 1 97 169 PHE B CA 1
ATOM 5190 C C . PHE B 1 169 ? 26.281 0.843 -3.494 1 97 169 PHE B C 1
ATOM 5192 O O . PHE B 1 169 ? 26.719 0.857 -4.648 1 97 169 PHE B O 1
ATOM 5199 N N . ASN B 1 170 ? 25.969 1.982 -2.781 1 96.81 170 ASN B N 1
ATOM 5200 C CA . ASN B 1 170 ? 26.234 3.324 -3.289 1 96.81 170 ASN B CA 1
ATOM 5201 C C . ASN B 1 170 ? 25.594 3.547 -4.652 1 96.81 170 ASN B C 1
ATOM 5203 O O . ASN B 1 170 ? 26.25 3.996 -5.594 1 96.81 170 ASN B O 1
ATOM 5207 N N . VAL B 1 171 ? 24.391 3.049 -4.773 1 97.06 171 VAL B N 1
ATOM 5208 C CA . VAL B 1 171 ? 23.609 3.273 -5.984 1 97.06 171 VAL B CA 1
ATOM 5209 C C . VAL B 1 171 ? 23.125 4.719 -6.023 1 97.06 171 VAL B C 1
ATOM 5211 O O . VAL B 1 171 ? 22.594 5.227 -5.031 1 97.06 171 VAL B O 1
ATOM 5214 N N . SER B 1 172 ? 23.266 5.344 -7.133 1 94.5 172 SER B N 1
ATOM 5215 C CA . SER B 1 172 ? 22.844 6.73 -7.293 1 94.5 172 SER B CA 1
ATOM 5216 C C . SER B 1 172 ? 21.312 6.852 -7.207 1 94.5 172 SER B C 1
ATOM 5218 O O . SER B 1 172 ? 20.594 5.914 -7.559 1 94.5 172 SER B O 1
ATOM 5220 N N . SER B 1 173 ? 20.812 8.031 -6.766 1 89.69 173 SER B N 1
ATOM 5221 C CA . SER B 1 173 ? 19.375 8.273 -6.652 1 89.69 173 SER B CA 1
ATOM 5222 C C . SER B 1 173 ? 18.719 8.336 -8.023 1 89.69 173 SER B C 1
ATOM 5224 O O . SER B 1 173 ? 17.5 8.211 -8.133 1 89.69 173 SER B O 1
ATOM 5226 N N . THR B 1 174 ? 19.531 8.461 -9.062 1 89.31 174 THR B N 1
ATOM 5227 C CA . THR B 1 174 ? 18.969 8.578 -10.406 1 89.31 174 THR B CA 1
ATOM 5228 C C . THR B 1 174 ? 19 7.23 -11.125 1 89.31 174 THR B C 1
ATOM 5230 O O . THR B 1 174 ? 18.484 7.102 -12.234 1 89.31 174 THR B O 1
ATOM 5233 N N . SER B 1 175 ? 19.625 6.242 -10.492 1 94.94 175 SER B N 1
ATOM 5234 C CA . SER B 1 175 ? 19.703 4.918 -11.102 1 94.94 175 SER B CA 1
ATOM 5235 C C . SER B 1 175 ? 18.312 4.285 -11.211 1 94.94 175 SER B C 1
ATOM 5237 O O . SER B 1 175 ? 17.594 4.184 -10.219 1 94.94 175 SER B O 1
ATOM 5239 N N . PRO B 1 176 ? 17.922 3.875 -12.398 1 96.56 176 PRO B N 1
ATOM 5240 C CA . PRO B 1 176 ? 16.625 3.215 -12.523 1 96.56 176 PRO B CA 1
ATOM 5241 C C . PRO B 1 176 ? 16.625 1.783 -11.992 1 96.56 176 PRO B C 1
ATOM 5243 O O . PRO B 1 176 ? 17.547 1.015 -12.289 1 96.56 176 PRO B O 1
ATOM 5246 N N . TRP B 1 177 ? 15.703 1.472 -11.172 1 97.94 177 TRP B N 1
ATOM 5247 C CA . TRP B 1 177 ? 15.492 0.109 -10.695 1 97.94 177 TRP B CA 1
ATOM 5248 C C . TRP B 1 177 ? 14.414 -0.592 -11.523 1 97.94 177 TRP B C 1
ATOM 5250 O O . TRP B 1 177 ? 13.32 -0.058 -11.703 1 97.94 177 TRP B O 1
ATOM 5260 N N . ILE B 1 178 ? 14.695 -1.731 -12.039 1 98.5 178 ILE B N 1
ATOM 5261 C CA . ILE B 1 178 ? 13.742 -2.547 -12.789 1 98.5 178 ILE B CA 1
ATOM 5262 C C . ILE B 1 178 ? 13.438 -3.826 -12.016 1 98.5 178 ILE B C 1
ATOM 5264 O O . ILE B 1 178 ? 14.344 -4.57 -11.641 1 98.5 178 ILE B O 1
ATOM 5268 N N . CYS B 1 179 ? 12.141 -4.086 -11.766 1 98.62 179 CYS B N 1
ATOM 5269 C CA . CYS B 1 179 ? 11.727 -5.285 -11.039 1 98.62 179 CYS B CA 1
ATOM 5270 C C . CYS B 1 179 ? 11.414 -6.422 -12 1 98.62 179 CYS B C 1
ATOM 5272 O O . CYS B 1 179 ? 10.828 -6.195 -13.062 1 98.62 179 CYS B O 1
ATOM 5274 N N . PHE B 1 180 ? 11.875 -7.547 -11.633 1 98.69 180 PHE B N 1
ATOM 5275 C CA . PHE B 1 180 ? 11.594 -8.773 -12.367 1 98.69 180 PHE B CA 1
ATOM 5276 C C . PHE B 1 180 ? 10.961 -9.82 -11.453 1 98.69 180 PHE B C 1
ATOM 5278 O O . PHE B 1 180 ? 11.273 -9.875 -10.266 1 98.69 180 PHE B O 1
ATOM 5285 N N . GLY B 1 181 ? 10.094 -10.664 -11.961 1 98.19 181 GLY B N 1
ATOM 5286 C CA . GLY B 1 181 ? 9.523 -11.789 -11.242 1 98.19 181 GLY B CA 1
ATOM 5287 C C . GLY B 1 181 ? 8.711 -12.711 -12.125 1 98.19 181 GLY B C 1
ATOM 5288 O O . GLY B 1 181 ? 8.297 -12.32 -13.219 1 98.19 181 GLY B O 1
ATOM 5289 N N . GLY B 1 182 ? 8.539 -13.914 -11.711 1 97.88 182 GLY B N 1
ATOM 5290 C CA . GLY B 1 182 ? 7.723 -14.914 -12.375 1 97.88 182 GLY B CA 1
ATOM 5291 C C . GLY B 1 182 ? 6.664 -15.516 -11.477 1 97.88 182 GLY B C 1
ATOM 5292 O O . GLY B 1 182 ? 6.902 -15.734 -10.289 1 97.88 182 GLY B O 1
ATOM 5293 N N . SER B 1 183 ? 5.551 -15.836 -12.094 1 97.94 183 SER B N 1
ATOM 5294 C CA . SER B 1 183 ? 4.457 -16.406 -11.32 1 97.94 183 SER B CA 1
ATOM 5295 C C . SER B 1 183 ? 3.99 -15.445 -10.234 1 97.94 183 SER B C 1
ATOM 5297 O O . SER B 1 183 ? 3.701 -14.281 -10.508 1 97.94 183 SER B O 1
ATOM 5299 N N . TYR B 1 184 ? 3.854 -15.883 -8.992 1 98.38 184 TYR B N 1
ATOM 5300 C CA . TYR B 1 184 ? 3.492 -15.008 -7.887 1 98.38 184 TYR B CA 1
ATOM 5301 C C . TYR B 1 184 ? 4.477 -13.852 -7.766 1 98.38 184 TYR B C 1
ATOM 5303 O O . TYR B 1 184 ? 4.07 -12.703 -7.566 1 98.38 184 TYR B O 1
ATOM 5311 N N . ALA B 1 185 ? 5.723 -14.117 -7.934 1 98.62 185 ALA B N 1
ATOM 5312 C CA . ALA B 1 185 ? 6.734 -13.062 -7.906 1 98.62 185 ALA B CA 1
ATOM 5313 C C . ALA B 1 185 ? 6.555 -12.094 -9.078 1 98.62 185 ALA B C 1
ATOM 5315 O O . ALA B 1 185 ? 6.922 -10.922 -8.977 1 98.62 185 ALA B O 1
ATOM 5316 N N . GLY B 1 186 ? 6.039 -12.578 -10.203 1 98.81 186 GLY B N 1
ATOM 5317 C CA . GLY B 1 186 ? 5.688 -11.688 -11.289 1 98.81 186 GLY B CA 1
ATOM 5318 C C . GLY B 1 186 ? 4.613 -10.68 -10.922 1 98.81 186 GLY B C 1
ATOM 5319 O O . GLY B 1 186 ? 4.695 -9.508 -11.297 1 98.81 186 GLY B O 1
ATOM 5320 N N . SER B 1 187 ? 3.574 -11.195 -10.219 1 98.88 187 SER B N 1
ATOM 5321 C CA . SER B 1 187 ? 2.564 -10.281 -9.688 1 98.88 187 SER B CA 1
ATOM 5322 C C . SER B 1 187 ? 3.188 -9.234 -8.773 1 98.88 187 SER B C 1
ATOM 5324 O O . SER B 1 187 ? 2.846 -8.055 -8.852 1 98.88 187 SER B O 1
ATOM 5326 N N . LEU B 1 188 ? 4.117 -9.688 -7.906 1 98.88 188 LEU B N 1
ATOM 5327 C CA . LEU B 1 188 ? 4.789 -8.758 -7.004 1 98.88 188 LEU B CA 1
ATOM 5328 C C . LEU B 1 188 ? 5.555 -7.695 -7.785 1 98.88 188 LEU B C 1
ATOM 5330 O O . LEU B 1 188 ? 5.555 -6.523 -7.41 1 98.88 188 LEU B O 1
ATOM 5334 N N . ALA B 1 189 ? 6.211 -8.117 -8.852 1 98.88 189 ALA B N 1
ATOM 5335 C CA . ALA B 1 189 ? 6.945 -7.16 -9.672 1 98.88 189 ALA B CA 1
ATOM 5336 C C . ALA B 1 189 ? 6.008 -6.105 -10.258 1 98.88 189 ALA B C 1
ATOM 5338 O O . ALA B 1 189 ? 6.293 -4.906 -10.188 1 98.88 189 ALA B O 1
ATOM 5339 N N . ALA B 1 190 ? 4.906 -6.566 -10.805 1 98.88 190 ALA B N 1
ATOM 5340 C CA . ALA B 1 190 ? 3.924 -5.637 -11.359 1 98.88 190 ALA B CA 1
ATOM 5341 C C . ALA B 1 190 ? 3.381 -4.703 -10.281 1 98.88 190 ALA B C 1
ATOM 5343 O O . ALA B 1 190 ? 3.266 -3.494 -10.508 1 98.88 190 ALA B O 1
ATOM 5344 N N . TRP B 1 191 ? 3.068 -5.258 -9.148 1 98.88 191 TRP B N 1
ATOM 5345 C CA . TRP B 1 191 ? 2.48 -4.492 -8.055 1 98.88 191 TRP B CA 1
ATOM 5346 C C . TRP B 1 191 ? 3.5 -3.531 -7.453 1 98.88 191 TRP B C 1
ATOM 5348 O O . TRP B 1 191 ? 3.139 -2.455 -6.977 1 98.88 191 TRP B O 1
ATOM 5358 N N . ALA B 1 192 ? 4.812 -3.922 -7.48 1 98.75 192 ALA B N 1
ATOM 5359 C CA . ALA B 1 192 ? 5.855 -3.016 -7.004 1 98.75 192 ALA B CA 1
ATOM 5360 C C . ALA B 1 192 ? 5.871 -1.724 -7.816 1 98.75 192 ALA B C 1
ATOM 5362 O O . ALA B 1 192 ? 5.941 -0.629 -7.254 1 98.75 192 ALA B O 1
ATOM 5363 N N . ARG B 1 193 ? 5.793 -1.855 -9.117 1 98.31 193 ARG B N 1
ATOM 5364 C CA . ARG B 1 193 ? 5.723 -0.674 -9.969 1 98.31 193 ARG B CA 1
ATOM 5365 C C . ARG B 1 193 ? 4.426 0.093 -9.742 1 98.31 193 ARG B C 1
ATOM 5367 O O . ARG B 1 193 ? 4.422 1.326 -9.727 1 98.31 193 ARG B O 1
ATOM 5374 N N . LEU B 1 194 ? 3.352 -0.622 -9.57 1 98.19 194 LEU B N 1
ATOM 5375 C CA . LEU B 1 194 ? 2.033 -0.035 -9.359 1 98.19 194 LEU B CA 1
ATOM 5376 C C . LEU B 1 194 ? 2.016 0.838 -8.109 1 98.19 194 LEU B C 1
ATOM 5378 O O . LEU B 1 194 ? 1.523 1.968 -8.141 1 98.19 194 LEU B O 1
ATOM 5382 N N . LYS B 1 195 ? 2.562 0.334 -7.016 1 98.44 195 LYS B N 1
ATOM 5383 C CA . LYS B 1 195 ? 2.438 0.974 -5.707 1 98.44 195 LYS B CA 1
ATOM 5384 C C . LYS B 1 195 ? 3.578 1.96 -5.469 1 98.44 195 LYS B C 1
ATOM 5386 O O . LYS B 1 195 ? 3.432 2.91 -4.695 1 98.44 195 LYS B O 1
ATOM 5391 N N . PHE B 1 196 ? 4.793 1.724 -6.117 1 98.19 196 PHE B N 1
ATOM 5392 C CA . PHE B 1 196 ? 5.98 2.516 -5.824 1 98.19 196 PHE B CA 1
ATOM 5393 C C . PHE B 1 196 ? 6.637 3.004 -7.113 1 98.19 196 PHE B C 1
ATOM 5395 O O . PHE B 1 196 ? 7.82 2.754 -7.348 1 98.19 196 PHE B O 1
ATOM 5402 N N . PRO B 1 197 ? 5.934 3.76 -7.902 1 96.44 197 PRO B N 1
ATOM 5403 C CA . PRO B 1 197 ? 6.504 4.23 -9.164 1 96.44 197 PRO B CA 1
ATOM 5404 C C . PRO B 1 197 ? 7.691 5.168 -8.961 1 96.44 197 PRO B C 1
ATOM 5406 O O . PRO B 1 197 ? 8.5 5.355 -9.875 1 96.44 197 PRO B O 1
ATOM 5409 N N . HIS B 1 198 ? 7.855 5.758 -7.754 1 95.44 198 HIS B N 1
ATOM 5410 C CA . HIS B 1 198 ? 8.969 6.645 -7.449 1 95.44 198 HIS B CA 1
ATOM 5411 C C . HIS B 1 198 ? 10.234 5.855 -7.125 1 95.44 198 HIS B C 1
ATOM 5413 O O . HIS B 1 198 ? 11.336 6.406 -7.121 1 95.44 198 HIS B O 1
ATOM 5419 N N . LEU B 1 199 ? 10.094 4.57 -6.844 1 97.56 199 LEU B N 1
ATOM 5420 C CA . LEU B 1 199 ? 11.242 3.738 -6.492 1 97.56 199 LEU B CA 1
ATOM 5421 C C . LEU B 1 199 ? 11.617 2.811 -7.641 1 97.56 199 LEU B C 1
ATOM 5423 O O . LEU B 1 199 ? 12.797 2.576 -7.898 1 97.56 199 LEU B O 1
ATOM 5427 N N . PHE B 1 200 ? 10.602 2.268 -8.281 1 97.94 200 PHE B N 1
ATOM 5428 C CA . PHE B 1 200 ? 10.82 1.282 -9.328 1 97.94 200 PHE B CA 1
ATOM 5429 C C . PHE B 1 200 ? 10.414 1.842 -10.688 1 97.94 200 PHE B C 1
ATOM 5431 O O . PHE B 1 200 ? 9.234 2.109 -10.93 1 97.94 200 PHE B O 1
ATOM 5438 N N . PHE B 1 201 ? 11.367 1.921 -11.562 1 97.12 201 PHE B N 1
ATOM 5439 C CA . PHE B 1 201 ? 11.227 2.598 -12.844 1 97.12 201 PHE B CA 1
ATOM 5440 C C . PHE B 1 201 ? 10.344 1.792 -13.789 1 97.12 201 PHE B C 1
ATOM 5442 O O . PHE B 1 201 ? 9.539 2.359 -14.531 1 97.12 201 PHE B O 1
ATOM 5449 N N . ALA B 1 202 ? 10.492 0.496 -13.781 1 98 202 ALA B N 1
ATOM 5450 C CA . ALA B 1 202 ? 9.734 -0.411 -14.641 1 98 202 ALA B CA 1
ATOM 5451 C C . ALA B 1 202 ? 9.711 -1.823 -14.062 1 98 202 ALA B C 1
ATOM 5453 O O . ALA B 1 202 ? 10.438 -2.121 -13.109 1 98 202 ALA B O 1
ATOM 5454 N N . SER B 1 203 ? 8.797 -2.662 -14.633 1 98.62 203 SER B N 1
ATOM 5455 C CA . SER B 1 203 ? 8.734 -4.055 -14.203 1 98.62 203 SER B CA 1
ATOM 5456 C C . SER B 1 203 ? 8.484 -4.988 -15.383 1 98.62 203 SER B C 1
ATOM 5458 O O . SER B 1 203 ? 7.75 -4.641 -16.312 1 98.62 203 SER B O 1
ATOM 5460 N N . ILE B 1 204 ? 9.172 -6.078 -15.344 1 98.69 204 ILE B N 1
ATOM 5461 C CA . ILE B 1 204 ? 8.883 -7.207 -16.219 1 98.69 204 ILE B CA 1
ATOM 5462 C C . ILE B 1 204 ? 8.219 -8.328 -15.422 1 98.69 204 ILE B C 1
ATOM 5464 O O . ILE B 1 204 ? 8.844 -8.93 -14.547 1 98.69 204 ILE B O 1
ATOM 5468 N N . ALA B 1 205 ? 6.965 -8.594 -15.711 1 98.81 205 ALA B N 1
ATOM 5469 C CA . ALA B 1 205 ? 6.152 -9.555 -14.969 1 98.81 205 ALA B CA 1
ATOM 5470 C C . ALA B 1 205 ? 5.836 -10.781 -15.82 1 98.81 205 ALA B C 1
ATOM 5472 O O . ALA B 1 205 ? 4.949 -10.734 -16.672 1 98.81 205 ALA B O 1
ATOM 5473 N N . SER B 1 206 ? 6.508 -11.898 -15.523 1 98.75 206 SER B N 1
ATOM 5474 C CA . SER B 1 206 ? 6.344 -13.125 -16.297 1 98.75 206 SER B CA 1
ATOM 5475 C C . SER B 1 206 ? 5.332 -14.055 -15.641 1 98.75 206 SER B C 1
ATOM 5477 O O . SER B 1 206 ? 5.426 -14.344 -14.438 1 98.75 206 SER B O 1
ATOM 5479 N N . SER B 1 207 ? 4.363 -14.57 -16.453 1 98.69 207 SER B N 1
ATOM 5480 C CA . SER B 1 207 ? 3.363 -15.523 -15.984 1 98.69 207 SER B CA 1
ATOM 5481 C C . SER B 1 207 ? 2.725 -15.055 -14.68 1 98.69 207 SER B C 1
ATOM 5483 O O . SER B 1 207 ? 2.594 -15.828 -13.727 1 98.69 207 SER B O 1
ATOM 5485 N N . ALA B 1 208 ? 2.357 -13.734 -14.578 1 98.81 208 ALA B N 1
ATOM 5486 C CA . ALA B 1 208 ? 1.943 -13.086 -13.336 1 98.81 208 ALA B CA 1
ATOM 5487 C C . ALA B 1 208 ? 0.431 -13.164 -13.156 1 98.81 208 ALA B C 1
ATOM 5489 O O . ALA B 1 208 ? -0.317 -12.398 -13.758 1 98.81 208 ALA B O 1
ATOM 5490 N N . PRO B 1 209 ? -0.067 -14.07 -12.352 1 98.75 209 PRO B N 1
ATOM 5491 C CA . PRO B 1 209 ? -1.508 -14.109 -12.094 1 98.75 209 PRO B CA 1
ATOM 5492 C C . PRO B 1 209 ? -1.983 -12.953 -11.219 1 98.75 209 PRO B C 1
ATOM 5494 O O . PRO B 1 209 ? -2.205 -13.125 -10.016 1 98.75 209 PRO B O 1
ATOM 5497 N N . VAL B 1 210 ? -2.328 -11.805 -11.812 1 98.75 210 VAL B N 1
ATOM 5498 C CA . VAL B 1 210 ? -2.633 -10.57 -11.086 1 98.75 210 VAL B CA 1
ATOM 5499 C C . VAL B 1 210 ? -4.094 -10.586 -10.641 1 98.75 210 VAL B C 1
ATOM 5501 O O . VAL B 1 210 ? -4.496 -9.781 -9.797 1 98.75 210 VAL B O 1
ATOM 5504 N N . ARG B 1 211 ? -4.906 -11.461 -11.133 1 98.81 211 ARG B N 1
ATOM 5505 C CA . ARG B 1 211 ? -6.273 -11.617 -10.648 1 98.81 211 ARG B CA 1
ATOM 5506 C C . ARG B 1 211 ? -6.379 -12.781 -9.672 1 98.81 211 ARG B C 1
ATOM 5508 O O . ARG B 1 211 ? -6.078 -13.922 -10.023 1 98.81 211 ARG B O 1
ATOM 5515 N N . ALA B 1 212 ? -6.734 -12.469 -8.438 1 98.69 212 ALA B N 1
ATOM 5516 C CA . ALA B 1 212 ? -7.07 -13.523 -7.492 1 98.69 212 ALA B CA 1
ATOM 5517 C C . ALA B 1 212 ? -8.422 -14.148 -7.824 1 98.69 212 ALA B C 1
ATOM 5519 O O . ALA B 1 212 ? -9.32 -13.469 -8.328 1 98.69 212 ALA B O 1
ATOM 5520 N N . THR B 1 213 ? -8.5 -15.406 -7.605 1 98.5 213 THR B N 1
ATOM 5521 C CA . THR B 1 213 ? -9.734 -16.109 -7.914 1 98.5 213 THR B CA 1
ATOM 5522 C C . THR B 1 213 ? -9.93 -17.297 -6.988 1 98.5 213 THR B C 1
ATOM 5524 O O . THR B 1 213 ? -8.992 -18.062 -6.746 1 98.5 213 THR B O 1
ATOM 5527 N N . LEU B 1 214 ? -11.117 -17.406 -6.457 1 97.81 214 LEU B N 1
ATOM 5528 C CA . LEU B 1 214 ? -11.398 -18.5 -5.539 1 97.81 214 LEU B CA 1
ATOM 5529 C C . LEU B 1 214 ? -11.359 -19.844 -6.262 1 97.81 214 LEU B C 1
ATOM 5531 O O . LEU B 1 214 ? -10.414 -20.625 -6.078 1 97.81 214 LEU B O 1
ATOM 5535 N N . ASP B 1 215 ? -12.219 -20.047 -7.188 1 97.38 215 ASP B N 1
ATOM 5536 C CA . ASP B 1 215 ? -12.281 -21.234 -8.031 1 97.38 215 ASP B CA 1
ATOM 5537 C C . ASP B 1 215 ? -11.508 -21.031 -9.336 1 97.38 215 ASP B C 1
ATOM 5539 O O . ASP B 1 215 ? -11.922 -20.25 -10.188 1 97.38 215 ASP B O 1
ATOM 5543 N N . PHE B 1 216 ? -10.469 -21.766 -9.523 1 97.31 216 PHE B N 1
ATOM 5544 C CA . PHE B 1 216 ? -9.609 -21.625 -10.695 1 97.31 216 PHE B CA 1
ATOM 5545 C C . PHE B 1 216 ? -9.836 -22.781 -11.672 1 97.31 216 PHE B C 1
ATOM 5547 O O . PHE B 1 216 ? -8.883 -23.422 -12.109 1 97.31 216 PHE B O 1
ATOM 5554 N N . SER B 1 217 ? -11.031 -23.062 -12.031 1 96.31 217 SER B N 1
ATOM 5555 C CA . SER B 1 217 ? -11.391 -24.094 -12.984 1 96.31 217 SER B CA 1
ATOM 5556 C C . SER B 1 217 ? -10.805 -23.812 -14.359 1 96.31 217 SER B C 1
ATOM 5558 O O . SER B 1 217 ? -10.523 -24.734 -15.133 1 96.31 217 SER B O 1
ATOM 5560 N N . LYS B 1 218 ? -10.547 -22.516 -14.625 1 96.88 218 LYS B N 1
ATOM 5561 C CA . LYS B 1 218 ? -9.992 -22.125 -15.922 1 96.88 218 LYS B CA 1
ATOM 5562 C C . LYS B 1 218 ? -8.609 -22.719 -16.125 1 96.88 218 LYS B C 1
ATOM 5564 O O . LYS B 1 218 ? -8.156 -22.875 -17.266 1 96.88 218 LYS B O 1
ATOM 5569 N N . TYR B 1 219 ? -7.965 -23.078 -15 1 97.62 219 TYR B N 1
ATOM 5570 C CA . TYR B 1 219 ? -6.711 -23.812 -15.117 1 97.62 219 TYR B CA 1
ATOM 5571 C C . TYR B 1 219 ? -6.883 -25.062 -15.961 1 97.62 219 TYR B C 1
ATOM 5573 O O . TYR B 1 219 ? -6.141 -25.281 -16.922 1 97.62 219 TYR B O 1
ATOM 5581 N N . ASN B 1 220 ? -7.852 -25.859 -15.617 1 97.25 220 ASN B N 1
ATOM 5582 C CA . ASN B 1 220 ? -8.078 -27.141 -16.297 1 97.25 220 ASN B CA 1
ATOM 5583 C C . ASN B 1 220 ? -8.664 -26.922 -17.688 1 97.25 220 ASN B C 1
ATOM 5585 O O . ASN B 1 220 ? -8.516 -27.781 -18.562 1 97.25 220 ASN B O 1
ATOM 5589 N N . ASP B 1 221 ? -9.305 -25.766 -17.922 1 96.56 221 ASP B N 1
ATOM 5590 C CA . ASP B 1 221 ? -9.703 -25.422 -19.281 1 96.56 221 ASP B CA 1
ATOM 5591 C C . ASP B 1 221 ? -8.492 -25.312 -20.203 1 96.56 221 ASP B C 1
ATOM 5593 O O . ASP B 1 221 ? -8.508 -25.828 -21.328 1 96.56 221 ASP B O 1
ATOM 5597 N N . VAL B 1 222 ? -7.496 -24.656 -19.688 1 97.38 222 VAL B N 1
ATOM 5598 C CA . VAL B 1 222 ? -6.289 -24.469 -20.484 1 97.38 222 VAL B CA 1
ATOM 5599 C C . VAL B 1 222 ? -5.57 -25.812 -20.656 1 97.38 222 VAL B C 1
ATOM 5601 O O . VAL B 1 222 ? -5.082 -26.125 -21.734 1 97.38 222 VAL B O 1
ATOM 5604 N N . VAL B 1 223 ? -5.516 -26.609 -19.594 1 98.19 223 VAL B N 1
ATOM 5605 C CA . VAL B 1 223 ? -4.891 -27.938 -19.672 1 98.19 223 VAL B CA 1
ATOM 5606 C C . VAL B 1 223 ? -5.609 -28.781 -20.719 1 98.19 223 VAL B C 1
ATOM 5608 O O . VAL B 1 223 ? -4.965 -29.422 -21.547 1 98.19 223 VAL B O 1
ATOM 5611 N N . SER B 1 224 ? -6.926 -28.75 -20.672 1 97.62 224 SER B N 1
ATOM 5612 C CA . SER B 1 224 ? -7.738 -29.484 -21.641 1 97.62 224 SER B CA 1
ATOM 5613 C C . SER B 1 224 ? -7.418 -29.062 -23.062 1 97.62 224 SER B C 1
ATOM 5615 O O . SER B 1 224 ? -7.195 -29.906 -23.938 1 97.62 224 SER B O 1
ATOM 5617 N N . ARG B 1 225 ? -7.383 -27.781 -23.312 1 97.12 225 ARG B N 1
ATOM 5618 C CA . ARG B 1 225 ? -7.082 -27.25 -24.641 1 97.12 225 ARG B CA 1
ATOM 5619 C C . ARG B 1 225 ? -5.668 -27.641 -25.062 1 97.12 225 ARG B C 1
ATOM 5621 O O . ARG B 1 225 ? -5.438 -27.953 -26.234 1 97.12 225 ARG B O 1
ATOM 5628 N N . SER B 1 226 ? -4.766 -27.609 -24.125 1 97.88 226 SER B N 1
ATOM 5629 C CA . SER B 1 226 ? -3.371 -27.922 -24.422 1 97.88 226 SER B CA 1
ATOM 5630 C C . SER B 1 226 ? -3.197 -29.375 -24.812 1 97.88 226 SER B C 1
ATOM 5632 O O . SER B 1 226 ? -2.35 -29.719 -25.641 1 97.88 226 SER B O 1
ATOM 5634 N N . LEU B 1 227 ? -3.977 -30.281 -24.219 1 98.06 227 LEU B N 1
ATOM 5635 C CA . LEU B 1 227 ? -3.934 -31.688 -24.562 1 98.06 227 LEU B CA 1
ATOM 5636 C C . LEU B 1 227 ? -4.398 -31.938 -25.984 1 98.06 227 LEU B C 1
ATOM 5638 O O . LEU B 1 227 ? -4.156 -33 -26.547 1 98.06 227 LEU B O 1
ATOM 5642 N N . MET B 1 228 ? -5.098 -30.938 -26.562 1 98.06 228 MET B N 1
ATOM 5643 C CA . MET B 1 228 ? -5.562 -31.047 -27.953 1 98.06 228 MET B CA 1
ATOM 5644 C C . MET B 1 228 ? -4.609 -30.344 -28.906 1 98.06 228 MET B C 1
ATOM 5646 O O . MET B 1 228 ? -4.75 -30.469 -30.125 1 98.06 228 MET B O 1
ATOM 5650 N N . ASN B 1 229 ? -3.646 -29.625 -28.406 1 97.69 229 ASN B N 1
ATOM 5651 C CA . ASN B 1 229 ? -2.777 -28.781 -29.203 1 97.69 229 ASN B CA 1
ATOM 5652 C C . ASN B 1 229 ? -1.674 -29.578 -29.891 1 97.69 229 ASN B C 1
ATOM 5654 O O . ASN B 1 229 ? -0.735 -30.031 -29.234 1 97.69 229 ASN B O 1
ATOM 5658 N N . THR B 1 230 ? -1.647 -29.625 -31.172 1 97.5 230 THR B N 1
ATOM 5659 C CA . THR B 1 230 ? -0.726 -30.453 -31.938 1 97.5 230 THR B CA 1
ATOM 5660 C C . THR B 1 230 ? 0.684 -29.875 -31.906 1 97.5 230 THR B C 1
ATOM 5662 O O . THR B 1 230 ? 1.667 -30.609 -32.062 1 97.5 230 THR B O 1
ATOM 5665 N N . ALA B 1 231 ? 0.795 -28.609 -31.656 1 95.75 231 ALA B N 1
ATOM 5666 C CA . ALA B 1 231 ? 2.096 -27.953 -31.656 1 95.75 231 ALA B CA 1
ATOM 5667 C C . ALA B 1 231 ? 2.984 -28.484 -30.547 1 95.75 231 ALA B C 1
ATOM 5669 O O . ALA B 1 231 ? 4.215 -28.469 -30.656 1 95.75 231 ALA B O 1
ATOM 5670 N N . ILE B 1 232 ? 2.311 -29.047 -29.516 1 97.19 232 ILE B N 1
ATOM 5671 C CA . ILE B 1 232 ? 3.119 -29.531 -28.406 1 97.19 232 ILE B CA 1
ATOM 5672 C C . ILE B 1 232 ? 2.877 -31.031 -28.188 1 97.19 232 ILE B C 1
ATOM 5674 O O . ILE B 1 232 ? 3.158 -31.578 -27.125 1 97.19 232 ILE B O 1
ATOM 5678 N N . GLY B 1 233 ? 2.285 -31.656 -29.172 1 97.31 233 GLY B N 1
ATOM 5679 C CA . GLY B 1 233 ? 2.176 -33.094 -29.172 1 97.31 233 GLY B CA 1
ATOM 5680 C C . GLY B 1 233 ? 0.809 -33.594 -28.75 1 97.31 233 GLY B C 1
ATOM 5681 O O . GLY B 1 233 ? 0.601 -34.812 -28.594 1 97.31 233 GLY B O 1
ATOM 5682 N N . GLY B 1 234 ? -0.163 -32.656 -28.562 1 97.62 234 GLY B N 1
ATOM 5683 C CA . GLY B 1 234 ? -1.521 -33.062 -28.219 1 97.62 234 GLY B CA 1
ATOM 5684 C C . GLY B 1 234 ? -2.361 -33.438 -29.422 1 97.62 234 GLY B C 1
ATOM 5685 O O . GLY B 1 234 ? -1.872 -33.406 -30.547 1 97.62 234 GLY B O 1
ATOM 5686 N N . SER B 1 235 ? -3.49 -33.906 -29.172 1 98.06 235 SER B N 1
ATOM 5687 C CA . SER B 1 235 ? -4.504 -34.25 -30.172 1 98.06 235 SER B CA 1
ATOM 5688 C C . SER B 1 235 ? -5.879 -34.406 -29.516 1 98.06 235 SER B C 1
ATOM 5690 O O . SER B 1 235 ? -5.988 -34.531 -28.297 1 98.06 235 SER B O 1
ATOM 5692 N N . LEU B 1 236 ? -6.918 -34.344 -30.359 1 97.69 236 LEU B N 1
ATOM 5693 C CA . LEU B 1 236 ? -8.266 -34.562 -29.844 1 97.69 236 LEU B CA 1
ATOM 5694 C C . LEU B 1 236 ? -8.352 -35.938 -29.172 1 97.69 236 LEU B C 1
ATOM 5696 O O . LEU B 1 236 ? -9.023 -36.062 -28.141 1 97.69 236 LEU B O 1
ATOM 5700 N N . GLU B 1 237 ? -7.652 -36.906 -29.75 1 97.5 237 GLU B N 1
ATOM 5701 C CA . GLU B 1 237 ? -7.645 -38.25 -29.203 1 97.5 237 GLU B CA 1
ATOM 5702 C C . GLU B 1 237 ? -6.969 -38.281 -27.844 1 97.5 237 GLU B C 1
ATOM 5704 O O . GLU B 1 237 ? -7.387 -39.031 -26.953 1 97.5 237 GLU B O 1
ATOM 5709 N N . CYS B 1 238 ? -5.922 -37.469 -27.734 1 97.94 238 CYS B N 1
ATOM 5710 C CA . CYS B 1 238 ? -5.211 -37.438 -26.469 1 97.94 238 CYS B CA 1
ATOM 5711 C C . CYS B 1 238 ? -6.113 -36.938 -25.344 1 97.94 238 CYS B C 1
ATOM 5713 O O . CYS B 1 238 ? -6.172 -37.531 -24.266 1 97.94 238 CYS B O 1
ATOM 5715 N N . ARG B 1 239 ? -6.816 -35.812 -25.578 1 98 239 ARG B N 1
ATOM 5716 C CA . ARG B 1 239 ? -7.746 -35.281 -24.594 1 98 239 ARG B CA 1
ATOM 5717 C C . ARG B 1 239 ? -8.812 -36.312 -24.234 1 98 239 ARG B C 1
ATOM 5719 O O . ARG B 1 239 ? -9.141 -36.469 -23.047 1 98 239 ARG B O 1
ATOM 5726 N N . ALA B 1 240 ? -9.359 -36.969 -25.219 1 97.38 240 ALA B N 1
ATOM 5727 C CA . ALA B 1 240 ? -10.359 -38 -24.984 1 97.38 240 ALA B CA 1
ATOM 5728 C C . ALA B 1 240 ? -9.789 -39.156 -24.141 1 97.38 240 ALA B C 1
ATOM 5730 O O . ALA B 1 240 ? -10.469 -39.688 -23.266 1 97.38 240 ALA B O 1
ATOM 5731 N N . ALA B 1 241 ? -8.578 -39.531 -24.5 1 97.69 241 ALA B N 1
ATOM 5732 C CA . ALA B 1 241 ? -7.918 -40.594 -23.75 1 97.69 241 ALA B CA 1
ATOM 5733 C C . ALA B 1 241 ? -7.711 -40.219 -22.297 1 97.69 241 ALA B C 1
ATOM 5735 O O . ALA B 1 241 ? -7.852 -41.031 -21.391 1 97.69 241 ALA B O 1
ATOM 5736 N N . ALA B 1 242 ? -7.34 -38.969 -22.078 1 98.12 242 ALA B N 1
ATOM 5737 C CA . ALA B 1 242 ? -7.207 -38.5 -20.703 1 98.12 242 ALA B CA 1
ATOM 5738 C C . ALA B 1 242 ? -8.531 -38.625 -19.938 1 98.12 242 ALA B C 1
ATOM 5740 O O . ALA B 1 242 ? -8.562 -39.094 -18.812 1 98.12 242 ALA B O 1
ATOM 5741 N N . SER B 1 243 ? -9.586 -38.188 -20.578 1 97.69 243 SER B N 1
ATOM 5742 C CA . SER B 1 243 ? -10.914 -38.281 -19.969 1 97.69 243 SER B CA 1
ATOM 5743 C C . SER B 1 243 ? -11.266 -39.719 -19.656 1 97.69 243 SER B C 1
ATOM 5745 O O . SER B 1 243 ? -11.781 -40.031 -18.578 1 97.69 243 SER B O 1
ATOM 5747 N N . ALA B 1 244 ? -10.961 -40.594 -20.562 1 97.31 244 ALA B N 1
ATOM 5748 C CA . ALA B 1 244 ? -11.258 -42 -20.375 1 97.31 244 ALA B CA 1
ATOM 5749 C C . ALA B 1 244 ? -10.438 -42.594 -19.219 1 97.31 244 ALA B C 1
ATOM 5751 O O . ALA B 1 244 ? -10.922 -43.438 -18.469 1 97.31 244 ALA B O 1
ATOM 5752 N N . ALA B 1 245 ? -9.203 -42.188 -19.156 1 97.81 245 ALA B N 1
ATOM 5753 C CA . ALA B 1 245 ? -8.344 -42.688 -18.078 1 97.81 245 ALA B CA 1
ATOM 5754 C C . ALA B 1 245 ? -8.906 -42.281 -16.719 1 97.81 245 ALA B C 1
ATOM 5756 O O . ALA B 1 245 ? -8.953 -43.125 -15.797 1 97.81 245 ALA B O 1
ATOM 5757 N N . PHE B 1 246 ? -9.328 -41.031 -16.516 1 97.88 246 PHE B N 1
ATOM 5758 C CA . PHE B 1 246 ? -9.883 -40.562 -15.25 1 97.88 246 PHE B CA 1
ATOM 5759 C C . PHE B 1 246 ? -11.195 -41.281 -14.945 1 97.88 246 PHE B C 1
ATOM 5761 O O . PHE B 1 246 ? -11.477 -41.625 -13.789 1 97.88 246 PHE B O 1
ATOM 5768 N N . ALA B 1 247 ? -12 -41.469 -15.977 1 96.81 247 ALA B N 1
ATOM 5769 C CA . ALA B 1 247 ? -13.25 -42.219 -15.797 1 96.81 247 ALA B CA 1
ATOM 5770 C C . ALA B 1 247 ? -12.984 -43.625 -15.273 1 96.81 247 ALA B C 1
ATOM 5772 O O . ALA B 1 247 ? -13.727 -44.125 -14.43 1 96.81 247 ALA B O 1
ATOM 5773 N N . GLU B 1 248 ? -11.969 -44.25 -15.836 1 96.81 248 GLU B N 1
ATOM 5774 C CA . GLU B 1 248 ? -11.609 -45.594 -15.391 1 96.81 248 GLU B CA 1
ATOM 5775 C C . GLU B 1 248 ? -11.164 -45.594 -13.938 1 96.81 248 GLU B C 1
ATOM 5777 O O . GLU B 1 248 ? -11.508 -46.5 -13.172 1 96.81 248 GLU B O 1
ATOM 5782 N N . VAL B 1 249 ? -10.383 -44.594 -13.555 1 97.75 249 VAL B N 1
ATOM 5783 C CA . VAL B 1 249 ? -9.961 -44.469 -12.164 1 97.75 249 VAL B CA 1
ATOM 5784 C C . VAL B 1 249 ? -11.18 -44.312 -11.258 1 97.75 249 VAL B C 1
ATOM 5786 O O . VAL B 1 249 ? -11.273 -45 -10.227 1 97.75 249 VAL B O 1
ATOM 5789 N N . GLU B 1 250 ? -12.102 -43.469 -11.617 1 97.31 250 GLU B N 1
ATOM 5790 C CA . GLU B 1 250 ? -13.305 -43.25 -10.82 1 97.31 250 GLU B CA 1
ATOM 5791 C C . GLU B 1 250 ? -14.141 -44.531 -10.711 1 97.31 250 GLU B C 1
ATOM 5793 O O . GLU B 1 250 ? -14.695 -44.812 -9.656 1 97.31 250 GLU B O 1
ATOM 5798 N N . ARG B 1 251 ? -14.25 -45.219 -11.789 1 97 251 ARG B N 1
ATOM 5799 C CA . ARG B 1 251 ? -14.984 -46.5 -11.781 1 97 251 ARG B CA 1
ATOM 5800 C C . ARG B 1 251 ? -14.383 -47.469 -10.781 1 97 251 ARG B C 1
ATOM 5802 O O . ARG B 1 251 ? -15.109 -48.125 -10.016 1 97 251 ARG B O 1
ATOM 5809 N N . ARG B 1 252 ? -13.125 -47.531 -10.797 1 96.5 252 ARG B N 1
ATOM 5810 C CA . ARG B 1 252 ? -12.43 -48.469 -9.906 1 96.5 252 ARG B CA 1
ATOM 5811 C C . ARG B 1 252 ? -12.547 -48 -8.453 1 96.5 252 ARG B C 1
ATOM 5813 O O . ARG B 1 252 ? -12.602 -48.844 -7.543 1 96.5 252 ARG B O 1
ATOM 5820 N N . LEU B 1 253 ? -12.586 -46.719 -8.203 1 97.62 253 LEU B N 1
ATOM 5821 C CA . LEU B 1 253 ? -12.75 -46.188 -6.859 1 97.62 253 LEU B CA 1
ATOM 5822 C C . LEU B 1 253 ? -14.133 -46.531 -6.305 1 97.62 253 LEU B C 1
ATOM 5824 O O . LEU B 1 253 ? -14.297 -46.688 -5.094 1 97.62 253 LEU B O 1
ATOM 5828 N N . ARG B 1 254 ? -15.109 -46.656 -7.172 1 96.44 254 ARG B N 1
ATOM 5829 C CA . ARG B 1 254 ? -16.484 -46.938 -6.758 1 96.44 254 ARG B CA 1
ATOM 5830 C C . ARG B 1 254 ? -16.734 -48.438 -6.688 1 96.44 254 ARG B C 1
ATOM 5832 O O . ARG B 1 254 ? -17.797 -48.875 -6.23 1 96.44 254 ARG B O 1
ATOM 5839 N N . ALA B 1 255 ? -15.836 -49.188 -7.105 1 94.56 255 ALA B N 1
ATOM 5840 C CA . ALA B 1 255 ? -16.016 -50.656 -7.168 1 94.56 255 ALA B CA 1
ATOM 5841 C C . ALA B 1 255 ? -15.812 -51.281 -5.797 1 94.56 255 ALA B C 1
ATOM 5843 O O . ALA B 1 255 ? -16.094 -50.656 -4.77 1 94.56 255 ALA B O 1
ATOM 5844 N N . SER B 1 256 ? -15.195 -52.562 -5.746 1 93.88 256 SER B N 1
ATOM 5845 C CA . SER B 1 256 ? -15.039 -53.312 -4.504 1 93.88 256 SER B CA 1
ATOM 5846 C C . SER B 1 256 ? -13.789 -52.875 -3.746 1 93.88 256 SER B C 1
ATOM 5848 O O . SER B 1 256 ? -12.945 -52.156 -4.293 1 93.88 256 SER B O 1
ATOM 5850 N N . ARG B 1 257 ? -13.758 -53.312 -2.553 1 95.19 257 ARG B N 1
ATOM 5851 C CA . ARG B 1 257 ? -12.57 -53.062 -1.736 1 95.19 257 ARG B CA 1
ATOM 5852 C C . ARG B 1 257 ? -11.32 -53.625 -2.408 1 95.19 257 ARG B C 1
ATOM 5854 O O . ARG B 1 257 ? -10.258 -53 -2.363 1 95.19 257 ARG B O 1
ATOM 5861 N N . GLY B 1 258 ? -11.477 -54.75 -2.971 1 94.69 258 GLY B N 1
ATOM 5862 C CA . GLY B 1 258 ? -10.367 -55.344 -3.688 1 94.69 258 GLY B CA 1
ATOM 5863 C C . GLY B 1 258 ? -9.906 -54.531 -4.875 1 94.69 258 GLY B C 1
ATOM 5864 O O . GLY B 1 258 ? -8.703 -54.406 -5.129 1 94.69 258 GLY B O 1
ATOM 5865 N N . ALA B 1 259 ? -10.836 -53.938 -5.578 1 94.81 259 ALA B N 1
ATOM 5866 C CA . ALA B 1 259 ? -10.531 -53.094 -6.723 1 94.81 259 ALA B CA 1
ATOM 5867 C C . ALA B 1 259 ? -9.781 -51.844 -6.289 1 94.81 259 ALA B C 1
ATOM 5869 O O . ALA B 1 259 ? -8.859 -51.406 -6.973 1 94.81 259 ALA B O 1
ATOM 5870 N N . ARG B 1 260 ? -10.219 -51.25 -5.16 1 96.75 260 ARG B N 1
ATOM 5871 C CA . ARG B 1 260 ? -9.555 -50.094 -4.621 1 96.75 260 ARG B CA 1
ATOM 5872 C C . ARG B 1 260 ? -8.125 -50.406 -4.188 1 96.75 260 ARG B C 1
ATOM 5874 O O . ARG B 1 260 ? -7.211 -49.625 -4.406 1 96.75 260 ARG B O 1
ATOM 5881 N N . ALA B 1 261 ? -7.949 -51.531 -3.557 1 96.19 261 ALA B N 1
ATOM 5882 C CA . ALA B 1 261 ? -6.613 -51.969 -3.141 1 96.19 261 ALA B CA 1
ATOM 5883 C C . ALA B 1 261 ? -5.699 -52.156 -4.344 1 96.19 261 ALA B C 1
ATOM 5885 O O . ALA B 1 261 ? -4.531 -51.75 -4.316 1 96.19 261 ALA B O 1
ATOM 5886 N N . ALA B 1 262 ? -6.215 -52.781 -5.41 1 95.31 262 ALA B N 1
ATOM 5887 C CA . ALA B 1 262 ? -5.445 -53 -6.633 1 95.31 262 ALA B CA 1
ATOM 5888 C C . ALA B 1 262 ? -5.086 -51.656 -7.277 1 95.31 262 ALA B C 1
ATOM 5890 O O . ALA B 1 262 ? -3.975 -51.469 -7.785 1 95.31 262 ALA B O 1
ATOM 5891 N N . LEU B 1 263 ? -6.074 -50.781 -7.266 1 96.62 263 LEU B N 1
ATOM 5892 C CA . LEU B 1 263 ? -5.867 -49.438 -7.832 1 96.62 263 LEU B CA 1
ATOM 5893 C C . LEU B 1 263 ? -4.734 -48.719 -7.113 1 96.62 263 LEU B C 1
ATOM 5895 O O . LEU B 1 263 ? -3.9 -48.094 -7.754 1 96.62 263 LEU B O 1
ATOM 5899 N N . SER B 1 264 ? -4.734 -48.75 -5.797 1 96.81 264 SER B N 1
ATOM 5900 C CA . SER B 1 264 ? -3.691 -48.125 -4.996 1 96.81 264 SER B CA 1
ATOM 5901 C C . SER B 1 264 ? -2.309 -48.625 -5.398 1 96.81 264 SER B C 1
ATOM 5903 O O . SER B 1 264 ? -1.377 -47.812 -5.555 1 96.81 264 SER B O 1
ATOM 5905 N N . VAL B 1 265 ? -2.17 -49.875 -5.629 1 95.06 265 VAL B N 1
ATOM 5906 C CA . VAL B 1 265 ? -0.897 -50.469 -6 1 95.06 265 VAL B CA 1
ATOM 5907 C C . VAL B 1 265 ? -0.532 -50.094 -7.43 1 95.06 265 VAL B C 1
ATOM 5909 O O . VAL B 1 265 ? 0.611 -49.719 -7.703 1 95.06 265 VAL B O 1
ATOM 5912 N N . GLU B 1 266 ? -1.442 -50.156 -8.312 1 94.69 266 GLU B N 1
ATOM 5913 C CA . GLU B 1 266 ? -1.196 -49.906 -9.734 1 94.69 266 GLU B CA 1
ATOM 5914 C C . GLU B 1 266 ? -0.767 -48.438 -9.969 1 94.69 266 GLU B C 1
ATOM 5916 O O . GLU B 1 266 ? 0.099 -48.188 -10.797 1 94.69 266 GLU B O 1
ATOM 5921 N N . LEU B 1 267 ? -1.358 -47.531 -9.195 1 96.06 267 LEU B N 1
ATOM 5922 C CA . LEU B 1 267 ? -1.071 -46.125 -9.406 1 96.06 267 LEU B CA 1
ATOM 5923 C C . LEU B 1 267 ? 0.023 -45.656 -8.461 1 96.06 267 LEU B C 1
ATOM 5925 O O . LEU B 1 267 ? 0.372 -44.469 -8.461 1 96.06 267 LEU B O 1
ATOM 5929 N N . GLY B 1 268 ? 0.502 -46.531 -7.711 1 94.75 268 GLY B N 1
ATOM 5930 C CA . GLY B 1 268 ? 1.562 -46.188 -6.785 1 94.75 268 GLY B CA 1
ATOM 5931 C C . GLY B 1 268 ? 1.121 -45.156 -5.746 1 94.75 268 GLY B C 1
ATOM 5932 O O . GLY B 1 268 ? 1.792 -44.156 -5.531 1 94.75 268 GLY B O 1
ATOM 5933 N N . ALA B 1 269 ? -0.041 -45.312 -5.121 1 94.81 269 ALA B N 1
ATOM 5934 C CA . ALA B 1 269 ? -0.56 -44.438 -4.066 1 94.81 269 ALA B CA 1
ATOM 5935 C C . ALA B 1 269 ? -0.012 -44.875 -2.701 1 94.81 269 ALA B C 1
ATOM 5937 O O . ALA B 1 269 ? 0.145 -46.062 -2.422 1 94.81 269 ALA B O 1
ATOM 5938 N N . CYS B 1 270 ? 0.345 -43.875 -1.872 1 91.56 270 CYS B N 1
ATOM 5939 C CA . CYS B 1 270 ? 0.883 -44.156 -0.542 1 91.56 270 CYS B CA 1
ATOM 5940 C C . CYS B 1 270 ? -0.233 -44.469 0.447 1 91.56 270 CYS B C 1
ATOM 5942 O O . CYS B 1 270 ? -0.492 -43.688 1.363 1 91.56 270 CYS B O 1
ATOM 5944 N N . GLY B 1 271 ? -0.928 -45.594 0.356 1 90.69 271 GLY B N 1
ATOM 5945 C CA . GLY B 1 271 ? -1.887 -45.938 1.395 1 90.69 271 GLY B CA 1
ATOM 5946 C C . GLY B 1 271 ? -3.197 -46.469 0.846 1 90.69 271 GLY B C 1
ATOM 5947 O O . GLY B 1 271 ? -3.295 -46.781 -0.34 1 90.69 271 GLY B O 1
ATOM 5948 N N . SER B 1 272 ? -4.195 -46.438 1.762 1 94.62 272 SER B N 1
ATOM 5949 C CA . SER B 1 272 ? -5.488 -47.031 1.441 1 94.62 272 SER B CA 1
ATOM 5950 C C . SER B 1 272 ? -6.418 -46 0.794 1 94.62 272 SER B C 1
ATOM 5952 O O . SER B 1 272 ? -6.387 -44.812 1.135 1 94.62 272 SER B O 1
ATOM 5954 N N . LEU B 1 273 ? -7.285 -46.469 -0.11 1 97.31 273 LEU B N 1
ATOM 5955 C CA . LEU B 1 273 ? -8.258 -45.656 -0.807 1 97.31 273 LEU B CA 1
ATOM 5956 C C . LEU B 1 273 ? -9.672 -45.906 -0.29 1 97.31 273 LEU B C 1
ATOM 5958 O O . LEU B 1 273 ? -10.648 -45.781 -1.03 1 97.31 273 LEU B O 1
ATOM 5962 N N . GLU B 1 274 ? -9.734 -46.25 0.965 1 95.56 274 GLU B N 1
ATOM 5963 C CA . GLU B 1 274 ? -11.039 -46.562 1.542 1 95.56 274 GLU B CA 1
ATOM 5964 C C . GLU B 1 274 ? -11.805 -45.281 1.896 1 95.56 274 GLU B C 1
ATOM 5966 O O . GLU B 1 274 ? -13.031 -45.281 1.915 1 95.56 274 GLU B O 1
ATOM 5971 N N . ARG B 1 275 ? -11.141 -44.312 2.328 1 94.5 275 ARG B N 1
ATOM 5972 C CA . ARG B 1 275 ? -11.789 -43.062 2.74 1 94.5 275 ARG B CA 1
ATOM 5973 C C . ARG B 1 275 ? -12.016 -42.156 1.547 1 94.5 275 ARG B C 1
ATOM 5975 O O . ARG B 1 275 ? -11.141 -42 0.695 1 94.5 275 ARG B O 1
ATOM 5982 N N . ALA B 1 276 ? -13.133 -41.5 1.552 1 95.62 276 ALA B N 1
ATOM 5983 C CA . ALA B 1 276 ? -13.523 -40.625 0.457 1 95.62 276 ALA B CA 1
ATOM 5984 C C . ALA B 1 276 ? -12.531 -39.5 0.291 1 95.62 276 ALA B C 1
ATOM 5986 O O . ALA B 1 276 ? -12.234 -39.062 -0.833 1 95.62 276 ALA B O 1
ATOM 5987 N N . GLU B 1 277 ? -12.086 -39 1.368 1 95.19 277 GLU B N 1
ATOM 5988 C CA . GLU B 1 277 ? -11.148 -37.875 1.316 1 95.19 277 GLU B CA 1
ATOM 5989 C C . GLU B 1 277 ? -9.828 -38.281 0.667 1 95.19 277 GLU B C 1
ATOM 5991 O O . GLU B 1 277 ? -9.203 -37.5 -0.039 1 95.19 277 GLU B O 1
ATOM 5996 N N . ASP B 1 278 ? -9.414 -39.469 0.887 1 96.25 278 ASP B N 1
ATOM 5997 C CA . ASP B 1 278 ? -8.188 -39.969 0.283 1 96.25 278 ASP B CA 1
ATOM 5998 C C . ASP B 1 278 ? -8.375 -40.219 -1.21 1 96.25 278 ASP B C 1
ATOM 6000 O O . ASP B 1 278 ? -7.441 -40.062 -1.999 1 96.25 278 ASP B O 1
ATOM 6004 N N . GLN B 1 279 ? -9.57 -40.688 -1.567 1 96.94 279 GLN B N 1
ATOM 6005 C CA . GLN B 1 279 ? -9.891 -40.844 -2.982 1 96.94 279 GLN B CA 1
ATOM 6006 C C . GLN B 1 279 ? -9.812 -39.5 -3.715 1 96.94 279 GLN B C 1
ATOM 6008 O O . GLN B 1 279 ? -9.25 -39.438 -4.809 1 96.94 279 GLN B O 1
ATOM 6013 N N . ALA B 1 280 ? -10.328 -38.5 -3.072 1 95.38 280 ALA B N 1
ATOM 6014 C CA . ALA B 1 280 ? -10.281 -37.156 -3.656 1 95.38 280 ALA B CA 1
ATOM 6015 C C . ALA B 1 280 ? -8.844 -36.688 -3.797 1 95.38 280 ALA B C 1
ATOM 6017 O O . ALA B 1 280 ? -8.492 -36.031 -4.789 1 95.38 280 ALA B O 1
ATOM 6018 N N . GLU B 1 281 ? -8.039 -37 -2.814 1 95.25 281 GLU B N 1
ATOM 6019 C CA . GLU B 1 281 ? -6.629 -36.625 -2.881 1 95.25 281 GLU B CA 1
ATOM 6020 C C . GLU B 1 281 ? -5.934 -37.281 -4.062 1 95.25 281 GLU B C 1
ATOM 6022 O O . GLU B 1 281 ? -5.105 -36.688 -4.734 1 95.25 281 GLU B O 1
ATOM 6027 N N . LEU B 1 282 ? -6.234 -38.562 -4.234 1 96.25 282 LEU B N 1
ATOM 6028 C CA . LEU B 1 282 ? -5.645 -39.281 -5.363 1 96.25 282 LEU B CA 1
ATOM 6029 C C . LEU B 1 282 ? -6.039 -38.625 -6.684 1 96.25 282 LEU B C 1
ATOM 6031 O O . LEU B 1 282 ? -5.188 -38.375 -7.543 1 96.25 282 LEU B O 1
ATOM 6035 N N . LEU B 1 283 ? -7.312 -38.344 -6.809 1 96.56 283 LEU B N 1
ATOM 6036 C CA . LEU B 1 283 ? -7.805 -37.719 -8.039 1 96.56 283 LEU B CA 1
ATOM 6037 C C . LEU B 1 283 ? -7.168 -36.344 -8.25 1 96.56 283 LEU B C 1
ATOM 6039 O O . LEU B 1 283 ? -6.82 -36 -9.375 1 96.56 283 LEU B O 1
ATOM 6043 N N . GLY B 1 284 ? -6.988 -35.625 -7.172 1 95.25 284 GLY B N 1
ATOM 6044 C CA . GLY B 1 284 ? -6.289 -34.344 -7.25 1 95.25 284 GLY B CA 1
ATOM 6045 C C . GLY B 1 284 ? -4.844 -34.469 -7.695 1 95.25 284 GLY B C 1
ATOM 6046 O O . GLY B 1 284 ? -4.355 -33.688 -8.5 1 95.25 284 GLY B O 1
ATOM 6047 N N . ALA B 1 285 ? -4.191 -35.438 -7.172 1 95.69 285 ALA B N 1
ATOM 6048 C CA . ALA B 1 285 ? -2.801 -35.688 -7.547 1 95.69 285 ALA B CA 1
ATOM 6049 C C . ALA B 1 285 ? -2.684 -36.031 -9.023 1 95.69 285 ALA B C 1
ATOM 6051 O O . ALA B 1 285 ? -1.746 -35.594 -9.703 1 95.69 285 ALA B O 1
ATOM 6052 N N . LEU B 1 286 ? -3.629 -36.844 -9.5 1 97.25 286 LEU B N 1
ATOM 6053 C CA . LEU B 1 286 ? -3.615 -37.219 -10.906 1 97.25 286 LEU B CA 1
ATOM 6054 C C . LEU B 1 286 ? -3.889 -36.031 -11.797 1 97.25 286 LEU B C 1
ATOM 6056 O O . LEU B 1 286 ? -3.268 -35.875 -12.852 1 97.25 286 LEU B O 1
ATOM 6060 N N . GLN B 1 287 ? -4.809 -35.188 -11.367 1 96.69 287 GLN B N 1
ATOM 6061 C CA . GLN B 1 287 ? -5.059 -33.938 -12.094 1 96.69 287 GLN B CA 1
ATOM 6062 C C . GLN B 1 287 ? -3.812 -33.062 -12.125 1 96.69 287 GLN B C 1
ATOM 6064 O O . GLN B 1 287 ? -3.48 -32.469 -13.156 1 96.69 287 GLN B O 1
ATOM 6069 N N . ALA B 1 288 ? -3.139 -32.969 -10.992 1 96.31 288 ALA B N 1
ATOM 6070 C CA . ALA B 1 288 ? -1.918 -32.156 -10.883 1 96.31 288 ALA B CA 1
ATOM 6071 C C . ALA B 1 288 ? -0.822 -32.719 -11.789 1 96.31 288 ALA B C 1
ATOM 6073 O O . ALA B 1 288 ? -0.021 -31.969 -12.344 1 96.31 288 ALA B O 1
ATOM 6074 N N . LEU B 1 289 ? -0.808 -34.031 -11.891 1 97.06 289 LEU B N 1
ATOM 6075 C CA . LEU B 1 289 ? 0.174 -34.656 -12.766 1 97.06 289 LEU B CA 1
ATOM 6076 C C . LEU B 1 289 ? -0.035 -34.25 -14.219 1 97.06 289 LEU B C 1
ATOM 6078 O O . LEU B 1 289 ? 0.909 -33.812 -14.883 1 97.06 289 LEU B O 1
ATOM 6082 N N . VAL B 1 290 ? -1.258 -34.344 -14.703 1 98.12 290 VAL B N 1
ATOM 6083 C CA . VAL B 1 290 ? -1.575 -33.938 -16.078 1 98.12 290 VAL B CA 1
ATOM 6084 C C . VAL B 1 290 ? -1.359 -32.438 -16.234 1 98.12 290 VAL B C 1
ATOM 6086 O O . VAL B 1 290 ? -0.746 -31.984 -17.203 1 98.12 290 VAL B O 1
ATOM 6089 N N . GLY B 1 291 ? -1.865 -31.672 -15.258 1 97.81 291 GLY B N 1
ATOM 6090 C CA . GLY B 1 291 ? -1.648 -30.234 -15.266 1 97.81 291 GLY B CA 1
ATOM 6091 C C . GLY B 1 291 ? -0.181 -29.859 -15.258 1 97.81 291 GLY B C 1
ATOM 6092 O O . GLY B 1 291 ? 0.219 -28.891 -15.914 1 97.81 291 GLY B O 1
ATOM 6093 N N . GLY B 1 292 ? 0.617 -30.578 -14.469 1 97.88 292 GLY B N 1
ATOM 6094 C CA . GLY B 1 292 ? 2.051 -30.344 -14.406 1 97.88 292 GLY B CA 1
ATOM 6095 C C . GLY B 1 292 ? 2.754 -30.578 -15.734 1 97.88 292 GLY B C 1
ATOM 6096 O O . GLY B 1 292 ? 3.678 -29.844 -16.094 1 97.88 292 GLY B O 1
ATOM 6097 N N . ALA B 1 293 ? 2.336 -31.641 -16.453 1 98.31 293 ALA B N 1
ATOM 6098 C CA . ALA B 1 293 ? 2.896 -31.891 -17.781 1 98.31 293 ALA B CA 1
ATOM 6099 C C . ALA B 1 293 ? 2.67 -30.719 -18.719 1 98.31 293 ALA B C 1
ATOM 6101 O O . ALA B 1 293 ? 3.533 -30.391 -19.531 1 98.31 293 ALA B O 1
ATOM 6102 N N . VAL B 1 294 ? 1.517 -30.094 -18.609 1 98.56 294 VAL B N 1
ATOM 6103 C CA . VAL B 1 294 ? 1.165 -28.938 -19.438 1 98.56 294 VAL B CA 1
ATOM 6104 C C . VAL B 1 294 ? 1.873 -27.688 -18.938 1 98.56 294 VAL B C 1
ATOM 6106 O O . VAL B 1 294 ? 2.562 -27.016 -19.688 1 98.56 294 VAL B O 1
ATOM 6109 N N . GLN B 1 295 ? 1.812 -27.406 -17.656 1 98.31 295 GLN B N 1
ATOM 6110 C CA . GLN B 1 295 ? 2.326 -26.188 -17.031 1 98.31 295 GLN B CA 1
ATOM 6111 C C . GLN B 1 295 ? 3.838 -26.078 -17.219 1 98.31 295 GLN B C 1
ATOM 6113 O O . GLN B 1 295 ? 4.371 -24.969 -17.328 1 98.31 295 GLN B O 1
ATOM 6118 N N . TYR B 1 296 ? 4.484 -27.219 -17.297 1 97.81 296 TYR B N 1
ATOM 6119 C CA . TYR B 1 296 ? 5.941 -27.188 -17.375 1 97.81 296 TYR B CA 1
ATOM 6120 C C . TYR B 1 296 ? 6.43 -27.844 -18.656 1 97.81 296 TYR B C 1
ATOM 6122 O O . TYR B 1 296 ? 7.566 -28.312 -18.734 1 97.81 296 TYR B O 1
ATOM 6130 N N . ASP B 1 297 ? 5.551 -27.875 -19.656 1 97.81 297 ASP B N 1
ATOM 6131 C CA . ASP B 1 297 ? 5.914 -28.484 -20.938 1 97.81 297 ASP B CA 1
ATOM 6132 C C . ASP B 1 297 ? 7.125 -27.781 -21.547 1 97.81 297 ASP B C 1
ATOM 6134 O O . ASP B 1 297 ? 7.18 -26.562 -21.594 1 97.81 297 ASP B O 1
ATOM 6138 N N . GLY B 1 298 ? 8.055 -28.578 -21.984 1 93.94 298 GLY B N 1
ATOM 6139 C CA . GLY B 1 298 ? 9.203 -28.047 -22.703 1 93.94 298 GLY B CA 1
ATOM 6140 C C . GLY B 1 298 ? 10.281 -27.484 -21.797 1 93.94 298 GLY B C 1
ATOM 6141 O O . GLY B 1 298 ? 11.336 -27.062 -22.266 1 93.94 298 GLY B O 1
ATOM 6142 N N . GLN B 1 299 ? 10.062 -27.547 -20.531 1 95 299 GLN B N 1
ATOM 6143 C CA . GLN B 1 299 ? 11.055 -27.016 -19.594 1 95 299 GLN B CA 1
ATOM 6144 C C . GLN B 1 299 ? 12.148 -28.047 -19.328 1 95 299 GLN B C 1
ATOM 6146 O O . GLN B 1 299 ? 11.867 -29.25 -19.188 1 95 299 GLN B O 1
ATOM 6151 N N . ALA B 1 300 ? 13.391 -27.5 -19.297 1 92.06 300 ALA B N 1
ATOM 6152 C CA . ALA B 1 300 ? 14.477 -28.391 -18.922 1 92.06 300 ALA B CA 1
ATOM 6153 C C . ALA B 1 300 ? 14.266 -28.922 -17.5 1 92.06 300 ALA B C 1
ATOM 6155 O O . ALA B 1 300 ? 14.008 -28.156 -16.578 1 92.06 300 ALA B O 1
ATOM 6156 N N . GLY B 1 301 ? 14.289 -30.188 -17.359 1 92.75 301 GLY B N 1
ATOM 6157 C CA . GLY B 1 301 ? 14.141 -30.812 -16.047 1 92.75 301 GLY B CA 1
ATOM 6158 C C . GLY B 1 301 ? 12.75 -31.359 -15.797 1 92.75 301 GLY B C 1
ATOM 6159 O O . GLY B 1 301 ? 12.539 -32.125 -14.859 1 92.75 301 GLY B O 1
ATOM 6160 N N . ALA B 1 302 ? 11.758 -31 -16.609 1 95.5 302 ALA B N 1
ATOM 6161 C CA . ALA B 1 302 ? 10.414 -31.531 -16.453 1 95.5 302 ALA B CA 1
ATOM 6162 C C . ALA B 1 302 ? 10.383 -33.031 -16.734 1 95.5 302 ALA B C 1
ATOM 6164 O O . ALA B 1 302 ? 10.836 -33.469 -17.797 1 95.5 302 ALA B O 1
ATOM 6165 N N . PRO B 1 303 ? 9.844 -33.812 -15.898 1 96.88 303 PRO B N 1
ATOM 6166 C CA . PRO B 1 303 ? 9.891 -35.25 -16.078 1 96.88 303 PRO B CA 1
ATOM 6167 C C . PRO B 1 303 ? 8.938 -35.75 -17.172 1 96.88 303 PRO B C 1
ATOM 6169 O O . PRO B 1 303 ? 9.117 -36.844 -17.703 1 96.88 303 PRO B O 1
ATOM 6172 N N . LEU B 1 304 ? 7.984 -34.969 -17.5 1 97.62 304 LEU B N 1
ATOM 6173 C CA . LEU B 1 304 ? 6.934 -35.406 -18.406 1 97.62 304 LEU B CA 1
ATOM 6174 C C . LEU B 1 304 ? 6.457 -34.25 -19.281 1 97.62 304 LEU B C 1
ATOM 6176 O O . LEU B 1 304 ? 6.078 -33.219 -18.781 1 97.62 304 LEU B O 1
ATOM 6180 N N . SER B 1 305 ? 6.508 -34.438 -20.609 1 97.81 305 SER B N 1
ATOM 6181 C CA . SER B 1 305 ? 5.973 -33.469 -21.562 1 97.81 305 SER B CA 1
ATOM 6182 C C . SER B 1 305 ? 4.562 -33.844 -22 1 97.81 305 SER B C 1
ATOM 6184 O O . SER B 1 305 ? 4.109 -34.969 -21.75 1 97.81 305 SER B O 1
ATOM 6186 N N . VAL B 1 306 ? 3.889 -32.938 -22.641 1 98.5 306 VAL B N 1
ATOM 6187 C CA . VAL B 1 306 ? 2.568 -33.219 -23.188 1 98.5 306 VAL B CA 1
ATOM 6188 C C . VAL B 1 306 ? 2.676 -34.312 -24.25 1 98.5 306 VAL B C 1
ATOM 6190 O O . VAL B 1 306 ? 1.858 -35.25 -24.281 1 98.5 306 VAL B O 1
ATOM 6193 N N . ARG B 1 307 ? 3.668 -34.25 -25.078 1 97.94 307 ARG B N 1
ATOM 6194 C CA . ARG B 1 307 ? 3.887 -35.219 -26.125 1 97.94 307 ARG B CA 1
ATOM 6195 C C . ARG B 1 307 ? 4.047 -36.625 -25.547 1 97.94 307 ARG B C 1
ATOM 6197 O O . ARG B 1 307 ? 3.428 -37.562 -26.031 1 97.94 307 ARG B O 1
ATOM 6204 N N . GLN B 1 308 ? 4.867 -36.75 -24.562 1 97.94 308 GLN B N 1
ATOM 6205 C CA . GLN B 1 308 ? 5.09 -38.031 -23.922 1 97.94 308 GLN B CA 1
ATOM 6206 C C . GLN B 1 308 ? 3.822 -38.562 -23.234 1 97.94 308 GLN B C 1
ATOM 6208 O O . GLN B 1 308 ? 3.496 -39.719 -23.312 1 97.94 308 GLN B O 1
ATOM 6213 N N . LEU B 1 309 ? 3.141 -37.656 -22.516 1 98.5 309 LEU B N 1
ATOM 6214 C CA . LEU B 1 309 ? 1.891 -38.031 -21.859 1 98.5 309 LEU B CA 1
ATOM 6215 C C . LEU B 1 309 ? 0.881 -38.562 -22.859 1 98.5 309 LEU B C 1
ATOM 6217 O O . LEU B 1 309 ? 0.254 -39.594 -22.641 1 98.5 309 LEU B O 1
ATOM 6221 N N . CYS B 1 310 ? 0.744 -37.844 -23.953 1 98.06 310 CYS B N 1
ATOM 6222 C CA . CYS B 1 310 ? -0.208 -38.25 -24.984 1 98.06 310 CYS B CA 1
ATOM 6223 C C . CYS B 1 310 ? 0.193 -39.594 -25.609 1 98.06 310 CYS B C 1
ATOM 6225 O O . CYS B 1 310 ? -0.664 -40.438 -25.891 1 98.06 310 CYS B O 1
ATOM 6227 N N . ARG B 1 311 ? 1.456 -39.781 -25.797 1 97.25 311 ARG B N 1
ATOM 6228 C CA . ARG B 1 311 ? 1.928 -41.062 -26.281 1 97.25 311 ARG B CA 1
ATOM 6229 C C . ARG B 1 311 ? 1.543 -42.188 -25.312 1 97.25 311 ARG B C 1
ATOM 6231 O O . ARG B 1 311 ? 1.104 -43.25 -25.734 1 97.25 311 ARG B O 1
ATOM 6238 N N . PHE B 1 312 ? 1.726 -41.938 -24.031 1 97 312 PHE B N 1
ATOM 6239 C CA . PHE B 1 312 ? 1.364 -42.938 -23.031 1 97 312 PHE B CA 1
ATOM 6240 C C . PHE B 1 312 ? -0.131 -43.219 -23.062 1 97 312 PHE B C 1
ATOM 6242 O O . PHE B 1 312 ? -0.544 -44.375 -23.078 1 97 312 PHE B O 1
ATOM 6249 N N . LEU B 1 313 ? -0.955 -42.219 -23.109 1 97.19 313 LEU B N 1
ATOM 6250 C CA . LEU B 1 313 ? -2.404 -42.344 -23 1 97.19 313 LEU B CA 1
ATOM 6251 C C . LEU B 1 313 ? -2.982 -43.031 -24.219 1 97.19 313 LEU B C 1
ATOM 6253 O O . LEU B 1 313 ? -3.982 -43.75 -24.125 1 97.19 313 LEU B O 1
ATOM 6257 N N . LEU B 1 314 ? -2.398 -42.812 -25.359 1 95.06 314 LEU B N 1
ATOM 6258 C CA . LEU B 1 314 ? -2.914 -43.344 -26.609 1 95.06 314 LEU B CA 1
ATOM 6259 C C . LEU B 1 314 ? -2.344 -44.75 -26.859 1 95.06 314 LEU B C 1
ATOM 6261 O O . LEU B 1 314 ? -2.914 -45.531 -27.641 1 95.06 314 LEU B O 1
ATOM 6265 N N . GLY B 1 315 ? -1.539 -45.25 -26.031 1 81.94 315 GLY B N 1
ATOM 6266 C CA . GLY B 1 315 ? -1.029 -46.625 -26.094 1 81.94 315 GLY B CA 1
ATOM 6267 C C . GLY B 1 315 ? -0.411 -46.969 -27.438 1 81.94 315 GLY B C 1
ATOM 6268 O O . GLY B 1 315 ? -0.617 -46.25 -28.422 1 81.94 315 GLY B O 1
ATOM 6269 N N . ASP B 1 316 ? 0.718 -47.75 -27.453 1 63.09 316 ASP B N 1
ATOM 6270 C CA . ASP B 1 316 ? 1.012 -48.5 -28.672 1 63.09 316 ASP B CA 1
ATOM 6271 C C . ASP B 1 316 ? 0.004 -49.625 -28.875 1 63.09 316 ASP B C 1
ATOM 6273 O O . ASP B 1 316 ? -0.295 -50.375 -27.953 1 63.09 316 ASP B O 1
ATOM 6277 N N . ARG B 1 317 ? -1.196 -49.562 -29.609 1 52.69 317 ARG B N 1
ATOM 6278 C CA . ARG B 1 317 ? -2.168 -50.625 -29.891 1 52.69 317 ARG B CA 1
ATOM 6279 C C . ARG B 1 317 ? -1.557 -52 -29.672 1 52.69 317 ARG B C 1
ATOM 6281 O O . ARG B 1 317 ? -2.25 -52.938 -29.266 1 52.69 317 ARG B O 1
ATOM 6288 N N . GLY B 1 318 ? -0.409 -52.281 -30.172 1 45.69 318 GLY B N 1
ATOM 6289 C CA . GLY B 1 318 ? 0.028 -53.625 -30.5 1 45.69 318 GLY B CA 1
ATOM 6290 C C . GLY B 1 318 ? 0.654 -54.375 -29.312 1 45.69 318 GLY B C 1
ATOM 6291 O O . GLY B 1 318 ? 0.922 -55.562 -29.391 1 45.69 318 GLY B O 1
ATOM 6292 N N . ASN B 1 319 ? 1.255 -53.625 -28.453 1 45.03 319 ASN B N 1
ATOM 6293 C CA . ASN B 1 319 ? 2.246 -54.438 -27.766 1 45.03 319 ASN B CA 1
ATOM 6294 C C . ASN B 1 319 ? 1.673 -55.062 -26.484 1 45.03 319 ASN B C 1
ATOM 6296 O O . ASN B 1 319 ? 2.412 -55.344 -25.547 1 45.03 319 ASN B O 1
ATOM 6300 N N . CYS B 1 320 ? 0.355 -54.75 -26.188 1 49.97 320 CYS B N 1
ATOM 6301 C CA . CYS B 1 320 ? 0.134 -55.406 -24.906 1 49.97 320 CYS B CA 1
ATOM 6302 C C . CYS B 1 320 ? -0.206 -56.875 -25.109 1 49.97 320 CYS B C 1
ATOM 6304 O O . CYS B 1 320 ? -1.343 -57.219 -25.453 1 49.97 320 CYS B O 1
ATOM 6306 N N . ARG B 1 321 ? 0.633 -57.625 -25.609 1 46.84 321 ARG B N 1
ATOM 6307 C CA . ARG B 1 321 ? 0.384 -59.062 -25.75 1 46.84 321 ARG B CA 1
ATOM 6308 C C . ARG B 1 321 ? -0.358 -59.594 -24.531 1 46.84 321 ARG B C 1
ATOM 6310 O O . ARG B 1 321 ? -1.056 -60.625 -24.625 1 46.84 321 ARG B O 1
ATOM 6317 N N . GLY B 1 322 ? 0.215 -59.438 -23.219 1 42.47 322 GLY B N 1
ATOM 6318 C CA . GLY B 1 322 ? -0.274 -60.156 -22.078 1 42.47 322 GLY B CA 1
ATOM 6319 C C . GLY B 1 322 ? -1.458 -59.5 -21.391 1 42.47 322 GLY B C 1
ATOM 6320 O O . GLY B 1 322 ? -2.078 -58.594 -21.953 1 42.47 322 GLY B O 1
ATOM 6321 N N . ASN B 1 323 ? -1.818 -60 -20.031 1 45.81 323 ASN B N 1
ATOM 6322 C CA . ASN B 1 323 ? -2.814 -59.594 -19.031 1 45.81 323 ASN B CA 1
ATOM 6323 C C . ASN B 1 323 ? -2.756 -58.094 -18.734 1 45.81 323 ASN B C 1
ATOM 6325 O O . ASN B 1 323 ? -2.213 -57.688 -17.703 1 45.81 323 ASN B O 1
ATOM 6329 N N . CYS B 1 324 ? -2.842 -57.344 -19.688 1 59.03 324 CYS B N 1
ATOM 6330 C CA . CYS B 1 324 ? -2.803 -55.906 -19.391 1 59.03 324 CYS B CA 1
ATOM 6331 C C . CYS B 1 324 ? -4.074 -55.469 -18.688 1 59.03 324 CYS B C 1
ATOM 6333 O O . CYS B 1 324 ? -5.18 -55.688 -19.172 1 59.03 324 CYS B O 1
ATOM 6335 N N . SER B 1 325 ? -4.082 -55.281 -17.406 1 64.38 325 SER B N 1
ATOM 6336 C CA . SER B 1 325 ? -5.199 -54.875 -16.578 1 64.38 325 SER B CA 1
ATOM 6337 C C . SER B 1 325 ? -5.625 -53.438 -16.875 1 64.38 325 SER B C 1
ATOM 6339 O O . SER B 1 325 ? -4.961 -52.5 -16.469 1 64.38 325 SER B O 1
ATOM 6341 N N . GLY B 1 326 ? -6.723 -53.344 -17.703 1 70.44 326 GLY B N 1
ATOM 6342 C CA . GLY B 1 326 ? -7.449 -52.094 -17.906 1 70.44 326 GLY B CA 1
ATOM 6343 C C . GLY B 1 326 ? -7.258 -51.5 -19.297 1 70.44 326 GLY B C 1
ATOM 6344 O O . GLY B 1 326 ? -6.391 -51.969 -20.047 1 70.44 326 GLY B O 1
ATOM 6345 N N . PRO B 1 327 ? -8.016 -50.531 -19.688 1 87.31 327 PRO B N 1
ATOM 6346 C CA . PRO B 1 327 ? -7.961 -49.906 -21 1 87.31 327 PRO B CA 1
ATOM 6347 C C . PRO B 1 327 ? -6.68 -49.094 -21.219 1 87.31 327 PRO B C 1
ATOM 6349 O O . PRO B 1 327 ? -6.02 -48.719 -20.25 1 87.31 327 PRO B O 1
ATOM 6352 N N . ALA B 1 328 ? -6.242 -48.906 -22.406 1 89.12 328 ALA B N 1
ATOM 6353 C CA . ALA B 1 328 ? -4.984 -48.281 -22.812 1 89.12 328 ALA B CA 1
ATOM 6354 C C . ALA B 1 328 ? -4.797 -46.938 -22.156 1 89.12 328 ALA B C 1
ATOM 6356 O O . ALA B 1 328 ? -3.727 -46.625 -21.625 1 89.12 328 ALA B O 1
ATOM 6357 N N . PRO B 1 329 ? -5.859 -46.094 -22.125 1 95.44 329 PRO B N 1
ATOM 6358 C CA . PRO B 1 329 ? -5.68 -44.781 -21.484 1 95.44 329 PRO B CA 1
ATOM 6359 C C . PRO B 1 329 ? -5.32 -44.906 -20.016 1 95.44 329 PRO B C 1
ATOM 6361 O O . PRO B 1 329 ? -4.469 -44.156 -19.516 1 95.44 329 PRO B O 1
ATOM 6364 N N . TYR B 1 330 ? -5.918 -45.812 -19.297 1 96.19 330 TYR B N 1
ATOM 6365 C CA . TYR B 1 330 ? -5.625 -46.031 -17.891 1 96.19 330 TYR B CA 1
ATOM 6366 C C . TYR B 1 330 ? -4.195 -46.5 -17.703 1 96.19 330 TYR B C 1
ATOM 6368 O O . TYR B 1 330 ? -3.484 -46.031 -16.812 1 96.19 330 TYR B O 1
ATOM 6376 N N . ARG B 1 331 ? -3.754 -47.469 -18.516 1 95.31 331 ARG B N 1
ATOM 6377 C CA . ARG B 1 331 ? -2.377 -47.938 -18.438 1 95.31 331 ARG B CA 1
ATOM 6378 C C . ARG B 1 331 ? -1.392 -46.812 -18.719 1 95.31 331 ARG B C 1
ATOM 6380 O O . ARG B 1 331 ? -0.321 -46.75 -18.109 1 95.31 331 ARG B O 1
ATOM 6387 N N . GLY B 1 332 ? -1.774 -46 -19.703 1 96.62 332 GLY B N 1
ATOM 6388 C CA . GLY B 1 332 ? -0.957 -44.844 -20 1 96.62 332 GLY B CA 1
ATOM 6389 C C . GLY B 1 332 ? -0.826 -43.906 -18.812 1 96.62 332 GLY B C 1
ATOM 6390 O O . GLY B 1 332 ? 0.256 -43.375 -18.562 1 96.62 332 GLY B O 1
ATOM 6391 N N . LEU B 1 333 ? -1.961 -43.625 -18.141 1 97 333 LEU B N 1
ATOM 6392 C CA . LEU B 1 333 ? -1.94 -42.781 -16.953 1 97 333 LEU B CA 1
ATOM 6393 C C . LEU B 1 333 ? -1.056 -43.375 -15.867 1 97 333 LEU B C 1
ATOM 6395 O O . LEU B 1 333 ? -0.311 -42.656 -15.195 1 97 333 LEU B O 1
ATOM 6399 N N . ARG B 1 334 ? -1.1 -44.688 -15.672 1 96.06 334 ARG B N 1
ATOM 6400 C CA . ARG B 1 334 ? -0.245 -45.375 -14.727 1 96.06 334 ARG B CA 1
ATOM 6401 C C . ARG B 1 334 ? 1.229 -45.156 -15.047 1 96.06 334 ARG B C 1
ATOM 6403 O O . ARG B 1 334 ? 2.035 -44.906 -14.156 1 96.06 334 ARG B O 1
ATOM 6410 N N . ARG B 1 335 ? 1.582 -45.312 -16.344 1 95.81 335 ARG B N 1
ATOM 6411 C CA . ARG B 1 335 ? 2.961 -45.094 -16.781 1 95.81 335 ARG B CA 1
ATOM 6412 C C . ARG B 1 335 ? 3.4 -43.656 -16.516 1 95.81 335 ARG B C 1
ATOM 6414 O O . ARG B 1 335 ? 4.535 -43.406 -16.094 1 95.81 335 ARG B O 1
ATOM 6421 N N . ALA B 1 336 ? 2.504 -42.75 -16.797 1 97.62 336 ALA B N 1
ATOM 6422 C CA . ALA B 1 336 ? 2.803 -41.344 -16.531 1 97.62 336 ALA B CA 1
ATOM 6423 C C . ALA B 1 336 ? 3.105 -41.125 -15.047 1 97.62 336 ALA B C 1
ATOM 6425 O O . ALA B 1 336 ? 4.035 -40.375 -14.703 1 97.62 336 ALA B O 1
ATOM 6426 N N . VAL B 1 337 ? 2.289 -41.688 -14.133 1 97.19 337 VAL B N 1
ATOM 6427 C CA . VAL B 1 337 ? 2.506 -41.594 -12.695 1 97.19 337 VAL B CA 1
ATOM 6428 C C . VAL B 1 337 ? 3.895 -42.125 -12.336 1 97.19 337 VAL B C 1
ATOM 6430 O O . VAL B 1 337 ? 4.625 -41.5 -11.562 1 97.19 337 VAL B O 1
ATOM 6433 N N . GLN B 1 338 ? 4.297 -43.219 -12.945 1 96.06 338 GLN B N 1
ATOM 6434 C CA . GLN B 1 338 ? 5.598 -43.812 -12.68 1 96.06 338 GLN B CA 1
ATOM 6435 C C . GLN B 1 338 ? 6.73 -42.906 -13.125 1 96.06 338 GLN B C 1
ATOM 6437 O O . GLN B 1 338 ? 7.719 -42.719 -12.406 1 96.06 338 GLN B O 1
ATOM 6442 N N . VAL B 1 339 ? 6.578 -42.344 -14.25 1 96.94 339 VAL B N 1
ATOM 6443 C CA . VAL B 1 339 ? 7.602 -41.469 -14.797 1 96.94 339 VAL B CA 1
ATOM 6444 C C . VAL B 1 339 ? 7.77 -40.25 -13.898 1 96.94 339 VAL B C 1
ATOM 6446 O O . VAL B 1 339 ? 8.898 -39.844 -13.57 1 96.94 339 VAL B O 1
ATOM 6449 N N . VAL B 1 340 ? 6.668 -39.688 -13.469 1 96.88 340 VAL B N 1
ATOM 6450 C CA . VAL B 1 340 ? 6.715 -38.469 -12.672 1 96.88 340 VAL B CA 1
ATOM 6451 C C . VAL B 1 340 ? 7.242 -38.781 -11.273 1 96.88 340 VAL B C 1
ATOM 6453 O O . VAL B 1 340 ? 8.109 -38.062 -10.758 1 96.88 340 VAL B O 1
ATOM 6456 N N . THR B 1 341 ? 6.727 -39.812 -10.602 1 95.62 341 THR B N 1
ATOM 6457 C CA . THR B 1 341 ? 7.188 -40.188 -9.266 1 95.62 341 THR B CA 1
ATOM 6458 C C . THR B 1 341 ? 8.672 -40.531 -9.281 1 95.62 341 THR B C 1
ATOM 6460 O O . THR B 1 341 ? 9.422 -40.156 -8.383 1 95.62 341 THR B O 1
ATOM 6463 N N . HIS B 1 342 ? 9.117 -41.219 -10.336 1 94.81 342 HIS B N 1
ATOM 6464 C CA . HIS B 1 342 ? 10.531 -41.562 -10.477 1 94.81 342 HIS B CA 1
ATOM 6465 C C . HIS B 1 342 ? 11.375 -40.312 -10.695 1 94.81 342 HIS B C 1
ATOM 6467 O O . HIS B 1 342 ? 12.453 -40.156 -10.117 1 94.81 342 HIS B O 1
ATOM 6473 N N . GLY B 1 343 ? 10.859 -39.469 -11.555 1 94.25 343 GLY B N 1
ATOM 6474 C CA . GLY B 1 343 ? 11.57 -38.25 -11.836 1 94.25 343 GLY B CA 1
ATOM 6475 C C . GLY B 1 343 ? 11.734 -37.344 -10.617 1 94.25 343 GLY B C 1
ATOM 6476 O O . GLY B 1 343 ? 12.734 -36.625 -10.5 1 94.25 343 GLY B O 1
ATOM 6477 N N . LEU B 1 344 ? 10.797 -37.438 -9.695 1 93.5 344 LEU B N 1
ATOM 6478 C CA . LEU B 1 344 ? 10.828 -36.594 -8.5 1 93.5 344 LEU B CA 1
ATOM 6479 C C . LEU B 1 344 ? 11.477 -37.344 -7.336 1 93.5 344 LEU B C 1
ATOM 6481 O O . LEU B 1 344 ? 11.586 -36.781 -6.234 1 93.5 344 LEU B O 1
ATOM 6485 N N . GLY B 1 345 ? 11.836 -38.562 -7.559 1 91.75 345 GLY B N 1
ATOM 6486 C CA . GLY B 1 345 ? 12.43 -39.375 -6.504 1 91.75 345 GLY B CA 1
ATOM 6487 C C . GLY B 1 345 ? 11.438 -39.75 -5.414 1 91.75 345 GLY B C 1
ATOM 6488 O O . GLY B 1 345 ? 11.82 -39.875 -4.25 1 91.75 345 GLY B O 1
ATOM 6489 N N . GLN B 1 346 ? 10.219 -39.844 -5.812 1 91.12 346 GLN B N 1
ATOM 6490 C CA . GLN B 1 346 ? 9.172 -40.219 -4.863 1 91.12 346 GLN B CA 1
ATOM 6491 C C . GLN B 1 346 ? 8.82 -41.688 -5 1 91.12 346 GLN B C 1
ATOM 6493 O O . GLN B 1 346 ? 8.805 -42.25 -6.105 1 91.12 346 GLN B O 1
ATOM 6498 N N . ARG B 1 347 ? 8.5 -42.344 -3.889 1 90.56 347 ARG B N 1
ATOM 6499 C CA . ARG B 1 347 ? 8.18 -43.75 -3.898 1 90.56 347 ARG B CA 1
ATOM 6500 C C . ARG B 1 347 ? 6.723 -44 -4.273 1 90.56 347 ARG B C 1
ATOM 6502 O O . ARG B 1 347 ? 6.379 -45.031 -4.84 1 90.56 347 ARG B O 1
ATOM 6509 N N . CYS B 1 348 ? 5.945 -43.094 -3.936 1 92.75 348 CYS B N 1
ATOM 6510 C CA . CYS B 1 348 ? 4.508 -43.188 -4.164 1 92.75 348 CYS B CA 1
ATOM 6511 C C . CYS B 1 348 ? 3.842 -41.844 -4.188 1 92.75 348 CYS B C 1
ATOM 6513 O O . CYS B 1 348 ? 4.473 -40.812 -3.859 1 92.75 348 CYS B O 1
ATOM 6515 N N . LEU B 1 349 ? 2.615 -41.812 -4.699 1 93.19 349 LEU B N 1
ATOM 6516 C CA . LEU B 1 349 ? 1.81 -40.594 -4.676 1 93.19 349 LEU B CA 1
ATOM 6517 C C . LEU B 1 349 ? 1.197 -40.375 -3.297 1 93.19 349 LEU B C 1
ATOM 6519 O O . LEU B 1 349 ? 0.552 -41.25 -2.748 1 93.19 349 LEU B O 1
ATOM 6523 N N . SER B 1 350 ? 1.412 -39.219 -2.744 1 89.44 350 SER B N 1
ATOM 6524 C CA . SER B 1 350 ? 0.792 -38.906 -1.467 1 89.44 350 SER B CA 1
ATOM 6525 C C . SER B 1 350 ? -0.717 -38.719 -1.609 1 89.44 350 SER B C 1
ATOM 6527 O O . SER B 1 350 ? -1.188 -37.875 -2.361 1 89.44 350 SER B O 1
ATOM 6529 N N . ILE B 1 351 ? -1.551 -39.5 -0.807 1 93.12 351 ILE B N 1
ATOM 6530 C CA . ILE B 1 351 ? -2.992 -39.469 -1.028 1 93.12 351 ILE B CA 1
ATOM 6531 C C . ILE B 1 351 ? -3.717 -39.344 0.309 1 93.12 351 ILE B C 1
ATOM 6533 O O . ILE B 1 351 ? -4.945 -39.25 0.352 1 93.12 351 ILE B O 1
ATOM 6537 N N . SER B 1 352 ? -3.023 -39.312 1.403 1 94.06 352 SER B N 1
ATOM 6538 C CA . SER B 1 352 ? -3.668 -39.25 2.711 1 94.06 352 SER B CA 1
ATOM 6539 C C . SER B 1 352 ? -4.016 -37.812 3.084 1 94.06 352 SER B C 1
ATOM 6541 O O . SER B 1 352 ? -3.127 -37.031 3.391 1 94.06 352 SER B O 1
ATOM 6543 N N . ARG B 1 353 ? -5.258 -37.531 3.164 1 94.56 353 ARG B N 1
ATOM 6544 C CA . ARG B 1 353 ? -5.715 -36.219 3.576 1 94.56 353 ARG B CA 1
ATOM 6545 C C . ARG B 1 353 ? -5.27 -35.906 5 1 94.56 353 ARG B C 1
ATOM 6547 O O . ARG B 1 353 ? -4.832 -34.781 5.285 1 94.56 353 ARG B O 1
ATOM 6554 N N . ALA B 1 354 ? -5.379 -36.875 5.855 1 95.06 354 ALA B N 1
ATOM 6555 C CA . ALA B 1 354 ? -4.98 -36.688 7.246 1 95.06 354 ALA B CA 1
ATOM 6556 C C . ALA B 1 354 ? -3.504 -36.344 7.352 1 95.06 354 ALA B C 1
ATOM 6558 O O . ALA B 1 354 ? -3.129 -35.469 8.141 1 95.06 354 ALA B O 1
ATOM 6559 N N . GLU B 1 355 ? -2.697 -37 6.531 1 92.56 355 GLU B N 1
ATOM 6560 C CA . GLU B 1 355 ? -1.27 -36.688 6.531 1 92.56 355 GLU B CA 1
ATOM 6561 C C . GLU B 1 355 ? -1.001 -35.312 5.965 1 92.56 355 GLU B C 1
ATOM 6563 O O . GLU B 1 355 ? -0.118 -34.594 6.445 1 92.56 355 GLU B O 1
ATOM 6568 N N . THR B 1 356 ? -1.71 -34.969 4.938 1 92.44 356 THR B N 1
ATOM 6569 C CA . THR B 1 356 ? -1.581 -33.625 4.352 1 92.44 356 THR B CA 1
ATOM 6570 C C . THR B 1 356 ? -1.89 -32.562 5.387 1 92.44 356 THR B C 1
ATOM 6572 O O . THR B 1 356 ? -1.12 -31.609 5.551 1 92.44 356 THR B O 1
ATOM 6575 N N . VAL B 1 357 ? -2.992 -32.688 6.105 1 95.38 357 VAL B N 1
ATOM 6576 C CA . VAL B 1 357 ? -3.395 -31.734 7.121 1 95.38 357 VAL B CA 1
ATOM 6577 C C . VAL B 1 357 ? -2.342 -31.672 8.227 1 95.38 357 VAL B C 1
ATOM 6579 O O . VAL B 1 357 ? -1.97 -30.594 8.68 1 95.38 357 VAL B O 1
ATOM 6582 N N . ALA B 1 358 ? -1.88 -32.844 8.641 1 94 358 ALA B N 1
ATOM 6583 C CA . ALA B 1 358 ? -0.883 -32.906 9.703 1 94 358 ALA B CA 1
ATOM 6584 C C . ALA B 1 358 ? 0.388 -32.156 9.312 1 94 358 ALA B C 1
ATOM 6586 O O . ALA B 1 358 ? 0.962 -31.422 10.125 1 94 358 ALA B O 1
ATOM 6587 N N . GLN B 1 359 ? 0.818 -32.375 8.109 1 90.56 359 GLN B N 1
ATOM 6588 C CA . GLN B 1 359 ? 2.027 -31.703 7.629 1 90.56 359 GLN B CA 1
ATOM 6589 C C . GLN B 1 359 ? 1.831 -30.203 7.535 1 90.56 359 GLN B C 1
ATOM 6591 O O . GLN B 1 359 ? 2.729 -29.422 7.883 1 90.56 359 GLN B O 1
ATOM 6596 N N . LEU B 1 360 ? 0.698 -29.766 7.078 1 94 360 LEU B N 1
ATOM 6597 C CA . LEU B 1 360 ? 0.403 -28.344 6.91 1 94 360 LEU B CA 1
ATOM 6598 C C . LEU B 1 360 ? 0.23 -27.656 8.258 1 94 360 LEU B C 1
ATOM 6600 O O . LEU B 1 360 ? 0.288 -26.422 8.352 1 94 360 LEU B O 1
ATOM 6604 N N . ARG B 1 361 ? 0.055 -28.406 9.305 1 94.69 361 ARG B N 1
ATOM 6605 C CA . ARG B 1 361 ? -0.128 -27.844 10.633 1 94.69 361 ARG B CA 1
ATOM 6606 C C . ARG B 1 361 ? 1.209 -27.688 11.352 1 94.69 361 ARG B C 1
ATOM 6608 O O . ARG B 1 361 ? 1.285 -27.031 12.398 1 94.69 361 ARG B O 1
ATOM 6615 N N . VAL B 1 362 ? 2.221 -28.266 10.75 1 92 362 VAL B N 1
ATOM 6616 C CA . VAL B 1 362 ? 3.541 -28.156 11.359 1 92 362 VAL B CA 1
ATOM 6617 C C . VAL B 1 362 ? 4.027 -26.719 11.289 1 92 362 VAL B C 1
ATOM 6619 O O . VAL B 1 362 ? 4.047 -26.109 10.219 1 92 362 VAL B O 1
ATOM 6622 N N . THR B 1 363 ? 4.453 -26.141 12.391 1 92.44 363 THR B N 1
ATOM 6623 C CA . THR B 1 363 ? 4.863 -24.75 12.445 1 92.44 363 THR B CA 1
ATOM 6624 C C . THR B 1 363 ? 6.371 -24.641 12.641 1 92.44 363 THR B C 1
ATOM 6626 O O . THR B 1 363 ? 6.938 -23.547 12.508 1 92.44 363 THR B O 1
ATOM 6629 N N . GLU B 1 364 ? 7.023 -25.719 12.93 1 85.44 364 GLU B N 1
ATOM 6630 C CA . GLU B 1 364 ? 8.469 -25.734 13.141 1 85.44 364 GLU B CA 1
ATOM 6631 C C . GLU B 1 364 ? 9.219 -25.625 11.812 1 85.44 364 GLU B C 1
ATOM 6633 O O . GLU B 1 364 ? 8.789 -26.172 10.805 1 85.44 364 GLU B O 1
ATOM 6638 N N . LEU B 1 365 ? 10.273 -24.875 11.984 1 79.44 365 LEU B N 1
ATOM 6639 C CA . LEU B 1 365 ? 11.062 -24.656 10.781 1 79.44 365 LEU B CA 1
ATOM 6640 C C . LEU B 1 365 ? 11.789 -25.922 10.352 1 79.44 365 LEU B C 1
ATOM 6642 O O . LEU B 1 365 ? 12.383 -26.609 11.188 1 79.44 365 LEU B O 1
ATOM 6646 N N . GLN B 1 366 ? 11.391 -26.344 9.195 1 67.5 366 GLN B N 1
ATOM 6647 C CA . GLN B 1 366 ? 12.148 -27.453 8.633 1 67.5 366 GLN B CA 1
ATOM 6648 C C . GLN B 1 366 ? 13 -27 7.445 1 67.5 366 GLN B C 1
ATOM 6650 O O . GLN B 1 366 ? 12.547 -26.203 6.617 1 67.5 366 GLN B O 1
ATOM 6655 N N . VAL B 1 367 ? 14.297 -27.156 7.5 1 57.66 367 VAL B N 1
ATOM 6656 C CA . VAL B 1 367 ? 15.297 -26.719 6.527 1 57.66 367 VAL B CA 1
ATOM 6657 C C . VAL B 1 367 ? 14.797 -27.016 5.113 1 57.66 367 VAL B C 1
ATOM 6659 O O . VAL B 1 367 ? 14.992 -26.203 4.203 1 57.66 367 VAL B O 1
ATOM 6662 N N . SER B 1 368 ? 14.078 -28.078 4.938 1 57.97 368 SER B N 1
ATOM 6663 C CA . SER B 1 368 ? 13.789 -28.531 3.58 1 57.97 368 SER B CA 1
ATOM 6664 C C . SER B 1 368 ? 12.352 -28.188 3.18 1 57.97 368 SER B C 1
ATOM 6666 O O . SER B 1 368 ? 11.867 -28.656 2.148 1 57.97 368 SER B O 1
ATOM 6668 N N . SER B 1 369 ? 11.836 -27.156 3.744 1 65.94 369 SER B N 1
ATOM 6669 C CA . SER B 1 369 ? 10.414 -26.984 3.445 1 65.94 369 SER B CA 1
ATOM 6670 C C . SER B 1 369 ? 10.211 -26.125 2.199 1 65.94 369 SER B C 1
ATOM 6672 O O . SER B 1 369 ? 10.906 -25.125 2.006 1 65.94 369 SER B O 1
ATOM 6674 N N . VAL B 1 370 ? 9.328 -26.641 1.269 1 74.25 370 VAL B N 1
ATOM 6675 C CA . VAL B 1 370 ? 9 -25.969 0.015 1 74.25 370 VAL B CA 1
ATOM 6676 C C . VAL B 1 370 ? 8.047 -24.812 0.285 1 74.25 370 VAL B C 1
ATOM 6678 O O . VAL B 1 370 ? 7.699 -24.062 -0.631 1 74.25 370 VAL B O 1
ATOM 6681 N N . GLY B 1 371 ? 7.742 -24.609 1.512 1 91.06 371 GLY B N 1
ATOM 6682 C CA . GLY B 1 371 ? 6.922 -23.469 1.854 1 91.06 371 GLY B CA 1
ATOM 6683 C C . GLY B 1 371 ? 5.438 -23.719 1.684 1 91.06 371 GLY B C 1
ATOM 6684 O O . GLY B 1 371 ? 4.676 -22.812 1.37 1 91.06 371 GLY B O 1
ATOM 6685 N N . ASP B 1 372 ? 5.008 -24.953 1.902 1 92.25 372 ASP B N 1
ATOM 6686 C CA . ASP B 1 372 ? 3.635 -25.359 1.624 1 92.25 372 ASP B CA 1
ATOM 6687 C C . ASP B 1 372 ? 2.656 -24.672 2.58 1 92.25 372 ASP B C 1
ATOM 6689 O O . ASP B 1 372 ? 1.591 -24.219 2.164 1 92.25 372 ASP B O 1
ATOM 6693 N N . ARG B 1 373 ? 3.037 -24.703 3.844 1 94.69 373 ARG B N 1
ATOM 6694 C CA . ARG B 1 373 ? 2.156 -24.062 4.812 1 94.69 373 ARG B CA 1
ATOM 6695 C C . ARG B 1 373 ? 1.973 -22.594 4.5 1 94.69 373 ARG B C 1
ATOM 6697 O O . ARG B 1 373 ? 0.849 -22.078 4.496 1 94.69 373 ARG B O 1
ATOM 6704 N N . GLN B 1 374 ? 3.098 -21.953 4.18 1 96.31 374 GLN B N 1
ATOM 6705 C CA . GLN B 1 374 ? 3.096 -20.531 3.893 1 96.31 374 GLN B CA 1
ATOM 6706 C C . GLN B 1 374 ? 2.254 -20.219 2.658 1 96.31 374 GLN B C 1
ATOM 6708 O O . GLN B 1 374 ? 1.454 -19.281 2.664 1 96.31 374 GLN B O 1
ATOM 6713 N N . TRP B 1 375 ? 2.445 -21 1.654 1 96.62 375 TRP B N 1
ATOM 6714 C CA . TRP B 1 375 ? 1.694 -20.75 0.427 1 96.62 375 TRP B CA 1
ATOM 6715 C C . TRP B 1 375 ? 0.207 -21.016 0.637 1 96.62 375 TRP B C 1
ATOM 6717 O O . TRP B 1 375 ? -0.638 -20.25 0.16 1 96.62 375 TRP B O 1
ATOM 6727 N N . LEU B 1 376 ? -0.112 -22.109 1.34 1 96.56 376 LEU B N 1
ATOM 6728 C CA . LEU B 1 376 ? -1.52 -22.328 1.648 1 96.56 376 LEU B CA 1
ATOM 6729 C C . LEU B 1 376 ? -2.111 -21.141 2.391 1 96.56 376 LEU B C 1
ATOM 6731 O O . LEU B 1 376 ? -3.238 -20.719 2.111 1 96.56 376 LEU B O 1
ATOM 6735 N N . TYR B 1 377 ? -1.333 -20.641 3.34 1 97.81 377 TYR B N 1
ATOM 6736 C CA . TYR B 1 377 ? -1.808 -19.469 4.094 1 97.81 377 TYR B CA 1
ATOM 6737 C C . TYR B 1 377 ? -2.141 -18.312 3.158 1 97.81 377 TYR B C 1
ATOM 6739 O O . TYR B 1 377 ? -3.193 -17.688 3.291 1 97.81 377 TYR B O 1
ATOM 6747 N N . GLN B 1 378 ? -1.316 -18.016 2.248 1 98.38 378 GLN B N 1
ATOM 6748 C CA . GLN B 1 378 ? -1.56 -16.922 1.321 1 98.38 378 GLN B CA 1
ATOM 6749 C C . GLN B 1 378 ? -2.742 -17.219 0.406 1 98.38 378 GLN B C 1
ATOM 6751 O O . GLN B 1 378 ? -3.494 -16.312 0.036 1 98.38 378 GLN B O 1
ATOM 6756 N N . THR B 1 379 ? -2.906 -18.484 -0.037 1 98.25 379 THR B N 1
ATOM 6757 C CA . THR B 1 379 ? -4.086 -18.812 -0.829 1 98.25 379 THR B CA 1
ATOM 6758 C C . THR B 1 379 ? -5.363 -18.562 -0.03 1 98.25 379 THR B C 1
ATOM 6760 O O . THR B 1 379 ? -6.371 -18.125 -0.584 1 98.25 379 THR B O 1
ATOM 6763 N N . CYS B 1 380 ? -5.312 -18.828 1.293 1 98.31 380 CYS B N 1
ATOM 6764 C CA . CYS B 1 380 ? -6.477 -18.688 2.16 1 98.31 380 CYS B CA 1
ATOM 6765 C C . CYS B 1 380 ? -6.73 -17.219 2.484 1 98.31 380 CYS B C 1
ATOM 6767 O O . CYS B 1 380 ? -7.871 -16.812 2.723 1 98.31 380 CYS B O 1
ATOM 6769 N N . THR B 1 381 ? -5.68 -16.391 2.43 1 98.5 381 THR B N 1
ATOM 6770 C CA . THR B 1 381 ? -5.828 -15.039 2.975 1 98.5 381 THR B CA 1
ATOM 6771 C C . THR B 1 381 ? -5.691 -13.992 1.875 1 98.5 381 THR B C 1
ATOM 6773 O O . THR B 1 381 ? -5.848 -12.797 2.127 1 98.5 381 THR B O 1
ATOM 6776 N N . GLU B 1 382 ? -5.402 -14.414 0.63 1 98.44 382 GLU B N 1
ATOM 6777 C CA . GLU B 1 382 ? -5.23 -13.406 -0.413 1 98.44 382 GLU B CA 1
ATOM 6778 C C . GLU B 1 382 ? -5.785 -13.898 -1.748 1 98.44 382 GLU B C 1
ATOM 6780 O O . GLU B 1 382 ? -6.535 -13.188 -2.414 1 98.44 382 GLU B O 1
ATOM 6785 N N . PHE B 1 383 ? -5.441 -15.18 -2.221 1 98.62 383 PHE B N 1
ATOM 6786 C CA . PHE B 1 383 ? -5.438 -15.367 -3.666 1 98.62 383 PHE B CA 1
ATOM 6787 C C . PHE B 1 383 ? -6.492 -16.375 -4.086 1 98.62 383 PHE B C 1
ATOM 6789 O O . PHE B 1 383 ? -7.027 -16.297 -5.195 1 98.62 383 PHE B O 1
ATOM 6796 N N . GLY B 1 384 ? -6.715 -17.406 -3.211 1 98.31 384 GLY B N 1
ATOM 6797 C CA . GLY B 1 384 ? -7.473 -18.547 -3.705 1 98.31 384 GLY B CA 1
ATOM 6798 C C . GLY B 1 384 ? -6.672 -19.422 -4.641 1 98.31 384 GLY B C 1
ATOM 6799 O O . GLY B 1 384 ? -5.648 -19.984 -4.25 1 98.31 384 GLY B O 1
ATOM 6800 N N . TYR B 1 385 ? -7.027 -19.516 -5.887 1 98 385 TYR B N 1
ATOM 6801 C CA . TYR B 1 385 ? -6.32 -20.25 -6.934 1 98 385 TYR B CA 1
ATOM 6802 C C . TYR B 1 385 ? -6.562 -21.75 -6.805 1 98 385 TYR B C 1
ATOM 6804 O O . TYR B 1 385 ? -5.668 -22.562 -7.078 1 98 385 TYR B O 1
ATOM 6812 N N . TYR B 1 386 ? -7.707 -22.172 -6.301 1 97.19 386 TYR B N 1
ATOM 6813 C CA . TYR B 1 386 ? -7.977 -23.594 -6.133 1 97.19 386 TYR B CA 1
ATOM 6814 C C . TYR B 1 386 ? -8.422 -24.219 -7.445 1 97.19 386 TYR B C 1
ATOM 6816 O O . TYR B 1 386 ? -9.492 -23.906 -7.965 1 97.19 386 TYR B O 1
ATOM 6824 N N . VAL B 1 387 ? -7.625 -25.094 -7.941 1 96.31 387 VAL B N 1
ATOM 6825 C CA . VAL B 1 387 ? -7.867 -25.734 -9.227 1 96.31 387 VAL B CA 1
ATOM 6826 C C . VAL B 1 387 ? -8.961 -26.781 -9.078 1 96.31 387 VAL B C 1
ATOM 6828 O O . VAL B 1 387 ? -8.859 -27.688 -8.234 1 96.31 387 VAL B O 1
ATOM 6831 N N . THR B 1 388 ? -10.008 -26.656 -9.859 1 95.56 388 THR B N 1
ATOM 6832 C CA . THR B 1 388 ? -11.109 -27.594 -9.828 1 95.56 388 THR B CA 1
ATOM 6833 C C . THR B 1 388 ? -11.508 -28.016 -11.242 1 95.56 388 THR B C 1
ATOM 6835 O O . THR B 1 388 ? -10.992 -27.469 -12.219 1 95.56 388 THR B O 1
ATOM 6838 N N . CYS B 1 389 ? -12.32 -29.016 -11.336 1 95.12 389 CYS B N 1
ATOM 6839 C CA . CYS B 1 389 ? -12.867 -29.5 -12.602 1 95.12 389 CYS B CA 1
ATOM 6840 C C . CYS B 1 389 ? -14.383 -29.672 -12.508 1 95.12 389 CYS B C 1
ATOM 6842 O O . CYS B 1 389 ? -14.914 -30.703 -12.914 1 95.12 389 CYS B O 1
ATOM 6844 N N . GLU B 1 390 ? -15 -28.734 -11.938 1 87.38 390 GLU B N 1
ATOM 6845 C CA . GLU B 1 390 ? -16.422 -28.859 -11.664 1 87.38 390 GLU B CA 1
ATOM 6846 C C . GLU B 1 390 ? -17.266 -28.328 -12.82 1 87.38 390 GLU B C 1
ATOM 6848 O O . GLU B 1 390 ? -18.484 -28.5 -12.844 1 87.38 390 GLU B O 1
ATOM 6853 N N . VAL B 1 391 ? -16.656 -27.766 -13.797 1 86.12 391 VAL B N 1
ATOM 6854 C CA . VAL B 1 391 ? -17.375 -27.188 -14.93 1 86.12 391 VAL B CA 1
ATOM 6855 C C . VAL B 1 391 ? -17.656 -28.281 -15.969 1 86.12 391 VAL B C 1
ATOM 6857 O O . VAL B 1 391 ? -16.844 -29.188 -16.172 1 86.12 391 VAL B O 1
ATOM 6860 N N . PRO B 1 392 ? -18.797 -28.062 -16.625 1 85.38 392 PRO B N 1
ATOM 6861 C CA . PRO B 1 392 ? -19.109 -29.047 -17.656 1 85.38 392 PRO B CA 1
ATOM 6862 C C . PRO B 1 392 ? -18.047 -29.078 -18.766 1 85.38 392 PRO B C 1
ATOM 6864 O O . PRO B 1 392 ? -17.562 -28.031 -19.188 1 85.38 392 PRO B O 1
ATOM 6867 N N . GLY B 1 393 ? -17.641 -30.25 -19.125 1 87.44 393 GLY B N 1
ATOM 6868 C CA . GLY B 1 393 ? -16.688 -30.391 -20.203 1 87.44 393 GLY B CA 1
ATOM 6869 C C . GLY B 1 393 ? -15.266 -30.625 -19.734 1 87.44 393 GLY B C 1
ATOM 6870 O O . GLY B 1 393 ? -14.391 -30.984 -20.531 1 87.44 393 GLY B O 1
ATOM 6871 N N . CYS B 1 394 ? -15.008 -30.375 -18.469 1 93.94 394 CYS B N 1
ATOM 6872 C CA . CYS B 1 394 ? -13.688 -30.688 -17.938 1 93.94 394 CYS B CA 1
ATOM 6873 C C . CYS B 1 394 ? -13.398 -32.188 -18.062 1 93.94 394 CYS B C 1
ATOM 6875 O O . CYS B 1 394 ? -14.227 -33 -17.672 1 93.94 394 CYS B O 1
ATOM 6877 N N . PRO B 1 395 ? -12.266 -32.594 -18.594 1 95 395 PRO B N 1
ATOM 6878 C CA . PRO B 1 395 ? -12.023 -34 -18.922 1 95 395 PRO B CA 1
ATOM 6879 C C . PRO B 1 395 ? -11.562 -34.812 -17.719 1 95 395 PRO B C 1
ATOM 6881 O O . PRO B 1 395 ? -11.328 -36 -17.828 1 95 395 PRO B O 1
ATOM 6884 N N . PHE B 1 396 ? -11.477 -34.188 -16.594 1 96.62 396 PHE B N 1
ATOM 6885 C CA . PHE B 1 396 ? -10.961 -34.875 -15.422 1 96.62 396 PHE B CA 1
ATOM 6886 C C . PHE B 1 396 ? -12.07 -35.156 -14.414 1 96.62 396 PHE B C 1
ATOM 6888 O O . PHE B 1 396 ? -13.258 -35.031 -14.742 1 96.62 396 PHE B O 1
ATOM 6895 N N . SER B 1 397 ? -11.703 -35.562 -13.25 1 95.31 397 SER B N 1
ATOM 6896 C CA . SER B 1 397 ? -12.695 -35.844 -12.211 1 95.31 397 SER B CA 1
ATOM 6897 C C . SER B 1 397 ? -13.18 -34.562 -11.562 1 95.31 397 SER B C 1
ATOM 6899 O O . SER B 1 397 ? -12.414 -33.625 -11.391 1 95.31 397 SER B O 1
ATOM 6901 N N . GLN B 1 398 ? -14.422 -34.562 -11.141 1 95 398 GLN B N 1
ATOM 6902 C CA . GLN B 1 398 ? -14.977 -33.406 -10.453 1 95 398 GLN B CA 1
ATOM 6903 C C . GLN B 1 398 ? -14.43 -33.312 -9.031 1 95 398 GLN B C 1
ATOM 6905 O O . GLN B 1 398 ? -14.578 -32.25 -8.391 1 95 398 GLN B O 1
ATOM 6910 N N . LEU B 1 399 ? -13.75 -34.344 -8.617 1 93.44 399 LEU B N 1
ATOM 6911 C CA . LEU B 1 399 ? -13.125 -34.312 -7.301 1 93.44 399 LEU B CA 1
ATOM 6912 C C . LEU B 1 399 ? -11.617 -34.125 -7.422 1 93.44 399 LEU B C 1
ATOM 6914 O O . LEU B 1 399 ? -10.992 -34.625 -8.367 1 93.44 399 LEU B O 1
ATOM 6918 N N . PRO B 1 400 ? -10.945 -33.5 -6.551 1 94.31 400 PRO B N 1
ATOM 6919 C CA . PRO B 1 400 ? -11.562 -32.812 -5.414 1 94.31 400 PRO B CA 1
ATOM 6920 C C . PRO B 1 400 ? -12.336 -31.547 -5.824 1 94.31 400 PRO B C 1
ATOM 6922 O O . PRO B 1 400 ? -11.945 -30.859 -6.766 1 94.31 400 PRO B O 1
ATOM 6925 N N . ALA B 1 401 ? -13.445 -31.297 -5.07 1 95.25 401 ALA B N 1
ATOM 6926 C CA . ALA B 1 401 ? -14.258 -30.109 -5.316 1 95.25 401 ALA B CA 1
ATOM 6927 C C . ALA B 1 401 ? -13.789 -28.922 -4.473 1 95.25 401 ALA B C 1
ATOM 6929 O O . ALA B 1 401 ? -12.969 -29.094 -3.566 1 95.25 401 ALA B O 1
ATOM 6930 N N . LEU B 1 402 ? -14.281 -27.734 -4.809 1 96.5 402 LEU B N 1
ATOM 6931 C CA . LEU B 1 402 ? -13.859 -26.484 -4.176 1 96.5 402 LEU B CA 1
ATOM 6932 C C . LEU B 1 402 ? -14.016 -26.562 -2.66 1 96.5 402 LEU B C 1
ATOM 6934 O O . LEU B 1 402 ? -13.133 -26.141 -1.918 1 96.5 402 LEU B O 1
ATOM 6938 N N . PRO B 1 403 ? -15.07 -27.125 -2.092 1 96.62 403 PRO B N 1
ATOM 6939 C CA . PRO B 1 403 ? -15.211 -27.172 -0.634 1 96.62 403 PRO B CA 1
ATOM 6940 C C . PRO B 1 403 ? -14.086 -27.938 0.049 1 96.62 403 PRO B C 1
ATOM 6942 O O . PRO B 1 403 ? -13.711 -27.609 1.18 1 96.62 403 PRO B O 1
ATOM 6945 N N . SER B 1 404 ? -13.594 -28.969 -0.628 1 94.38 404 SER B N 1
ATOM 6946 C CA . SER B 1 404 ? -12.492 -29.734 -0.053 1 94.38 404 SER B CA 1
ATOM 6947 C C . SER B 1 404 ? -11.258 -28.859 0.158 1 94.38 404 SER B C 1
ATOM 6949 O O . SER B 1 404 ? -10.539 -29.016 1.146 1 94.38 404 SER B O 1
ATOM 6951 N N . GLU B 1 405 ? -10.984 -27.953 -0.813 1 93.19 405 GLU B N 1
ATOM 6952 C CA . GLU B 1 405 ? -9.859 -27.031 -0.692 1 93.19 405 GLU B CA 1
ATOM 6953 C C . GLU B 1 405 ? -10.109 -26 0.408 1 93.19 405 GLU B C 1
ATOM 6955 O O . GLU B 1 405 ? -9.203 -25.688 1.183 1 93.19 405 GLU B O 1
ATOM 6960 N N . LEU B 1 406 ? -11.281 -25.484 0.525 1 97.38 406 LEU B N 1
ATOM 6961 C CA . LEU B 1 406 ? -11.641 -24.469 1.512 1 97.38 406 LEU B CA 1
ATOM 6962 C C . LEU B 1 406 ? -11.633 -25.062 2.92 1 97.38 406 LEU B C 1
ATOM 6964 O O . LEU B 1 406 ? -11.297 -24.375 3.885 1 97.38 406 LEU B O 1
ATOM 6968 N N . GLU B 1 407 ? -11.961 -26.312 3.029 1 96.75 407 GLU B N 1
ATOM 6969 C CA . GLU B 1 407 ? -11.922 -27.016 4.312 1 96.75 407 GLU B CA 1
ATOM 6970 C C . GLU B 1 407 ? -10.5 -27.094 4.859 1 96.7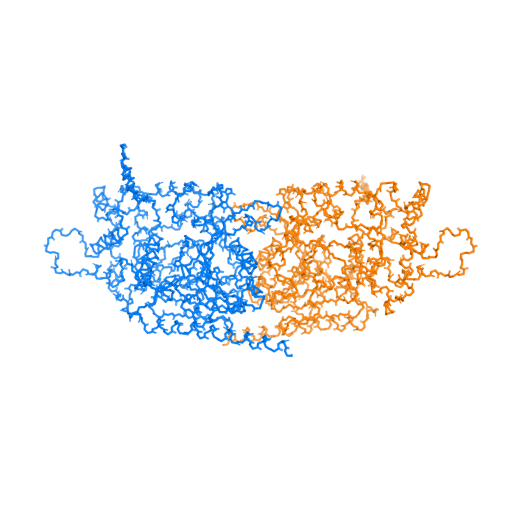5 407 GLU B C 1
ATOM 6972 O O . GLU B 1 407 ? -10.289 -27.031 6.07 1 96.75 407 GLU B O 1
ATOM 6977 N N . LEU B 1 408 ? -9.531 -27.188 3.969 1 95.94 408 LEU B N 1
ATOM 6978 C CA . LEU B 1 408 ? -8.141 -27.172 4.402 1 95.94 408 LEU B CA 1
ATOM 6979 C C . LEU B 1 408 ? -7.801 -25.875 5.129 1 95.94 408 LEU B C 1
ATOM 6981 O O . LEU B 1 408 ? -7.066 -25.891 6.121 1 95.94 408 LEU B O 1
ATOM 6985 N N . CYS B 1 409 ? -8.305 -24.719 4.609 1 97.69 409 CYS B N 1
ATOM 6986 C CA . CYS B 1 409 ? -8.078 -23.438 5.254 1 97.69 409 CYS B CA 1
ATOM 6987 C C . CYS B 1 409 ? -8.648 -23.422 6.664 1 97.69 409 CYS B C 1
ATOM 6989 O O . CYS B 1 409 ? -8.023 -22.891 7.59 1 97.69 409 CYS B O 1
ATOM 6991 N N . GLU B 1 410 ? -9.789 -24 6.805 1 98 410 GLU B N 1
ATOM 6992 C CA . GLU B 1 410 ? -10.438 -24.078 8.109 1 98 410 GLU B CA 1
ATOM 6993 C C . GLU B 1 410 ? -9.695 -25.016 9.055 1 98 410 GLU B C 1
ATOM 6995 O O . GLU B 1 410 ? -9.445 -24.672 10.211 1 98 410 GLU B O 1
ATOM 7000 N N . GLN B 1 411 ? -9.312 -26.156 8.555 1 97.56 411 GLN B N 1
ATOM 7001 C CA . GLN B 1 411 ? -8.68 -27.188 9.375 1 97.56 411 GLN B CA 1
ATOM 7002 C C . GLN B 1 411 ? -7.289 -26.734 9.828 1 97.56 411 GLN B C 1
ATOM 7004 O O . GLN B 1 411 ? -6.879 -27.016 10.953 1 97.56 411 GLN B O 1
ATOM 7009 N N . VAL B 1 412 ? -6.621 -26.078 8.922 1 97.44 412 VAL B N 1
ATOM 7010 C CA . VAL B 1 412 ? -5.219 -25.766 9.203 1 97.44 412 VAL B CA 1
ATOM 7011 C C . VAL B 1 412 ? -5.121 -24.438 9.938 1 97.44 412 VAL B C 1
ATOM 7013 O O . VAL B 1 412 ? -4.316 -24.281 10.859 1 97.44 412 VAL B O 1
ATOM 7016 N N . PHE B 1 413 ? -6.012 -23.422 9.539 1 97.88 413 PHE B N 1
ATOM 7017 C CA . PHE B 1 413 ? -5.797 -22.062 10.031 1 97.88 413 PHE B CA 1
ATOM 7018 C C . PHE B 1 413 ? -7.035 -21.547 10.758 1 97.88 413 PHE B C 1
ATOM 7020 O O . PHE B 1 413 ? -7.012 -20.469 11.344 1 97.88 413 PHE B O 1
ATOM 7027 N N . GLY B 1 414 ? -8.156 -22.234 10.688 1 97.5 414 GLY B N 1
ATOM 7028 C CA . GLY B 1 414 ? -9.391 -21.781 11.305 1 97.5 414 GLY B CA 1
ATOM 7029 C C . GLY B 1 414 ? -10.094 -20.703 10.5 1 97.5 414 GLY B C 1
ATOM 7030 O O . GLY B 1 414 ? -10.852 -19.906 11.055 1 97.5 414 GLY B O 1
ATOM 7031 N N . LEU B 1 415 ? -9.836 -20.641 9.234 1 97.94 415 LEU B N 1
ATOM 7032 C CA . LEU B 1 415 ? -10.414 -19.609 8.383 1 97.94 415 LEU B CA 1
ATOM 7033 C C . LEU B 1 415 ? -11.648 -20.125 7.652 1 97.94 415 LEU B C 1
ATOM 7035 O O . LEU B 1 415 ? -11.594 -21.172 7 1 97.94 415 LEU B O 1
ATOM 7039 N N . SER B 1 416 ? -12.719 -19.406 7.688 1 97.56 416 SER B N 1
ATOM 7040 C CA . SER B 1 416 ? -13.984 -19.828 7.098 1 97.56 416 SER B CA 1
ATOM 7041 C C . SER B 1 416 ? -13.992 -19.609 5.59 1 97.56 416 SER B C 1
ATOM 7043 O O . SER B 1 416 ? -13.18 -18.859 5.062 1 97.56 416 SER B O 1
ATOM 7045 N N . THR B 1 417 ? -14.938 -20.297 4.977 1 97.25 417 THR B N 1
ATOM 7046 C CA . THR B 1 417 ? -15.125 -20.125 3.539 1 97.25 417 THR B CA 1
ATOM 7047 C C . THR B 1 417 ? -15.414 -18.672 3.191 1 97.25 417 THR B C 1
ATOM 7049 O O . THR B 1 417 ? -14.883 -18.141 2.213 1 97.25 417 THR B O 1
ATOM 7052 N N . SER B 1 418 ? -16.203 -18.062 3.965 1 96.25 418 SER B N 1
ATOM 7053 C CA . SER B 1 418 ? -16.578 -16.688 3.717 1 96.25 418 SER B CA 1
ATOM 7054 C C . SER B 1 418 ? -15.383 -15.75 3.861 1 96.25 418 SER B C 1
ATOM 7056 O O . SER B 1 418 ? -15.234 -14.797 3.1 1 96.25 418 SER B O 1
ATOM 7058 N N . SER B 1 419 ? -14.555 -16.016 4.832 1 96.31 419 SER B N 1
ATOM 7059 C CA . SER B 1 419 ? -13.367 -15.188 5.043 1 96.31 419 SER B CA 1
ATOM 7060 C C . SER B 1 419 ? -12.398 -15.305 3.871 1 96.31 419 SER B C 1
ATOM 7062 O O . SER B 1 419 ? -11.773 -14.32 3.479 1 96.31 419 SER B O 1
ATOM 7064 N N . VAL B 1 420 ? -12.289 -16.5 3.326 1 98.12 420 VAL B N 1
ATOM 7065 C CA . VAL B 1 420 ? -11.406 -16.703 2.184 1 98.12 420 VAL B CA 1
ATOM 7066 C C . VAL B 1 420 ? -11.945 -15.961 0.967 1 98.12 420 VAL B C 1
ATOM 7068 O O . VAL B 1 420 ? -11.188 -15.297 0.248 1 98.12 420 VAL B O 1
ATOM 7071 N N . ALA B 1 421 ? -13.227 -16.031 0.747 1 97.5 421 ALA B N 1
ATOM 7072 C CA . ALA B 1 421 ? -13.852 -15.336 -0.371 1 97.5 421 ALA B CA 1
ATOM 7073 C C . ALA B 1 421 ? -13.672 -13.828 -0.245 1 97.5 421 ALA B C 1
ATOM 7075 O O . ALA B 1 421 ? -13.398 -13.141 -1.234 1 97.5 421 ALA B O 1
ATOM 7076 N N . GLN B 1 422 ? -13.844 -13.352 0.914 1 95 422 GLN B N 1
ATOM 7077 C CA . GLN B 1 422 ? -13.672 -11.93 1.166 1 95 422 GLN B CA 1
ATOM 7078 C C . GLN B 1 422 ? -12.234 -11.492 0.908 1 95 422 GLN B C 1
ATOM 7080 O O . GLN B 1 422 ? -12 -10.414 0.352 1 95 422 GLN B O 1
ATOM 7085 N N . ALA B 1 423 ? -11.312 -12.281 1.33 1 97.06 423 ALA B N 1
ATOM 7086 C CA . ALA B 1 423 ? -9.906 -11.969 1.125 1 97.06 423 ALA B CA 1
ATOM 7087 C C . ALA B 1 423 ? -9.57 -11.875 -0.362 1 97.06 423 ALA B C 1
ATOM 7089 O O . ALA B 1 423 ? -8.828 -10.984 -0.781 1 97.06 423 ALA B O 1
ATOM 7090 N N . VAL B 1 424 ? -10.125 -12.758 -1.149 1 98.19 424 VAL B N 1
ATOM 7091 C CA . VAL B 1 424 ? -9.922 -12.758 -2.594 1 98.19 424 VAL B CA 1
ATOM 7092 C C . VAL B 1 424 ? -10.461 -11.461 -3.193 1 98.19 424 VAL B C 1
ATOM 7094 O O . VAL B 1 424 ? -9.781 -10.805 -3.986 1 98.19 424 VAL B O 1
ATOM 7097 N N . ALA B 1 425 ? -11.648 -11.055 -2.783 1 95.5 425 ALA B N 1
ATOM 7098 C CA . ALA B 1 425 ? -12.258 -9.828 -3.275 1 95.5 425 ALA B CA 1
ATOM 7099 C C . ALA B 1 425 ? -11.43 -8.609 -2.885 1 95.5 425 ALA B C 1
ATOM 7101 O O . ALA B 1 425 ? -11.25 -7.688 -3.689 1 95.5 425 ALA B O 1
ATOM 7102 N N . GLN B 1 426 ? -10.93 -8.625 -1.693 1 94.81 426 GLN B N 1
ATOM 7103 C CA . GLN B 1 426 ? -10.133 -7.508 -1.196 1 94.81 426 GLN B CA 1
ATOM 7104 C C . GLN B 1 426 ? -8.812 -7.391 -1.953 1 94.81 426 GLN B C 1
ATOM 7106 O O . GLN B 1 426 ? -8.336 -6.285 -2.215 1 94.81 426 GLN B O 1
ATOM 7111 N N . THR B 1 427 ? -8.25 -8.516 -2.264 1 98 427 THR B N 1
ATOM 7112 C CA . THR B 1 427 ? -7 -8.5 -3.02 1 98 427 THR B CA 1
ATOM 7113 C C . THR B 1 427 ? -7.211 -7.871 -4.395 1 98 427 THR B C 1
ATOM 7115 O O . THR B 1 427 ? -6.406 -7.043 -4.832 1 98 427 THR B O 1
ATOM 7118 N N . ASN B 1 428 ? -8.289 -8.266 -5.031 1 97.75 428 ASN B N 1
ATOM 7119 C CA . ASN B 1 428 ? -8.578 -7.703 -6.348 1 97.75 428 ASN B CA 1
ATOM 7120 C C . ASN B 1 428 ? -8.867 -6.211 -6.27 1 97.75 428 ASN B C 1
ATOM 7122 O O . ASN B 1 428 ? -8.461 -5.445 -7.141 1 97.75 428 ASN B O 1
ATOM 7126 N N . SER B 1 429 ? -9.555 -5.801 -5.227 1 94.56 429 SER B N 1
ATOM 7127 C CA . SER B 1 429 ? -9.82 -4.379 -5.043 1 94.56 429 SER B CA 1
ATOM 7128 C C . SER B 1 429 ? -8.531 -3.605 -4.773 1 94.56 429 SER B C 1
ATOM 7130 O O . SER B 1 429 ? -8.367 -2.48 -5.25 1 94.56 429 SER B O 1
ATOM 7132 N N . TYR B 1 430 ? -7.637 -4.18 -4.039 1 97.31 430 TYR B N 1
ATOM 7133 C CA . TYR B 1 430 ? -6.402 -3.531 -3.611 1 97.31 430 TYR B CA 1
ATOM 7134 C C . TYR B 1 430 ? -5.438 -3.363 -4.781 1 97.31 430 TYR B C 1
ATOM 7136 O O . TYR B 1 430 ? -4.715 -2.369 -4.859 1 97.31 430 TYR B O 1
ATOM 7144 N N . TYR B 1 431 ? -5.434 -4.348 -5.758 1 98.38 431 TYR B N 1
ATOM 7145 C CA . TYR B 1 431 ? -4.395 -4.352 -6.781 1 98.38 431 TYR B CA 1
ATOM 7146 C C . TYR B 1 431 ? -4.984 -4.059 -8.156 1 98.38 431 TYR B C 1
ATOM 7148 O O . TYR B 1 431 ? -4.25 -3.768 -9.102 1 98.38 431 TYR B O 1
ATOM 7156 N N . GLY B 1 432 ? -6.227 -4.227 -8.328 1 97.31 432 GLY B N 1
ATOM 7157 C CA . GLY B 1 432 ? -6.863 -3.865 -9.586 1 97.31 432 GLY B CA 1
ATOM 7158 C C . GLY B 1 432 ? -7.02 -5.039 -10.539 1 97.31 432 GLY B C 1
ATOM 7159 O O . GLY B 1 432 ? -7.375 -4.855 -11.703 1 97.31 432 GLY B O 1
ATOM 7160 N N . GLY B 1 433 ? -6.723 -6.332 -10.094 1 97.69 433 GLY B N 1
ATOM 7161 C CA . GLY B 1 433 ? -6.863 -7.512 -10.938 1 97.69 433 GLY B CA 1
ATOM 7162 C C . GLY B 1 433 ? -6.117 -7.398 -12.25 1 97.69 433 GLY B C 1
ATOM 7163 O O . GLY B 1 433 ? -4.926 -7.09 -12.266 1 97.69 433 GLY B O 1
ATOM 7164 N N . GLN B 1 434 ? -6.812 -7.598 -13.336 1 98.06 434 GLN B N 1
ATOM 7165 C CA . GLN B 1 434 ? -6.18 -7.645 -14.648 1 98.06 434 GLN B CA 1
ATOM 7166 C C . GLN B 1 434 ? -6.184 -6.266 -15.312 1 98.06 434 GLN B C 1
ATOM 7168 O O . GLN B 1 434 ? -5.855 -6.137 -16.484 1 98.06 434 GLN B O 1
ATOM 7173 N N . THR B 1 435 ? -6.629 -5.227 -14.578 1 95.94 435 THR B N 1
ATOM 7174 C CA . THR B 1 435 ? -6.531 -3.828 -14.977 1 95.94 435 THR B CA 1
ATOM 7175 C C . THR B 1 435 ? -5.93 -2.984 -13.859 1 95.94 435 THR B C 1
ATOM 7177 O O . THR B 1 435 ? -6.586 -2.08 -13.336 1 95.94 435 THR B O 1
ATOM 7180 N N . PRO B 1 436 ? -4.73 -3.23 -13.539 1 94.38 436 PRO B N 1
ATOM 7181 C CA . PRO B 1 436 ? -4.133 -2.598 -12.359 1 94.38 436 PRO B CA 1
ATOM 7182 C C . PRO B 1 436 ? -3.947 -1.091 -12.531 1 94.38 436 PRO B C 1
ATOM 7184 O O . PRO B 1 436 ? -3.852 -0.36 -11.547 1 94.38 436 PRO B O 1
ATOM 7187 N N . GLY B 1 437 ? -3.859 -0.584 -13.734 1 92.06 437 GLY B N 1
ATOM 7188 C CA . GLY B 1 437 ? -3.645 0.833 -13.977 1 92.06 437 GLY B CA 1
ATOM 7189 C C . GLY B 1 437 ? -2.229 1.283 -13.672 1 92.06 437 GLY B C 1
ATOM 7190 O O . GLY B 1 437 ? -2.006 2.432 -13.281 1 92.06 437 GLY B O 1
ATOM 7191 N N . ALA B 1 438 ? -1.297 0.39 -13.797 1 93.88 438 ALA B N 1
ATOM 7192 C CA . ALA B 1 438 ? 0.116 0.704 -13.602 1 93.88 438 ALA B CA 1
ATOM 7193 C C . ALA B 1 438 ? 0.698 1.401 -14.828 1 93.88 438 ALA B C 1
ATOM 7195 O O . ALA B 1 438 ? -0.039 1.792 -15.734 1 93.88 438 ALA B O 1
ATOM 7196 N N . THR B 1 439 ? 1.973 1.777 -14.766 1 93.62 439 THR B N 1
ATOM 7197 C CA . THR B 1 439 ? 2.748 2.309 -15.883 1 93.62 439 THR B CA 1
ATOM 7198 C C . THR B 1 439 ? 4.105 1.621 -15.977 1 93.62 439 THR B C 1
ATOM 7200 O O . THR B 1 439 ? 4.719 1.306 -14.953 1 93.62 439 THR B O 1
ATOM 7203 N N . GLN B 1 440 ? 4.535 1.322 -17.203 1 96.81 440 GLN B N 1
ATOM 7204 C CA . GLN B 1 440 ? 5.84 0.737 -17.5 1 96.81 440 GLN B CA 1
ATOM 7205 C C . GLN B 1 440 ? 5.965 -0.657 -16.891 1 96.81 440 GLN B C 1
ATOM 7207 O O . GLN B 1 440 ? 6.941 -0.952 -16.203 1 96.81 440 GLN B O 1
ATOM 7212 N N . VAL B 1 441 ? 4.898 -1.467 -17.094 1 98.5 441 VAL B N 1
ATOM 7213 C CA . VAL B 1 441 ? 4.906 -2.887 -16.766 1 98.5 441 VAL B CA 1
ATOM 7214 C C . VAL B 1 441 ? 4.719 -3.717 -18.031 1 98.5 441 VAL B C 1
ATOM 7216 O O . VAL B 1 441 ? 3.76 -3.51 -18.781 1 98.5 441 VAL B O 1
ATOM 7219 N N . LEU B 1 442 ? 5.695 -4.539 -18.328 1 98.69 442 LEU B N 1
ATOM 7220 C CA . LEU B 1 442 ? 5.555 -5.504 -19.406 1 98.69 442 LEU B CA 1
ATOM 7221 C C . LEU B 1 442 ? 5.105 -6.859 -18.875 1 98.69 442 LEU B C 1
ATOM 7223 O O . LEU B 1 442 ? 5.812 -7.48 -18.078 1 98.69 442 LEU B O 1
ATOM 7227 N N . PHE B 1 443 ? 3.914 -7.324 -19.281 1 98.81 443 PHE B N 1
ATOM 7228 C CA . PHE B 1 443 ? 3.42 -8.648 -18.938 1 98.81 443 PHE B CA 1
ATOM 7229 C C . PHE B 1 443 ? 3.812 -9.672 -20 1 98.81 443 PHE B C 1
ATOM 7231 O O . PHE B 1 443 ? 3.592 -9.453 -21.188 1 98.81 443 PHE B O 1
ATOM 7238 N N . VAL B 1 444 ? 4.449 -10.781 -19.562 1 98.81 444 VAL B N 1
ATOM 7239 C CA . VAL B 1 444 ? 4.891 -11.828 -20.469 1 98.81 444 VAL B CA 1
ATOM 7240 C C . VAL B 1 444 ? 4.23 -13.156 -20.094 1 98.81 444 VAL B C 1
ATOM 7242 O O . VAL B 1 444 ? 4.359 -13.617 -18.953 1 98.81 444 VAL B O 1
ATOM 7245 N N . ASN B 1 445 ? 3.504 -13.781 -21.062 1 98.81 445 ASN B N 1
ATOM 7246 C CA . ASN B 1 445 ? 2.783 -15.023 -20.797 1 98.81 445 ASN B CA 1
ATOM 7247 C C . ASN B 1 445 ? 2.963 -16.016 -21.938 1 98.81 445 ASN B C 1
ATOM 7249 O O . ASN B 1 445 ? 3.27 -15.641 -23.062 1 98.81 445 ASN B O 1
ATOM 7253 N N . GLY B 1 446 ? 2.896 -17.297 -21.609 1 98.62 446 GLY B N 1
ATOM 7254 C CA . GLY B 1 446 ? 2.74 -18.344 -22.594 1 98.62 446 GLY B CA 1
ATOM 7255 C C . GLY B 1 446 ? 1.313 -18.844 -22.719 1 98.62 446 GLY B C 1
ATOM 7256 O O . GLY B 1 446 ? 0.603 -18.953 -21.703 1 98.62 446 GLY B O 1
ATOM 7257 N N . ASP B 1 447 ? 0.924 -19.188 -23.891 1 98 447 ASP B N 1
ATOM 7258 C CA . ASP B 1 447 ? -0.482 -19.531 -24.062 1 98 447 ASP B CA 1
ATOM 7259 C C . ASP B 1 447 ? -0.744 -20.984 -23.656 1 98 447 ASP B C 1
ATOM 7261 O O . ASP B 1 447 ? -1.897 -21.391 -23.5 1 98 447 ASP B O 1
ATOM 7265 N N . THR B 1 448 ? 0.325 -21.812 -23.438 1 98.38 448 THR B N 1
ATOM 7266 C CA . THR B 1 448 ? 0.175 -23.141 -22.859 1 98.38 448 THR B CA 1
ATOM 7267 C C . THR B 1 448 ? 0.156 -23.078 -21.328 1 98.38 448 THR B C 1
ATOM 7269 O O . THR B 1 448 ? -0.244 -24.047 -20.672 1 98.38 448 THR B O 1
ATOM 7272 N N . ASP B 1 449 ? 0.64 -21.984 -20.766 1 98.62 449 ASP B N 1
ATOM 7273 C CA . ASP B 1 449 ? 0.626 -21.75 -19.328 1 98.62 449 ASP B CA 1
ATOM 7274 C C . ASP B 1 449 ? -0.802 -21.594 -18.812 1 98.62 449 ASP B C 1
ATOM 7276 O O . ASP B 1 449 ? -1.484 -20.625 -19.141 1 98.62 449 ASP B O 1
ATOM 7280 N N . PRO B 1 450 ? -1.245 -22.469 -17.953 1 98.44 450 PRO B N 1
ATOM 7281 C CA . PRO B 1 450 ? -2.623 -22.328 -17.469 1 98.44 450 PRO B CA 1
ATOM 7282 C C . PRO B 1 450 ? -2.846 -21.031 -16.703 1 98.44 450 PRO B C 1
ATOM 7284 O O . PRO B 1 450 ? -3.965 -20.516 -16.672 1 98.44 450 PRO B O 1
ATOM 7287 N N . TRP B 1 451 ? -1.839 -20.453 -16.188 1 98.69 451 TRP B N 1
ATOM 7288 C CA . TRP B 1 451 ? -1.959 -19.297 -15.305 1 98.69 451 TRP B CA 1
ATOM 7289 C C . TRP B 1 451 ? -2.16 -18.031 -16.109 1 98.69 451 TRP B C 1
ATOM 7291 O O . TRP B 1 451 ? -2.545 -16.984 -15.562 1 98.69 451 TRP B O 1
ATOM 7301 N N . HIS B 1 452 ? -1.938 -18.031 -17.453 1 98.75 452 HIS B N 1
ATOM 7302 C CA . HIS B 1 452 ? -2.014 -16.812 -18.25 1 98.75 452 HIS B CA 1
ATOM 7303 C C . HIS B 1 452 ? -3.418 -16.219 -18.219 1 98.75 452 HIS B C 1
ATOM 7305 O O . HIS B 1 452 ? -3.59 -15.016 -18.391 1 98.75 452 HIS B O 1
ATOM 7311 N N . VAL B 1 453 ? -4.434 -17.062 -17.906 1 98.44 453 VAL B N 1
ATOM 7312 C CA . VAL B 1 453 ? -5.816 -16.594 -17.938 1 98.44 453 VAL B CA 1
ATOM 7313 C C . VAL B 1 453 ? -6.051 -15.602 -16.797 1 98.44 453 VAL B C 1
ATOM 7315 O O . VAL B 1 453 ? -7 -14.812 -16.828 1 98.44 453 VAL B O 1
ATOM 7318 N N . LEU B 1 454 ? -5.188 -15.633 -15.781 1 98.75 454 LEU B N 1
ATOM 7319 C CA . LEU B 1 454 ? -5.312 -14.719 -14.648 1 98.75 454 LEU B CA 1
ATOM 7320 C C . LEU B 1 454 ? -4.32 -13.562 -14.766 1 98.75 454 LEU B C 1
ATOM 7322 O O . LEU B 1 454 ? -4.203 -12.75 -13.852 1 98.75 454 LEU B O 1
ATOM 7326 N N . SER B 1 455 ? -3.533 -13.453 -15.82 1 98.75 455 SER B N 1
ATOM 7327 C CA . SER B 1 455 ? -2.574 -12.391 -16.094 1 98.75 455 SER B CA 1
ATOM 7328 C C . SER B 1 455 ? -3.133 -11.391 -17.109 1 98.75 455 SER B C 1
ATOM 7330 O O . SER B 1 455 ? -4.332 -11.391 -17.391 1 98.75 455 SER B O 1
ATOM 7332 N N . VAL B 1 456 ? -2.359 -10.445 -17.5 1 98.56 456 VAL B N 1
ATOM 7333 C CA . VAL B 1 456 ? -2.668 -9.523 -18.578 1 98.56 456 VAL B CA 1
ATOM 7334 C C . VAL B 1 456 ? -2.07 -10.047 -19.891 1 98.56 456 VAL B C 1
ATOM 7336 O O . VAL B 1 456 ? -0.849 -10.156 -20.016 1 98.56 456 VAL B O 1
ATOM 7339 N N . THR B 1 457 ? -2.957 -10.406 -20.844 1 98.12 457 THR B N 1
ATOM 7340 C CA . THR B 1 457 ? -2.461 -11.078 -22.031 1 98.12 457 THR B CA 1
ATOM 7341 C C . THR B 1 457 ? -2.607 -10.18 -23.266 1 98.12 457 THR B C 1
ATOM 7343 O O . THR B 1 457 ? -2.123 -10.516 -24.344 1 98.12 457 THR B O 1
ATOM 7346 N N . GLN B 1 458 ? -3.291 -9.094 -23.156 1 97.25 458 GLN B N 1
ATOM 7347 C CA . GLN B 1 458 ? -3.404 -8.055 -24.172 1 97.25 458 GLN B CA 1
ATOM 7348 C C . GLN B 1 458 ? -2.953 -6.699 -23.625 1 97.25 458 GLN B C 1
ATOM 7350 O O . GLN B 1 458 ? -3.172 -6.391 -22.453 1 97.25 458 GLN B O 1
ATOM 7355 N N . PRO B 1 459 ? -2.348 -5.926 -24.484 1 95.62 459 PRO B N 1
ATOM 7356 C CA . PRO B 1 459 ? -1.91 -4.621 -23.984 1 95.62 459 PRO B CA 1
ATOM 7357 C C . PRO B 1 459 ? -3.059 -3.791 -23.422 1 95.62 459 PRO B C 1
ATOM 7359 O O . PRO B 1 459 ? -4.152 -3.764 -24 1 95.62 459 PRO B O 1
ATOM 7362 N N . LEU B 1 460 ? -2.9 -3.145 -22.328 1 92.69 460 LEU B N 1
ATOM 7363 C CA . LEU B 1 460 ? -3.898 -2.285 -21.688 1 92.69 460 LEU B CA 1
ATOM 7364 C C . LEU B 1 460 ? -3.715 -0.834 -22.125 1 92.69 460 LEU B C 1
ATOM 7366 O O . LEU B 1 460 ? -4.59 0.003 -21.906 1 92.69 460 LEU B O 1
ATOM 7370 N N . GLY B 1 461 ? -2.682 -0.503 -22.75 1 87.94 461 GLY B N 1
ATOM 7371 C CA . GLY B 1 461 ? -2.244 0.792 -23.25 1 87.94 461 GLY B CA 1
ATOM 7372 C C . GLY B 1 461 ? -0.762 0.839 -23.562 1 87.94 461 GLY B C 1
ATOM 7373 O O . GLY B 1 461 ? -0.054 -0.156 -23.406 1 87.94 461 GLY B O 1
ATOM 7374 N N . PRO B 1 462 ? -0.294 1.988 -23.953 1 85.56 462 PRO B N 1
ATOM 7375 C CA . PRO B 1 462 ? 1.116 2.102 -24.344 1 85.56 462 PRO B CA 1
ATOM 7376 C C . PRO B 1 462 ? 2.064 1.882 -23.156 1 85.56 462 PRO B C 1
ATOM 7378 O O . PRO B 1 462 ? 3.213 1.475 -23.359 1 85.56 462 PRO B O 1
ATOM 7381 N N . SER B 1 463 ? 1.56 2.111 -22.031 1 88.81 463 SER B N 1
ATOM 7382 C CA . SER B 1 463 ? 2.436 2.033 -20.859 1 88.81 463 SER B CA 1
ATOM 7383 C C . SER B 1 463 ? 2.395 0.646 -20.234 1 88.81 463 SER B C 1
ATOM 7385 O O . SER B 1 463 ? 3.168 0.35 -19.312 1 88.81 463 SER B O 1
ATOM 7387 N N . GLU B 1 464 ? 1.482 -0.216 -20.656 1 94.75 464 GLU B N 1
ATOM 7388 C CA . GLU B 1 464 ? 1.369 -1.581 -20.141 1 94.75 464 GLU B CA 1
ATOM 7389 C C . GLU B 1 464 ? 1.281 -2.588 -21.297 1 94.75 464 GLU B C 1
ATOM 7391 O O . GLU B 1 464 ? 0.244 -3.225 -21.484 1 94.75 464 GLU B O 1
ATOM 7396 N N . PRO B 1 465 ? 2.443 -2.773 -21.938 1 97.31 465 PRO B N 1
ATOM 7397 C CA . PRO B 1 465 ? 2.457 -3.775 -23.016 1 97.31 465 PRO B CA 1
ATOM 7398 C C . PRO B 1 465 ? 2.334 -5.203 -22.484 1 97.31 465 PRO B C 1
ATOM 7400 O O . PRO B 1 465 ? 2.486 -5.434 -21.281 1 97.31 465 PRO B O 1
ATOM 7403 N N . ALA B 1 466 ? 1.976 -6.133 -23.406 1 98.38 466 ALA B N 1
ATOM 7404 C CA . ALA B 1 466 ? 1.833 -7.547 -23.062 1 98.38 466 ALA B CA 1
ATOM 7405 C C . ALA B 1 466 ? 2.314 -8.438 -24.203 1 98.38 466 ALA B C 1
ATOM 7407 O O . ALA B 1 466 ? 2.162 -8.086 -25.391 1 98.38 466 ALA B O 1
ATOM 7408 N N . LEU B 1 467 ? 2.967 -9.484 -23.875 1 98.44 467 LEU B N 1
ATOM 7409 C CA . LEU B 1 467 ? 3.404 -10.516 -24.812 1 98.44 467 LEU B CA 1
ATOM 7410 C C . LEU B 1 467 ? 2.75 -11.859 -24.484 1 98.44 467 LEU B C 1
ATOM 7412 O O . LEU B 1 467 ? 2.707 -12.266 -23.328 1 98.44 467 LEU B O 1
ATOM 7416 N N . LEU B 1 468 ? 2.133 -12.523 -25.453 1 98.56 468 LEU B N 1
ATOM 7417 C CA . LEU B 1 468 ? 1.637 -13.891 -25.344 1 98.56 468 LEU B CA 1
ATOM 7418 C C . LEU B 1 468 ? 2.395 -14.82 -26.297 1 98.56 468 LEU B C 1
ATOM 7420 O O . LEU B 1 468 ? 2.236 -14.727 -27.516 1 98.56 468 LEU B O 1
ATOM 7424 N N . ILE B 1 469 ? 3.188 -15.688 -25.766 1 98.5 469 ILE B N 1
ATOM 7425 C CA . ILE B 1 469 ? 4.098 -16.531 -26.547 1 98.5 469 ILE B CA 1
ATOM 7426 C C . ILE B 1 469 ? 3.395 -17.828 -26.938 1 98.5 469 ILE B C 1
ATOM 7428 O O . ILE B 1 469 ? 2.975 -18.594 -26.078 1 98.5 469 ILE B O 1
ATOM 7432 N N . PRO B 1 470 ? 3.357 -18.078 -28.188 1 97.25 470 PRO B N 1
ATOM 7433 C CA . PRO B 1 470 ? 2.709 -19.328 -28.609 1 97.25 470 PRO B CA 1
ATOM 7434 C C . PRO B 1 470 ? 3.418 -20.578 -28.094 1 97.25 470 PRO B C 1
ATOM 7436 O O . PRO B 1 470 ? 4.645 -20.672 -28.188 1 97.25 470 PRO B O 1
ATOM 7439 N N . SER B 1 471 ? 2.664 -21.5 -27.453 1 96.19 471 SER B N 1
ATOM 7440 C CA . SER B 1 471 ? 3.074 -22.828 -27.016 1 96.19 471 SER B CA 1
ATOM 7441 C C . SER B 1 471 ? 4.078 -22.75 -25.875 1 96.19 471 SER B C 1
ATOM 7443 O O . SER B 1 471 ? 4.797 -23.719 -25.594 1 96.19 471 SER B O 1
ATOM 7445 N N . ALA B 1 472 ? 4.227 -21.594 -25.328 1 98.06 472 ALA B N 1
ATOM 7446 C CA . ALA B 1 472 ? 5.148 -21.469 -24.203 1 98.06 472 ALA B CA 1
ATOM 7447 C C . ALA B 1 472 ? 4.453 -21.812 -22.891 1 98.06 472 ALA B C 1
ATOM 7449 O O . ALA B 1 472 ? 3.299 -21.453 -22.672 1 98.06 472 ALA B O 1
ATOM 7450 N N . SER B 1 473 ? 5.184 -22.531 -22.094 1 98.12 473 SER B N 1
ATOM 7451 C CA . SER B 1 473 ? 4.664 -22.953 -20.781 1 98.12 473 SER B CA 1
ATOM 7452 C C . SER B 1 473 ? 4.98 -21.906 -19.703 1 98.12 473 SER B C 1
ATOM 7454 O O . SER B 1 473 ? 5.375 -20.781 -20.016 1 98.12 473 SER B O 1
ATOM 7456 N N . HIS B 1 474 ? 4.699 -22.266 -18.422 1 98.06 474 HIS B N 1
ATOM 7457 C CA . HIS B 1 474 ? 4.77 -21.391 -17.266 1 98.06 474 HIS B CA 1
ATOM 7458 C C . HIS B 1 474 ? 6.188 -20.875 -17.047 1 98.06 474 HIS B C 1
ATOM 7460 O O . HIS B 1 474 ? 7.109 -21.656 -16.812 1 98.06 474 HIS B O 1
ATOM 7466 N N . CYS B 1 475 ? 6.434 -19.531 -17.156 1 97.12 475 CYS B N 1
ATOM 7467 C CA . CYS B 1 475 ? 7.684 -18.828 -16.906 1 97.12 475 CYS B CA 1
ATOM 7468 C C . CYS B 1 475 ? 8.781 -19.297 -17.859 1 97.12 475 CYS B C 1
ATOM 7470 O O . CYS B 1 475 ? 9.969 -19.172 -17.547 1 97.12 475 CYS B O 1
ATOM 7472 N N . LEU B 1 476 ? 8.406 -19.844 -18.984 1 97.25 476 LEU B N 1
ATOM 7473 C CA . LEU B 1 476 ? 9.406 -20.391 -19.906 1 97.25 476 LEU B CA 1
ATOM 7474 C C . LEU B 1 476 ? 10.312 -19.281 -20.438 1 97.25 476 LEU B C 1
ATOM 7476 O O . LEU B 1 476 ? 11.492 -19.516 -20.703 1 97.25 476 LEU B O 1
ATOM 7480 N N . ASP B 1 477 ? 9.844 -18.078 -20.562 1 97.19 477 ASP B N 1
ATOM 7481 C CA . ASP B 1 477 ? 10.625 -16.938 -21.047 1 97.19 477 ASP B CA 1
ATOM 7482 C C . ASP B 1 477 ? 11.812 -16.656 -20.125 1 97.19 477 ASP B C 1
ATOM 7484 O O . ASP B 1 477 ? 12.805 -16.062 -20.547 1 97.19 477 ASP B O 1
ATOM 7488 N N . MET B 1 478 ? 11.703 -17.078 -18.875 1 95.62 478 MET B N 1
ATOM 7489 C CA . MET B 1 478 ? 12.734 -16.781 -17.891 1 95.62 478 MET B CA 1
ATOM 7490 C C . MET B 1 478 ? 13.781 -17.891 -17.844 1 95.62 478 MET B C 1
ATOM 7492 O O . MET B 1 478 ? 14.859 -17.703 -17.266 1 95.62 478 MET B O 1
ATOM 7496 N N . ALA B 1 479 ? 13.477 -19.078 -18.375 1 93 479 ALA B N 1
ATOM 7497 C CA . ALA B 1 479 ? 14.398 -20.203 -18.375 1 93 479 ALA B CA 1
ATOM 7498 C C . ALA B 1 479 ? 15.664 -19.906 -19.172 1 93 479 ALA B C 1
ATOM 7500 O O . ALA B 1 479 ? 15.656 -19.047 -20.047 1 93 479 ALA B O 1
ATOM 7501 N N . PRO B 1 480 ? 16.734 -20.594 -18.828 1 88.81 480 PRO B N 1
ATOM 7502 C CA . PRO B 1 480 ? 17.953 -20.406 -19.625 1 88.81 480 PRO B CA 1
ATOM 7503 C C . PRO B 1 480 ? 17.734 -20.688 -21.109 1 88.81 480 PRO B C 1
ATOM 7505 O O . PRO B 1 480 ? 16.984 -21.609 -21.453 1 88.81 480 PRO B O 1
ATOM 7508 N N . GLU B 1 481 ? 18.438 -19.984 -21.891 1 89.56 481 GLU B N 1
ATOM 7509 C CA . GLU B 1 481 ? 18.328 -20.172 -23.344 1 89.56 481 GLU B CA 1
ATOM 7510 C C . GLU B 1 481 ? 18.859 -21.531 -23.766 1 89.56 481 GLU B C 1
ATOM 7512 O O . GLU B 1 481 ? 19.859 -22.016 -23.219 1 89.56 481 GLU B O 1
ATOM 7517 N N . ARG B 1 482 ? 18.188 -22.094 -24.75 1 89.38 482 ARG B N 1
ATOM 7518 C CA . ARG B 1 482 ? 18.578 -23.375 -25.328 1 89.38 482 ARG B CA 1
ATOM 7519 C C . ARG B 1 482 ? 18.469 -23.344 -26.844 1 89.38 482 ARG B C 1
ATOM 7521 O O . ARG B 1 482 ? 17.656 -22.609 -27.406 1 89.38 482 ARG B O 1
ATOM 7528 N N . PRO B 1 483 ? 19.328 -24.188 -27.469 1 90.69 483 PRO B N 1
ATOM 7529 C CA . PRO B 1 483 ? 19.219 -24.25 -28.922 1 90.69 483 PRO B CA 1
ATOM 7530 C C . PRO B 1 483 ? 17.859 -24.734 -29.406 1 90.69 483 PRO B C 1
ATOM 7532 O O . PRO B 1 483 ? 17.422 -24.359 -30.5 1 90.69 483 PRO B O 1
ATOM 7535 N N . SER B 1 484 ? 17.125 -25.406 -28.625 1 89.44 484 SER B N 1
ATOM 7536 C CA . SER B 1 484 ? 15.836 -25.984 -29 1 89.44 484 SER B CA 1
ATOM 7537 C C . SER B 1 484 ? 14.695 -25 -28.75 1 89.44 484 SER B C 1
ATOM 7539 O O . SER B 1 484 ? 13.531 -25.312 -29.016 1 89.44 484 SER B O 1
ATOM 7541 N N . ASP B 1 485 ? 15.031 -23.828 -28.312 1 94.38 485 ASP B N 1
ATOM 7542 C CA . ASP B 1 485 ? 13.992 -22.844 -28.047 1 94.38 485 ASP B CA 1
ATOM 7543 C C . ASP B 1 485 ? 13.211 -22.5 -29.328 1 94.38 485 ASP B C 1
ATOM 7545 O O . ASP B 1 485 ? 13.797 -22.391 -30.406 1 94.38 485 ASP B O 1
ATOM 7549 N N . SER B 1 486 ? 11.914 -22.359 -29.219 1 95.38 486 SER B N 1
ATOM 7550 C CA . SER B 1 486 ? 11.07 -22.016 -30.359 1 95.38 486 SER B CA 1
ATOM 7551 C C . SER B 1 486 ? 11.352 -20.609 -30.859 1 95.38 486 SER B C 1
ATOM 7553 O O . SER B 1 486 ? 11.852 -19.766 -30.125 1 95.38 486 SER B O 1
ATOM 7555 N N . PRO B 1 487 ? 11.023 -20.297 -32.188 1 96.06 487 PRO B N 1
ATOM 7556 C CA . PRO B 1 487 ? 11.164 -18.938 -32.688 1 96.06 487 PRO B CA 1
ATOM 7557 C C . PRO B 1 487 ? 10.344 -17.922 -31.906 1 96.06 487 PRO B C 1
ATOM 7559 O O . PRO B 1 487 ? 10.789 -16.797 -31.688 1 96.06 487 PRO B O 1
ATOM 7562 N N . GLY B 1 488 ? 9.133 -18.375 -31.469 1 96.88 488 GLY B N 1
ATOM 7563 C CA . GLY B 1 488 ? 8.305 -17.484 -30.672 1 96.88 488 GLY B CA 1
ATOM 7564 C C . GLY B 1 488 ? 8.945 -17.078 -29.359 1 96.88 488 GLY B C 1
ATOM 7565 O O . GLY B 1 488 ? 8.844 -15.922 -28.938 1 96.88 488 GLY B O 1
ATOM 7566 N N . LEU B 1 489 ? 9.547 -18.016 -28.703 1 97.25 489 LEU B N 1
ATOM 7567 C CA . LEU B 1 489 ? 10.227 -17.766 -27.438 1 97.25 489 LEU B CA 1
ATOM 7568 C C . LEU B 1 489 ? 11.406 -16.828 -27.641 1 97.25 489 LEU B C 1
ATOM 7570 O O . LEU B 1 489 ? 11.609 -15.891 -26.859 1 97.25 489 LEU B O 1
ATOM 7574 N N . ARG B 1 490 ? 12.227 -17.016 -28.672 1 96.88 490 ARG B N 1
ATOM 7575 C CA . ARG B 1 490 ? 13.359 -16.156 -28.984 1 96.88 490 ARG B CA 1
ATOM 7576 C C . ARG B 1 490 ? 12.906 -14.734 -29.297 1 96.88 490 ARG B C 1
ATOM 7578 O O . ARG B 1 490 ? 13.508 -13.766 -28.828 1 96.88 490 ARG B O 1
ATOM 7585 N N . LEU B 1 491 ? 11.859 -14.625 -30.062 1 97.81 491 LEU B N 1
ATOM 7586 C CA . LEU B 1 491 ? 11.312 -13.312 -30.406 1 97.81 491 LEU B CA 1
ATOM 7587 C C . LEU B 1 491 ? 10.828 -12.586 -29.156 1 97.81 491 LEU B C 1
ATOM 7589 O O . LEU B 1 491 ? 11.016 -11.375 -29.031 1 97.81 491 LEU B O 1
ATOM 7593 N N . ALA B 1 492 ? 10.172 -13.328 -28.297 1 97.94 492 ALA B N 1
ATOM 7594 C CA . ALA B 1 492 ? 9.672 -12.727 -27.062 1 97.94 492 ALA B CA 1
ATOM 7595 C C . ALA B 1 492 ? 10.82 -12.156 -26.234 1 97.94 492 ALA B C 1
ATOM 7597 O O . ALA B 1 492 ? 10.711 -11.055 -25.688 1 97.94 492 ALA B O 1
ATOM 7598 N N . ARG B 1 493 ? 11.875 -12.867 -26.062 1 97.12 493 ARG B N 1
ATOM 7599 C CA . ARG B 1 493 ? 13.039 -12.398 -25.312 1 97.12 493 ARG B CA 1
ATOM 7600 C C . ARG B 1 493 ? 13.633 -11.148 -25.953 1 97.12 493 ARG B C 1
ATOM 7602 O O . ARG B 1 493 ? 14.047 -10.227 -25.25 1 97.12 493 ARG B O 1
ATOM 7609 N N . GLN B 1 494 ? 13.656 -11.109 -27.266 1 96.88 494 GLN B N 1
ATOM 7610 C CA . GLN B 1 494 ? 14.125 -9.93 -27.984 1 96.88 494 GLN B CA 1
ATOM 7611 C C . GLN B 1 494 ? 13.219 -8.727 -27.719 1 96.88 494 GLN B C 1
ATOM 7613 O O . GLN B 1 494 ? 13.703 -7.613 -27.516 1 96.88 494 GLN B O 1
ATOM 7618 N N . LYS B 1 495 ? 11.969 -8.992 -27.703 1 97.56 495 LYS B N 1
ATOM 7619 C CA . LYS B 1 495 ? 11.008 -7.922 -27.453 1 97.56 495 LYS B CA 1
ATOM 7620 C C . LYS B 1 495 ? 11.133 -7.379 -26.031 1 97.56 495 LYS B C 1
ATOM 7622 O O . LYS B 1 495 ? 10.938 -6.184 -25.797 1 97.56 495 LYS B O 1
ATOM 7627 N N . ILE B 1 496 ? 11.375 -8.242 -25.094 1 97.5 496 ILE B N 1
ATOM 7628 C CA . ILE B 1 496 ? 11.609 -7.816 -23.719 1 97.5 496 ILE B CA 1
ATOM 7629 C C . ILE B 1 496 ? 12.805 -6.871 -23.672 1 97.5 496 ILE B C 1
ATOM 7631 O O . ILE B 1 496 ? 12.727 -5.797 -23.062 1 97.5 496 ILE B O 1
ATOM 7635 N N . SER B 1 497 ? 13.883 -7.277 -24.312 1 96.25 497 SER B N 1
ATOM 7636 C CA . SER B 1 497 ? 15.086 -6.453 -24.359 1 96.25 497 SER B CA 1
ATOM 7637 C C . SER B 1 497 ? 14.805 -5.109 -25.031 1 96.25 497 SER B C 1
ATOM 7639 O O . SER B 1 497 ? 15.266 -4.066 -24.562 1 96.25 497 SER B O 1
ATOM 7641 N N . GLN B 1 498 ? 14.055 -5.117 -26.109 1 96.06 498 GLN B N 1
ATOM 7642 C CA . GLN B 1 498 ? 13.734 -3.902 -26.844 1 96.06 498 GLN B CA 1
ATOM 7643 C C . GLN B 1 498 ? 12.875 -2.959 -26 1 96.06 498 GLN B C 1
ATOM 7645 O O . GLN B 1 498 ? 13.055 -1.74 -26.047 1 96.06 498 GLN B O 1
ATOM 7650 N N . GLN B 1 499 ? 11.93 -3.547 -25.297 1 95.69 499 GLN B N 1
ATOM 7651 C CA . GLN B 1 499 ? 11.07 -2.73 -24.453 1 95.69 499 GLN B CA 1
ATOM 7652 C C . GLN B 1 499 ? 11.875 -2.027 -23.359 1 95.69 499 GLN B C 1
ATOM 7654 O O . GLN B 1 499 ? 11.641 -0.855 -23.062 1 95.69 499 GLN B O 1
ATOM 7659 N N . LEU B 1 500 ? 12.773 -2.715 -22.75 1 94.75 500 LEU B N 1
ATOM 7660 C CA . LEU B 1 500 ? 13.625 -2.123 -21.734 1 94.75 500 LEU B CA 1
ATOM 7661 C C . LEU B 1 500 ? 14.5 -1.023 -22.328 1 94.75 500 LEU B C 1
ATOM 7663 O O . LEU B 1 500 ? 14.727 0.008 -21.688 1 94.75 500 LEU B O 1
ATOM 7667 N N . GLN B 1 501 ? 15.016 -1.261 -23.562 1 92.94 501 GLN B N 1
ATOM 7668 C CA . GLN B 1 501 ? 15.812 -0.251 -24.266 1 92.94 501 GLN B CA 1
ATOM 7669 C C . GLN B 1 501 ? 15 1.024 -24.484 1 92.94 501 GLN B C 1
ATOM 7671 O O . GLN B 1 501 ? 15.523 2.131 -24.312 1 92.94 501 GLN B O 1
ATOM 7676 N N . THR B 1 502 ? 13.828 0.829 -24.812 1 93.44 502 THR B N 1
ATOM 7677 C CA . THR B 1 502 ? 12.953 1.974 -25.047 1 93.44 502 THR B CA 1
ATOM 7678 C C . THR B 1 502 ? 12.742 2.762 -23.766 1 93.44 502 THR B C 1
ATOM 7680 O O . THR B 1 502 ? 12.883 3.986 -23.75 1 93.44 502 THR B O 1
ATOM 7683 N N . TRP B 1 503 ? 12.438 2.09 -22.672 1 93.31 503 TRP B N 1
ATOM 7684 C CA . TRP B 1 503 ? 12.148 2.756 -21.406 1 93.31 503 TRP B CA 1
ATOM 7685 C C . TRP B 1 503 ? 13.406 3.412 -20.844 1 93.31 503 TRP B C 1
ATOM 7687 O O . TRP B 1 503 ? 13.367 4.562 -20.406 1 93.31 503 TRP B O 1
ATOM 7697 N N . LEU B 1 504 ? 14.477 2.684 -20.797 1 90.44 504 LEU B N 1
ATOM 7698 C CA . LEU B 1 504 ? 15.719 3.184 -20.203 1 90.44 504 LEU B CA 1
ATOM 7699 C C . LEU B 1 504 ? 16.328 4.277 -21.078 1 90.44 504 LEU B C 1
ATOM 7701 O O . LEU B 1 504 ? 16.969 5.195 -20.578 1 90.44 504 LEU B O 1
ATOM 7705 N N . GLY B 1 505 ? 16.141 4.16 -22.391 1 86.44 505 GLY B N 1
ATOM 7706 C CA . GLY B 1 505 ? 16.609 5.203 -23.297 1 86.44 505 GLY B CA 1
ATOM 7707 C C . GLY B 1 505 ? 15.914 6.535 -23.062 1 86.44 505 GLY B C 1
ATOM 7708 O O . GLY B 1 505 ? 16.562 7.582 -23.031 1 86.44 505 GLY B O 1
ATOM 7709 N N . LEU B 1 506 ? 14.656 6.5 -22.844 1 79.94 506 LEU B N 1
ATOM 7710 C CA . LEU B 1 506 ? 13.875 7.703 -22.578 1 79.94 506 LEU B CA 1
ATOM 7711 C C . LEU B 1 506 ? 14.25 8.328 -21.25 1 79.94 506 LEU B C 1
ATOM 7713 O O . LEU B 1 506 ? 14.289 9.555 -21.109 1 79.94 506 LEU B O 1
ATOM 7717 N N . ALA B 1 507 ? 14.531 7.52 -20.297 1 80.19 507 ALA B N 1
ATOM 7718 C CA . ALA B 1 507 ? 14.922 8.008 -18.969 1 80.19 507 ALA B CA 1
ATOM 7719 C C . ALA B 1 507 ? 16.266 8.734 -19.016 1 80.19 507 ALA B C 1
ATOM 7721 O O . ALA B 1 507 ? 16.438 9.766 -18.375 1 80.19 507 ALA B O 1
ATOM 7722 N N . LYS B 1 508 ? 17.156 8.219 -19.719 1 77.62 508 LYS B N 1
ATOM 7723 C CA . LYS B 1 508 ? 18.484 8.828 -19.859 1 77.62 508 LYS B CA 1
ATOM 7724 C C . LYS B 1 508 ? 18.375 10.18 -20.562 1 77.62 508 LYS B C 1
ATOM 7726 O O . LYS B 1 508 ? 19.062 11.133 -20.188 1 77.62 508 LYS B O 1
ATOM 7731 N N . GLU B 1 509 ? 17.484 10.242 -21.484 1 73.75 509 GLU B N 1
ATOM 7732 C CA . GLU B 1 509 ? 17.281 11.5 -22.219 1 73.75 509 GLU B CA 1
ATOM 7733 C C . GLU B 1 509 ? 16.672 12.57 -21.312 1 73.75 509 GLU B C 1
ATOM 7735 O O . GLU B 1 509 ? 17.047 13.734 -21.391 1 73.75 509 GLU B O 1
ATOM 7740 N N . SER B 1 510 ? 15.812 12.133 -20.453 1 69.56 510 SER B N 1
ATOM 7741 C CA . SER B 1 510 ? 15.141 13.07 -19.547 1 69.56 510 SER B CA 1
ATOM 7742 C C . SER B 1 510 ? 16.094 13.586 -18.484 1 69.56 510 SER B C 1
ATOM 7744 O O . SER B 1 510 ? 15.977 14.727 -18.031 1 69.56 510 SER B O 1
ATOM 7746 N N . GLN B 1 511 ? 16.969 12.773 -18.062 1 68.12 511 GLN B N 1
ATOM 7747 C CA . GLN B 1 511 ? 17.969 13.172 -17.078 1 68.12 511 GLN B CA 1
ATOM 7748 C C . GLN B 1 511 ? 18.953 14.172 -17.672 1 68.12 511 GLN B C 1
ATOM 7750 O O . GLN B 1 511 ? 19.375 15.109 -16.984 1 68.12 511 GLN B O 1
ATOM 7755 N N . VAL B 1 512 ? 19.203 13.914 -18.859 1 54.47 512 VAL B N 1
ATOM 7756 C CA . VAL B 1 512 ? 20.125 14.812 -19.531 1 54.47 512 VAL B CA 1
ATOM 7757 C C . VAL B 1 512 ? 19.453 16.156 -19.797 1 54.47 512 VAL B C 1
ATOM 7759 O O . VAL B 1 512 ? 20.062 17.219 -19.625 1 54.47 512 VAL B O 1
ATOM 7762 N N . ARG B 1 513 ? 18.203 16.172 -19.891 1 51.47 513 ARG B N 1
ATOM 7763 C CA . ARG B 1 513 ? 17.484 17.406 -20.156 1 51.47 513 ARG B CA 1
ATOM 7764 C C . ARG B 1 513 ? 17.266 18.203 -18.875 1 51.47 513 ARG B C 1
ATOM 7766 O O . ARG B 1 513 ? 17.25 19.438 -18.891 1 51.47 513 ARG B O 1
ATOM 7773 N N . GLY B 1 514 ? 16.953 17.562 -17.844 1 47.25 514 GLY B N 1
ATOM 7774 C CA . GLY B 1 514 ? 16.781 18.281 -16.578 1 47.25 514 GLY B CA 1
ATOM 7775 C C . GLY B 1 514 ? 18.062 18.938 -16.078 1 47.25 514 GLY B C 1
ATOM 7776 O O . GLY B 1 514 ? 18.016 19.891 -15.312 1 47.25 514 GLY B O 1
ATOM 7777 N N . VAL B 1 515 ? 19.266 18.438 -16.438 1 48.78 515 VAL B N 1
ATOM 7778 C CA . VAL B 1 515 ? 20.547 19.031 -16.078 1 48.78 515 VAL B CA 1
ATOM 7779 C C . VAL B 1 515 ? 20.875 20.156 -17.047 1 48.78 515 VAL B C 1
ATOM 7781 O O . VAL B 1 515 ? 21.688 21.047 -16.734 1 48.78 515 VAL B O 1
ATOM 7784 N N . VAL B 1 516 ? 20.359 20.281 -18.172 1 36.03 516 VAL B N 1
ATOM 7785 C CA . VAL B 1 516 ? 20.672 21.422 -19.031 1 36.03 516 VAL B CA 1
ATOM 7786 C C . VAL B 1 516 ? 19.719 22.578 -18.719 1 36.03 516 VAL B C 1
ATOM 7788 O O . VAL B 1 516 ? 18.516 22.375 -18.578 1 36.03 516 VAL B O 1
#

Solvent-accessible surface area (backbone atoms only — not comparable to full-atom values): 52732 Å² total; per-residue (Å²): 135,81,76,68,80,73,79,75,74,68,78,80,75,71,74,72,71,68,73,76,74,68,72,54,58,60,50,58,50,51,51,51,49,20,53,54,43,49,42,53,54,48,54,65,70,64,60,52,91,66,92,69,78,71,55,42,81,47,75,41,84,38,62,50,46,83,79,24,60,85,52,84,55,61,30,52,34,41,30,33,36,26,61,85,39,43,74,49,48,61,30,34,33,32,37,32,44,38,38,77,32,61,72,58,65,52,56,36,66,40,32,61,55,38,69,46,18,70,80,58,20,15,33,25,33,22,41,38,20,70,64,19,58,80,14,42,44,93,89,40,54,41,73,90,47,44,52,56,55,44,73,68,50,43,46,53,47,52,49,52,44,53,58,52,48,28,62,75,66,54,43,41,94,81,28,46,26,33,27,29,20,47,32,70,7,2,30,49,16,41,47,39,20,34,50,31,43,56,67,25,59,27,16,42,14,24,28,19,47,42,33,46,34,60,75,25,38,61,36,48,51,37,40,50,52,44,32,37,31,60,93,58,44,21,26,68,64,31,35,50,24,49,26,51,18,42,51,51,52,51,52,36,64,68,52,51,71,68,44,25,54,50,47,24,61,64,55,32,39,56,60,76,55,81,46,68,61,20,43,26,33,42,41,38,47,52,50,32,51,56,42,39,16,35,31,36,28,87,43,70,66,48,64,44,35,40,35,57,47,27,51,31,20,62,37,73,88,73,71,66,78,67,94,63,82,68,58,50,21,39,49,14,51,34,51,47,46,50,43,43,31,55,65,70,71,41,90,44,42,72,22,46,49,69,57,44,50,54,58,47,55,56,39,70,87,53,94,83,59,69,35,59,47,58,47,49,48,39,28,40,41,32,31,39,60,44,69,28,30,73,52,91,84,46,50,58,51,50,41,38,44,68,66,63,59,42,46,49,35,30,74,58,72,68,40,50,63,66,51,29,53,50,20,17,53,49,42,28,62,62,53,31,26,68,53,37,59,54,55,42,32,39,26,37,29,17,71,36,12,36,52,32,81,30,23,47,61,59,57,82,46,92,42,29,41,40,38,64,27,72,77,26,12,54,43,50,83,41,48,76,88,55,92,83,58,50,72,50,52,55,51,48,55,50,48,52,53,50,51,49,49,53,53,54,50,53,50,55,52,50,54,54,50,73,74,100,133,80,78,68,81,75,78,76,77,70,80,79,76,71,73,72,74,69,71,77,74,69,72,52,59,62,49,58,50,50,51,52,50,22,53,52,44,50,42,51,53,49,53,64,68,64,60,50,91,67,91,70,78,71,58,42,80,47,75,40,87,37,62,48,44,83,78,24,60,84,53,82,55,61,30,52,34,40,30,35,37,26,60,83,38,44,73,48,47,61,29,35,34,31,37,32,44,39,38,76,33,62,73,56,64,50,56,35,65,38,33,61,58,37,68,46,17,70,79,58,20,15,33,26,33,21,40,38,20,69,65,19,59,81,14,42,43,92,89,39,54,40,70,91,46,46,52,56,55,45,73,70,49,45,47,52,48,52,48,52,44,52,57,52,50,29,61,74,68,54,42,41,93,80,28,46,26,34,27,27,20,47,32,71,7,2,29,48,15,42,47,39,22,34,49,30,42,54,67,25,61,26,16,42,15,24,29,19,48,42,34,46,34,60,76,24,38,62,38,48,52,38,40,49,53,46,32,36,31,60,92,58,44,22,28,68,65,31,37,51,23,49,25,51,19,41,51,51,52,52,51,36,63,70,52,51,70,68,42,24,55,52,47,24,61,64,55,33,41,57,60,76,56,82,46,69,62,20,43,27,33,42,42,38,48,53,50,33,51,58,43,38,16,36,31,37,29,87,42,71,64,50,65,44,36,40,35,58,48,30,51,33,20,61,36,74,87,74,73,66,78,66,93,64,84,68,56,51,22,38,50,13,49,33,50,47,47,50,44,43,32,57,64,69,71,40,90,45,42,72,22,47,49,69,56,43,50,54,57,47,53,57,38,71,87,54,96,82,58,69,35,58,48,56,48,50,48,39,28,41,40,32,31,39,60,43,69,28,31,73,54,91,83,46,54,56,53,49,41,39,43,68,67,63,61,42,46,49,35,30,74,58,70,66,39,49,64,66,52,31,54,50,20,16,53,49,42,26,60,64,52,29,24,68,54,38,62,54,56,42,32,39,26,39,28,17,71,35,12,34,51,32,81,29,21,48,60,60,57,81,44,93,43,28,42,40,39,65,28,73,78,27,13,55,43,50,85,41,49,75,87,56,94,82,57,51,70,50,53,54,51,49,54,50,48,53,54,49,50,50,50,54,53,54,50,52,50,54,51,50,54,54,49,73,74,98

pLDDT: mean 89.67, std 16.76, range [21.58, 98.88]

Radius of gyration: 33.76 Å; Cα contacts (8 Å, |Δi|>4): 2026; chains: 2; bounding box: 125×118×74 Å

Foldseek 3Di:
DCPPDDPPPPPPPPPPCPVPPQPDQLLLLLVVQLVVLLLVVLCVVPPDVDPQPQKDKDWDWAQLAPPDPVRPDTWIWMKIKDQPLADDLQFAEEEEEADLAADDSSSQCFFLNNVCCNVGNYIYMYIHFQCHQPRDHPVFFDPVSLVSDALVNRLSVVVVCLVVVCVVVVRDLLHAYEYEYFECSLLSRQLNLLVCVSRHVAYERELYLLAFDQELQLLLVLLLVQLCDVVFQHNPVLSLLLLVLQVVLVVLLPDDQVSQVVSCVLLFEDDGSPDPQLSLQVLSSLSSLSSSQLQQAPRPLRQHHSNQLSDQSVDPVPPPPDPPPDDSNNRSSSVSSVSSCVSSVHRGNYRDPVSNLVSLQDGDDDNPDSNRVSVLSHCQQAGNNDHANCDPPRSHDRGPDSVSSQVSCCSRPNHHPVNSVVNSVVSCVVQVFQPRVGFNYEYEYESSASSCVSYHACAPDPRYHYYYFYSDHGSNLGRHDDPPDDPSSVVVSVVVSVSVCVSVVVSVVVVVVVVD/DPPPPDPPPPDPPPPPCPVPPQDDQLLLLLVVQLVVLLLVVLCVVPVDVDPQPQKDKDWDWAQLALPDPVRPDTWIWMKIKDQPLADDLQFAEEEEEADLAADDSSSQCFFLNNVCCNVGNYIYMYIHFQCHQPRDHPVFFDPVSLVSDALVNRLSVVVVCLVVVCVVVVRDLLHAYEYEYFECSLLSRQLNLLVCVSRHVAYERELYLLAFDAELQLLLVLLLVQLCDPVFQHNPVLSLLLLVLQVVLVVLLPDDQVSQVVSCVLLFEDDGSPDPQLSLQVLSSLSSLSSSQLQQAPRPLRQHHSNQLSDQSVDPVPPPPDPPPDDSNNRSSSVSSVSSCVSSVHRGNYRDPVSNLVSLQDGDDDNPDSNRVSVLSHCQQAGNNDHANCDPPRSGDRGPDSVSSQVSCCSRPNGHPVNSVVNSVVSCVVQVFQPRVGFNYEYEYESSASSCVSYHACAPDPRYHYYYFYSDHGSNLGRHDDPPDDPSSVVVSVVVSVSVCVSVVVSVVVVVVVVD

Organism: Capra hircus (NCBI:txid9925)